Protein AF-A0A9W8J6N4-F1 (afdb_monomer_lite)

Radius of gyration: 37.34 Å; chains: 1; bounding box: 107×105×94 Å

Structure (mmCIF, N/CA/C/O backbone):
data_AF-A0A9W8J6N4-F1
#
_entry.id   AF-A0A9W8J6N4-F1
#
loop_
_atom_site.group_PDB
_atom_site.id
_atom_site.type_symbol
_atom_site.label_atom_id
_atom_site.label_alt_id
_atom_site.label_comp_id
_atom_site.label_asym_id
_atom_site.label_entity_id
_atom_site.label_seq_id
_atom_site.pdbx_PDB_ins_code
_atom_site.Cartn_x
_atom_site.Cartn_y
_atom_site.Cartn_z
_atom_site.occupancy
_atom_site.B_iso_or_equiv
_atom_site.auth_seq_id
_atom_site.auth_comp_id
_atom_site.auth_asym_id
_atom_site.auth_atom_id
_atom_site.pdbx_PDB_model_num
ATOM 1 N N . MET A 1 1 ? -13.771 -39.960 -34.051 1.00 52.22 1 MET A N 1
ATOM 2 C CA . MET A 1 1 ? -12.391 -39.420 -34.151 1.00 52.22 1 MET A CA 1
ATOM 3 C C . MET A 1 1 ? -11.792 -39.581 -35.543 1.00 52.22 1 MET A C 1
ATOM 5 O O . MET A 1 1 ? -11.454 -38.563 -36.128 1.00 52.22 1 MET A O 1
ATOM 9 N N . ARG A 1 2 ? -11.704 -40.795 -36.114 1.00 66.50 2 ARG A N 1
ATOM 10 C CA . ARG A 1 2 ? -11.168 -40.998 -37.479 1.00 66.50 2 ARG A CA 1
ATOM 11 C C . ARG A 1 2 ? -11.926 -40.214 -38.559 1.00 66.50 2 ARG A C 1
ATOM 13 O O . ARG A 1 2 ? -11.292 -39.569 -39.382 1.00 66.50 2 ARG A O 1
ATOM 20 N N . ASP A 1 3 ? -13.255 -40.172 -38.492 1.00 73.88 3 ASP A N 1
ATOM 21 C CA . ASP A 1 3 ? -14.063 -39.411 -39.461 1.00 73.88 3 ASP A CA 1
ATOM 22 C C . ASP A 1 3 ? -13.816 -37.901 -39.379 1.00 73.88 3 ASP A C 1
ATOM 24 O O . ASP A 1 3 ? -13.763 -37.219 -40.396 1.00 73.88 3 ASP A O 1
ATOM 28 N N . LEU A 1 4 ? -13.589 -37.381 -38.170 1.00 72.50 4 LEU A N 1
ATOM 29 C CA . LEU A 1 4 ? -13.278 -35.972 -37.935 1.00 72.50 4 LEU A CA 1
ATOM 30 C C . LEU A 1 4 ? -11.870 -35.617 -38.432 1.00 72.50 4 LEU A C 1
ATOM 32 O O . LEU A 1 4 ? -11.677 -34.572 -39.045 1.00 72.50 4 LEU A O 1
ATOM 36 N N . GLN A 1 5 ? -10.899 -36.511 -38.230 1.00 70.88 5 GLN A N 1
ATOM 37 C CA . GLN A 1 5 ? -9.555 -36.371 -38.787 1.00 70.88 5 GLN A CA 1
ATOM 38 C C . GLN A 1 5 ? -9.581 -36.392 -40.321 1.00 70.88 5 GLN A C 1
ATOM 40 O O . GLN A 1 5 ? -8.964 -35.537 -40.950 1.00 70.88 5 GLN A O 1
ATOM 45 N N . ASN A 1 6 ? -10.334 -37.316 -40.922 1.00 76.69 6 ASN A N 1
ATOM 46 C CA . ASN A 1 6 ? -10.526 -37.369 -42.371 1.00 76.69 6 ASN A CA 1
ATOM 47 C C . ASN A 1 6 ? -11.203 -36.093 -42.886 1.00 76.69 6 ASN A C 1
ATOM 49 O O . ASN A 1 6 ? -10.734 -35.504 -43.855 1.00 76.69 6 ASN A O 1
ATOM 53 N N . MET A 1 7 ? -12.251 -35.621 -42.205 1.00 83.31 7 MET A N 1
ATOM 54 C CA . MET A 1 7 ? -12.939 -34.374 -42.540 1.00 83.31 7 MET A CA 1
ATOM 55 C C . MET A 1 7 ? -11.977 -33.180 -42.529 1.00 83.31 7 MET A C 1
ATOM 57 O O . MET A 1 7 ? -11.954 -32.432 -43.504 1.00 83.31 7 MET A O 1
ATOM 61 N N . LEU A 1 8 ? -11.138 -33.033 -41.497 1.00 75.44 8 LEU A N 1
ATOM 62 C CA . LEU A 1 8 ? -10.142 -31.959 -41.431 1.00 75.44 8 LEU A CA 1
ATOM 63 C C . LEU A 1 8 ? -9.075 -32.100 -42.525 1.00 75.44 8 LEU A C 1
ATOM 65 O O . LEU A 1 8 ? -8.742 -31.118 -43.176 1.00 75.44 8 LEU A O 1
ATOM 69 N N . MET A 1 9 ? -8.569 -33.307 -42.786 1.00 72.69 9 MET A N 1
ATOM 70 C CA . MET A 1 9 ? -7.566 -33.538 -43.838 1.00 72.69 9 MET A CA 1
ATOM 71 C C . MET A 1 9 ? -8.090 -33.249 -45.252 1.00 72.69 9 MET A C 1
ATOM 73 O O . MET A 1 9 ? -7.295 -32.913 -46.132 1.00 72.69 9 MET A O 1
ATOM 77 N N . VAL A 1 10 ? -9.403 -33.380 -45.467 1.00 77.38 10 VAL A N 1
ATOM 78 C CA . VAL A 1 10 ? -10.071 -33.086 -46.742 1.00 77.38 10 VAL A CA 1
ATOM 79 C C . VAL A 1 10 ? -10.427 -31.604 -46.868 1.00 77.38 10 VAL A C 1
ATOM 81 O O . VAL A 1 10 ? -10.193 -31.017 -47.920 1.00 77.38 10 VAL A O 1
ATOM 84 N N . ASN A 1 11 ? -10.986 -30.999 -45.817 1.00 74.06 11 ASN A N 1
ATOM 85 C CA . ASN A 1 11 ? -11.644 -29.691 -45.907 1.00 74.06 11 ASN A CA 1
ATOM 86 C C . ASN A 1 11 ? -10.836 -28.533 -45.310 1.00 74.06 11 ASN A C 1
ATOM 88 O O . ASN A 1 11 ? -11.110 -27.382 -45.638 1.00 74.06 11 ASN A O 1
ATOM 92 N N . HIS A 1 12 ? -9.852 -28.801 -44.448 1.00 74.19 12 HIS A N 1
ATOM 93 C CA . HIS A 1 12 ? -9.047 -27.762 -43.816 1.00 74.19 12 HIS A CA 1
ATOM 94 C C . HIS A 1 12 ? -7.713 -27.605 -44.572 1.00 74.19 12 HIS A C 1
ATOM 96 O O . HIS A 1 12 ? -6.822 -28.447 -44.411 1.00 74.19 12 HIS A O 1
ATOM 102 N N . PRO A 1 13 ? -7.501 -26.533 -45.364 1.00 68.12 13 PRO A N 1
ATOM 103 C CA . PRO A 1 13 ? -6.289 -26.330 -46.170 1.00 68.12 13 PRO A CA 1
ATOM 104 C C . PRO A 1 13 ? -4.976 -26.433 -45.377 1.00 68.12 13 PRO A C 1
ATOM 106 O O . PRO A 1 13 ? -3.967 -26.892 -45.910 1.00 68.12 13 PRO A O 1
ATOM 109 N N . PHE A 1 14 ? -4.987 -26.085 -44.085 1.00 63.56 14 PHE A N 1
ATOM 110 C CA . PHE A 1 14 ? -3.805 -26.183 -43.220 1.00 63.56 14 PHE A CA 1
ATOM 111 C C . PHE A 1 14 ? -3.638 -27.537 -42.498 1.00 63.56 14 PHE A C 1
ATOM 113 O O . PHE A 1 14 ? -2.644 -27.731 -41.804 1.00 63.56 14 PHE A O 1
ATOM 120 N N . ALA A 1 15 ? -4.555 -28.507 -42.646 1.00 64.31 15 ALA A N 1
ATOM 121 C CA . ALA A 1 15 ? -4.511 -29.773 -41.893 1.00 64.31 15 ALA A CA 1
ATOM 122 C C . ALA A 1 15 ? -3.217 -30.581 -42.111 1.00 64.31 15 ALA A C 1
ATOM 124 O O . ALA A 1 15 ? -2.704 -31.221 -41.191 1.00 64.31 15 ALA A O 1
ATOM 125 N N . ARG A 1 16 ? -2.638 -30.493 -43.316 1.00 62.25 16 ARG A N 1
ATOM 126 C CA . ARG A 1 16 ? -1.374 -31.159 -43.677 1.00 62.25 16 ARG A CA 1
ATOM 127 C C . ARG A 1 16 ? -0.184 -30.693 -42.824 1.00 62.25 16 ARG A C 1
ATOM 129 O O . ARG A 1 16 ? 0.753 -31.466 -42.632 1.00 62.25 16 ARG A O 1
ATOM 136 N N . ILE A 1 17 ? -0.235 -29.470 -42.290 1.00 60.16 17 ILE A N 1
ATOM 137 C CA . ILE A 1 17 ? 0.811 -28.888 -41.437 1.00 60.16 17 ILE A CA 1
ATOM 138 C C . ILE A 1 17 ? 0.852 -29.605 -40.076 1.00 60.16 17 ILE A C 1
ATOM 140 O O . ILE A 1 17 ? 1.926 -30.001 -39.623 1.00 60.16 17 ILE A O 1
ATOM 144 N N . TYR A 1 18 ? -0.303 -29.886 -39.464 1.00 58.03 18 TYR A N 1
ATOM 145 C CA . TYR A 1 18 ? -0.369 -30.597 -38.176 1.00 58.03 18 TYR A CA 1
ATOM 146 C C . TYR A 1 18 ? 0.081 -32.054 -38.271 1.00 58.03 18 TYR A C 1
ATOM 148 O O . TYR A 1 18 ? 0.737 -32.557 -37.360 1.00 58.03 18 TYR A O 1
ATOM 156 N N . HIS A 1 19 ? -0.220 -32.731 -39.384 1.00 57.09 19 HIS A N 1
ATOM 157 C CA . HIS A 1 19 ? 0.238 -34.102 -39.622 1.00 57.09 19 HIS A CA 1
ATOM 158 C C . HIS A 1 19 ? 1.773 -34.189 -39.639 1.00 57.09 19 HIS A C 1
ATOM 160 O O . HIS A 1 19 ? 2.354 -35.149 -39.138 1.00 57.09 19 HIS A O 1
ATOM 166 N N . HIS A 1 20 ? 2.447 -33.166 -40.173 1.00 55.94 20 HIS A N 1
ATOM 167 C CA . HIS A 1 20 ? 3.903 -33.087 -40.142 1.00 55.94 20 HIS A CA 1
ATOM 168 C C . HIS A 1 20 ? 4.448 -32.854 -38.723 1.00 55.94 20 HIS A C 1
ATOM 170 O O . HIS A 1 20 ? 5.405 -33.524 -38.338 1.00 55.94 20 HIS A O 1
ATOM 176 N N . GLY A 1 21 ? 3.817 -31.974 -37.935 1.00 53.66 21 GLY A N 1
ATOM 177 C CA . GLY A 1 21 ? 4.167 -31.759 -36.524 1.00 53.66 21 GLY A CA 1
ATOM 178 C C . GLY A 1 21 ? 4.023 -33.027 -35.674 1.00 53.66 21 GLY A C 1
ATOM 179 O O . GLY A 1 21 ? 4.921 -33.355 -34.905 1.00 53.66 21 GLY A O 1
ATOM 180 N N . HIS A 1 22 ? 2.954 -33.803 -35.884 1.00 53.84 22 HIS A N 1
ATOM 181 C CA . HIS A 1 22 ? 2.745 -35.093 -35.217 1.00 53.84 22 HIS A CA 1
ATOM 182 C C . HIS A 1 22 ? 3.830 -36.128 -35.566 1.00 53.84 22 HIS A C 1
ATOM 184 O O . HIS A 1 22 ? 4.334 -36.809 -34.680 1.00 53.84 22 HIS A O 1
ATOM 190 N N . GLN A 1 23 ? 4.248 -36.210 -36.835 1.00 57.12 23 GLN A N 1
ATOM 191 C CA . GLN A 1 23 ? 5.343 -37.094 -37.267 1.00 57.12 23 GLN A CA 1
ATOM 192 C C . GLN A 1 23 ? 6.701 -36.717 -36.649 1.00 57.12 23 GLN A C 1
ATOM 194 O O . GLN A 1 23 ? 7.524 -37.592 -36.408 1.00 57.12 23 GLN A O 1
ATOM 199 N N . ILE A 1 24 ? 6.944 -35.427 -36.387 1.00 53.59 24 ILE A N 1
ATOM 200 C CA . ILE A 1 24 ? 8.154 -34.959 -35.690 1.00 53.59 24 ILE A CA 1
ATOM 201 C C . ILE A 1 24 ? 8.084 -35.309 -34.197 1.00 53.59 24 ILE A C 1
ATOM 203 O O . ILE A 1 24 ? 9.075 -35.776 -33.643 1.00 53.59 24 ILE A O 1
ATOM 207 N N . LEU A 1 25 ? 6.918 -35.131 -33.563 1.00 49.75 25 LEU A N 1
ATOM 208 C CA . LEU A 1 25 ? 6.692 -35.488 -32.157 1.00 49.75 25 LEU A CA 1
ATOM 209 C C . LEU A 1 25 ? 6.784 -37.000 -31.903 1.00 49.75 25 LEU A C 1
ATOM 211 O O . LEU A 1 25 ? 7.196 -37.390 -30.825 1.00 49.75 25 LEU A O 1
ATOM 215 N N . GLN A 1 26 ? 6.469 -37.857 -32.880 1.00 54.69 26 GLN A N 1
ATOM 216 C CA . GLN A 1 26 ? 6.692 -39.309 -32.772 1.00 54.69 26 GLN A CA 1
ATOM 217 C C . GLN A 1 26 ? 8.178 -39.711 -32.837 1.00 54.69 26 GLN A C 1
ATOM 219 O O . GLN A 1 26 ? 8.537 -40.785 -32.365 1.00 54.69 26 GLN A O 1
ATOM 224 N N . ASN A 1 27 ? 9.044 -38.861 -33.402 1.00 51.19 27 ASN A N 1
ATOM 225 C CA . ASN A 1 27 ? 10.484 -39.119 -33.532 1.00 51.19 27 ASN A CA 1
ATOM 226 C C . ASN A 1 27 ? 11.311 -38.579 -32.351 1.00 51.19 27 ASN A C 1
ATOM 228 O O . ASN A 1 27 ? 12.514 -38.827 -32.280 1.00 51.19 27 ASN A O 1
ATOM 232 N N . HIS A 1 28 ? 10.686 -37.849 -31.426 1.00 49.59 28 HIS A N 1
ATOM 233 C CA . HIS A 1 28 ? 11.293 -37.388 -30.182 1.00 49.59 28 HIS A CA 1
ATOM 234 C C . HIS A 1 28 ? 10.494 -37.970 -29.013 1.00 49.59 28 HIS A C 1
ATOM 236 O O . HIS A 1 28 ? 9.289 -37.760 -28.950 1.00 49.59 28 HIS A O 1
ATOM 242 N N . ASN A 1 29 ? 11.139 -38.689 -28.084 1.00 46.69 29 ASN A N 1
ATOM 243 C CA . ASN A 1 29 ? 10.500 -39.146 -26.841 1.00 46.69 29 ASN A CA 1
ATOM 244 C C . ASN A 1 29 ? 10.057 -37.928 -26.015 1.00 46.69 29 ASN A C 1
ATOM 246 O O . ASN A 1 29 ? 10.814 -37.414 -25.195 1.00 46.69 29 ASN A O 1
ATOM 250 N N . ALA A 1 30 ? 8.847 -37.440 -26.262 1.00 43.81 30 ALA A N 1
ATOM 251 C CA . ALA A 1 30 ? 8.225 -36.387 -25.484 1.00 43.81 30 ALA A CA 1
ATOM 252 C C . ALA A 1 30 ? 7.414 -37.027 -24.350 1.00 43.81 30 ALA A C 1
ATOM 254 O O . ALA A 1 30 ? 6.199 -37.179 -24.442 1.00 43.81 30 ALA A O 1
ATOM 255 N N . GLU A 1 31 ? 8.100 -37.412 -23.274 1.00 43.88 31 GLU A N 1
ATOM 256 C CA . GLU A 1 31 ? 7.473 -37.447 -21.954 1.00 43.88 31 GLU A CA 1
ATOM 257 C C . GLU A 1 31 ? 7.348 -36.002 -21.463 1.00 43.88 31 GLU A C 1
ATOM 259 O O . GLU A 1 31 ? 8.334 -35.408 -21.039 1.00 43.88 31 GLU A O 1
ATOM 264 N N . ALA A 1 32 ? 6.154 -35.424 -21.585 1.00 34.53 32 ALA A N 1
ATOM 265 C CA . ALA A 1 32 ? 5.597 -34.459 -20.637 1.00 34.53 32 ALA A CA 1
ATOM 266 C C . ALA A 1 32 ? 4.240 -33.970 -21.160 1.00 34.53 32 ALA A C 1
ATOM 268 O O . ALA A 1 32 ? 4.166 -33.066 -21.995 1.00 34.53 32 ALA A O 1
ATOM 269 N N . ASP A 1 33 ? 3.158 -34.513 -20.606 1.00 30.67 33 ASP A N 1
ATOM 270 C CA . ASP A 1 33 ? 1.967 -33.696 -20.407 1.00 30.67 33 ASP A CA 1
ATOM 271 C C . ASP A 1 33 ? 2.369 -32.589 -19.424 1.00 30.67 33 ASP A C 1
ATOM 273 O O . ASP A 1 33 ? 2.624 -32.839 -18.246 1.00 30.67 33 ASP A O 1
ATOM 277 N N . TYR A 1 34 ? 2.514 -31.358 -19.914 1.00 28.17 34 TYR A N 1
ATOM 278 C CA . TYR A 1 34 ? 2.767 -30.216 -19.043 1.00 28.17 34 TYR A CA 1
ATOM 279 C C . TYR A 1 34 ? 1.502 -29.920 -18.232 1.00 28.17 34 TYR A C 1
ATOM 281 O O . TYR A 1 34 ? 0.596 -29.223 -18.690 1.00 28.17 34 TYR A O 1
ATOM 289 N N . GLU A 1 35 ? 1.445 -30.431 -17.006 1.00 23.88 35 GLU A N 1
ATOM 290 C CA . GLU A 1 35 ? 0.459 -30.011 -16.018 1.00 23.88 35 GLU A CA 1
ATOM 291 C C . GLU A 1 35 ? 0.888 -28.648 -15.443 1.00 23.88 35 GLU A C 1
ATOM 293 O O . GLU A 1 35 ? 1.802 -28.541 -14.622 1.00 23.88 35 GLU A O 1
ATOM 298 N N . ILE A 1 36 ? 0.255 -27.562 -15.902 1.00 26.89 36 ILE A N 1
ATOM 299 C CA . ILE A 1 36 ? 0.436 -26.231 -15.304 1.00 26.89 36 ILE A CA 1
ATOM 300 C C . ILE A 1 36 ? -0.346 -26.202 -13.985 1.00 26.89 36 ILE A C 1
ATOM 302 O O . ILE A 1 36 ? -1.516 -25.825 -13.938 1.00 26.89 36 ILE A O 1
ATOM 306 N N . ALA A 1 37 ? 0.304 -26.606 -12.895 1.00 24.09 37 ALA A N 1
ATOM 307 C CA . ALA A 1 37 ? -0.244 -26.474 -11.552 1.00 24.09 37 ALA A CA 1
ATOM 308 C C . ALA A 1 37 ? -0.038 -25.041 -11.024 1.00 24.09 37 ALA A C 1
ATOM 310 O O . ALA A 1 37 ? 1.088 -24.589 -10.802 1.00 24.09 37 ALA A O 1
ATOM 311 N N . LEU A 1 38 ? -1.136 -24.322 -10.774 1.00 27.95 38 LEU A N 1
ATOM 312 C CA . LEU A 1 38 ? -1.119 -23.033 -10.078 1.00 27.95 38 LEU A CA 1
ATOM 313 C C . LEU A 1 38 ? -0.651 -23.221 -8.624 1.00 27.95 38 LEU A C 1
ATOM 315 O O . LEU A 1 38 ? -1.391 -23.741 -7.790 1.00 27.95 38 LEU A O 1
ATOM 319 N N . ARG A 1 39 ? 0.563 -22.759 -8.294 1.00 24.20 39 ARG A N 1
ATOM 320 C CA . ARG A 1 39 ? 1.059 -22.679 -6.908 1.00 24.20 39 ARG A CA 1
ATOM 321 C C . ARG A 1 39 ? 0.873 -21.273 -6.336 1.00 24.20 39 ARG A C 1
ATOM 323 O O . ARG A 1 39 ? 1.383 -20.298 -6.876 1.00 24.20 39 ARG A O 1
ATOM 330 N N . LEU A 1 40 ? 0.176 -21.180 -5.203 1.00 27.16 40 LEU A N 1
ATOM 331 C CA . LEU A 1 40 ? 0.100 -19.972 -4.374 1.00 27.16 40 LEU A CA 1
ATOM 332 C C . LEU A 1 40 ? 1.395 -19.795 -3.565 1.00 27.16 40 LEU A C 1
ATOM 334 O O . LEU A 1 40 ? 1.821 -20.719 -2.874 1.00 27.16 40 LEU A O 1
ATOM 338 N N . ILE A 1 41 ? 1.971 -18.590 -3.582 1.00 29.22 41 ILE A N 1
ATOM 339 C CA . ILE A 1 41 ? 3.033 -18.182 -2.650 1.00 29.22 41 ILE A CA 1
ATOM 340 C C . ILE A 1 41 ? 2.359 -17.689 -1.355 1.00 29.22 41 ILE A C 1
ATOM 342 O O . ILE A 1 41 ? 1.621 -16.702 -1.397 1.00 29.22 41 ILE A O 1
ATOM 346 N N . PRO A 1 42 ? 2.581 -18.317 -0.185 1.00 25.83 42 PRO A N 1
ATOM 347 C CA . PRO A 1 42 ? 1.989 -17.847 1.065 1.00 25.83 42 PRO A CA 1
ATOM 348 C C . PRO A 1 42 ? 2.568 -16.477 1.457 1.00 25.83 42 PRO A C 1
ATOM 350 O O . PRO A 1 42 ? 3.788 -16.343 1.585 1.00 25.83 42 PRO A O 1
ATOM 353 N N . GLY A 1 43 ? 1.708 -15.474 1.669 1.00 36.75 43 GLY A N 1
ATOM 354 C CA . GLY A 1 43 ? 2.090 -14.143 2.176 1.00 36.75 43 GLY A CA 1
ATOM 355 C C . GLY A 1 43 ? 1.564 -12.942 1.381 1.00 36.75 43 GLY A C 1
ATOM 356 O O . GLY A 1 43 ? 1.685 -11.818 1.853 1.00 36.75 43 GLY A O 1
ATOM 357 N N . THR A 1 44 ? 0.948 -13.142 0.213 1.00 30.81 44 THR A N 1
ATOM 358 C CA . THR A 1 44 ? 0.360 -12.044 -0.568 1.00 30.81 44 THR A CA 1
ATOM 359 C C . THR A 1 44 ? -1.096 -11.753 -0.178 1.00 30.81 44 THR A C 1
ATOM 361 O O . THR A 1 44 ? -1.832 -12.601 0.329 1.00 30.81 44 THR A O 1
ATOM 364 N N . ASN A 1 45 ? -1.496 -10.495 -0.371 1.00 31.47 45 ASN A N 1
ATOM 365 C CA . ASN A 1 45 ? -2.753 -9.889 0.074 1.00 31.47 45 ASN A CA 1
ATOM 366 C C . ASN A 1 45 ? -3.994 -10.759 -0.261 1.00 31.47 45 ASN A C 1
ATOM 368 O O . ASN A 1 45 ? -4.293 -10.986 -1.438 1.00 31.47 45 ASN A O 1
ATOM 372 N N . ARG A 1 46 ? -4.756 -11.201 0.760 1.00 32.25 46 ARG A N 1
ATOM 373 C CA . ARG A 1 46 ? -5.910 -12.144 0.674 1.00 32.25 46 ARG A CA 1
ATOM 374 C C . ARG A 1 46 ? -7.132 -11.646 -0.133 1.00 32.25 46 ARG A C 1
ATOM 376 O O . ARG A 1 46 ? -8.212 -12.222 -0.060 1.00 32.25 46 ARG A O 1
ATOM 383 N N . GLY A 1 47 ? -6.989 -10.570 -0.903 1.00 38.06 47 GLY A N 1
ATOM 384 C CA . GLY A 1 47 ? -7.998 -10.081 -1.844 1.00 38.06 47 GLY A CA 1
ATOM 385 C C . GLY A 1 47 ? -7.717 -10.446 -3.302 1.00 38.06 47 GLY A C 1
ATOM 386 O O . GLY A 1 47 ? -8.675 -10.640 -4.038 1.00 38.06 47 GLY A O 1
ATOM 387 N N . VAL A 1 48 ? -6.444 -10.560 -3.707 1.00 33.69 48 VAL A N 1
ATOM 388 C CA . VAL A 1 48 ? -5.985 -10.587 -5.118 1.00 33.69 48 VAL A CA 1
ATOM 389 C C . VAL A 1 48 ? -5.539 -11.990 -5.567 1.00 33.69 48 VAL A C 1
ATOM 391 O O . VAL A 1 48 ? -5.727 -12.371 -6.719 1.00 33.69 48 VAL A O 1
ATOM 394 N N . TYR A 1 49 ? -5.057 -12.830 -4.645 1.00 35.41 49 TYR A N 1
ATOM 395 C CA . TYR A 1 49 ? -4.470 -14.146 -4.940 1.00 35.41 49 TYR A CA 1
ATOM 396 C C . TYR A 1 49 ? -5.273 -15.271 -4.257 1.00 35.41 49 TYR A C 1
ATOM 398 O O . TYR A 1 49 ? -5.066 -15.588 -3.097 1.00 35.41 49 TYR A O 1
ATOM 406 N N . ASN A 1 50 ? -6.211 -15.865 -4.993 1.00 37.88 50 ASN A N 1
ATOM 407 C CA . ASN A 1 50 ? -7.073 -16.996 -4.613 1.00 37.88 50 ASN A CA 1
ATOM 408 C C . ASN A 1 50 ? -7.145 -17.914 -5.841 1.00 37.88 50 ASN A C 1
ATOM 410 O O . ASN A 1 50 ? -7.154 -17.392 -6.961 1.00 37.88 50 ASN A O 1
ATOM 414 N N . LEU A 1 51 ? -7.235 -19.226 -5.625 1.00 32.38 51 LEU A N 1
ATOM 415 C CA . LEU A 1 51 ? -7.462 -20.216 -6.682 1.00 32.38 51 LEU A CA 1
ATOM 416 C C . LEU A 1 51 ? -8.903 -20.110 -7.232 1.00 32.38 51 LEU A C 1
ATOM 418 O O . LEU A 1 51 ? -9.803 -19.731 -6.472 1.00 32.38 51 LEU A O 1
ATOM 422 N N . PRO A 1 52 ? -9.144 -20.432 -8.518 1.00 34.66 52 PRO A N 1
ATOM 423 C CA . PRO A 1 52 ? -10.497 -20.615 -9.044 1.00 34.66 52 PRO A CA 1
ATOM 424 C C . PRO A 1 52 ? -11.220 -21.705 -8.244 1.00 34.66 52 PRO A C 1
ATOM 426 O O . PRO A 1 52 ? -10.617 -22.722 -7.909 1.00 34.66 52 PRO A O 1
ATOM 429 N N . SER A 1 53 ? -12.501 -21.512 -7.918 1.00 34.81 53 SER A N 1
ATOM 430 C CA . SER A 1 53 ? -13.273 -22.515 -7.162 1.00 34.81 53 SER A CA 1
ATOM 431 C C . SER A 1 53 ? -14.052 -23.497 -8.047 1.00 34.81 53 SER A C 1
ATOM 433 O O . SER A 1 53 ? -14.593 -24.461 -7.520 1.00 34.81 53 SER A O 1
ATOM 435 N N . ASN A 1 54 ? -14.120 -23.247 -9.363 1.00 39.47 54 ASN A N 1
ATOM 436 C CA . ASN A 1 54 ? -14.870 -24.024 -10.360 1.00 39.47 54 ASN A CA 1
ATOM 437 C C . ASN A 1 54 ? -13.990 -24.313 -11.601 1.00 39.47 54 ASN A C 1
ATOM 439 O O . ASN A 1 54 ? -12.990 -23.628 -11.812 1.00 39.47 54 ASN A O 1
ATOM 443 N N . ASN A 1 55 ? -14.396 -25.278 -12.441 1.00 35.88 55 ASN A N 1
ATOM 444 C CA . ASN A 1 55 ? -13.742 -25.690 -13.701 1.00 35.88 55 ASN A CA 1
ATOM 445 C C . ASN A 1 55 ? -13.877 -24.628 -14.832 1.00 35.88 55 ASN A C 1
ATOM 447 O O . ASN A 1 55 ? -14.445 -24.888 -15.892 1.00 35.88 55 ASN A O 1
ATOM 451 N N . GLU A 1 56 ? -13.409 -23.401 -14.593 1.00 41.59 56 GLU A N 1
ATOM 452 C CA . GLU A 1 56 ? -13.448 -22.280 -15.545 1.00 41.59 56 GLU A CA 1
ATOM 453 C C . GLU A 1 56 ? -12.113 -22.117 -16.296 1.00 41.59 56 GLU A C 1
ATOM 455 O O . GLU A 1 56 ? -11.038 -22.222 -15.705 1.00 41.59 56 GLU A O 1
ATOM 460 N N . TYR A 1 57 ? -12.179 -21.810 -17.597 1.00 41.94 57 TYR A N 1
ATOM 461 C CA . TYR A 1 57 ? -11.006 -21.486 -18.417 1.00 41.94 57 TYR A CA 1
ATOM 462 C C . TYR A 1 57 ? -10.652 -20.007 -18.283 1.00 41.94 57 TYR A C 1
ATOM 464 O O . TYR A 1 57 ? -11.469 -19.136 -18.579 1.00 41.94 57 TYR A O 1
ATOM 472 N N . ALA A 1 58 ? -9.410 -19.727 -17.898 1.00 35.19 58 ALA A N 1
ATOM 473 C CA . ALA A 1 58 ? -8.865 -18.380 -17.825 1.00 35.19 58 ALA A CA 1
ATOM 474 C C . ALA A 1 58 ? -7.438 -18.347 -18.374 1.00 35.19 58 ALA A C 1
ATOM 476 O O . ALA A 1 58 ? -6.699 -19.326 -18.259 1.00 35.19 58 ALA A O 1
ATOM 477 N N . PHE A 1 59 ? -7.047 -17.215 -18.956 1.00 43.53 59 PHE A N 1
ATOM 478 C CA . PHE A 1 59 ? -5.670 -16.991 -19.395 1.00 43.53 59 PHE A CA 1
ATOM 479 C C . PHE A 1 59 ? -4.898 -16.162 -18.372 1.00 43.53 59 PHE A C 1
ATOM 481 O O . PHE A 1 59 ? -5.428 -15.204 -17.806 1.00 43.53 59 PHE A O 1
ATOM 488 N N . ILE A 1 60 ? -3.624 -16.513 -18.198 1.00 42.97 60 ILE A N 1
ATOM 489 C CA . ILE A 1 60 ? -2.619 -15.708 -17.503 1.00 42.97 60 ILE A CA 1
ATOM 490 C C . ILE A 1 60 ? -1.639 -15.226 -18.568 1.00 42.97 60 ILE A C 1
ATOM 492 O O . ILE A 1 60 ? -1.064 -16.038 -19.292 1.00 42.97 60 ILE A O 1
ATOM 496 N N . LEU A 1 61 ? -1.465 -13.912 -18.691 1.00 44.88 61 LEU A N 1
ATOM 497 C CA . LEU A 1 61 ? -0.450 -13.347 -19.581 1.00 44.88 61 LEU A CA 1
ATOM 498 C C . LEU A 1 61 ? 0.945 -13.587 -18.958 1.00 44.88 61 LEU A C 1
ATOM 500 O O . LEU A 1 61 ? 1.164 -13.150 -17.824 1.00 44.88 61 LEU A O 1
ATOM 504 N N . PRO A 1 62 ? 1.868 -14.310 -19.628 1.00 34.75 62 PRO A N 1
ATOM 505 C CA . PRO A 1 62 ? 3.165 -14.669 -19.052 1.00 34.75 62 PRO A CA 1
ATOM 506 C C . PRO A 1 62 ? 4.045 -13.430 -18.831 1.00 34.75 62 PRO A C 1
ATOM 508 O O . PRO A 1 62 ? 4.214 -12.612 -19.730 1.00 34.75 62 PRO A O 1
ATOM 511 N N . GLY A 1 63 ? 4.633 -13.322 -17.635 1.00 31.83 63 GLY A N 1
ATOM 512 C CA . GLY A 1 63 ? 5.443 -12.181 -17.181 1.00 31.83 63 GLY A CA 1
ATOM 513 C C . GLY A 1 63 ? 6.884 -12.141 -17.702 1.00 31.83 63 GLY A C 1
ATOM 514 O O . GLY A 1 63 ? 7.746 -11.545 -17.072 1.00 31.83 63 GLY A O 1
ATOM 515 N N . THR A 1 64 ? 7.188 -12.774 -18.839 1.00 32.16 64 THR A N 1
ATOM 516 C CA . THR A 1 64 ? 8.548 -12.765 -19.419 1.00 32.16 64 THR A CA 1
ATOM 517 C C . THR A 1 64 ? 8.898 -11.447 -20.108 1.00 32.16 64 THR A C 1
ATOM 519 O O . THR A 1 64 ? 9.964 -11.312 -20.701 1.00 32.16 64 THR A O 1
ATOM 522 N N . GLY A 1 65 ? 8.013 -10.448 -20.059 1.00 35.03 65 GLY A N 1
ATOM 523 C CA . GLY A 1 65 ? 8.308 -9.116 -20.566 1.00 35.03 65 GLY A CA 1
ATOM 524 C C . GLY A 1 65 ? 8.437 -9.000 -22.084 1.00 35.03 65 GLY A C 1
ATOM 525 O O . GLY A 1 65 ? 8.688 -7.897 -22.579 1.00 35.03 65 GLY A O 1
ATOM 526 N N . ASN A 1 66 ? 8.228 -10.084 -22.833 1.00 34.84 66 ASN A N 1
ATOM 527 C CA . ASN A 1 66 ? 8.174 -10.029 -24.282 1.00 34.84 66 ASN A CA 1
ATOM 528 C C . ASN A 1 66 ? 6.836 -9.423 -24.708 1.00 34.84 66 ASN A C 1
ATOM 530 O O . ASN A 1 66 ? 5.810 -10.091 -24.774 1.00 34.84 66 ASN A O 1
ATOM 534 N N . THR A 1 67 ? 6.863 -8.144 -25.086 1.00 41.06 67 THR A N 1
ATOM 535 C CA . THR A 1 67 ? 5.793 -7.525 -25.882 1.00 41.06 67 THR A CA 1
ATOM 536 C C . THR A 1 67 ? 5.775 -8.053 -27.320 1.00 41.06 67 THR A C 1
ATOM 538 O O . THR A 1 67 ? 5.329 -7.345 -28.214 1.00 41.06 67 THR A O 1
ATOM 541 N N . GLU A 1 68 ? 6.326 -9.232 -27.599 1.00 44.16 68 GLU A N 1
ATOM 542 C CA . GLU A 1 68 ? 6.267 -9.791 -28.942 1.00 44.16 68 GLU A CA 1
ATOM 543 C C . GLU A 1 68 ? 4.811 -10.151 -29.287 1.00 44.16 68 GLU A C 1
ATOM 545 O O . GLU A 1 68 ? 4.039 -10.541 -28.402 1.00 44.16 68 GLU A O 1
ATOM 550 N N . PRO A 1 69 ? 4.377 -9.926 -30.539 1.00 49.19 69 PRO A N 1
ATOM 551 C CA . PRO A 1 69 ? 3.030 -10.286 -30.966 1.00 49.19 69 PRO A CA 1
ATOM 552 C C . PRO A 1 69 ? 2.811 -11.783 -30.748 1.00 49.19 69 PRO A C 1
ATOM 554 O O . PRO A 1 69 ? 3.701 -12.576 -31.045 1.00 49.19 69 PRO A O 1
ATOM 557 N N . ARG A 1 70 ? 1.632 -12.157 -30.231 1.00 58.84 70 ARG A N 1
ATOM 558 C CA . ARG A 1 70 ? 1.225 -13.565 -30.138 1.00 58.84 70 ARG A CA 1
ATOM 559 C C . ARG A 1 70 ? 1.379 -14.199 -31.510 1.00 58.84 70 ARG A C 1
ATOM 561 O O . ARG A 1 70 ? 0.901 -13.637 -32.495 1.00 58.84 70 ARG A O 1
ATOM 568 N N . ASP A 1 71 ? 2.032 -15.348 -31.573 1.00 52.16 71 ASP A N 1
ATOM 569 C CA . ASP A 1 71 ? 2.387 -15.951 -32.844 1.00 52.16 71 ASP A CA 1
ATOM 570 C C . ASP A 1 71 ? 2.332 -17.480 -32.838 1.00 52.16 71 ASP A C 1
ATOM 572 O O . ASP A 1 71 ? 2.360 -18.130 -31.795 1.00 52.16 71 ASP A O 1
ATOM 576 N N . ILE A 1 72 ? 2.229 -18.043 -34.037 1.00 54.66 72 ILE A N 1
ATOM 577 C CA . ILE A 1 72 ? 2.330 -19.470 -34.319 1.00 54.66 72 ILE A CA 1
ATOM 578 C C . ILE A 1 72 ? 3.598 -19.663 -35.149 1.00 54.66 72 ILE A C 1
ATOM 580 O O . ILE A 1 72 ? 3.695 -19.144 -36.262 1.00 54.66 72 ILE A O 1
ATOM 584 N N . VAL A 1 73 ? 4.571 -20.408 -34.622 1.00 50.97 73 VAL A N 1
ATOM 585 C CA . VAL A 1 73 ? 5.798 -20.750 -35.354 1.00 50.97 73 VAL A CA 1
ATOM 586 C C . VAL A 1 73 ? 5.574 -22.043 -36.135 1.00 50.97 73 VAL A C 1
ATOM 588 O O . VAL A 1 73 ? 5.355 -23.108 -35.560 1.00 50.97 73 VAL A O 1
ATOM 591 N N . LEU A 1 74 ? 5.636 -21.953 -37.459 1.00 53.25 74 LEU A N 1
ATOM 592 C CA . LEU A 1 74 ? 5.545 -23.073 -38.382 1.00 53.25 74 LEU A CA 1
ATOM 593 C C . LEU A 1 74 ? 6.937 -23.522 -38.825 1.00 53.25 74 LEU A C 1
ATOM 595 O O . LEU A 1 74 ? 7.805 -22.713 -39.145 1.00 53.25 74 LEU A O 1
ATOM 599 N N . ARG A 1 75 ? 7.138 -24.837 -38.915 1.00 48.25 75 ARG A N 1
ATOM 600 C CA . ARG A 1 75 ? 8.320 -25.430 -39.546 1.00 48.25 75 ARG A CA 1
ATOM 601 C C . ARG A 1 75 ? 7.913 -26.085 -40.860 1.00 48.25 75 ARG A C 1
ATOM 603 O O . ARG A 1 75 ? 7.204 -27.092 -40.859 1.00 48.25 75 ARG A O 1
ATOM 610 N N . LEU A 1 76 ? 8.363 -25.519 -41.977 1.00 52.41 76 LEU A N 1
ATOM 611 C CA . LEU A 1 76 ? 8.124 -26.078 -43.308 1.00 52.41 76 LEU A CA 1
ATOM 612 C C . LEU A 1 76 ? 9.094 -27.239 -43.587 1.00 52.41 76 LEU A C 1
ATOM 614 O O . LEU A 1 76 ? 10.248 -27.218 -43.153 1.00 52.41 76 LEU A O 1
ATOM 618 N N . ARG A 1 77 ? 8.647 -28.267 -44.326 1.00 40.78 77 ARG A N 1
ATOM 619 C CA . ARG A 1 77 ? 9.505 -29.404 -44.716 1.00 40.78 77 ARG A CA 1
ATOM 620 C C . ARG A 1 77 ? 10.685 -28.902 -45.555 1.00 40.78 77 ARG A C 1
ATOM 622 O O . ARG A 1 77 ? 10.484 -28.453 -46.676 1.00 40.78 77 ARG A O 1
ATOM 629 N N . GLY A 1 78 ? 11.898 -29.000 -45.006 1.00 48.53 78 GLY A N 1
ATOM 630 C CA . GLY A 1 78 ? 13.136 -28.566 -45.667 1.00 48.53 78 GLY A CA 1
ATOM 631 C C . GLY A 1 78 ? 13.376 -27.049 -45.683 1.00 48.53 78 GLY A C 1
ATOM 632 O O . GLY A 1 78 ? 14.309 -26.612 -46.347 1.00 48.53 78 GLY A O 1
ATOM 633 N N . GLY A 1 79 ? 12.561 -26.256 -44.974 1.00 52.34 79 GLY A N 1
ATOM 634 C CA . GLY A 1 79 ? 12.652 -24.791 -44.933 1.00 52.34 79 GLY A CA 1
ATOM 635 C C . GLY A 1 79 ? 13.006 -24.216 -43.555 1.00 52.34 79 GLY A C 1
ATOM 636 O O . GLY A 1 79 ? 13.102 -24.940 -42.561 1.00 52.34 79 GLY A O 1
ATOM 637 N N . LEU A 1 80 ? 13.192 -22.893 -43.513 1.00 44.31 80 LEU A N 1
ATOM 638 C CA . LEU A 1 80 ? 13.370 -22.103 -42.287 1.00 44.31 80 LEU A CA 1
ATOM 639 C C . LEU A 1 80 ? 12.060 -22.034 -41.471 1.00 44.31 80 LEU A C 1
ATOM 641 O O . LEU A 1 80 ? 10.982 -22.353 -41.974 1.00 44.31 80 LEU A O 1
ATOM 645 N N . LEU A 1 81 ? 12.161 -21.637 -40.199 1.00 48.38 81 LEU A N 1
ATOM 646 C CA . LEU A 1 81 ? 11.001 -21.381 -39.337 1.00 48.38 81 LEU A CA 1
ATOM 647 C C . LEU A 1 81 ? 10.238 -20.139 -39.832 1.00 48.38 81 LEU A C 1
ATOM 649 O O . LEU A 1 81 ? 10.849 -19.100 -40.075 1.00 48.38 81 LEU A O 1
ATOM 653 N N . GLU A 1 82 ? 8.915 -20.239 -39.948 1.00 51.66 82 GLU A N 1
ATOM 654 C CA . GLU A 1 82 ? 8.015 -19.150 -40.342 1.00 51.66 82 GLU A CA 1
ATOM 655 C C . GLU A 1 82 ? 7.129 -18.743 -39.158 1.00 51.66 82 GLU A C 1
ATOM 657 O O . GLU A 1 82 ? 6.627 -19.595 -38.432 1.00 51.66 82 GLU A O 1
ATOM 662 N N . ARG A 1 83 ? 6.933 -17.440 -38.940 1.00 54.53 83 ARG A N 1
ATOM 663 C CA . ARG A 1 83 ? 6.226 -16.894 -37.771 1.00 54.53 83 ARG A CA 1
ATOM 664 C C . ARG A 1 83 ? 4.909 -16.238 -38.196 1.00 54.53 83 ARG A C 1
ATOM 666 O O . ARG A 1 83 ? 4.924 -15.262 -38.939 1.00 54.53 83 ARG A O 1
ATOM 673 N N . ILE A 1 84 ? 3.774 -16.736 -37.707 1.00 59.50 84 ILE A N 1
ATOM 674 C CA . ILE A 1 84 ? 2.431 -16.211 -38.002 1.00 59.50 84 ILE A CA 1
ATOM 675 C C . ILE A 1 84 ? 1.919 -15.410 -36.806 1.00 59.50 84 ILE A C 1
ATOM 677 O O . ILE A 1 84 ? 1.531 -15.998 -35.807 1.00 59.50 84 ILE A O 1
ATOM 681 N N . SER A 1 85 ? 1.877 -14.080 -36.909 1.00 65.75 85 SER A N 1
ATOM 682 C CA . SER A 1 85 ? 1.306 -13.197 -35.871 1.00 65.75 85 SER A CA 1
ATOM 683 C C . SER A 1 85 ? -0.222 -13.304 -35.780 1.00 65.75 85 SER A C 1
ATOM 685 O O . SER A 1 85 ? -0.891 -13.618 -36.758 1.00 65.75 85 SER A O 1
ATOM 687 N N . ASP A 1 86 ? -0.779 -12.936 -34.628 1.00 65.88 86 ASP A N 1
ATOM 688 C CA . ASP A 1 86 ? -2.208 -12.716 -34.363 1.00 65.88 86 ASP A CA 1
ATOM 689 C C . ASP A 1 86 ? -2.914 -11.678 -35.257 1.00 65.88 86 ASP A C 1
ATOM 691 O O . ASP A 1 86 ? -4.141 -11.591 -35.257 1.00 65.88 86 ASP A O 1
ATOM 695 N N . LEU A 1 87 ? -2.162 -10.911 -36.052 1.00 70.81 87 LEU A N 1
ATOM 696 C CA . LEU A 1 87 ? -2.686 -10.043 -37.112 1.00 70.81 87 LEU A CA 1
ATOM 697 C C . LEU A 1 87 ? -2.894 -10.775 -38.447 1.00 70.81 87 LEU A C 1
ATOM 699 O O . LEU A 1 87 ? -3.454 -10.200 -39.382 1.00 70.81 87 LEU A O 1
ATOM 703 N N . ASN A 1 88 ? -2.404 -12.010 -38.569 1.00 72.62 88 ASN A N 1
ATOM 704 C CA . ASN A 1 88 ? -2.538 -12.813 -39.774 1.00 72.62 88 ASN A CA 1
ATOM 705 C C . ASN A 1 88 ? -3.931 -13.469 -39.819 1.00 72.62 88 ASN A C 1
ATOM 707 O O . ASN A 1 88 ? -4.339 -14.095 -38.837 1.00 72.62 88 ASN A O 1
ATOM 711 N N . PRO A 1 89 ? -4.640 -13.419 -40.960 1.00 74.88 89 PRO A N 1
ATOM 712 C CA . PRO A 1 89 ? -5.965 -14.024 -41.086 1.00 74.88 89 PRO A CA 1
ATOM 713 C C . PRO A 1 89 ? -5.985 -15.550 -40.885 1.00 74.88 89 PRO A C 1
ATOM 715 O O . PRO A 1 89 ? -7.041 -16.116 -40.623 1.00 74.88 89 PRO A O 1
ATOM 718 N N . ALA A 1 90 ? -4.849 -16.245 -40.978 1.00 68.56 90 ALA A N 1
ATOM 719 C CA . ALA A 1 90 ? -4.754 -17.676 -40.693 1.00 68.56 90 ALA A CA 1
ATOM 720 C C . ALA A 1 90 ? -4.605 -17.998 -39.192 1.00 68.56 90 ALA A C 1
ATOM 722 O O . ALA A 1 90 ? -4.729 -19.161 -38.814 1.00 68.56 90 ALA A O 1
ATOM 723 N N . TYR A 1 91 ? -4.355 -17.007 -38.326 1.00 75.06 91 TYR A N 1
ATOM 724 C CA . TYR A 1 91 ? -4.008 -17.226 -36.916 1.00 75.06 91 TYR A CA 1
ATOM 725 C C . TYR A 1 91 ? -5.082 -17.996 -36.136 1.00 75.06 91 TYR A C 1
ATOM 727 O O . TYR A 1 91 ? -4.808 -19.065 -35.590 1.00 75.06 91 TYR A O 1
ATOM 735 N N . ALA A 1 92 ? -6.320 -17.490 -36.102 1.00 77.06 92 ALA A N 1
ATOM 736 C CA . ALA A 1 92 ? -7.395 -18.118 -35.332 1.00 77.06 92 ALA A CA 1
ATOM 737 C C . ALA A 1 92 ? -7.718 -19.523 -35.859 1.00 77.06 92 ALA A C 1
ATOM 739 O O . ALA A 1 92 ? -7.939 -20.446 -35.081 1.00 77.06 92 ALA A O 1
ATOM 740 N N . THR A 1 93 ? -7.666 -19.700 -37.175 1.00 77.31 93 THR A N 1
ATOM 741 C CA . THR A 1 93 ? -7.885 -20.974 -37.861 1.00 77.31 93 THR A CA 1
ATOM 742 C C . THR A 1 93 ? -6.808 -22.008 -37.540 1.00 77.31 93 THR A C 1
ATOM 744 O O . THR A 1 93 ? -7.116 -23.179 -37.331 1.00 77.31 93 THR A O 1
ATOM 747 N N . LEU A 1 94 ? -5.551 -21.574 -37.425 1.00 70.31 94 LEU A N 1
ATOM 748 C CA . LEU A 1 94 ? -4.442 -22.437 -37.028 1.00 70.31 94 LEU A CA 1
ATOM 749 C C . LEU A 1 94 ? -4.435 -22.757 -35.520 1.00 70.31 94 LEU A C 1
ATOM 751 O O . LEU A 1 94 ? -3.925 -23.794 -35.093 1.00 70.31 94 LEU A O 1
ATOM 755 N N . GLN A 1 95 ? -5.011 -21.893 -34.692 1.00 75.44 95 GLN A N 1
ATOM 756 C CA . GLN A 1 95 ? -5.113 -22.134 -33.253 1.00 75.44 95 GLN A CA 1
ATOM 757 C C . GLN A 1 95 ? -6.354 -22.966 -32.886 1.00 75.44 95 GLN A C 1
ATOM 759 O O . GLN A 1 95 ? -6.323 -23.753 -31.939 1.00 75.44 95 GLN A O 1
ATOM 764 N N . TYR A 1 96 ? -7.444 -22.820 -33.646 1.00 83.00 96 TYR A N 1
ATOM 765 C CA . TYR A 1 96 ? -8.756 -23.404 -33.363 1.00 83.00 96 TYR A CA 1
ATOM 766 C C . TYR A 1 96 ? -9.330 -24.215 -34.543 1.00 83.00 96 TYR A C 1
ATOM 768 O O . TYR A 1 96 ? -10.475 -23.981 -34.942 1.00 83.00 96 TYR A O 1
ATOM 776 N N . PRO A 1 97 ? -8.610 -25.225 -35.072 1.00 76.38 97 PRO A N 1
ATOM 777 C CA . PRO A 1 97 ? -9.040 -25.978 -36.257 1.00 76.38 97 PRO A CA 1
ATOM 778 C C . PRO A 1 97 ? -10.362 -26.738 -36.054 1.00 76.38 97 PRO A C 1
ATOM 780 O O . PRO A 1 97 ? -11.079 -27.003 -37.012 1.00 76.38 97 PRO A O 1
ATOM 783 N N . LEU A 1 98 ? -10.729 -27.063 -34.806 1.00 80.56 98 LEU A N 1
ATOM 784 C CA . LEU A 1 98 ? -12.017 -27.692 -34.478 1.00 80.56 98 LEU A CA 1
ATOM 785 C C . LEU A 1 98 ? -13.196 -26.713 -34.492 1.00 80.56 98 LEU A C 1
ATOM 787 O O . LEU A 1 98 ? -14.318 -27.116 -34.784 1.00 80.56 98 LEU A O 1
ATOM 791 N N . LEU A 1 99 ? -12.952 -25.441 -34.169 1.00 84.12 99 LEU A N 1
ATOM 792 C CA . LEU A 1 99 ? -13.971 -24.394 -34.254 1.00 84.12 99 LEU A CA 1
ATOM 793 C C . LEU A 1 99 ? -14.051 -23.800 -35.664 1.00 84.12 99 LEU A C 1
ATOM 795 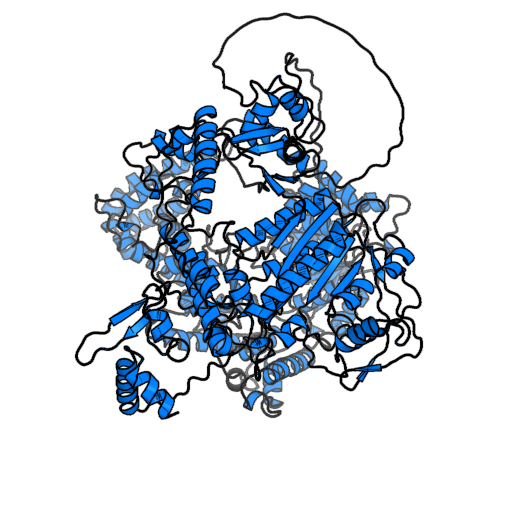O O . LEU A 1 99 ? -15.077 -23.233 -36.022 1.00 84.12 99 LEU A O 1
ATOM 799 N N . LEU A 1 100 ? -12.987 -23.933 -36.459 1.00 84.56 100 LEU A N 1
ATOM 800 C CA . LEU A 1 100 ? -12.854 -23.379 -37.808 1.00 84.56 100 LEU A CA 1
ATOM 801 C C . LEU A 1 100 ? -12.485 -24.482 -38.821 1.00 84.56 100 LEU A C 1
ATOM 803 O O . LEU A 1 100 ? -11.445 -24.409 -39.474 1.00 84.56 100 LEU A O 1
ATOM 807 N N . PRO A 1 101 ? -13.334 -25.516 -38.985 1.00 78.44 101 PRO A N 1
ATOM 808 C CA . PRO A 1 101 ? -12.980 -26.761 -39.677 1.00 78.44 101 PRO A CA 1
ATOM 809 C C . PRO A 1 101 ? -12.710 -26.614 -41.179 1.00 78.44 101 PRO A C 1
ATOM 811 O O . PRO A 1 101 ? -12.096 -27.494 -41.774 1.00 78.44 101 PRO A O 1
ATOM 814 N N . PHE A 1 102 ? -13.135 -25.513 -41.798 1.00 78.81 102 PHE A N 1
ATOM 815 C CA . PHE A 1 102 ? -12.943 -25.251 -43.229 1.00 78.81 102 PHE A CA 1
ATOM 816 C C . PHE A 1 102 ? -11.680 -24.448 -43.542 1.00 78.81 102 PHE A C 1
ATOM 818 O O . PHE A 1 102 ? -11.419 -24.119 -44.695 1.00 78.81 102 PHE A O 1
ATOM 825 N N . GLY A 1 103 ? -10.897 -24.091 -42.525 1.00 67.31 103 GLY A N 1
ATOM 826 C CA . GLY A 1 103 ? -9.663 -23.350 -42.729 1.00 67.31 103 GLY A CA 1
ATOM 827 C C . GLY A 1 103 ? -9.851 -21.929 -43.278 1.00 67.31 103 GLY A C 1
ATOM 828 O O . GLY A 1 103 ? -8.938 -21.408 -43.916 1.00 67.31 103 GLY A O 1
ATOM 829 N N . THR A 1 104 ? -11.030 -21.322 -43.098 1.00 75.38 104 THR A N 1
ATOM 830 C CA . THR A 1 104 ? -11.349 -19.999 -43.648 1.00 75.38 104 THR A CA 1
ATOM 831 C C . THR A 1 104 ? -10.418 -18.934 -43.087 1.00 75.38 104 THR A C 1
ATOM 833 O O . THR A 1 104 ? -10.071 -18.960 -41.908 1.00 75.38 104 THR A O 1
ATOM 836 N N . LEU A 1 105 ? -10.016 -17.990 -43.937 1.00 75.00 105 LEU A N 1
ATOM 837 C CA . LEU A 1 105 ? -9.259 -16.823 -43.504 1.00 75.00 105 LEU A CA 1
ATOM 838 C C . LEU A 1 105 ? -10.158 -15.906 -42.670 1.00 75.00 105 LEU A C 1
ATOM 840 O O . LEU A 1 105 ? -11.286 -15.598 -43.051 1.00 75.00 105 LEU A O 1
ATOM 844 N N . GLU A 1 106 ? -9.645 -15.513 -41.514 1.00 84.38 106 GLU A N 1
ATOM 845 C CA . GLU A 1 106 ? -10.339 -14.741 -40.494 1.00 84.38 106 GLU A CA 1
ATOM 846 C C . GLU A 1 106 ? -9.989 -13.247 -40.609 1.00 84.38 106 GLU A C 1
ATOM 848 O O . GLU A 1 106 ? -9.622 -12.745 -41.674 1.00 84.38 106 GLU A O 1
ATOM 853 N N . TRP A 1 107 ? -10.151 -12.498 -39.518 1.00 85.75 107 TRP A N 1
ATOM 854 C CA . TRP A 1 107 ? -9.892 -11.064 -39.499 1.00 85.75 107 TRP A CA 1
ATOM 855 C C . TRP A 1 107 ? -8.448 -10.710 -39.886 1.00 85.75 107 TRP A C 1
ATOM 857 O O . TRP A 1 107 ? -7.500 -11.342 -39.424 1.00 85.75 107 TRP A O 1
ATOM 867 N N . HIS A 1 108 ? -8.285 -9.638 -40.668 1.00 79.31 108 HIS A N 1
ATOM 868 C CA . HIS A 1 108 ? -6.998 -8.984 -40.900 1.00 79.31 108 HIS A CA 1
ATOM 869 C C . HIS A 1 108 ? -7.148 -7.448 -40.893 1.00 79.31 108 HIS A C 1
ATOM 871 O O . HIS A 1 108 ? -8.247 -6.941 -41.145 1.00 79.31 108 HIS A O 1
ATOM 877 N N . PRO A 1 109 ? -6.062 -6.681 -40.660 1.00 76.69 109 PRO A N 1
ATOM 878 C CA . PRO A 1 109 ? -6.119 -5.224 -40.478 1.00 76.69 109 PRO A CA 1
ATOM 879 C C . PRO A 1 109 ? -6.676 -4.411 -41.655 1.00 76.69 109 PRO A C 1
ATOM 881 O O . PRO A 1 109 ? -7.084 -3.270 -41.461 1.00 76.69 109 PRO A O 1
ATOM 884 N N . GLU A 1 110 ? -6.690 -4.976 -42.863 1.00 77.94 110 GLU A N 1
ATOM 885 C CA . GLU A 1 110 ? -7.151 -4.295 -44.084 1.00 77.94 110 GLU A CA 1
ATOM 886 C C . GLU A 1 110 ? -8.633 -4.560 -44.409 1.00 77.94 110 GLU A C 1
ATOM 888 O O . GLU A 1 110 ? -9.141 -4.039 -45.401 1.00 77.94 110 GLU A O 1
ATOM 893 N N . LEU A 1 111 ? -9.354 -5.330 -43.580 1.00 80.19 111 LEU A N 1
ATOM 894 C CA . LEU A 1 111 ? -10.799 -5.507 -43.742 1.00 80.19 111 LEU A CA 1
ATOM 895 C C . LEU A 1 111 ? -11.529 -4.172 -43.577 1.00 80.19 111 LEU A C 1
ATOM 897 O O . LEU A 1 111 ? -11.308 -3.447 -42.609 1.00 80.19 111 LEU A O 1
ATOM 901 N N . GLN A 1 112 ? -12.445 -3.868 -44.494 1.00 79.81 112 GLN A N 1
ATOM 902 C CA . GLN A 1 112 ? -13.197 -2.612 -44.515 1.00 79.81 112 GLN A CA 1
ATOM 903 C C . GLN A 1 112 ? -14.608 -2.790 -43.949 1.00 79.81 112 GLN A C 1
ATOM 905 O O . GLN A 1 112 ? -15.268 -3.803 -44.183 1.00 79.81 112 GLN A O 1
ATOM 910 N N . LEU A 1 113 ? -15.095 -1.785 -43.219 1.00 76.00 113 LEU A N 1
ATOM 911 C CA . LEU A 1 113 ? -16.483 -1.722 -42.773 1.00 76.00 113 LEU A CA 1
ATOM 912 C C . LEU A 1 113 ? -17.355 -1.120 -43.885 1.00 76.00 113 LEU A C 1
ATOM 914 O O . LEU A 1 113 ? -17.275 0.075 -44.171 1.00 76.00 113 LEU A O 1
ATOM 918 N N . VAL A 1 114 ? -18.230 -1.932 -44.480 1.00 71.75 114 VAL A N 1
ATOM 919 C CA . VAL A 1 114 ? -19.203 -1.463 -45.477 1.00 71.75 114 VAL A CA 1
ATOM 920 C C . VAL A 1 114 ? -20.437 -0.903 -44.764 1.00 71.75 114 VAL A C 1
ATOM 922 O O . VAL A 1 114 ? -21.165 -1.631 -44.094 1.00 71.75 114 VAL A O 1
ATOM 925 N N . GLU A 1 115 ? -20.668 0.405 -44.891 1.00 67.25 115 GLU A N 1
ATOM 926 C CA . GLU A 1 115 ? -21.842 1.076 -44.318 1.00 67.25 115 GLU A CA 1
ATOM 927 C C . GLU A 1 115 ? -23.047 1.068 -45.259 1.00 67.25 115 GLU A C 1
ATOM 929 O O . GLU A 1 115 ? -22.905 1.210 -46.474 1.00 67.25 115 GLU A O 1
ATOM 934 N N . THR A 1 116 ? -24.242 0.993 -44.670 1.00 72.75 116 THR A N 1
ATOM 935 C CA . THR A 1 116 ? -25.517 1.191 -45.382 1.00 72.75 116 THR A CA 1
ATOM 936 C C . THR A 1 116 ? -25.697 2.655 -45.811 1.00 72.75 116 THR A C 1
ATOM 938 O O . THR A 1 116 ? -25.177 3.563 -45.157 1.00 72.75 116 THR A O 1
ATOM 941 N N . GLU A 1 117 ? -26.478 2.921 -46.865 1.00 68.12 117 GLU A N 1
ATOM 942 C CA . GLU A 1 117 ? -26.744 4.289 -47.362 1.00 68.12 117 GLU A CA 1
ATOM 943 C C . GLU A 1 117 ? -27.249 5.231 -46.258 1.00 68.12 117 GLU A C 1
ATOM 945 O O . GLU A 1 117 ? -26.738 6.335 -46.077 1.00 68.12 117 GLU A O 1
ATOM 950 N N . ARG A 1 118 ? -28.157 4.740 -45.409 1.00 67.69 118 ARG A N 1
ATOM 951 C CA . ARG A 1 118 ? -28.709 5.488 -44.270 1.00 67.69 118 ARG A CA 1
ATOM 952 C C . ARG A 1 118 ? -27.649 5.900 -43.237 1.00 67.69 118 ARG A C 1
ATOM 954 O O . ARG A 1 118 ? -27.786 6.930 -42.574 1.00 67.69 118 ARG A O 1
ATOM 961 N N . GLN A 1 119 ? -26.606 5.090 -43.050 1.00 66.75 119 GLN A N 1
ATOM 962 C CA . GLN A 1 119 ? -25.484 5.417 -42.162 1.00 66.75 119 GLN A CA 1
ATOM 963 C C . GLN A 1 119 ? -24.558 6.461 -42.799 1.00 66.75 119 GLN A C 1
ATOM 965 O O . GLN A 1 119 ? -24.113 7.374 -42.095 1.00 66.75 119 GLN A O 1
ATOM 970 N N . ARG A 1 120 ? -24.342 6.384 -44.120 1.00 67.31 120 ARG A N 1
ATOM 971 C CA . ARG A 1 120 ? -23.566 7.374 -44.883 1.00 67.31 120 ARG A CA 1
ATOM 972 C C . ARG A 1 120 ? -24.217 8.759 -44.845 1.00 67.31 120 ARG A C 1
ATOM 974 O O . ARG A 1 120 ? -23.541 9.731 -44.515 1.00 67.31 120 ARG A O 1
ATOM 981 N N . GLU A 1 121 ? -25.529 8.853 -45.063 1.00 67.19 121 GLU A N 1
ATOM 982 C CA . GLU A 1 121 ? -26.273 10.124 -45.012 1.00 67.19 121 GLU A CA 1
ATOM 983 C C . GLU A 1 121 ? -26.214 10.799 -43.635 1.00 67.19 121 GLU A C 1
ATOM 985 O O . GLU A 1 121 ? -25.925 11.993 -43.518 1.00 67.19 121 GLU A O 1
ATOM 990 N N . ARG A 1 122 ? -26.446 10.036 -42.557 1.00 67.69 122 ARG A N 1
ATOM 991 C CA . ARG A 1 122 ? -26.349 10.561 -41.183 1.00 67.69 122 ARG A CA 1
ATOM 992 C C . ARG A 1 122 ? -24.958 11.110 -40.888 1.00 67.69 122 ARG A C 1
ATOM 994 O O . ARG A 1 122 ? -24.830 12.149 -40.241 1.00 67.69 122 ARG A O 1
ATOM 1001 N N . ARG A 1 123 ? -23.918 10.423 -41.366 1.00 68.69 123 ARG A N 1
ATOM 1002 C CA . ARG A 1 123 ? -22.533 10.862 -41.204 1.00 68.69 123 ARG A CA 1
ATOM 1003 C C . ARG A 1 123 ? -22.269 12.154 -41.974 1.00 68.69 123 ARG A C 1
ATOM 1005 O O . ARG A 1 123 ? -21.709 13.079 -41.395 1.00 68.69 123 ARG A O 1
ATOM 1012 N N . PHE A 1 124 ? -22.706 12.233 -43.229 1.00 67.38 124 PHE A N 1
ATOM 1013 C CA . PHE A 1 124 ? -22.556 13.425 -44.063 1.00 67.38 124 PHE A CA 1
ATOM 1014 C C . PHE A 1 124 ? -23.199 14.661 -43.413 1.00 67.38 124 PHE A C 1
ATOM 1016 O O . PHE A 1 124 ? -22.575 15.719 -43.318 1.00 67.38 124 PHE A O 1
ATOM 1023 N N . ASN A 1 125 ? -24.403 14.501 -42.858 1.00 69.56 125 ASN A N 1
ATOM 1024 C CA . ASN A 1 125 ? -25.112 15.573 -42.157 1.00 69.56 125 ASN A CA 1
ATOM 1025 C C . ASN A 1 125 ? -24.407 16.021 -40.865 1.00 69.56 125 ASN A C 1
ATOM 1027 O O . ASN A 1 125 ? -24.322 17.221 -40.596 1.00 69.56 125 ASN A O 1
ATOM 1031 N N . ASN A 1 126 ? -23.865 15.086 -40.079 1.00 65.50 126 ASN A N 1
ATOM 1032 C CA . ASN A 1 126 ? -23.086 15.422 -38.883 1.00 65.50 126 ASN A CA 1
ATOM 1033 C C . ASN A 1 126 ? -21.767 16.129 -39.233 1.00 65.50 126 ASN A C 1
ATOM 1035 O O . ASN A 1 126 ? -21.395 17.084 -38.557 1.00 65.50 126 ASN A O 1
ATOM 1039 N N . ARG A 1 127 ? -21.097 15.708 -40.314 1.00 67.19 127 ARG A N 1
ATOM 1040 C CA . ARG A 1 127 ? -19.855 16.321 -40.807 1.00 67.19 127 ARG A CA 1
ATOM 1041 C C . ARG A 1 127 ? -20.075 17.779 -41.209 1.00 67.19 127 ARG A C 1
ATOM 1043 O O . ARG A 1 127 ? -19.377 18.659 -40.719 1.00 67.19 127 ARG A O 1
ATOM 1050 N N . ARG A 1 128 ? -21.112 18.052 -42.014 1.00 67.31 128 ARG A N 1
ATOM 1051 C CA . ARG A 1 128 ? -21.497 19.424 -42.398 1.00 67.31 128 ARG A CA 1
ATOM 1052 C C . ARG A 1 128 ? -21.755 20.324 -41.190 1.00 67.31 128 ARG A C 1
ATOM 1054 O O . ARG A 1 128 ? -21.310 21.465 -41.188 1.00 67.31 128 ARG A O 1
ATOM 1061 N N . ARG A 1 129 ? -22.442 19.815 -40.159 1.00 63.78 129 ARG A N 1
ATOM 1062 C CA . ARG A 1 129 ? -22.672 20.573 -38.916 1.00 63.78 129 ARG A CA 1
ATOM 1063 C C . ARG A 1 129 ? -21.378 20.870 -38.162 1.00 63.78 129 ARG A C 1
ATOM 1065 O O . ARG A 1 129 ? -21.212 21.991 -37.696 1.00 63.78 129 ARG A O 1
ATOM 1072 N N . ASN A 1 130 ? -20.477 19.896 -38.052 1.00 62.03 130 ASN A N 1
ATOM 1073 C CA . ASN A 1 130 ? -19.204 20.076 -37.356 1.00 62.03 130 ASN A CA 1
ATOM 1074 C C . ASN A 1 130 ? -18.283 21.069 -38.078 1.00 62.03 130 ASN A C 1
ATOM 1076 O O . ASN A 1 130 ? -17.656 21.884 -37.412 1.00 62.03 130 ASN A O 1
ATOM 1080 N N . ILE A 1 131 ? -18.219 21.026 -39.414 1.00 66.69 131 ILE A N 1
ATOM 1081 C CA . ILE A 1 131 ? -17.419 21.968 -40.216 1.00 66.69 131 ILE A CA 1
ATOM 1082 C C . ILE A 1 131 ? -17.939 23.397 -40.023 1.00 66.69 131 ILE A C 1
ATOM 1084 O O . ILE A 1 131 ? -17.175 24.259 -39.602 1.00 66.69 131 ILE A O 1
ATOM 1088 N N . ALA A 1 132 ? -19.249 23.615 -40.189 1.00 63.12 132 ALA A N 1
ATOM 1089 C CA . ALA A 1 132 ? -19.858 24.932 -39.995 1.00 63.12 132 ALA A CA 1
ATOM 1090 C C . ALA A 1 132 ? -19.605 25.503 -38.583 1.00 63.12 132 ALA A C 1
ATOM 1092 O O . ALA A 1 132 ? -19.288 26.678 -38.433 1.00 63.12 132 ALA A O 1
ATOM 1093 N N . GLN A 1 133 ? -19.674 24.666 -37.539 1.00 58.53 133 GLN A N 1
ATOM 1094 C CA . GLN A 1 133 ? -19.403 25.089 -36.157 1.00 58.53 133 GLN A CA 1
ATOM 1095 C C . GLN A 1 133 ? -17.925 25.404 -35.875 1.00 58.53 133 GLN A C 1
ATOM 1097 O O . GLN A 1 133 ? -17.634 26.180 -34.965 1.00 58.53 133 GLN A O 1
ATOM 1102 N N . ARG A 1 134 ? -16.984 24.790 -36.606 1.00 59.06 134 ARG A N 1
ATOM 1103 C CA . ARG A 1 134 ? -15.540 25.050 -36.463 1.00 59.06 134 ARG A CA 1
ATOM 1104 C C . ARG A 1 134 ? -15.114 26.306 -37.218 1.00 59.06 134 ARG A C 1
ATOM 1106 O O . ARG A 1 134 ? -14.327 27.077 -36.673 1.00 59.06 134 ARG A O 1
ATOM 1113 N N . GLU A 1 135 ? -15.689 26.538 -38.397 1.00 63.16 135 GLU A N 1
ATOM 1114 C CA . GLU A 1 135 ? -15.515 27.777 -39.169 1.00 63.16 135 GLU A CA 1
ATOM 1115 C C . GLU A 1 135 ? -16.022 28.992 -38.377 1.00 63.16 135 GLU A C 1
ATOM 1117 O O . GLU A 1 135 ? -15.297 29.968 -38.209 1.00 63.16 135 GLU A O 1
ATOM 1122 N N . GLU A 1 136 ? -17.210 28.895 -37.771 1.00 55.09 136 GLU A N 1
ATOM 1123 C CA . GLU A 1 136 ? -17.773 29.947 -36.909 1.00 55.09 136 GLU A CA 1
ATOM 1124 C C . GLU A 1 136 ? -16.931 30.201 -35.635 1.00 55.09 136 GLU A C 1
ATOM 1126 O O . GLU A 1 136 ? -16.964 31.286 -35.054 1.00 55.09 136 GLU A O 1
ATOM 1131 N N . ALA A 1 137 ? -16.133 29.217 -35.202 1.00 49.16 137 ALA A N 1
ATOM 1132 C CA . ALA A 1 137 ? -15.227 29.318 -34.057 1.00 49.16 137 ALA A CA 1
ATOM 1133 C C . ALA A 1 137 ? -13.793 29.762 -34.420 1.00 49.16 137 ALA A C 1
ATOM 1135 O O . ALA A 1 137 ? -12.966 29.876 -33.511 1.00 49.16 137 ALA A O 1
ATOM 1136 N N . GLY A 1 138 ? -13.495 30.019 -35.701 1.00 47.56 138 GLY A N 1
ATOM 1137 C CA . GLY A 1 138 ? -12.173 30.453 -36.173 1.00 47.56 138 GLY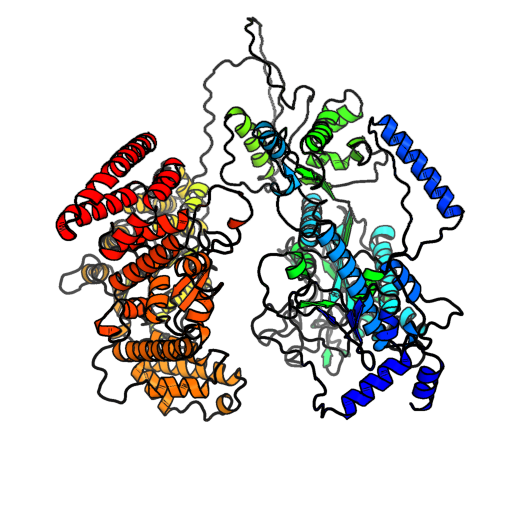 A CA 1
ATOM 1138 C C . GLY A 1 138 ? -11.089 29.369 -36.111 1.00 47.56 138 GLY A C 1
ATOM 1139 O O . GLY A 1 138 ? -9.916 29.691 -35.941 1.00 47.56 138 GLY A O 1
ATOM 1140 N N . LEU A 1 139 ? -11.467 28.087 -36.182 1.00 50.53 139 LEU A N 1
ATOM 1141 C CA . LEU A 1 139 ? -10.544 26.947 -36.147 1.00 50.53 139 LEU A CA 1
ATOM 1142 C C . LEU A 1 139 ? -10.351 26.380 -37.563 1.00 50.53 139 LEU A C 1
ATOM 1144 O O . LEU A 1 139 ? -11.213 25.649 -38.051 1.00 50.53 139 LEU A O 1
ATOM 1148 N N . GLU A 1 140 ? -9.221 26.678 -38.209 1.00 43.12 140 GLU A N 1
ATOM 1149 C CA . GLU A 1 140 ? -8.891 26.152 -39.543 1.00 43.12 140 GLU A CA 1
ATOM 1150 C C . GLU A 1 140 ? -8.315 24.723 -39.476 1.00 43.12 140 GLU A C 1
ATOM 1152 O O . GLU A 1 140 ? -7.418 24.424 -38.685 1.00 43.12 140 GLU A O 1
ATOM 1157 N N . GLY A 1 141 ? -8.840 23.816 -40.308 1.00 47.53 141 GLY A N 1
ATOM 1158 C CA . GLY A 1 141 ? -8.272 22.481 -40.512 1.00 47.53 141 GLY A CA 1
ATOM 1159 C C . GLY A 1 141 ? -9.162 21.550 -41.341 1.00 47.53 141 GLY A C 1
ATOM 1160 O O . GLY A 1 141 ? -10.353 21.408 -41.060 1.00 47.53 141 GLY A O 1
ATOM 1161 N N . GLU A 1 142 ? -8.575 20.866 -42.327 1.00 43.59 142 GLU A N 1
ATOM 1162 C CA . GLU A 1 142 ? -9.263 19.859 -43.143 1.00 43.59 142 GLU A CA 1
ATOM 1163 C C . GLU A 1 142 ? -9.621 18.611 -42.318 1.00 43.59 142 GLU A C 1
ATOM 1165 O O . GLU A 1 142 ? -8.769 17.943 -41.724 1.00 43.59 142 GLU A O 1
ATOM 1170 N N . GLU A 1 143 ? -10.904 18.246 -42.293 1.00 45.94 143 GLU A N 1
ATOM 1171 C CA . GLU A 1 143 ? -11.331 16.966 -41.731 1.00 45.94 143 GLU A CA 1
ATOM 1172 C C . GLU A 1 143 ? -11.078 15.866 -42.774 1.00 45.94 143 GLU A C 1
ATOM 1174 O O . GLU A 1 143 ? -11.874 15.690 -43.690 1.00 45.94 143 GLU A O 1
ATOM 1179 N N . VAL A 1 144 ? -9.963 15.139 -42.672 1.00 46.88 144 VAL A N 1
ATOM 1180 C CA . VAL A 1 144 ? -9.617 14.058 -43.616 1.00 46.88 144 VAL A CA 1
ATOM 1181 C C . VAL A 1 144 ? -10.596 12.887 -43.479 1.00 46.88 144 VAL A C 1
ATOM 1183 O O . VAL A 1 144 ? -10.781 12.333 -42.390 1.00 46.88 144 VAL A O 1
ATOM 1186 N N . GLU A 1 145 ? -11.206 12.478 -44.592 1.00 48.03 145 GLU A N 1
ATOM 1187 C CA . GLU A 1 145 ? -12.045 11.282 -44.661 1.00 48.03 145 GLU A CA 1
ATOM 1188 C C . GLU A 1 145 ? -11.169 10.037 -44.493 1.00 48.03 145 GLU A C 1
ATOM 1190 O O . GLU A 1 145 ? -10.312 9.742 -45.319 1.00 48.03 145 GLU A O 1
ATOM 1195 N N . ARG A 1 146 ? -11.328 9.333 -43.370 1.00 52.81 146 ARG A N 1
ATOM 1196 C CA . ARG A 1 146 ? -10.562 8.114 -43.087 1.00 52.81 146 ARG A CA 1
ATOM 1197 C C . ARG A 1 146 ? -11.369 6.888 -43.491 1.00 52.81 146 ARG A C 1
ATOM 1199 O O . ARG A 1 146 ? -12.490 6.714 -43.002 1.00 52.81 146 ARG A O 1
ATOM 1206 N N . ASP A 1 147 ? -10.760 6.012 -44.287 1.00 53.31 147 ASP A N 1
ATOM 1207 C CA . ASP A 1 147 ? -11.266 4.661 -44.538 1.00 53.31 147 ASP A CA 1
ATOM 1208 C C . ASP A 1 147 ? -11.510 3.931 -43.210 1.00 53.31 147 ASP A C 1
ATOM 1210 O O . ASP A 1 147 ? -10.621 3.816 -42.355 1.00 53.31 147 ASP A O 1
ATOM 1214 N N . ARG A 1 148 ? -12.749 3.467 -42.994 1.00 64.31 148 ARG A N 1
ATOM 1215 C CA . ARG A 1 148 ? -13.135 2.779 -41.756 1.00 64.31 148 ARG A CA 1
ATOM 1216 C C . ARG A 1 148 ? -12.797 1.297 -41.850 1.00 64.31 148 ARG A C 1
ATOM 1218 O O . ARG A 1 148 ? -13.647 0.470 -42.173 1.00 64.31 148 ARG A O 1
ATOM 1225 N N . LYS A 1 149 ? -11.569 0.969 -41.465 1.00 79.38 149 LYS A N 1
ATOM 1226 C CA . LYS A 1 149 ? -11.135 -0.409 -41.218 1.00 79.38 149 LYS A CA 1
ATOM 1227 C C . LYS A 1 149 ? -11.991 -1.061 -40.120 1.00 79.38 149 LYS A C 1
ATOM 1229 O O . LYS A 1 149 ? -12.274 -0.447 -39.086 1.00 79.38 149 LYS A O 1
ATOM 1234 N N . LEU A 1 150 ? -12.415 -2.303 -40.342 1.00 82.19 150 LEU A N 1
ATOM 1235 C CA . LEU A 1 150 ? -13.145 -3.124 -39.381 1.00 82.19 150 LEU A CA 1
ATOM 1236 C C . LEU A 1 150 ? -12.185 -3.554 -38.267 1.00 82.19 150 LEU A C 1
ATOM 1238 O O . LEU A 1 150 ? -11.176 -4.200 -38.530 1.00 82.19 150 LEU A O 1
ATOM 1242 N N . THR A 1 151 ? -12.487 -3.225 -37.012 1.00 84.31 151 THR A N 1
ATOM 1243 C CA . THR A 1 151 ? -11.620 -3.610 -35.885 1.00 84.31 151 THR A CA 1
ATOM 1244 C C . THR A 1 151 ? -11.846 -5.066 -35.476 1.00 84.31 151 THR A C 1
ATOM 1246 O O . THR A 1 151 ? -12.968 -5.571 -35.570 1.00 84.31 151 THR A O 1
ATOM 1249 N N . LEU A 1 152 ? -10.809 -5.723 -34.937 1.00 84.94 152 LEU A N 1
ATOM 1250 C CA . LEU A 1 152 ? -10.911 -7.098 -34.428 1.00 84.94 152 LEU A CA 1
ATOM 1251 C C . LEU A 1 152 ? -12.017 -7.243 -33.371 1.00 84.94 152 LEU A C 1
ATOM 1253 O O . LEU A 1 152 ? -12.698 -8.263 -33.321 1.00 84.94 152 LEU A O 1
ATOM 1257 N N . SER A 1 153 ? -12.251 -6.207 -32.560 1.00 85.44 153 SER A N 1
ATOM 1258 C CA . SER A 1 153 ? -13.315 -6.210 -31.548 1.00 85.44 153 SER A CA 1
ATOM 1259 C C . SER A 1 153 ? -14.718 -6.246 -32.156 1.00 85.44 153 SER A C 1
ATOM 1261 O O . SER A 1 153 ? -15.556 -7.049 -31.743 1.00 85.44 153 SER A O 1
ATOM 1263 N N . VAL A 1 154 ? -14.970 -5.438 -33.193 1.00 86.12 154 VAL A N 1
ATOM 1264 C CA . VAL A 1 154 ? -16.256 -5.445 -33.910 1.00 86.12 154 VAL A CA 1
ATOM 1265 C C . VAL A 1 154 ? -16.438 -6.758 -34.673 1.00 86.12 154 VAL A C 1
ATOM 1267 O O . VAL A 1 154 ? -17.522 -7.338 -34.633 1.00 86.12 154 VAL A O 1
ATOM 1270 N N . TYR A 1 155 ? -15.378 -7.266 -35.307 1.00 88.81 155 TYR A N 1
ATOM 1271 C CA . TYR A 1 155 ? -15.400 -8.568 -35.975 1.00 88.81 155 TYR A CA 1
ATOM 1272 C C . TYR A 1 155 ? -15.721 -9.709 -35.000 1.00 88.81 155 TYR A C 1
ATOM 1274 O O . TYR A 1 155 ? -16.631 -10.500 -35.238 1.00 88.81 155 TYR A O 1
ATOM 1282 N N . THR A 1 156 ? -15.032 -9.759 -33.860 1.00 89.62 156 THR A N 1
ATOM 1283 C CA . THR A 1 156 ? -15.249 -10.787 -32.832 1.00 89.62 156 THR A CA 1
ATOM 1284 C C . THR A 1 156 ? -16.660 -10.694 -32.265 1.00 89.62 156 THR A C 1
ATOM 1286 O O . THR A 1 156 ? -17.343 -11.710 -32.175 1.00 89.62 156 THR A O 1
ATOM 1289 N N . THR A 1 157 ? -17.140 -9.478 -31.976 1.00 90.00 157 THR A N 1
ATOM 1290 C CA . THR A 1 157 ? -18.526 -9.228 -31.550 1.00 90.00 157 THR A CA 1
ATOM 1291 C C . THR A 1 157 ? -19.521 -9.796 -32.555 1.00 90.00 157 THR A C 1
ATOM 1293 O O . THR A 1 157 ? -20.455 -10.491 -32.167 1.00 90.00 157 THR A O 1
ATOM 1296 N N . TYR A 1 158 ? -19.307 -9.544 -33.849 1.00 88.56 158 TYR A N 1
ATOM 1297 C CA . TYR A 1 158 ? -20.133 -10.098 -34.917 1.00 88.56 158 TYR A CA 1
ATOM 1298 C C . TYR A 1 158 ? -20.091 -11.634 -34.926 1.00 88.56 158 TYR A C 1
ATOM 1300 O O . TYR A 1 158 ? -21.132 -12.270 -35.074 1.00 88.56 158 TYR A O 1
ATOM 1308 N N . ARG A 1 159 ? -18.922 -12.254 -34.744 1.00 88.19 159 ARG A N 1
ATOM 1309 C CA . ARG A 1 159 ? -18.756 -13.717 -34.781 1.00 88.19 159 ARG A CA 1
ATOM 1310 C C . ARG A 1 159 ? -19.432 -14.441 -33.621 1.00 88.19 159 ARG A C 1
ATOM 1312 O O . ARG A 1 159 ? -19.967 -15.528 -33.821 1.00 88.19 159 ARG A O 1
ATOM 1319 N N . ILE A 1 160 ? -19.426 -13.843 -32.434 1.00 90.81 160 ILE A N 1
ATOM 1320 C CA . ILE A 1 160 ? -20.023 -14.437 -31.228 1.00 90.81 160 ILE A CA 1
ATOM 1321 C C . ILE A 1 160 ? -21.480 -14.011 -31.013 1.00 90.81 160 ILE A C 1
ATOM 1323 O O . ILE A 1 160 ? -22.098 -14.397 -30.026 1.00 90.81 160 ILE A O 1
ATOM 1327 N N . HIS A 1 161 ? -22.046 -13.207 -31.917 1.00 87.31 161 HIS A N 1
ATOM 1328 C CA . HIS A 1 161 ? -23.451 -12.838 -31.839 1.00 87.31 161 HIS A CA 1
ATOM 1329 C C . HIS A 1 161 ? -24.335 -13.979 -32.346 1.00 87.31 161 HIS A C 1
ATOM 1331 O O . HIS A 1 161 ? -24.138 -14.494 -33.449 1.00 87.31 161 HIS A O 1
ATOM 1337 N N . PHE A 1 162 ? -25.341 -14.347 -31.557 1.00 83.38 162 PHE A N 1
ATOM 1338 C CA . PHE A 1 162 ? -26.350 -15.310 -31.984 1.00 83.38 162 PHE A CA 1
ATOM 1339 C C . PHE A 1 162 ? -27.217 -14.723 -33.106 1.00 83.38 162 PHE A C 1
ATOM 1341 O O . PHE A 1 162 ? -27.677 -13.584 -33.008 1.00 83.38 162 PHE A O 1
ATOM 1348 N N . ARG A 1 163 ? -27.473 -15.514 -34.151 1.00 84.50 163 ARG A N 1
ATOM 1349 C CA . ARG A 1 163 ? -28.411 -15.183 -35.227 1.00 84.50 163 ARG A CA 1
ATOM 1350 C C . ARG A 1 163 ? -29.356 -16.348 -35.444 1.00 84.50 163 ARG A C 1
ATOM 1352 O O . ARG A 1 163 ? -28.934 -17.500 -35.518 1.00 84.50 163 ARG A O 1
ATOM 1359 N N . GLN A 1 164 ? -30.637 -16.029 -35.561 1.00 74.31 164 GLN A N 1
ATOM 1360 C CA . GLN A 1 164 ? -31.656 -17.019 -35.866 1.00 74.31 164 GLN A CA 1
ATOM 1361 C C . GLN A 1 164 ? -31.388 -17.596 -37.266 1.00 74.31 164 GLN A C 1
ATOM 1363 O O . GLN A 1 164 ? -31.161 -16.838 -38.207 1.00 74.31 164 GLN A O 1
ATOM 1368 N N . ASN A 1 165 ? -31.409 -18.926 -37.386 1.00 78.44 165 ASN A N 1
ATOM 1369 C CA . ASN A 1 165 ? -31.140 -19.692 -38.615 1.00 78.44 165 ASN A CA 1
ATOM 1370 C C . ASN A 1 165 ? -29.674 -19.720 -39.101 1.00 78.44 165 ASN A C 1
ATOM 1372 O O . ASN A 1 165 ? -29.422 -20.174 -40.214 1.00 78.44 165 ASN A O 1
ATOM 1376 N N . ASP A 1 166 ? -28.711 -19.297 -38.277 1.00 80.62 166 ASP A N 1
ATOM 1377 C CA . ASP A 1 166 ? -27.273 -19.404 -38.565 1.00 80.62 166 ASP A CA 1
ATOM 1378 C C . ASP A 1 166 ? -26.636 -20.514 -37.709 1.00 80.62 166 ASP A C 1
ATOM 1380 O O . ASP A 1 166 ? -26.791 -20.542 -36.481 1.00 80.62 166 ASP A O 1
ATOM 1384 N N . PHE A 1 167 ? -25.916 -21.451 -38.334 1.00 82.31 167 PHE A N 1
ATOM 1385 C CA . PHE A 1 167 ? -25.189 -22.484 -37.594 1.00 82.31 167 PHE A CA 1
ATOM 1386 C C . PHE A 1 167 ? -23.887 -21.900 -37.040 1.00 82.31 167 PHE A C 1
ATOM 1388 O O . PHE A 1 167 ? -22.828 -21.956 -37.664 1.00 82.31 167 PHE A O 1
ATOM 1395 N N . ASN A 1 168 ? -23.955 -21.354 -35.826 1.00 85.00 168 ASN A N 1
ATOM 1396 C CA . ASN A 1 168 ? -22.779 -20.804 -35.165 1.00 85.00 168 ASN A CA 1
ATOM 1397 C C . ASN A 1 168 ? -22.010 -21.891 -34.392 1.00 85.00 168 ASN A C 1
ATOM 1399 O O . ASN A 1 168 ? -22.369 -22.252 -33.268 1.00 85.00 168 ASN A O 1
ATOM 1403 N N . ILE A 1 169 ? -20.937 -22.403 -35.001 1.00 86.62 169 ILE A N 1
ATOM 1404 C CA . ILE A 1 169 ? -20.051 -23.411 -34.400 1.00 86.62 169 ILE A CA 1
ATOM 1405 C C . ILE A 1 169 ? -19.325 -22.898 -33.147 1.00 86.62 169 ILE A C 1
ATOM 1407 O O . ILE A 1 169 ? -19.109 -23.672 -32.216 1.00 86.62 169 ILE A O 1
ATOM 1411 N N . LEU A 1 170 ? -19.014 -21.595 -33.076 1.00 88.31 170 LEU A N 1
ATOM 1412 C CA . LEU A 1 170 ? -18.322 -21.005 -31.926 1.00 88.31 170 LEU A CA 1
ATOM 1413 C C . LEU A 1 170 ? -19.178 -21.143 -30.670 1.00 88.31 170 LEU A C 1
ATOM 1415 O O . LEU A 1 170 ? -18.708 -21.671 -29.675 1.00 88.31 170 LEU A O 1
ATOM 1419 N N . LEU A 1 171 ? -20.464 -20.791 -30.738 1.00 89.50 171 LEU A N 1
ATOM 1420 C CA . LEU A 1 171 ? -21.383 -20.876 -29.593 1.00 89.50 171 LEU A CA 1
ATOM 1421 C C . LEU A 1 171 ? -21.679 -22.316 -29.135 1.00 89.50 171 LEU A C 1
ATOM 1423 O O . LEU A 1 171 ? -22.327 -22.514 -28.110 1.00 89.50 171 LEU A O 1
ATOM 1427 N N . ARG A 1 172 ? -21.221 -23.327 -29.882 1.00 88.12 172 ARG A N 1
ATOM 1428 C CA . ARG A 1 172 ? -21.343 -24.759 -29.557 1.00 88.12 172 ARG A CA 1
ATOM 1429 C C . ARG A 1 172 ? -20.035 -25.368 -29.049 1.00 88.12 172 ARG A C 1
ATOM 1431 O O . ARG A 1 172 ? -20.028 -26.528 -28.657 1.00 88.12 172 ARG A O 1
ATOM 1438 N N . GLY A 1 173 ? -18.950 -24.593 -29.035 1.00 84.81 173 GLY A N 1
ATOM 1439 C CA . GLY A 1 173 ? -17.616 -25.054 -28.656 1.00 84.81 173 GLY A CA 1
ATOM 1440 C C . GLY A 1 173 ? -17.408 -25.290 -27.157 1.00 84.81 173 GLY A C 1
ATOM 1441 O O . GLY A 1 173 ? -16.370 -25.830 -26.782 1.00 84.81 173 GLY A O 1
ATOM 1442 N N . GLY A 1 174 ? -18.345 -24.879 -26.295 1.00 86.19 174 GLY A N 1
ATOM 1443 C CA . GLY A 1 174 ? -18.245 -25.025 -24.838 1.00 86.19 174 GLY A CA 1
ATOM 1444 C C . GLY A 1 174 ? -16.935 -24.462 -24.287 1.00 86.19 174 GLY A C 1
ATOM 1445 O O . GLY A 1 174 ? -16.589 -23.307 -24.515 1.00 86.19 174 GLY A O 1
ATOM 1446 N N . GLN A 1 175 ? -16.135 -25.300 -23.641 1.00 80.62 175 GLN A N 1
ATOM 1447 C CA . GLN A 1 175 ? -14.819 -24.912 -23.126 1.00 80.62 175 GLN A CA 1
ATOM 1448 C C . GLN A 1 175 ? -13.863 -24.348 -24.200 1.00 80.62 175 GLN A C 1
ATOM 1450 O O . GLN A 1 175 ? -13.122 -23.398 -23.933 1.00 80.62 175 GLN A O 1
ATOM 1455 N N . LEU A 1 176 ? -13.913 -24.861 -25.439 1.00 81.44 176 LEU A N 1
ATOM 1456 C CA . LEU A 1 176 ? -13.135 -24.311 -26.559 1.00 81.44 176 LEU A CA 1
ATOM 1457 C C . LEU A 1 176 ? -13.605 -22.901 -26.938 1.00 81.44 176 LEU A C 1
ATOM 1459 O O . LEU A 1 176 ? -12.781 -22.067 -27.309 1.00 81.44 176 LEU A O 1
ATOM 1463 N N . PHE A 1 177 ? -14.904 -22.613 -26.811 1.00 88.88 177 PHE A N 1
ATOM 1464 C CA . PHE A 1 177 ? -15.449 -21.271 -27.022 1.00 88.88 177 PHE A CA 1
ATOM 1465 C C . PHE A 1 177 ? -14.960 -20.292 -25.957 1.00 88.88 177 PHE A C 1
ATOM 1467 O O . PHE A 1 177 ? -14.513 -19.197 -26.299 1.00 88.88 177 PHE A O 1
ATOM 1474 N N . CYS A 1 178 ? -14.967 -20.704 -24.685 1.00 86.00 178 CYS A N 1
ATOM 1475 C CA . CYS A 1 178 ? -14.421 -19.908 -23.585 1.00 86.00 178 CYS A CA 1
ATOM 1476 C C . CYS A 1 178 ? -12.945 -19.563 -23.828 1.00 86.00 178 CYS A C 1
ATOM 1478 O O . CYS A 1 178 ? -12.549 -18.409 -23.674 1.00 86.00 178 CYS A O 1
ATOM 1480 N N . ARG A 1 179 ? -12.145 -20.528 -24.299 1.00 82.56 179 ARG A N 1
ATOM 1481 C CA . ARG A 1 179 ? -10.747 -20.284 -24.682 1.00 82.56 179 ARG A CA 1
ATOM 1482 C C . ARG A 1 179 ? -10.636 -19.294 -25.851 1.00 82.56 179 ARG A C 1
ATOM 1484 O O . ARG A 1 179 ? -9.869 -18.338 -25.759 1.00 82.56 179 ARG A O 1
ATOM 1491 N N . TYR A 1 180 ? -11.443 -19.482 -26.897 1.00 87.38 180 TYR A N 1
ATOM 1492 C CA . TYR A 1 180 ? -11.472 -18.613 -28.076 1.00 87.38 180 TYR A CA 1
ATOM 1493 C C . TYR A 1 180 ? -11.762 -17.149 -27.719 1.00 87.38 180 TYR A C 1
ATOM 1495 O O . TYR A 1 180 ? -11.021 -16.264 -28.138 1.00 87.38 180 TYR A O 1
ATOM 1503 N N . VAL A 1 181 ? -12.802 -16.863 -26.925 1.00 89.06 181 VAL A N 1
ATOM 1504 C CA . VAL A 1 181 ? -13.167 -15.470 -26.597 1.00 89.06 181 VAL A CA 1
ATOM 1505 C C . VAL A 1 181 ? -12.122 -14.772 -25.733 1.00 89.06 181 VAL A C 1
ATOM 1507 O O . VAL A 1 181 ? -11.889 -13.577 -25.921 1.00 89.06 181 VAL A O 1
ATOM 1510 N N . VAL A 1 182 ? -11.461 -15.501 -24.828 1.00 84.38 182 VAL A N 1
ATOM 1511 C CA . VAL A 1 182 ? -10.378 -14.935 -24.017 1.00 84.38 182 VAL A CA 1
ATOM 1512 C C . VAL A 1 182 ? -9.161 -14.622 -24.884 1.00 84.38 182 VAL A C 1
ATOM 1514 O O . VAL A 1 182 ? -8.608 -13.531 -24.757 1.00 84.38 182 VAL A O 1
ATOM 1517 N N . ASP A 1 183 ? -8.786 -15.511 -25.808 1.00 81.88 183 ASP A N 1
ATOM 1518 C CA . ASP A 1 183 ? -7.689 -15.248 -26.746 1.00 81.88 183 ASP A CA 1
ATOM 1519 C C . ASP A 1 183 ? -7.996 -14.072 -27.677 1.00 81.88 183 ASP A C 1
ATOM 1521 O O . ASP A 1 183 ? -7.154 -13.189 -27.843 1.00 81.88 183 ASP A O 1
ATOM 1525 N N . MET A 1 184 ? -9.213 -13.996 -28.226 1.00 86.81 184 MET A N 1
ATOM 1526 C CA . MET A 1 184 ? -9.616 -12.866 -29.067 1.00 86.81 184 MET A CA 1
ATOM 1527 C C . MET A 1 184 ? -9.594 -11.546 -28.291 1.00 86.81 184 MET A C 1
ATOM 1529 O O . MET A 1 184 ? -9.070 -10.554 -28.799 1.00 86.81 184 MET A O 1
ATOM 1533 N N . TYR A 1 185 ? -10.110 -11.511 -27.054 1.00 87.44 185 TYR A N 1
ATOM 1534 C CA . TYR A 1 185 ? -10.016 -10.308 -26.225 1.00 87.44 185 TYR A CA 1
ATOM 1535 C C . TYR A 1 185 ? -8.564 -9.961 -25.890 1.00 87.44 185 TYR A C 1
ATOM 1537 O O . TYR A 1 185 ? -8.197 -8.793 -25.982 1.00 87.44 185 TYR A O 1
ATOM 1545 N N . ALA A 1 186 ? -7.720 -10.940 -25.569 1.00 81.56 186 ALA A N 1
ATOM 1546 C CA . ALA A 1 186 ? -6.312 -10.684 -25.299 1.00 81.56 186 ALA A CA 1
ATOM 1547 C C . ALA A 1 186 ? -5.590 -10.084 -26.518 1.00 81.56 186 ALA A C 1
ATOM 1549 O O . ALA A 1 186 ? -4.825 -9.137 -26.347 1.00 81.56 186 ALA A O 1
ATOM 1550 N N . SER A 1 187 ? -5.886 -10.546 -27.738 1.00 82.12 187 SER A N 1
ATOM 1551 C CA . SER A 1 187 ? -5.395 -9.919 -28.974 1.00 82.12 187 SER A CA 1
ATOM 1552 C C . SER A 1 187 ? -5.950 -8.504 -29.172 1.00 82.12 187 SER A C 1
ATOM 1554 O O . SER A 1 187 ? -5.199 -7.595 -29.519 1.00 82.12 187 SER A O 1
ATOM 1556 N N . ILE A 1 188 ? -7.236 -8.261 -28.894 1.00 85.75 188 ILE A N 1
ATOM 1557 C CA . ILE A 1 188 ? -7.834 -6.911 -28.943 1.00 85.75 188 ILE A CA 1
ATOM 1558 C C . ILE A 1 188 ? -7.136 -5.961 -27.955 1.00 85.75 188 ILE A C 1
ATOM 1560 O O . ILE A 1 188 ? -6.815 -4.821 -28.301 1.00 85.75 188 ILE A O 1
ATOM 1564 N N . ASP A 1 189 ? -6.902 -6.419 -26.726 1.00 83.25 189 ASP A N 1
ATOM 1565 C CA . ASP A 1 189 ? -6.252 -5.654 -25.661 1.00 83.25 189 ASP A CA 1
ATOM 1566 C C . ASP A 1 189 ? -4.780 -5.384 -26.010 1.00 83.25 189 ASP A C 1
ATOM 1568 O O . ASP A 1 189 ? -4.329 -4.239 -25.959 1.00 83.25 189 ASP A O 1
ATOM 1572 N N . GLN A 1 190 ? -4.056 -6.400 -26.492 1.00 78.38 190 GLN A N 1
ATOM 1573 C CA . GLN A 1 190 ? -2.674 -6.276 -26.956 1.00 78.38 190 GLN A CA 1
ATOM 1574 C C . GLN A 1 190 ? -2.552 -5.307 -28.134 1.00 78.38 190 GLN A C 1
ATOM 1576 O O . GLN A 1 190 ? -1.634 -4.491 -28.144 1.00 78.38 190 GLN A O 1
ATOM 1581 N N . GLN A 1 191 ? -3.486 -5.316 -29.089 1.00 79.44 191 GLN A N 1
ATOM 1582 C CA . GLN A 1 191 ? -3.516 -4.344 -30.185 1.00 79.44 191 GLN A CA 1
ATOM 1583 C C . GLN A 1 191 ? -3.722 -2.912 -29.681 1.00 79.44 191 GLN A C 1
ATOM 1585 O O . GLN A 1 191 ? -3.044 -1.996 -30.149 1.00 79.44 191 GLN A O 1
ATOM 1590 N N . ARG A 1 192 ? -4.614 -2.701 -28.704 1.00 81.19 192 ARG A N 1
ATOM 1591 C CA . ARG A 1 192 ? -4.818 -1.384 -28.077 1.00 81.19 192 ARG A CA 1
ATOM 1592 C C . ARG A 1 192 ? -3.564 -0.908 -27.350 1.00 81.19 192 ARG A C 1
ATOM 1594 O O . ARG A 1 192 ? -3.151 0.233 -27.544 1.00 81.19 192 ARG A O 1
ATOM 1601 N N . LEU A 1 193 ? -2.932 -1.779 -26.565 1.00 78.25 193 LEU A N 1
ATOM 1602 C CA . LEU A 1 193 ? -1.692 -1.478 -25.847 1.00 78.25 193 LEU A CA 1
ATOM 1603 C C . LEU A 1 193 ? -0.521 -1.233 -26.803 1.00 78.25 193 LEU A C 1
ATOM 1605 O O . LEU A 1 193 ? 0.245 -0.295 -26.604 1.00 78.25 193 LEU A O 1
ATOM 1609 N N . MET A 1 194 ? -0.412 -2.012 -27.880 1.00 75.19 194 MET A N 1
ATOM 1610 C CA . MET A 1 194 ? 0.567 -1.806 -28.948 1.00 75.19 194 MET A CA 1
ATOM 1611 C C . MET A 1 194 ? 0.343 -0.495 -29.677 1.00 75.19 194 MET A C 1
ATOM 1613 O O . MET A 1 194 ? 1.305 0.207 -29.969 1.00 75.19 194 MET A O 1
ATOM 1617 N N . TRP A 1 195 ? -0.910 -0.141 -29.958 1.00 77.12 195 TRP A N 1
ATOM 1618 C CA . TRP A 1 195 ? -1.231 1.150 -30.539 1.00 77.12 195 TRP A CA 1
ATOM 1619 C C . TRP A 1 195 ? -0.805 2.272 -29.594 1.00 77.12 195 TRP A C 1
ATOM 1621 O O . TRP A 1 195 ? -0.082 3.161 -30.026 1.00 77.12 195 TRP A O 1
ATOM 1631 N N . ILE A 1 196 ? -1.142 2.188 -28.303 1.00 75.19 196 ILE A N 1
ATOM 1632 C CA . ILE A 1 196 ? -0.703 3.153 -27.286 1.00 75.19 196 ILE A CA 1
ATOM 1633 C C . ILE A 1 196 ? 0.825 3.238 -27.251 1.00 75.19 196 ILE A C 1
ATOM 1635 O O . ILE A 1 196 ? 1.348 4.342 -27.308 1.00 75.19 196 ILE A O 1
ATOM 1639 N N . LYS A 1 197 ? 1.540 2.105 -27.230 1.00 69.25 197 LYS A N 1
ATOM 1640 C CA . LYS A 1 197 ? 3.012 2.027 -27.220 1.00 69.25 197 LYS A CA 1
ATOM 1641 C C . LYS A 1 197 ? 3.641 2.630 -28.483 1.00 69.25 197 LYS A C 1
ATOM 1643 O O . LYS A 1 197 ? 4.591 3.396 -28.380 1.00 69.25 197 LYS A O 1
ATOM 1648 N N . ARG A 1 198 ? 3.105 2.323 -29.668 1.00 69.75 198 ARG A N 1
ATOM 1649 C CA . ARG A 1 198 ? 3.596 2.815 -30.972 1.00 69.75 198 ARG A CA 1
ATOM 1650 C C . ARG A 1 198 ? 3.214 4.269 -31.251 1.00 69.75 198 ARG A C 1
ATOM 1652 O O . ARG A 1 198 ? 3.849 4.910 -32.074 1.00 69.75 198 ARG A O 1
ATOM 1659 N N . ASN A 1 199 ? 2.186 4.786 -30.580 1.00 68.44 199 ASN A N 1
ATOM 1660 C CA . ASN A 1 199 ? 1.700 6.157 -30.736 1.00 68.44 199 ASN A CA 1
ATOM 1661 C C . ASN A 1 199 ? 2.065 7.040 -29.531 1.00 68.44 199 ASN A C 1
ATOM 1663 O O . ASN A 1 199 ? 1.477 8.105 -29.383 1.00 68.44 199 ASN A O 1
ATOM 1667 N N . GLN A 1 200 ? 3.023 6.642 -28.681 1.00 63.53 200 GLN A N 1
ATOM 1668 C CA . GLN A 1 200 ? 3.489 7.474 -27.556 1.00 63.53 200 GLN A CA 1
ATOM 1669 C C . GLN A 1 200 ? 4.017 8.837 -28.005 1.00 63.53 200 GLN A C 1
ATOM 1671 O O . GLN A 1 200 ? 3.787 9.822 -27.311 1.00 63.53 200 GLN A O 1
ATOM 1676 N N . ALA A 1 201 ? 4.569 8.906 -29.220 1.00 58.34 201 ALA A N 1
ATOM 1677 C CA . ALA A 1 201 ? 4.932 10.146 -29.902 1.00 58.34 201 ALA A CA 1
ATOM 1678 C C . ALA A 1 201 ? 3.747 11.098 -30.162 1.00 58.34 201 ALA A C 1
ATOM 1680 O O . ALA A 1 201 ? 3.930 12.147 -30.752 1.00 58.34 201 ALA A O 1
ATOM 1681 N N . ARG A 1 202 ? 2.507 10.731 -29.802 1.00 58.38 202 ARG A N 1
ATOM 1682 C CA . ARG A 1 202 ? 1.299 11.576 -29.876 1.00 58.38 202 ARG A CA 1
ATOM 1683 C C . ARG A 1 202 ? 0.730 11.932 -28.500 1.00 58.38 202 ARG A C 1
ATOM 1685 O O . ARG A 1 202 ? -0.302 12.597 -28.431 1.00 58.38 202 ARG A O 1
ATOM 1692 N N . PHE A 1 203 ? 1.344 11.433 -27.427 1.00 56.25 203 PHE A N 1
ATOM 1693 C CA . PHE A 1 203 ? 0.851 11.531 -26.053 1.00 56.25 203 PHE A CA 1
ATOM 1694 C C . PHE A 1 203 ? 1.831 12.246 -25.118 1.00 56.25 203 PHE A C 1
ATOM 1696 O O . PHE A 1 203 ? 1.633 12.206 -23.904 1.00 56.25 203 PHE A O 1
ATOM 1703 N N . ARG A 1 204 ? 2.856 12.928 -25.647 1.00 61.12 204 ARG A N 1
ATOM 1704 C CA . ARG A 1 204 ? 3.737 13.763 -24.825 1.00 61.12 204 ARG A CA 1
ATOM 1705 C C . ARG A 1 204 ? 2.960 14.929 -24.251 1.00 61.12 204 ARG A C 1
ATOM 1707 O O . ARG A 1 204 ? 2.215 15.581 -24.971 1.00 61.12 204 ARG A O 1
ATOM 1714 N N . ALA A 1 205 ? 3.148 15.183 -22.963 1.00 56.22 205 ALA A N 1
ATOM 1715 C CA . ALA A 1 205 ? 2.585 16.335 -22.280 1.00 56.22 205 ALA A CA 1
ATOM 1716 C C . ALA A 1 205 ? 3.714 17.121 -21.605 1.00 56.22 205 ALA A C 1
ATOM 1718 O O . ALA A 1 205 ? 4.491 16.546 -20.840 1.00 56.22 205 ALA A O 1
ATOM 1719 N N . ALA A 1 206 ? 3.787 18.424 -21.872 1.00 53.94 206 ALA A N 1
ATOM 1720 C CA . ALA A 1 206 ? 4.673 19.366 -21.188 1.00 53.94 206 ALA A CA 1
ATOM 1721 C C . ALA A 1 206 ? 3.910 20.656 -20.843 1.00 53.94 206 ALA A C 1
ATOM 1723 O O . ALA A 1 206 ? 2.794 20.869 -21.324 1.00 53.94 206 ALA A O 1
ATOM 1724 N N . ARG A 1 207 ? 4.493 21.509 -19.995 1.00 56.53 207 ARG A N 1
ATOM 1725 C CA . ARG A 1 207 ? 3.958 22.851 -19.716 1.00 56.53 207 ARG A CA 1
ATOM 1726 C C . ARG A 1 207 ? 4.349 23.804 -20.846 1.00 56.53 207 ARG A C 1
ATOM 1728 O O . ARG A 1 207 ? 5.472 23.705 -21.336 1.00 56.53 207 ARG A O 1
ATOM 1735 N N . LEU A 1 208 ? 3.445 24.700 -21.252 1.00 58.62 208 LEU A N 1
ATOM 1736 C CA . LEU A 1 208 ? 3.692 25.620 -22.371 1.00 58.62 208 LEU A CA 1
ATOM 1737 C C . LEU A 1 208 ? 4.921 26.521 -22.125 1.00 58.62 208 LEU A C 1
ATOM 1739 O O . LEU A 1 208 ? 5.766 26.610 -23.003 1.00 58.62 208 LEU A O 1
ATOM 1743 N N . ASN A 1 209 ? 5.097 27.075 -20.925 1.00 57.94 209 ASN A N 1
ATOM 1744 C CA . ASN A 1 209 ? 6.257 27.902 -20.576 1.00 57.94 209 ASN A CA 1
ATOM 1745 C C . ASN A 1 209 ? 7.591 27.149 -20.682 1.00 57.94 209 ASN A C 1
ATOM 1747 O O . ASN A 1 209 ? 8.559 27.690 -21.189 1.00 57.94 209 ASN A O 1
ATOM 1751 N N . HIS A 1 210 ? 7.639 25.871 -20.298 1.00 60.78 210 HIS A N 1
ATOM 1752 C CA . HIS A 1 210 ? 8.839 25.048 -20.480 1.00 60.78 210 HIS A CA 1
ATOM 1753 C C . HIS A 1 210 ? 9.165 24.810 -21.965 1.00 60.78 210 HIS A C 1
ATOM 1755 O O . HIS A 1 210 ? 10.324 24.584 -22.299 1.00 60.78 210 HIS A O 1
ATOM 1761 N N . LEU A 1 211 ? 8.161 24.838 -22.850 1.00 58.41 211 LEU A N 1
ATOM 1762 C CA . LEU A 1 211 ? 8.365 24.781 -24.300 1.00 58.41 211 LEU A CA 1
ATOM 1763 C C . LEU A 1 211 ? 8.815 26.144 -24.856 1.00 58.41 211 LEU A C 1
ATOM 1765 O O . LEU A 1 211 ? 9.662 26.168 -25.743 1.00 58.41 211 LEU A O 1
ATOM 1769 N N . GLU A 1 212 ? 8.296 27.260 -24.327 1.00 60.09 212 GLU A N 1
ATOM 1770 C CA . GLU A 1 212 ? 8.708 28.631 -24.686 1.00 60.09 212 GLU A CA 1
ATOM 1771 C C . GLU A 1 212 ? 10.154 28.917 -24.256 1.00 60.09 212 GLU A C 1
ATOM 1773 O O . GLU A 1 212 ? 10.957 29.363 -25.075 1.00 60.09 212 GLU A O 1
ATOM 1778 N N . ASP A 1 213 ? 10.511 28.573 -23.015 1.00 57.78 213 ASP A N 1
ATOM 1779 C CA . ASP A 1 213 ? 11.860 28.716 -22.459 1.00 57.78 213 ASP A CA 1
ATOM 1780 C C . ASP A 1 213 ? 12.872 27.841 -23.205 1.00 57.78 213 ASP A C 1
ATOM 1782 O O . ASP A 1 213 ? 13.997 28.266 -23.467 1.00 57.78 213 ASP A O 1
ATOM 1786 N N . ALA A 1 214 ? 12.486 26.615 -23.572 1.00 57.03 214 ALA A N 1
ATOM 1787 C CA . ALA A 1 214 ? 13.331 25.750 -24.385 1.00 57.03 214 ALA A CA 1
ATOM 1788 C C . ALA A 1 214 ? 13.585 26.385 -25.761 1.00 57.03 214 ALA A C 1
ATOM 1790 O O . ALA A 1 214 ? 14.735 26.529 -26.162 1.00 57.03 214 ALA A O 1
ATOM 1791 N N . ASN A 1 215 ? 12.526 26.854 -26.427 1.00 61.09 215 ASN A N 1
ATOM 1792 C CA . ASN A 1 215 ? 12.577 27.455 -27.760 1.00 61.09 215 ASN A CA 1
ATOM 1793 C C . ASN A 1 215 ? 13.334 28.797 -27.823 1.00 61.09 215 ASN A C 1
ATOM 1795 O O . ASN A 1 215 ? 13.945 29.102 -28.843 1.00 61.09 215 ASN A O 1
ATOM 1799 N N . MET A 1 216 ? 13.324 29.593 -26.748 1.00 55.97 216 MET A N 1
ATOM 1800 C CA . MET A 1 216 ? 14.079 30.852 -26.663 1.00 55.97 216 MET A CA 1
ATOM 1801 C C . MET A 1 216 ? 15.588 30.655 -26.478 1.00 55.97 216 MET A C 1
ATOM 1803 O O . MET A 1 216 ? 16.358 31.531 -26.867 1.00 55.97 216 MET A O 1
ATOM 1807 N N . ASN A 1 217 ? 16.011 29.543 -25.872 1.00 52.41 217 ASN A N 1
ATOM 1808 C CA . ASN A 1 217 ? 17.410 29.333 -25.509 1.00 52.41 217 ASN A CA 1
ATOM 1809 C C . ASN A 1 217 ? 18.244 28.658 -26.611 1.00 52.41 217 ASN A C 1
ATOM 1811 O O . ASN A 1 217 ? 19.443 28.920 -26.658 1.00 52.41 217 ASN A O 1
ATOM 1815 N N . ASP A 1 218 ? 17.659 27.821 -27.486 1.00 54.47 218 ASP A N 1
ATOM 1816 C CA . ASP A 1 218 ? 18.425 27.159 -28.564 1.00 54.47 218 ASP A CA 1
ATOM 1817 C C . ASP A 1 218 ? 17.548 26.647 -29.744 1.00 54.47 218 ASP A C 1
ATOM 1819 O O . ASP A 1 218 ? 17.240 25.454 -29.836 1.00 54.47 218 ASP A O 1
ATOM 1823 N N . PRO A 1 219 ? 17.090 27.526 -30.659 1.00 49.25 219 PRO A N 1
ATOM 1824 C CA . PRO A 1 219 ? 16.084 27.191 -31.679 1.00 49.25 219 PRO A CA 1
ATOM 1825 C C . PRO A 1 219 ? 16.533 26.168 -32.742 1.00 49.25 219 PRO A C 1
ATOM 1827 O O . PRO A 1 219 ? 15.673 25.569 -33.387 1.00 49.25 219 PRO A O 1
ATOM 1830 N N . ASP A 1 220 ? 17.841 25.926 -32.903 1.00 46.19 220 ASP A N 1
ATOM 1831 C CA . ASP A 1 220 ? 18.405 25.059 -33.954 1.00 46.19 220 ASP A CA 1
ATOM 1832 C C . ASP A 1 220 ? 18.788 23.637 -33.470 1.00 46.19 220 ASP A C 1
ATOM 1834 O O . ASP A 1 220 ? 19.179 22.797 -34.283 1.00 46.19 220 ASP A O 1
ATOM 1838 N N . ILE A 1 221 ? 18.674 23.335 -32.163 1.00 48.66 221 ILE A N 1
ATOM 1839 C CA . ILE A 1 221 ? 19.150 22.067 -31.548 1.00 48.66 221 ILE A CA 1
ATOM 1840 C C . ILE A 1 221 ? 18.022 21.257 -30.867 1.00 48.66 221 ILE A C 1
ATOM 1842 O O . ILE A 1 221 ? 18.216 20.108 -30.466 1.00 48.66 221 ILE A O 1
ATOM 1846 N N . LEU A 1 222 ? 16.812 21.804 -30.758 1.00 48.16 222 LEU A N 1
ATOM 1847 C CA . LEU A 1 222 ? 15.720 21.180 -30.005 1.00 48.16 222 LEU A CA 1
ATOM 1848 C C . LEU A 1 222 ? 15.057 20.019 -30.754 1.00 48.16 222 LEU A C 1
ATOM 1850 O O . LEU A 1 222 ? 14.133 20.212 -31.546 1.00 48.16 222 LEU A O 1
ATOM 1854 N N . ASP A 1 223 ? 15.455 18.792 -30.422 1.00 51.91 223 ASP A N 1
ATOM 1855 C CA . ASP A 1 223 ? 14.627 17.623 -30.697 1.00 51.91 223 ASP A CA 1
ATOM 1856 C C . ASP A 1 223 ? 13.479 17.573 -29.668 1.00 51.91 223 ASP A C 1
ATOM 1858 O O . ASP A 1 223 ? 13.690 17.461 -28.455 1.00 51.91 223 ASP A O 1
ATOM 1862 N N . ALA A 1 224 ? 12.232 17.626 -30.148 1.00 48.12 224 ALA A N 1
ATOM 1863 C CA . ALA A 1 224 ? 11.025 17.466 -29.332 1.00 48.12 224 ALA A CA 1
ATOM 1864 C C . ALA A 1 224 ? 11.032 16.155 -28.509 1.00 48.12 224 ALA A C 1
ATOM 1866 O O . ALA A 1 224 ? 10.284 16.020 -27.532 1.00 48.12 224 ALA A O 1
ATOM 1867 N N . ASN A 1 225 ? 11.905 15.201 -28.866 1.00 50.84 225 ASN A N 1
ATOM 1868 C CA . ASN A 1 225 ? 12.149 13.961 -28.140 1.00 50.84 225 ASN A CA 1
ATOM 1869 C C . ASN A 1 225 ? 12.729 14.116 -26.725 1.00 50.84 225 ASN A C 1
ATOM 1871 O O . ASN A 1 225 ? 12.538 13.196 -25.909 1.00 50.84 225 ASN A O 1
ATOM 1875 N N . ASP A 1 226 ? 13.379 15.239 -26.416 1.00 51.97 226 ASP A N 1
ATOM 1876 C CA . ASP A 1 226 ? 14.119 15.442 -25.162 1.00 51.97 226 ASP A CA 1
ATOM 1877 C C . ASP A 1 226 ? 13.316 16.177 -24.074 1.00 51.97 226 ASP A C 1
ATOM 1879 O O . ASP A 1 226 ? 13.753 16.268 -22.927 1.00 51.97 226 ASP A O 1
ATOM 1883 N N . ILE A 1 227 ? 12.088 16.612 -24.387 1.00 48.34 227 ILE A N 1
ATOM 1884 C CA . ILE A 1 227 ? 11.195 17.326 -23.460 1.00 48.34 227 ILE A CA 1
ATOM 1885 C C . ILE A 1 227 ? 9.927 16.478 -23.197 1.00 48.34 227 ILE A C 1
ATOM 1887 O O . ILE A 1 227 ? 9.243 16.042 -24.126 1.00 48.34 227 ILE A O 1
ATOM 1891 N N . GLY A 1 228 ? 9.618 16.202 -21.918 1.00 45.53 228 GLY A N 1
ATOM 1892 C CA . GLY A 1 228 ? 8.424 15.455 -21.461 1.00 45.53 228 GLY A CA 1
ATOM 1893 C C . GLY A 1 228 ? 8.667 14.005 -20.980 1.00 45.53 228 GLY A C 1
ATOM 1894 O O . GLY A 1 228 ? 9.669 13.376 -21.308 1.00 45.53 228 GLY A O 1
ATOM 1895 N N . GLN A 1 229 ? 7.746 13.456 -20.169 1.00 44.19 229 GLN A N 1
ATOM 1896 C CA . GLN A 1 229 ? 7.833 12.081 -19.627 1.00 44.19 229 GLN A CA 1
ATOM 1897 C C . GLN A 1 229 ? 7.586 11.000 -20.698 1.00 44.19 229 GLN A C 1
ATOM 1899 O O . GLN A 1 229 ? 6.665 11.114 -21.508 1.00 44.19 229 GLN A O 1
ATOM 1904 N N . ARG A 1 230 ? 8.372 9.911 -20.658 1.00 52.66 230 ARG A N 1
ATOM 1905 C CA . ARG A 1 230 ? 8.311 8.788 -21.612 1.00 52.66 230 ARG A CA 1
ATOM 1906 C C . ARG A 1 230 ? 7.314 7.695 -21.178 1.00 52.66 230 ARG A C 1
ATOM 1908 O O . ARG A 1 230 ? 7.404 7.179 -20.075 1.00 52.66 230 ARG A O 1
ATOM 1915 N N . VAL A 1 231 ? 6.423 7.328 -22.107 1.00 53.41 231 VAL A N 1
ATOM 1916 C CA . VAL A 1 231 ? 5.534 6.141 -22.155 1.00 53.41 231 VAL A CA 1
ATOM 1917 C C . VAL A 1 231 ? 4.604 5.907 -20.954 1.00 53.41 231 VAL A C 1
ATOM 1919 O O . VAL A 1 231 ? 4.973 5.227 -20.002 1.00 53.41 231 VAL A O 1
ATOM 1922 N N . PHE A 1 232 ? 3.345 6.359 -21.045 1.00 63.59 232 PHE A N 1
ATOM 1923 C CA . PHE A 1 232 ? 2.333 6.131 -20.000 1.00 63.59 232 PHE A CA 1
ATOM 1924 C C . PHE A 1 232 ? 0.992 5.581 -20.514 1.00 63.59 232 PHE A C 1
ATOM 1926 O O . PHE A 1 232 ? 0.625 5.743 -21.682 1.00 63.59 232 PHE A O 1
ATOM 1933 N N . LEU A 1 233 ? 0.238 4.929 -19.620 1.00 67.19 233 LEU A N 1
ATOM 1934 C CA . LEU A 1 233 ? -1.107 4.406 -19.888 1.00 67.19 233 LEU A CA 1
ATOM 1935 C C . LEU A 1 233 ? -2.176 5.498 -19.638 1.00 67.19 233 LEU A C 1
ATOM 1937 O O . LEU A 1 233 ? -2.372 5.919 -18.491 1.00 67.19 233 LEU A O 1
ATOM 1941 N N . PRO A 1 234 ? -2.886 6.006 -20.660 1.00 70.06 234 PRO A N 1
ATOM 1942 C CA . PRO A 1 234 ? -3.802 7.130 -20.481 1.00 70.06 234 PRO A CA 1
ATOM 1943 C C . PRO A 1 234 ? -5.007 6.753 -19.609 1.00 70.06 234 PRO A C 1
ATOM 1945 O O . PRO A 1 234 ? -5.428 5.598 -19.558 1.00 70.06 234 PRO A O 1
ATOM 1948 N N . SER A 1 235 ? -5.622 7.742 -18.953 1.00 70.38 235 SER A N 1
ATOM 1949 C CA . SER A 1 235 ? -6.811 7.504 -18.122 1.00 70.38 235 SER A CA 1
ATOM 1950 C C . SER A 1 235 ? -8.059 7.100 -18.916 1.00 70.38 235 SER A C 1
ATOM 1952 O O . SER A 1 235 ? -9.021 6.605 -18.333 1.00 70.38 235 SER A O 1
ATOM 1954 N N . SER A 1 236 ? -8.033 7.258 -20.242 1.00 73.38 236 SER A N 1
ATOM 1955 C CA . SER A 1 236 ? -9.042 6.731 -21.165 1.00 73.38 236 SER A CA 1
ATOM 1956 C C . SER A 1 236 ? -8.975 5.209 -21.332 1.00 73.38 236 SER A C 1
ATOM 1958 O O . SER A 1 236 ? -9.915 4.614 -21.856 1.00 73.38 236 SER A O 1
ATOM 1960 N N . TYR A 1 237 ? -7.894 4.556 -20.891 1.00 79.19 237 TYR A N 1
ATOM 1961 C CA . TYR A 1 237 ? -7.768 3.105 -20.951 1.00 79.19 237 TYR A CA 1
ATOM 1962 C C . TYR A 1 237 ? -8.554 2.436 -19.815 1.00 79.19 237 TYR A C 1
ATOM 1964 O O . TYR A 1 237 ? -8.137 2.454 -18.655 1.00 79.19 237 TYR A O 1
ATOM 1972 N N . THR A 1 238 ? -9.697 1.832 -20.144 1.00 78.19 238 THR A N 1
ATOM 1973 C CA . THR A 1 238 ? -10.606 1.214 -19.168 1.00 78.19 238 THR A CA 1
ATOM 1974 C C . THR A 1 238 ? -9.920 0.123 -18.340 1.00 78.19 238 THR A C 1
ATOM 1976 O O . THR A 1 238 ? -9.453 -0.885 -18.871 1.00 78.19 238 THR A O 1
ATOM 1979 N N . GLY A 1 239 ? -9.904 0.300 -17.016 1.00 69.88 239 GLY A N 1
ATOM 1980 C CA . GLY A 1 239 ? -9.262 -0.625 -16.076 1.00 69.88 239 GLY A CA 1
ATOM 1981 C C . GLY A 1 239 ? -7.751 -0.423 -15.896 1.00 69.88 239 GLY A C 1
ATOM 1982 O O . GLY A 1 239 ? -7.126 -1.223 -15.207 1.00 69.88 239 GLY A O 1
ATOM 1983 N N . GLY A 1 240 ? -7.155 0.615 -16.496 1.00 69.88 240 GLY A N 1
ATOM 1984 C CA . GLY A 1 240 ? -5.778 1.040 -16.216 1.00 69.88 240 GLY A CA 1
ATOM 1985 C C . GLY A 1 240 ? -5.644 1.809 -14.888 1.00 69.88 240 GLY A C 1
ATOM 1986 O O . GLY A 1 240 ? -6.639 2.352 -14.403 1.00 69.88 240 GLY A O 1
ATOM 1987 N N . PRO A 1 241 ? -4.435 1.937 -14.300 1.00 62.75 241 PRO A N 1
ATOM 1988 C CA . PRO A 1 241 ? -4.235 2.584 -12.995 1.00 62.75 241 PRO A CA 1
ATOM 1989 C C . PRO A 1 241 ? -4.793 4.011 -12.919 1.00 62.75 241 PRO A C 1
ATOM 1991 O O . PRO A 1 241 ? -5.523 4.350 -11.987 1.00 62.75 241 PRO A O 1
ATOM 1994 N N . ARG A 1 242 ? -4.527 4.835 -13.944 1.00 69.88 242 ARG A N 1
ATOM 1995 C CA . ARG A 1 242 ? -5.049 6.211 -14.020 1.00 69.88 242 ARG A CA 1
ATOM 1996 C C . ARG A 1 242 ? -6.564 6.260 -14.208 1.00 69.88 242 ARG A C 1
ATOM 1998 O O . ARG A 1 242 ? -7.200 7.149 -13.653 1.00 69.88 242 ARG A O 1
ATOM 2005 N N . ASN A 1 243 ? -7.141 5.322 -14.960 1.00 79.38 243 ASN A N 1
ATOM 2006 C CA . ASN A 1 243 ? -8.591 5.227 -15.134 1.00 79.38 243 ASN A CA 1
ATOM 2007 C C . ASN A 1 243 ? -9.284 4.904 -13.802 1.00 79.38 243 ASN A C 1
ATOM 2009 O O . ASN A 1 243 ? -10.229 5.584 -13.416 1.00 79.38 243 ASN A O 1
ATOM 2013 N N . MET A 1 244 ? -8.759 3.928 -13.056 1.00 71.75 244 MET A N 1
ATOM 2014 C CA . MET A 1 244 ? -9.289 3.548 -11.742 1.00 71.75 244 MET A CA 1
ATOM 2015 C C . MET A 1 244 ? -9.165 4.690 -10.724 1.00 71.75 244 MET A C 1
ATOM 2017 O O . MET A 1 244 ? -10.137 5.010 -10.038 1.00 71.75 244 MET A O 1
ATOM 2021 N N . ALA A 1 245 ? -8.005 5.355 -10.682 1.00 69.75 245 ALA A N 1
ATOM 2022 C CA . ALA A 1 245 ? -7.782 6.508 -9.814 1.00 69.75 245 ALA A CA 1
ATOM 2023 C C . ALA A 1 245 ? -8.726 7.679 -10.143 1.00 69.75 245 ALA A C 1
ATOM 2025 O O . ALA A 1 245 ? -9.232 8.328 -9.227 1.00 69.75 245 ALA A O 1
ATOM 2026 N N . GLN A 1 246 ? -8.995 7.939 -11.430 1.00 77.19 246 GLN A N 1
ATOM 2027 C CA . GLN A 1 246 ? -9.950 8.969 -11.846 1.00 77.19 246 GLN A CA 1
ATOM 2028 C C . GLN A 1 246 ? -11.383 8.625 -11.438 1.00 77.19 246 GLN A C 1
ATOM 2030 O O . GLN A 1 246 ? -12.021 9.452 -10.793 1.00 77.19 246 GLN A O 1
ATOM 2035 N N . ASN A 1 247 ? -11.857 7.408 -11.719 1.00 81.44 247 ASN A N 1
ATOM 2036 C CA . ASN A 1 247 ? -13.208 6.976 -11.340 1.00 81.44 247 ASN A CA 1
ATOM 2037 C C . ASN A 1 247 ? -13.436 7.100 -9.822 1.00 81.44 247 ASN A C 1
ATOM 2039 O O . ASN A 1 247 ? -14.482 7.563 -9.373 1.00 81.44 247 ASN A O 1
ATOM 2043 N N . TYR A 1 248 ? -12.425 6.756 -9.016 1.00 78.12 248 TYR A N 1
ATOM 2044 C CA . TYR A 1 248 ? -12.478 6.937 -7.565 1.00 78.12 248 TYR A CA 1
ATOM 2045 C C . TYR A 1 248 ? -12.578 8.402 -7.147 1.00 78.12 248 TYR A C 1
ATOM 2047 O O . TYR A 1 248 ? -13.415 8.753 -6.317 1.00 78.12 248 TYR A O 1
ATOM 2055 N N . GLN A 1 249 ? -11.734 9.267 -7.712 1.00 78.69 249 GLN A N 1
ATOM 2056 C CA . GLN A 1 249 ? -11.764 10.696 -7.404 1.00 78.69 249 GLN A CA 1
ATOM 2057 C C . GLN A 1 249 ? -13.089 11.345 -7.812 1.00 78.69 249 GLN A C 1
ATOM 2059 O O . GLN A 1 249 ? -13.593 12.197 -7.080 1.00 78.69 249 GLN A O 1
ATOM 2064 N N . ASP A 1 250 ? -13.657 10.938 -8.945 1.00 85.06 250 ASP A N 1
ATOM 2065 C CA . ASP A 1 250 ? -14.939 11.443 -9.425 1.00 85.06 250 ASP A CA 1
ATOM 2066 C C . ASP A 1 250 ? -16.086 11.009 -8.502 1.00 85.06 250 ASP A C 1
ATOM 2068 O O . ASP A 1 250 ? -16.872 11.841 -8.050 1.00 85.06 250 ASP A O 1
ATOM 2072 N N . SER A 1 251 ? -16.119 9.741 -8.092 1.00 82.56 251 SER A N 1
ATOM 2073 C CA . SER A 1 251 ? -17.125 9.255 -7.141 1.00 82.56 251 SER A CA 1
ATOM 2074 C C . SER A 1 251 ? -16.988 9.871 -5.747 1.00 82.56 251 SER A C 1
ATOM 2076 O O . SER A 1 251 ? -17.986 10.127 -5.075 1.00 82.56 251 SER A O 1
ATOM 2078 N N . MET A 1 252 ? -15.764 10.190 -5.319 1.00 80.81 252 MET A N 1
ATOM 2079 C CA . MET A 1 252 ? -15.534 10.977 -4.105 1.00 80.81 252 MET A CA 1
ATOM 2080 C C . MET A 1 252 ? -16.025 12.424 -4.247 1.00 80.81 252 MET A C 1
ATOM 2082 O O . MET A 1 252 ? -16.455 13.003 -3.252 1.00 80.81 252 MET A O 1
ATOM 2086 N N . ALA A 1 253 ? -15.978 13.021 -5.443 1.00 81.44 253 ALA A N 1
ATOM 2087 C CA . ALA A 1 253 ? -16.553 14.345 -5.685 1.00 81.44 253 ALA A CA 1
ATOM 2088 C C . ALA A 1 253 ? -18.087 14.318 -5.590 1.00 81.44 253 ALA A C 1
ATOM 2090 O O . ALA A 1 253 ? -18.663 15.201 -4.961 1.00 81.44 253 ALA A O 1
ATOM 2091 N N . ILE A 1 254 ? -18.732 13.265 -6.107 1.00 85.25 254 ILE A N 1
ATOM 2092 C CA . ILE A 1 254 ? -20.177 13.034 -5.937 1.00 85.25 254 ILE A CA 1
ATOM 2093 C C . ILE A 1 254 ? -20.527 12.889 -4.449 1.00 85.25 254 ILE A C 1
ATOM 2095 O O . ILE A 1 254 ? -21.411 13.588 -3.959 1.00 85.25 254 ILE A O 1
ATOM 2099 N N . ALA A 1 255 ? -19.791 12.061 -3.700 1.00 82.31 255 ALA A N 1
ATOM 2100 C CA . ALA A 1 255 ? -20.002 11.905 -2.258 1.00 82.31 255 ALA A CA 1
ATOM 2101 C C . ALA A 1 255 ? -19.736 13.203 -1.471 1.00 82.31 255 ALA A C 1
ATOM 2103 O O . ALA A 1 255 ? -20.415 13.497 -0.495 1.00 82.31 255 ALA A O 1
ATOM 2104 N N . ARG A 1 256 ? -18.772 14.030 -1.893 1.00 80.06 256 ARG A N 1
ATOM 2105 C CA . ARG A 1 256 ? -18.553 15.356 -1.291 1.00 80.06 256 ARG A CA 1
ATOM 2106 C C . ARG A 1 256 ? -19.724 16.305 -1.529 1.00 80.06 256 ARG A C 1
ATOM 2108 O O . ARG A 1 256 ? -20.035 17.083 -0.637 1.00 80.06 256 ARG A O 1
ATOM 2115 N N . PHE A 1 257 ? -20.347 16.236 -2.703 1.00 83.88 257 PHE A N 1
ATOM 2116 C CA . PHE A 1 257 ? -21.467 17.098 -3.061 1.00 83.88 257 PHE A CA 1
ATOM 2117 C C . PHE A 1 257 ? -22.770 16.681 -2.360 1.00 83.88 257 PHE A C 1
ATOM 2119 O O . PHE A 1 257 ? -23.434 17.516 -1.756 1.00 83.88 257 PHE A O 1
ATOM 2126 N N . TYR A 1 258 ? -23.124 15.391 -2.399 1.00 83.81 258 TYR A N 1
ATOM 2127 C CA . TYR A 1 258 ? -24.396 14.884 -1.855 1.00 83.81 258 TYR A CA 1
ATOM 2128 C C . TYR A 1 258 ? -24.317 14.404 -0.394 1.00 83.81 258 TYR A C 1
ATOM 2130 O O . TYR A 1 258 ? -25.349 14.222 0.256 1.00 83.81 258 TYR A O 1
ATOM 2138 N N . GLY A 1 259 ? -23.111 14.224 0.153 1.00 79.06 259 GLY A N 1
ATOM 2139 C CA . GLY A 1 259 ? -22.877 13.759 1.519 1.00 79.06 259 GLY A CA 1
ATOM 2140 C C . GLY A 1 259 ? -22.698 12.239 1.633 1.00 79.06 259 GLY A C 1
ATOM 2141 O O . GLY A 1 259 ? -22.049 11.595 0.809 1.00 79.06 259 GLY A O 1
ATOM 2142 N N . LYS A 1 260 ? -23.214 11.648 2.719 1.00 74.56 260 LYS A N 1
ATOM 2143 C CA . LYS A 1 260 ? -23.091 10.201 2.970 1.00 74.56 260 LYS A CA 1
ATOM 2144 C C . LYS A 1 260 ? -23.888 9.383 1.947 1.00 74.56 260 LYS A C 1
ATOM 2146 O O . LYS A 1 260 ? -24.898 9.853 1.437 1.00 74.56 260 LYS A O 1
ATOM 2151 N N . VAL A 1 261 ? -23.448 8.151 1.698 1.00 82.94 261 VAL A N 1
ATOM 2152 C CA . VAL A 1 261 ? -24.203 7.191 0.881 1.00 82.94 261 VAL A CA 1
ATOM 2153 C C . VAL A 1 261 ? -25.408 6.703 1.683 1.00 82.94 261 VAL A C 1
ATOM 2155 O O . VAL A 1 261 ? -25.263 6.314 2.847 1.00 82.94 261 VAL A O 1
ATOM 2158 N N . ASP A 1 262 ? -26.584 6.696 1.061 1.00 85.25 262 ASP A N 1
ATOM 2159 C CA . ASP A 1 262 ? -27.820 6.280 1.725 1.00 85.25 262 ASP A CA 1
ATOM 2160 C C . ASP A 1 262 ? -28.028 4.765 1.625 1.00 85.25 262 ASP A C 1
ATOM 2162 O O . ASP A 1 262 ? -28.323 4.127 2.637 1.00 85.25 262 ASP A O 1
ATOM 2166 N N . LEU A 1 263 ? -27.805 4.179 0.442 1.00 88.12 263 LEU A N 1
ATOM 2167 C CA . LEU A 1 263 ? -27.942 2.739 0.204 1.00 88.12 263 LEU A CA 1
ATOM 2168 C C . LEU A 1 263 ? -26.743 2.160 -0.554 1.00 88.12 263 LEU A C 1
ATOM 2170 O O . LEU A 1 263 ? -26.230 2.772 -1.495 1.00 88.12 263 LEU A O 1
ATOM 2174 N N . PHE A 1 264 ? -26.349 0.941 -0.187 1.00 88.56 264 PHE A N 1
ATOM 2175 C CA . PHE A 1 264 ? -25.389 0.128 -0.938 1.00 88.56 264 PHE A CA 1
ATOM 2176 C C . PHE A 1 264 ? -26.034 -1.190 -1.325 1.00 88.56 264 PHE A C 1
ATOM 2178 O O . PHE A 1 264 ? -26.426 -1.982 -0.469 1.00 88.56 264 PHE A O 1
ATOM 2185 N N . LEU A 1 265 ? -26.131 -1.412 -2.629 1.00 90.88 265 LEU A N 1
ATOM 2186 C CA . LEU A 1 265 ? -26.708 -2.602 -3.221 1.00 90.88 265 LEU A CA 1
ATOM 2187 C C . LEU A 1 265 ? -25.611 -3.407 -3.908 1.00 90.88 265 LEU A C 1
ATOM 2189 O O . LEU A 1 265 ? -24.782 -2.865 -4.638 1.00 90.88 265 LEU A O 1
ATOM 2193 N N . THR A 1 266 ? -25.647 -4.721 -3.726 1.00 90.44 266 THR A N 1
ATOM 2194 C CA . THR A 1 266 ? -24.845 -5.650 -4.524 1.00 90.44 266 THR A CA 1
ATOM 2195 C C . THR A 1 266 ? -25.748 -6.651 -5.223 1.00 90.44 266 THR A C 1
ATOM 2197 O O . THR A 1 266 ? -26.703 -7.127 -4.619 1.00 90.44 266 THR A O 1
ATOM 2200 N N . MET A 1 267 ? -25.460 -6.973 -6.483 1.00 92.25 267 MET A N 1
ATOM 2201 C CA . MET A 1 267 ? -26.237 -7.917 -7.296 1.00 92.25 267 MET A CA 1
ATOM 2202 C C . MET A 1 267 ? -25.297 -8.937 -7.932 1.00 92.25 267 MET A C 1
ATOM 2204 O O . MET A 1 267 ? -24.332 -8.559 -8.592 1.00 92.25 267 MET A O 1
ATOM 2208 N N . THR A 1 268 ? -25.587 -10.228 -7.778 1.00 89.62 268 THR A N 1
ATOM 2209 C CA . THR A 1 268 ? -24.810 -11.316 -8.397 1.00 89.62 268 THR A CA 1
ATOM 2210 C C . THR A 1 268 ? -25.644 -12.044 -9.437 1.00 89.62 268 THR A C 1
ATOM 2212 O O . THR A 1 268 ? -26.804 -12.352 -9.184 1.00 89.62 268 THR A O 1
ATOM 2215 N N . THR A 1 269 ? -25.045 -12.363 -10.586 1.00 90.88 269 THR A N 1
ATOM 2216 C CA . THR A 1 269 ? -25.708 -13.144 -11.643 1.00 90.88 269 THR A CA 1
ATOM 2217 C C . THR A 1 269 ? -26.234 -14.486 -11.123 1.00 90.88 269 THR A C 1
ATOM 2219 O O . THR A 1 269 ? -25.506 -15.211 -10.441 1.00 90.88 269 THR A O 1
ATOM 2222 N N . ASN A 1 270 ? -27.463 -14.852 -11.501 1.00 91.50 270 ASN A N 1
ATOM 2223 C CA . ASN A 1 270 ? -27.994 -16.203 -11.318 1.00 91.50 270 ASN A CA 1
ATOM 2224 C C . ASN A 1 270 ? -27.821 -17.002 -12.628 1.00 91.50 270 ASN A C 1
ATOM 2226 O O . ASN A 1 270 ? -28.454 -16.663 -13.627 1.00 91.50 270 ASN A O 1
ATOM 2230 N N . PRO A 1 271 ? -26.990 -18.062 -12.659 1.00 88.69 271 PRO A N 1
ATOM 2231 C CA . PRO A 1 271 ? -26.803 -18.875 -13.862 1.00 88.69 271 PRO A CA 1
ATOM 2232 C C . PRO A 1 271 ? -28.044 -19.700 -14.238 1.00 88.69 271 PRO A C 1
ATOM 2234 O O . PRO A 1 271 ? -28.116 -20.179 -15.364 1.00 88.69 271 PRO A O 1
ATOM 2237 N N . LYS A 1 272 ? -29.006 -19.852 -13.316 1.00 90.31 272 LYS A N 1
ATOM 2238 C CA . LYS A 1 272 ? -30.278 -20.561 -13.516 1.00 90.31 272 LYS A CA 1
ATOM 2239 C C . LYS A 1 272 ? -31.429 -19.634 -13.918 1.00 90.31 272 LYS A C 1
ATOM 2241 O O . LYS A 1 272 ? -32.591 -19.977 -13.739 1.00 90.31 272 LYS A O 1
ATOM 2246 N N . TRP A 1 273 ? -31.141 -18.419 -14.384 1.00 93.75 273 TRP A N 1
ATOM 2247 C CA . TRP A 1 273 ? -32.213 -17.569 -14.892 1.00 93.75 273 TRP A CA 1
ATOM 2248 C C . TRP A 1 273 ? -32.926 -18.257 -16.065 1.00 93.75 273 TRP A C 1
ATOM 2250 O O . TRP A 1 273 ? -32.236 -18.780 -16.946 1.00 93.75 273 TRP A O 1
ATOM 2260 N N . PRO A 1 274 ? -34.271 -18.220 -16.136 1.00 92.56 274 PRO A N 1
ATOM 2261 C CA . PRO A 1 274 ? -35.019 -18.871 -17.211 1.00 92.56 274 PRO A CA 1
ATOM 2262 C C . PRO A 1 274 ? -34.590 -18.413 -18.608 1.00 92.56 274 PRO A C 1
ATOM 2264 O O . PRO A 1 274 ? -34.612 -19.193 -19.554 1.00 92.56 274 PRO A O 1
ATOM 2267 N N . GLU A 1 275 ? -34.167 -17.153 -18.756 1.00 94.38 275 GLU A N 1
ATOM 2268 C CA . GLU A 1 275 ? -33.640 -16.616 -20.012 1.00 94.38 275 GLU A CA 1
ATOM 2269 C C . GLU A 1 275 ? -32.288 -17.217 -20.406 1.00 94.38 275 GLU A C 1
ATOM 2271 O O . GLU A 1 275 ? -31.957 -17.224 -21.586 1.00 94.38 275 GLU A O 1
ATOM 2276 N N . ILE A 1 276 ? -31.502 -17.701 -19.442 1.00 93.88 276 ILE A N 1
ATOM 2277 C CA . ILE A 1 276 ? -30.273 -18.447 -19.715 1.00 93.88 276 ILE A CA 1
ATOM 2278 C C . ILE A 1 276 ? -30.649 -19.887 -20.054 1.00 93.88 276 ILE A C 1
ATOM 2280 O O . ILE A 1 276 ? -30.335 -20.344 -21.146 1.00 93.88 276 ILE A O 1
ATOM 2284 N N . GLU A 1 277 ? -31.366 -20.578 -19.164 1.00 93.62 277 GLU A N 1
ATOM 2285 C CA . GLU A 1 277 ? -31.683 -22.005 -19.313 1.00 93.62 277 GLU A CA 1
ATOM 2286 C C . GLU A 1 277 ? -32.451 -22.315 -20.603 1.00 93.62 277 GLU A C 1
ATOM 2288 O O . GLU A 1 277 ? -32.135 -23.289 -21.284 1.00 93.62 277 GLU A O 1
ATOM 2293 N N . ARG A 1 278 ? -33.396 -21.452 -20.995 1.00 93.69 278 ARG A N 1
ATOM 2294 C CA . ARG A 1 278 ? -34.160 -21.598 -22.243 1.00 93.69 278 ARG A CA 1
ATOM 2295 C C . ARG A 1 278 ? -33.289 -21.516 -23.497 1.00 93.69 278 ARG A C 1
ATOM 2297 O O . ARG A 1 278 ? -33.614 -22.139 -24.502 1.00 93.69 278 ARG A O 1
ATOM 2304 N N . GLU A 1 279 ? -32.216 -20.730 -23.456 1.00 90.50 279 GLU A N 1
ATOM 2305 C CA . GLU A 1 279 ? -31.345 -20.467 -24.610 1.00 90.50 279 GLU A CA 1
ATOM 2306 C C . GLU A 1 279 ? -30.090 -21.366 -24.619 1.00 90.50 279 GLU A C 1
ATOM 2308 O O . GLU A 1 279 ? -29.258 -21.275 -25.533 1.00 90.50 279 GLU A O 1
ATOM 2313 N N . LEU A 1 280 ? -29.935 -22.239 -23.613 1.00 91.25 280 LEU A N 1
ATOM 2314 C CA . LEU A 1 280 ? -28.914 -23.284 -23.590 1.00 91.25 280 LEU A CA 1
ATOM 2315 C C . LEU A 1 280 ? -29.326 -24.444 -24.502 1.00 91.25 280 LEU A C 1
ATOM 2317 O O . LEU A 1 280 ? -30.443 -24.953 -24.453 1.00 91.25 280 LEU A O 1
ATOM 2321 N N . LEU A 1 281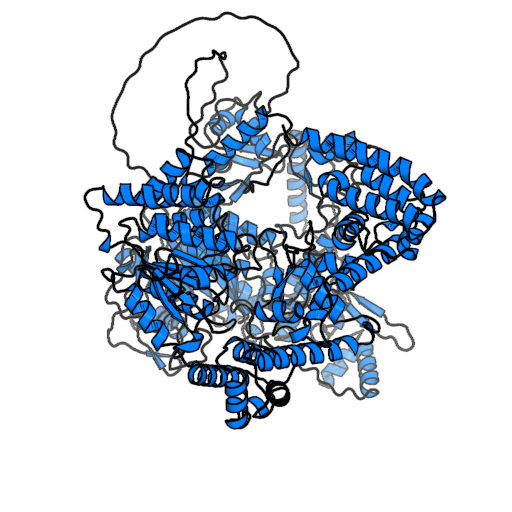 ? -28.392 -24.894 -25.336 1.00 86.94 281 LEU A N 1
ATOM 2322 C CA . LEU A 1 281 ? -28.590 -26.089 -26.154 1.00 86.94 281 LEU A CA 1
ATOM 2323 C C . LEU A 1 281 ? -28.411 -27.361 -25.303 1.00 86.94 281 LEU A C 1
ATOM 2325 O O . LEU A 1 281 ? -27.729 -27.309 -24.277 1.00 86.94 281 LEU A O 1
ATOM 2329 N N . PRO A 1 282 ? -28.945 -28.524 -25.732 1.00 85.06 282 PRO A N 1
ATOM 2330 C CA . PRO A 1 282 ? -28.745 -29.784 -25.018 1.00 85.06 282 PRO A CA 1
ATOM 2331 C C . PRO A 1 282 ? -27.263 -30.053 -24.718 1.00 85.06 282 PRO A C 1
ATOM 2333 O O . PRO A 1 282 ? -26.428 -30.038 -25.623 1.00 85.06 282 PRO A O 1
ATOM 2336 N N . GLY A 1 283 ? -26.948 -30.285 -23.441 1.00 83.94 283 GLY A N 1
ATOM 2337 C CA . GLY A 1 283 ? -25.584 -30.524 -22.958 1.00 83.94 283 GLY A CA 1
ATOM 2338 C C . GLY A 1 283 ? -24.756 -29.269 -22.654 1.00 83.94 283 GLY A C 1
ATOM 2339 O O . GLY A 1 283 ? -23.628 -29.415 -22.193 1.00 83.94 283 GLY A O 1
ATOM 2340 N N . GLN A 1 284 ? -25.280 -28.057 -22.876 1.00 88.94 284 GLN A N 1
ATOM 2341 C CA . GLN A 1 284 ? -24.617 -26.812 -22.476 1.00 88.94 284 GLN A CA 1
ATOM 2342 C C . GLN A 1 284 ? -24.976 -26.407 -21.047 1.00 88.94 284 GLN A C 1
ATOM 2344 O O . GLN A 1 284 ? -26.102 -26.596 -20.591 1.00 88.94 284 GLN A O 1
ATOM 2349 N N . THR A 1 285 ? -24.028 -25.765 -20.372 1.00 89.81 285 THR A N 1
ATOM 2350 C CA . THR A 1 285 ? -24.237 -25.073 -19.099 1.00 89.81 285 THR A CA 1
ATOM 2351 C C . THR A 1 285 ? -24.099 -23.560 -19.276 1.00 89.81 285 THR A C 1
ATOM 2353 O O . THR A 1 285 ? -23.562 -23.079 -20.274 1.00 89.81 285 THR A O 1
ATOM 2356 N N . ALA A 1 286 ? -24.522 -22.775 -18.280 1.00 88.12 286 ALA A N 1
ATOM 2357 C CA . ALA A 1 286 ? -24.318 -21.323 -18.284 1.00 88.12 286 ALA A CA 1
ATOM 2358 C C . ALA A 1 286 ? -22.834 -20.928 -18.455 1.00 88.12 286 ALA A C 1
ATOM 2360 O O . ALA A 1 286 ? -22.524 -19.917 -19.081 1.00 88.12 286 ALA A O 1
ATOM 2361 N N . TYR A 1 287 ? -21.910 -21.752 -17.954 1.00 86.12 287 TYR A N 1
ATOM 2362 C CA . TYR A 1 287 ? -20.467 -21.519 -18.055 1.00 86.12 287 TYR A CA 1
ATOM 2363 C C . TYR A 1 287 ? -19.905 -21.766 -19.462 1.00 86.12 287 TYR A C 1
ATOM 2365 O O . TYR A 1 287 ? -18.863 -21.212 -19.802 1.00 86.12 287 TYR A O 1
ATOM 2373 N N . ASP A 1 288 ? -20.609 -22.535 -20.295 1.00 88.00 288 ASP A N 1
ATOM 2374 C CA . ASP A 1 288 ? -20.266 -22.755 -21.705 1.00 88.00 288 ASP A CA 1
ATOM 2375 C C . ASP A 1 288 ? -20.707 -21.592 -22.605 1.00 88.00 288 ASP A C 1
ATOM 2377 O O . ASP A 1 288 ? -20.286 -21.500 -23.759 1.00 88.00 288 ASP A O 1
ATOM 2381 N N . ARG A 1 289 ? -21.574 -20.706 -22.094 1.00 91.06 289 ARG A N 1
ATOM 2382 C CA . ARG A 1 289 ? -22.189 -19.591 -22.829 1.00 91.06 289 ARG A CA 1
ATOM 2383 C C . ARG A 1 289 ? -21.971 -18.244 -22.125 1.00 91.06 289 ARG A C 1
ATOM 2385 O O . ARG A 1 289 ? -22.939 -17.564 -21.772 1.00 91.06 289 ARG A O 1
ATOM 2392 N N . PRO A 1 290 ? -20.708 -17.802 -21.949 1.00 91.25 290 PRO A N 1
ATOM 2393 C CA . PRO A 1 290 ? -20.399 -16.513 -21.327 1.00 91.25 290 PRO A CA 1
ATOM 2394 C C . PRO A 1 290 ? -21.017 -15.318 -22.077 1.00 91.25 290 PRO A C 1
ATOM 2396 O O . PRO A 1 290 ? -21.367 -14.323 -21.444 1.00 91.25 290 PRO A O 1
ATOM 2399 N N . ASP A 1 291 ? -21.220 -15.426 -23.400 1.00 92.12 291 ASP A N 1
ATOM 2400 C CA . ASP A 1 291 ? -21.942 -14.447 -24.231 1.00 92.12 291 ASP A CA 1
ATOM 2401 C C . ASP A 1 291 ? -23.381 -14.220 -23.755 1.00 92.12 291 ASP A C 1
ATOM 2403 O O . ASP A 1 291 ? -23.843 -13.080 -23.666 1.00 92.12 291 ASP A O 1
ATOM 2407 N N . LEU A 1 292 ? -24.074 -15.306 -23.418 1.00 92.69 292 LEU A N 1
ATOM 2408 C CA . LEU A 1 292 ? -25.457 -15.296 -22.971 1.00 92.69 292 LEU A CA 1
ATOM 2409 C C . LEU A 1 292 ? -25.555 -14.754 -21.544 1.00 92.69 292 LEU A C 1
ATOM 2411 O O . LEU A 1 292 ? -26.324 -13.826 -21.299 1.00 92.69 292 LEU A O 1
ATOM 2415 N N . VAL A 1 293 ? -24.722 -15.267 -20.633 1.00 92.50 293 VAL A N 1
ATOM 2416 C CA . VAL A 1 293 ? -24.678 -14.848 -19.221 1.00 92.50 293 VAL A CA 1
ATOM 2417 C C . VAL A 1 293 ? -24.470 -13.337 -19.098 1.00 92.50 293 VAL A C 1
ATOM 2419 O O . VAL A 1 293 ? -25.229 -12.657 -18.409 1.00 92.50 293 VAL A O 1
ATOM 2422 N N . VAL A 1 294 ? -23.478 -12.791 -19.809 1.00 92.81 294 VAL A N 1
ATOM 2423 C CA . VAL A 1 294 ? -23.150 -11.357 -19.784 1.00 92.81 294 VAL A CA 1
ATOM 2424 C C . VAL A 1 294 ? -24.289 -10.500 -20.340 1.00 92.81 294 VAL A C 1
ATOM 2426 O O . VAL A 1 294 ? -24.610 -9.459 -19.765 1.00 92.81 294 VAL A O 1
ATOM 2429 N N . ARG A 1 295 ? -24.937 -10.930 -21.430 1.00 93.44 295 ARG A N 1
ATOM 2430 C CA . ARG A 1 295 ? -26.076 -10.208 -22.020 1.00 93.44 295 ARG A CA 1
ATOM 2431 C C . ARG A 1 295 ? -27.285 -10.198 -21.094 1.00 93.44 295 ARG A C 1
ATOM 2433 O O . ARG A 1 295 ? -27.871 -9.136 -20.892 1.00 93.44 295 ARG A O 1
ATOM 2440 N N . VAL A 1 296 ? -27.644 -11.349 -20.524 1.00 95.12 296 VAL A N 1
ATOM 2441 C CA . VAL A 1 296 ? -28.777 -11.446 -19.594 1.00 95.12 296 VAL A CA 1
ATOM 2442 C C . VAL A 1 296 ? -28.499 -10.616 -18.346 1.00 95.12 296 VAL A C 1
ATOM 2444 O O . VAL A 1 296 ? -29.354 -9.829 -17.948 1.00 95.12 296 VAL A O 1
ATOM 2447 N N . PHE A 1 297 ? -27.291 -10.689 -17.779 1.00 95.19 297 PHE A N 1
ATOM 2448 C CA . PHE A 1 297 ? -26.932 -9.847 -16.641 1.00 95.19 297 PHE A CA 1
ATOM 2449 C C . PHE A 1 297 ? -27.009 -8.356 -16.974 1.00 95.19 297 PHE A C 1
ATOM 2451 O O . PHE A 1 297 ? -27.588 -7.604 -16.201 1.00 95.19 297 PHE A O 1
ATOM 2458 N N . GLN A 1 298 ? -26.499 -7.914 -18.127 1.00 95.12 298 GLN A N 1
ATOM 2459 C CA . GLN A 1 298 ? -26.593 -6.510 -18.540 1.00 95.12 298 GLN A CA 1
ATOM 2460 C C . GLN A 1 298 ? -28.053 -6.043 -18.683 1.00 95.12 298 GLN A C 1
ATOM 2462 O O . GLN A 1 298 ? -28.370 -4.922 -18.283 1.00 95.12 298 GLN A O 1
ATOM 2467 N N . LEU A 1 299 ? -28.950 -6.893 -19.199 1.00 95.56 299 LEU A N 1
ATOM 2468 C CA . LEU A 1 299 ? -30.387 -6.601 -19.272 1.00 95.56 299 LEU A CA 1
ATOM 2469 C C . LEU A 1 299 ? -31.027 -6.527 -17.880 1.00 95.56 299 LEU A C 1
ATOM 2471 O O . LEU A 1 299 ? -31.727 -5.562 -17.585 1.00 95.56 299 LEU A O 1
ATOM 2475 N N . LYS A 1 300 ? -30.751 -7.501 -17.004 1.00 95.81 300 LYS A N 1
ATOM 2476 C CA . LYS A 1 300 ? -31.269 -7.537 -15.625 1.00 95.81 300 LYS A CA 1
ATOM 2477 C C . LYS A 1 300 ? -30.750 -6.359 -14.800 1.00 95.81 300 LYS A C 1
ATOM 2479 O O . LYS A 1 300 ? -31.521 -5.732 -14.087 1.00 95.81 300 LYS A O 1
ATOM 2484 N N . LYS A 1 301 ? -29.475 -5.997 -14.963 1.00 94.81 301 LYS A N 1
ATOM 2485 C CA . LYS A 1 301 ? -28.856 -4.806 -14.371 1.00 94.81 301 LYS A CA 1
ATOM 2486 C C . LYS A 1 301 ? -29.585 -3.535 -14.801 1.00 94.81 301 LYS A C 1
ATOM 2488 O O . LYS A 1 301 ? -29.905 -2.702 -13.961 1.00 94.81 301 LYS A O 1
ATOM 2493 N N . GLN A 1 302 ? -29.850 -3.382 -16.101 1.00 95.19 302 GLN A N 1
ATOM 2494 C CA . GLN A 1 302 ? -30.555 -2.208 -16.612 1.00 95.19 302 GLN A CA 1
ATOM 2495 C C . GLN A 1 302 ? -31.997 -2.148 -16.105 1.00 95.19 302 GLN A C 1
ATOM 2497 O O . GLN A 1 302 ? -32.447 -1.082 -15.700 1.00 95.19 302 GLN A O 1
ATOM 2502 N N . ALA A 1 303 ? -32.694 -3.285 -16.074 1.00 96.12 303 ALA A N 1
ATOM 2503 C CA . ALA A 1 303 ? -34.028 -3.373 -15.494 1.00 96.12 303 ALA A CA 1
ATOM 2504 C C . ALA A 1 303 ? -34.013 -3.002 -14.002 1.00 96.12 303 ALA A C 1
ATOM 2506 O O . ALA A 1 303 ? -34.830 -2.196 -13.579 1.00 96.12 303 ALA A O 1
ATOM 2507 N N . LEU A 1 304 ? -33.046 -3.488 -13.217 1.00 96.00 304 LEU A N 1
ATOM 2508 C CA . LEU A 1 304 ? -32.902 -3.125 -11.804 1.00 96.00 304 LEU A CA 1
ATOM 2509 C C . LEU A 1 304 ? -32.668 -1.618 -11.618 1.00 96.00 304 LEU A C 1
ATOM 2511 O O . LEU A 1 304 ? -33.300 -1.003 -10.760 1.00 96.00 304 LEU A O 1
ATOM 2515 N N . LEU A 1 305 ? -31.800 -1.007 -12.432 1.00 94.75 305 LEU A N 1
ATOM 2516 C CA . LEU A 1 305 ? -31.592 0.444 -12.414 1.00 94.75 305 LEU A CA 1
ATOM 2517 C C . LEU A 1 305 ? -32.874 1.202 -12.777 1.00 94.75 305 LEU A C 1
ATOM 2519 O O . LEU A 1 305 ? -33.181 2.204 -12.139 1.00 94.75 305 LEU A O 1
ATOM 2523 N N . ASP A 1 306 ? -33.646 0.712 -13.746 1.00 95.19 306 ASP A N 1
ATOM 2524 C CA . ASP A 1 306 ? -34.928 1.305 -14.123 1.00 95.19 306 ASP A CA 1
ATOM 2525 C C . ASP A 1 306 ? -35.944 1.226 -12.967 1.00 95.19 306 ASP A C 1
ATOM 2527 O O . ASP A 1 306 ? -36.555 2.243 -12.640 1.00 95.19 306 ASP A O 1
ATOM 2531 N N . ARG A 1 307 ? -36.046 0.090 -12.261 1.00 95.00 307 ARG A N 1
ATOM 2532 C CA . ARG A 1 307 ? -36.900 -0.037 -11.063 1.00 95.00 307 ARG A CA 1
ATOM 2533 C C . ARG A 1 307 ? -36.498 0.964 -9.972 1.00 95.00 307 ARG A C 1
ATOM 2535 O O . ARG A 1 307 ? -37.343 1.624 -9.374 1.00 95.00 307 ARG A O 1
ATOM 2542 N N . ILE A 1 308 ? -35.199 1.113 -9.715 1.00 93.88 308 ILE A N 1
ATOM 2543 C CA . ILE A 1 308 ? -34.690 1.999 -8.657 1.00 93.88 308 ILE A CA 1
ATOM 2544 C C . ILE A 1 308 ? -34.838 3.478 -9.026 1.00 93.88 308 ILE A C 1
ATOM 2546 O O . ILE A 1 308 ? -35.277 4.271 -8.199 1.00 93.88 308 ILE A O 1
ATOM 2550 N N . ILE A 1 309 ? -34.472 3.855 -10.251 1.00 92.56 309 ILE A N 1
ATOM 2551 C CA . ILE A 1 309 ? -34.320 5.259 -10.655 1.00 92.56 309 ILE A CA 1
ATOM 2552 C C . ILE A 1 309 ? -35.596 5.798 -11.311 1.00 92.56 309 ILE A C 1
ATOM 2554 O O . ILE A 1 309 ? -36.008 6.919 -11.013 1.00 92.56 309 ILE A O 1
ATOM 2558 N N . LYS A 1 310 ? -36.223 5.028 -12.212 1.00 92.38 310 LYS A N 1
ATOM 2559 C CA . LYS A 1 310 ? -37.420 5.465 -12.953 1.00 92.38 310 LYS A CA 1
ATOM 2560 C C . LYS A 1 310 ? -38.692 5.182 -12.168 1.00 92.38 310 LYS A C 1
ATOM 2562 O O . LYS A 1 310 ? -39.499 6.092 -11.999 1.00 92.38 310 LYS A O 1
ATOM 2567 N N . ASP A 1 311 ? -38.827 3.964 -11.647 1.00 93.12 311 ASP A N 1
ATOM 2568 C CA . ASP A 1 311 ? -40.014 3.567 -10.878 1.00 93.12 311 ASP A CA 1
ATOM 2569 C C . ASP A 1 311 ? -39.926 3.992 -9.406 1.00 93.12 311 ASP A C 1
ATOM 2571 O O . ASP A 1 311 ? -40.906 3.883 -8.673 1.00 93.12 311 ASP A O 1
ATOM 2575 N N . LYS A 1 312 ? -38.765 4.521 -8.987 1.00 92.81 312 LYS A N 1
ATOM 2576 C CA . LYS A 1 312 ? -38.534 5.161 -7.683 1.00 92.81 312 LYS A CA 1
ATOM 2577 C C . LYS A 1 312 ? -38.966 4.284 -6.504 1.00 92.81 312 LYS A C 1
ATOM 2579 O O . LYS A 1 312 ? -39.524 4.786 -5.531 1.00 92.81 312 LYS A O 1
ATOM 2584 N N . ILE A 1 313 ? -38.687 2.978 -6.558 1.00 91.38 313 ILE A N 1
ATOM 2585 C CA . ILE A 1 313 ? -39.117 2.024 -5.513 1.00 91.38 313 ILE A CA 1
ATOM 2586 C C . ILE A 1 313 ? -38.555 2.337 -4.115 1.00 91.38 313 ILE A C 1
ATOM 2588 O O . ILE A 1 313 ? -39.134 1.913 -3.121 1.00 91.38 313 ILE A O 1
ATOM 2592 N N . TYR A 1 314 ? -37.448 3.084 -4.035 1.00 89.31 314 TYR A N 1
ATOM 2593 C CA . TYR A 1 314 ? -36.853 3.579 -2.785 1.00 89.31 314 TYR A CA 1
ATOM 2594 C C . TYR A 1 314 ? -36.994 5.101 -2.624 1.00 89.31 314 TYR A C 1
ATOM 2596 O O . TYR A 1 314 ? -36.326 5.705 -1.790 1.00 89.31 314 TYR A O 1
ATOM 2604 N N . GLY A 1 315 ? -37.834 5.734 -3.444 1.00 90.44 315 GLY A N 1
ATOM 2605 C CA . GLY A 1 315 ? -37.929 7.182 -3.570 1.00 90.44 315 GLY A CA 1
ATOM 2606 C C . GLY A 1 315 ? -37.049 7.764 -4.675 1.00 90.44 315 GLY A C 1
ATOM 2607 O O . GLY A 1 315 ? -36.503 7.058 -5.522 1.00 90.44 315 GLY A O 1
ATOM 2608 N N . GLU A 1 316 ? -36.957 9.092 -4.702 1.00 92.12 316 GLU A N 1
ATOM 2609 C CA . GLU A 1 316 ? -36.207 9.819 -5.728 1.00 92.12 316 GLU A CA 1
ATOM 2610 C C . GLU A 1 316 ? -34.690 9.764 -5.472 1.00 92.12 316 GLU A C 1
ATOM 2612 O O . GLU A 1 316 ? -34.227 10.056 -4.369 1.00 92.12 316 GLU A O 1
ATOM 2617 N N . VAL A 1 317 ? -33.922 9.400 -6.504 1.00 92.06 317 VAL A N 1
ATOM 2618 C CA . VAL A 1 317 ? -32.457 9.266 -6.466 1.00 92.06 317 VAL A CA 1
ATOM 2619 C C . VAL A 1 317 ? -31.813 10.520 -7.061 1.00 92.06 317 VAL A C 1
ATOM 2621 O O . VAL A 1 317 ? -32.028 10.818 -8.234 1.00 92.06 317 VAL A O 1
ATOM 2624 N N . ASP A 1 318 ? -30.994 11.226 -6.279 1.00 89.50 318 ASP A N 1
ATOM 2625 C CA . ASP A 1 318 ? -30.250 12.410 -6.737 1.00 89.50 318 ASP A CA 1
ATOM 2626 C C . ASP A 1 318 ? -28.938 12.021 -7.445 1.00 89.50 318 ASP A C 1
ATOM 2628 O O . ASP A 1 318 ? -28.529 12.655 -8.422 1.00 89.50 318 ASP A O 1
ATOM 2632 N N . ALA A 1 319 ? -28.280 10.954 -6.979 1.00 91.44 319 ALA A N 1
ATOM 2633 C CA . ALA A 1 319 ? -27.044 10.446 -7.567 1.00 91.44 319 ALA A CA 1
ATOM 2634 C C . ALA A 1 319 ? -26.904 8.929 -7.408 1.00 91.44 319 ALA A C 1
ATOM 2636 O O . ALA A 1 319 ? -27.412 8.328 -6.459 1.00 91.44 319 ALA A O 1
ATOM 2637 N N . TYR A 1 320 ? -26.171 8.307 -8.329 1.00 92.06 320 TYR A N 1
ATOM 2638 C CA . TYR A 1 320 ? -25.788 6.904 -8.231 1.00 92.06 320 TYR A CA 1
ATOM 2639 C C . TYR A 1 320 ? -24.399 6.667 -8.814 1.00 92.06 320 TYR A C 1
ATOM 2641 O O . TYR A 1 320 ? -23.949 7.365 -9.722 1.00 92.06 320 TYR A O 1
ATOM 2649 N N . VAL A 1 321 ? -23.724 5.644 -8.301 1.00 90.31 321 VAL A N 1
ATOM 2650 C CA . VAL A 1 321 ? -22.431 5.179 -8.806 1.00 90.31 321 VAL A CA 1
ATOM 2651 C C . VAL A 1 321 ? -22.458 3.662 -8.826 1.00 90.31 321 VAL A C 1
ATOM 2653 O O . VAL A 1 321 ? -22.739 3.059 -7.793 1.00 90.31 321 VAL A O 1
ATOM 2656 N N . TYR A 1 322 ? -22.141 3.033 -9.959 1.00 91.25 322 TYR A N 1
ATOM 2657 C CA . TYR A 1 322 ? -22.005 1.578 -10.007 1.00 91.25 322 TYR A CA 1
ATOM 2658 C C . TYR A 1 322 ? -20.704 1.106 -10.640 1.00 91.25 322 TYR A C 1
ATOM 2660 O O . TYR A 1 322 ? -20.101 1.778 -11.478 1.00 91.25 322 TYR A O 1
ATOM 2668 N N . THR A 1 323 ? -20.310 -0.104 -10.250 1.00 88.00 323 THR A N 1
ATOM 2669 C CA . THR A 1 323 ? -19.148 -0.816 -10.778 1.00 88.00 323 THR A CA 1
ATOM 2670 C C . THR A 1 323 ? -19.463 -2.292 -10.956 1.00 88.00 323 THR A C 1
ATOM 2672 O O . THR A 1 323 ? -20.054 -2.911 -10.072 1.00 88.00 323 THR A O 1
ATOM 2675 N N . ILE A 1 324 ? -19.017 -2.862 -12.074 1.00 87.38 324 ILE A N 1
ATOM 2676 C CA . ILE A 1 324 ? -19.079 -4.292 -12.366 1.00 87.38 324 ILE A CA 1
ATOM 2677 C C . ILE A 1 324 ? -17.744 -4.955 -12.018 1.00 87.38 324 ILE A C 1
ATOM 2679 O O . ILE A 1 324 ? -16.685 -4.553 -12.494 1.00 87.38 324 ILE A O 1
ATOM 2683 N N . GLU A 1 325 ? -17.810 -5.986 -11.186 1.00 82.50 325 GLU A N 1
ATOM 2684 C CA . GLU A 1 325 ? -16.711 -6.866 -10.808 1.00 82.50 325 GLU A CA 1
ATOM 2685 C C . GLU A 1 325 ? -16.960 -8.266 -11.385 1.00 82.50 325 GLU A C 1
ATOM 2687 O O . GLU A 1 325 ? -18.083 -8.773 -11.376 1.00 82.50 325 GLU A O 1
ATOM 2692 N N . PHE A 1 326 ? -15.898 -8.922 -11.846 1.00 77.44 326 PHE A N 1
ATOM 2693 C CA . PHE A 1 326 ? -15.930 -10.324 -12.256 1.00 77.44 326 PHE A CA 1
ATOM 2694 C C . PHE A 1 326 ? -15.256 -11.136 -11.154 1.00 77.44 326 PHE A C 1
ATOM 2696 O O . PHE A 1 326 ? -14.032 -11.178 -11.050 1.00 77.44 326 PHE A O 1
ATOM 2703 N N . GLN A 1 327 ? -16.060 -11.721 -10.263 1.00 56.06 327 GLN A N 1
ATOM 2704 C CA . GLN A 1 327 ? -15.537 -12.561 -9.184 1.00 56.06 327 GLN A CA 1
ATOM 2705 C C . GLN A 1 327 ? -14.879 -13.824 -9.775 1.00 56.06 327 GLN A C 1
ATOM 2707 O O . GLN A 1 327 ? -15.270 -14.276 -10.849 1.00 56.06 327 GLN A O 1
ATOM 2712 N N . LYS A 1 328 ? -13.955 -14.467 -9.042 1.00 51.34 328 LYS A N 1
ATOM 2713 C CA . LYS A 1 328 ? -13.212 -15.710 -9.408 1.00 51.34 328 LYS A CA 1
ATOM 2714 C C . LYS A 1 328 ? -14.059 -16.977 -9.655 1.00 51.34 328 LYS A C 1
ATOM 2716 O O . LYS A 1 328 ? -13.554 -18.095 -9.608 1.00 51.34 328 LYS A O 1
ATOM 2721 N N . ARG A 1 329 ? -15.364 -16.792 -9.836 1.00 52.34 329 ARG A N 1
ATOM 2722 C CA . ARG A 1 329 ? -16.368 -17.784 -10.233 1.00 52.34 329 ARG A CA 1
ATOM 2723 C C . ARG A 1 329 ? -16.894 -17.526 -11.654 1.00 52.34 329 ARG A C 1
ATOM 2725 O O . ARG A 1 329 ? -17.848 -18.189 -12.052 1.00 52.34 329 ARG A O 1
ATOM 2732 N N . GLY A 1 330 ? -16.381 -16.499 -12.337 1.00 57.34 330 GLY A N 1
ATOM 2733 C CA . GLY A 1 330 ? -16.728 -16.180 -13.718 1.00 57.34 330 GLY A CA 1
ATOM 2734 C C . GLY A 1 330 ? -18.068 -15.480 -13.906 1.00 57.34 330 GLY A C 1
ATOM 2735 O O . GLY A 1 330 ? -18.493 -15.304 -15.039 1.00 57.34 330 GLY A O 1
ATOM 2736 N N . LEU A 1 331 ? -18.768 -15.068 -12.847 1.00 80.00 331 LEU A N 1
ATOM 2737 C CA . LEU A 1 331 ? -20.082 -14.429 -12.968 1.00 80.00 331 LEU A CA 1
ATOM 2738 C C . LEU A 1 331 ? -19.994 -12.912 -12.739 1.00 80.00 331 LEU A C 1
ATOM 2740 O O . LEU A 1 331 ? -19.364 -12.491 -11.763 1.00 80.00 331 LEU A O 1
ATOM 2744 N N . PRO A 1 332 ? -20.641 -12.091 -13.589 1.00 88.38 332 PRO A N 1
ATOM 2745 C CA . PRO A 1 332 ? -20.762 -10.659 -13.350 1.00 88.38 332 PRO A CA 1
ATOM 2746 C C . PRO A 1 332 ? -21.426 -10.352 -12.000 1.00 88.38 332 PRO A C 1
ATOM 2748 O O . PRO A 1 332 ? -22.422 -10.980 -11.612 1.00 88.38 332 PRO A O 1
ATOM 2751 N N . HIS A 1 333 ? -20.873 -9.367 -11.301 1.00 88.81 333 HIS A N 1
ATOM 2752 C CA . HIS A 1 333 ? -21.349 -8.874 -10.017 1.00 88.81 333 HIS A CA 1
ATOM 2753 C C . HIS A 1 333 ? -21.340 -7.344 -10.025 1.00 88.81 333 HIS A C 1
ATOM 2755 O O . HIS A 1 333 ? -20.375 -6.736 -10.474 1.00 88.81 333 HIS A O 1
ATOM 2761 N N . MET A 1 334 ? -22.402 -6.706 -9.547 1.00 90.75 334 MET A N 1
ATOM 2762 C CA . MET A 1 334 ? -22.509 -5.247 -9.497 1.00 90.75 334 MET A CA 1
ATOM 2763 C C . MET A 1 334 ? -22.443 -4.754 -8.057 1.00 90.75 334 MET A C 1
ATOM 2765 O O . MET A 1 334 ? -23.134 -5.291 -7.197 1.00 90.75 334 MET A O 1
ATOM 2769 N N . HIS A 1 335 ? -21.691 -3.678 -7.844 1.00 89.50 335 HIS A N 1
ATOM 2770 C CA . HIS A 1 335 ? -21.719 -2.823 -6.657 1.00 89.50 335 HIS A CA 1
ATOM 2771 C C . HIS A 1 335 ? -22.380 -1.497 -7.040 1.00 89.50 335 HIS A C 1
ATOM 2773 O O . HIS A 1 335 ? -21.909 -0.850 -7.972 1.00 89.50 335 HIS A O 1
ATOM 2779 N N . LEU A 1 336 ? -23.449 -1.095 -6.355 1.00 90.94 336 LEU A N 1
ATOM 2780 C CA . LEU A 1 336 ? -24.239 0.107 -6.642 1.00 90.94 336 LEU A CA 1
ATOM 2781 C C . LEU A 1 336 ? -24.396 0.950 -5.369 1.00 90.94 336 LEU A C 1
ATOM 2783 O O . LEU A 1 336 ? -24.904 0.474 -4.357 1.00 90.94 336 LEU A O 1
ATOM 2787 N N . LEU A 1 337 ? -23.981 2.211 -5.435 1.00 90.06 337 LEU A N 1
ATOM 2788 C CA . LEU A 1 337 ? -24.163 3.227 -4.400 1.00 90.06 337 LEU A CA 1
ATOM 2789 C C . LEU A 1 337 ? -25.280 4.180 -4.824 1.00 90.06 337 LEU A C 1
ATOM 2791 O O . LEU A 1 337 ? -25.276 4.651 -5.963 1.00 90.06 337 LEU A O 1
ATOM 2795 N N . LEU A 1 338 ? -26.197 4.485 -3.908 1.00 90.69 338 LEU A N 1
ATOM 2796 C CA . LEU A 1 338 ? -27.324 5.388 -4.148 1.00 90.69 338 LEU A CA 1
ATOM 2797 C C . LEU A 1 338 ? -27.327 6.538 -3.137 1.00 90.69 338 LEU A C 1
ATOM 2799 O O . LEU A 1 338 ? -27.108 6.334 -1.939 1.00 90.69 338 LEU A O 1
ATOM 2803 N N . PHE A 1 339 ? -27.628 7.731 -3.643 1.00 90.69 339 PHE A N 1
ATOM 2804 C CA . PHE A 1 339 ? -27.857 8.950 -2.877 1.00 90.69 339 PHE A CA 1
ATOM 2805 C C . PHE A 1 339 ? -29.313 9.364 -3.095 1.00 90.69 339 PHE A C 1
ATOM 2807 O O . PHE A 1 339 ? -29.707 9.730 -4.207 1.00 90.69 339 PHE A O 1
ATOM 2814 N N . LEU A 1 340 ? -30.122 9.243 -2.049 1.00 90.62 340 LEU A N 1
ATOM 2815 C CA . LEU A 1 340 ? -31.550 9.530 -2.081 1.00 90.62 340 LEU A CA 1
ATOM 2816 C C . LEU A 1 340 ? -31.794 11.008 -1.785 1.00 90.62 340 LEU A C 1
ATOM 2818 O O . LEU A 1 340 ? -31.110 11.629 -0.965 1.00 90.62 340 LEU A O 1
ATOM 2822 N N . LYS A 1 341 ? -32.821 11.567 -2.416 1.00 89.81 341 LYS A N 1
ATOM 2823 C CA . LYS A 1 341 ? -33.236 12.945 -2.184 1.00 89.81 341 LYS A CA 1
ATOM 2824 C C . LYS A 1 341 ? -33.743 13.134 -0.757 1.00 89.81 341 LYS A C 1
ATOM 2826 O O . LYS A 1 341 ? -34.354 12.243 -0.159 1.00 89.81 341 LYS A O 1
ATOM 2831 N N . ASN A 1 342 ? -33.505 14.322 -0.200 1.00 81.56 342 ASN A N 1
ATOM 2832 C CA . ASN A 1 342 ? -33.990 14.685 1.133 1.00 81.56 342 ASN A CA 1
ATOM 2833 C C . ASN A 1 342 ? -35.522 14.514 1.202 1.00 81.56 342 ASN A C 1
ATOM 2835 O O . ASN A 1 342 ? -36.247 15.097 0.401 1.00 81.56 342 ASN A O 1
ATOM 2839 N N . GLY A 1 343 ? -35.990 13.689 2.143 1.00 83.69 343 GLY A N 1
ATOM 2840 C CA . GLY A 1 343 ? -37.390 13.257 2.265 1.00 83.69 343 GLY A CA 1
ATOM 2841 C C . GLY A 1 343 ? -37.608 11.760 2.005 1.00 83.69 343 GLY A C 1
ATOM 2842 O O . GLY A 1 343 ? -38.511 11.184 2.595 1.00 83.69 343 GLY A O 1
ATOM 2843 N N . TYR A 1 344 ? -36.745 11.117 1.211 1.00 86.50 344 TYR A N 1
ATOM 2844 C CA . TYR A 1 344 ? -36.794 9.669 0.938 1.00 86.50 344 TYR A CA 1
ATOM 2845 C C . TYR A 1 344 ? -35.700 8.872 1.665 1.00 86.50 344 TYR A C 1
ATOM 2847 O O . TYR A 1 344 ? -35.597 7.658 1.520 1.00 86.50 344 TYR A O 1
ATOM 2855 N N . LYS A 1 345 ? -34.856 9.549 2.447 1.00 86.50 345 LYS A N 1
ATOM 2856 C CA . LYS A 1 345 ? -33.776 8.914 3.209 1.00 86.50 345 LYS A CA 1
ATOM 2857 C C . LYS A 1 345 ? -34.348 8.018 4.310 1.00 86.50 345 LYS A C 1
ATOM 2859 O O . LYS A 1 345 ? -35.191 8.456 5.087 1.00 86.50 345 LYS A O 1
ATOM 2864 N N . LEU A 1 346 ? -33.837 6.791 4.414 1.00 83.38 346 LEU A N 1
ATOM 2865 C CA . LEU A 1 346 ? -34.267 5.808 5.414 1.00 83.38 346 LEU A CA 1
ATOM 2866 C C . LEU A 1 346 ? -33.648 6.128 6.787 1.00 83.38 346 LEU A C 1
ATOM 2868 O O . LEU A 1 346 ? -32.586 5.619 7.144 1.00 83.38 346 LEU A O 1
ATOM 2872 N N . THR A 1 347 ? -34.267 7.042 7.538 1.00 80.06 347 THR A N 1
ATOM 2873 C CA . THR A 1 347 ? -33.743 7.520 8.833 1.00 80.06 347 THR A CA 1
ATOM 2874 C C . THR A 1 347 ? -34.396 6.887 10.059 1.00 80.06 347 THR A C 1
ATOM 2876 O O . THR A 1 347 ? -33.931 7.147 11.166 1.00 80.06 347 THR A O 1
ATOM 2879 N N . THR A 1 348 ? -35.446 6.080 9.889 1.00 84.25 348 THR A N 1
ATOM 2880 C CA . THR A 1 348 ? -36.129 5.378 10.988 1.00 84.25 348 THR A CA 1
ATOM 2881 C C . THR A 1 348 ? -36.113 3.862 10.766 1.00 84.25 348 THR A C 1
ATOM 2883 O O . THR A 1 348 ? -36.045 3.429 9.610 1.00 84.25 348 THR A O 1
ATOM 2886 N N . PRO A 1 349 ? -36.183 3.047 11.835 1.00 86.38 349 PRO A N 1
ATOM 2887 C CA . PRO A 1 349 ? -36.297 1.593 11.724 1.00 86.38 349 PRO A CA 1
ATOM 2888 C C . PRO A 1 349 ? -37.417 1.121 10.796 1.00 86.38 349 PRO A C 1
ATOM 2890 O O . PRO A 1 349 ? -37.200 0.250 9.962 1.00 86.38 349 PRO A O 1
ATOM 2893 N N . GLU A 1 350 ? -38.587 1.752 10.866 1.00 87.69 350 GLU A N 1
ATOM 2894 C CA . GLU A 1 350 ? -39.764 1.378 10.078 1.00 87.69 350 GLU A CA 1
ATOM 2895 C C . GLU A 1 350 ? -39.533 1.638 8.587 1.00 87.69 350 GLU A C 1
ATOM 2897 O O . GLU A 1 350 ? -39.915 0.835 7.736 1.00 87.69 350 GLU A O 1
ATOM 2902 N N . ALA A 1 351 ? -38.857 2.744 8.257 1.00 85.25 351 ALA A N 1
ATOM 2903 C CA . ALA A 1 351 ? -38.465 3.043 6.887 1.00 85.25 351 ALA A CA 1
ATOM 2904 C C . ALA A 1 351 ? -37.469 1.998 6.359 1.00 85.25 351 ALA A C 1
ATOM 2906 O O . ALA A 1 351 ? -37.591 1.556 5.217 1.00 85.25 351 ALA A O 1
ATOM 2907 N N . VAL A 1 352 ? -36.523 1.553 7.191 1.00 87.38 352 VAL A N 1
ATOM 2908 C CA . VAL A 1 352 ? -35.585 0.475 6.844 1.00 87.38 352 VAL A CA 1
ATOM 2909 C C . VAL A 1 352 ? -36.326 -0.848 6.620 1.00 87.38 352 VAL A C 1
ATOM 2911 O O . VAL A 1 352 ? -36.160 -1.457 5.563 1.00 87.38 352 VAL A O 1
ATOM 2914 N N . ASP A 1 353 ? -37.195 -1.252 7.546 1.00 89.06 353 ASP A N 1
ATOM 2915 C CA . ASP A 1 353 ? -37.939 -2.520 7.498 1.00 89.06 353 ASP A CA 1
ATOM 2916 C C . ASP A 1 353 ? -38.988 -2.581 6.379 1.00 89.06 353 ASP A C 1
ATOM 2918 O O . ASP A 1 353 ? -39.371 -3.670 5.934 1.00 89.06 353 ASP A O 1
ATOM 2922 N N . SER A 1 354 ? -39.431 -1.422 5.880 1.00 87.00 354 SER A N 1
ATOM 2923 C CA . SER A 1 354 ? -40.300 -1.335 4.702 1.00 87.00 354 SER A CA 1
ATOM 2924 C C . SER A 1 354 ? -39.610 -1.818 3.419 1.00 87.00 354 SER A C 1
ATOM 2926 O O . SER A 1 354 ? -40.272 -2.297 2.497 1.00 87.00 354 SER A O 1
ATOM 2928 N N . CYS A 1 355 ? -38.277 -1.723 3.363 1.00 84.12 355 CYS A N 1
ATOM 2929 C CA . CYS A 1 355 ? -37.488 -1.962 2.156 1.00 84.12 355 CYS A CA 1
ATOM 2930 C C . CYS A 1 355 ? -36.520 -3.146 2.289 1.00 84.12 355 CYS A C 1
ATOM 2932 O O . CYS A 1 355 ? -36.296 -3.863 1.311 1.00 84.12 355 CYS A O 1
ATOM 2934 N N . ILE A 1 356 ? -35.936 -3.347 3.473 1.00 90.88 356 ILE A N 1
ATOM 2935 C CA . ILE A 1 356 ? -34.859 -4.304 3.744 1.00 90.88 356 ILE A CA 1
ATOM 2936 C C . ILE A 1 356 ? -35.337 -5.309 4.789 1.00 90.88 356 ILE A C 1
ATOM 2938 O O . ILE A 1 356 ? -35.958 -4.954 5.783 1.00 90.88 356 ILE A O 1
ATOM 2942 N N . SER A 1 357 ? -35.019 -6.584 4.588 1.00 92.38 357 SER A N 1
ATOM 2943 C CA . SER A 1 357 ? -35.296 -7.633 5.562 1.00 92.38 357 SER A CA 1
ATOM 2944 C C . SER A 1 357 ? -34.101 -8.552 5.733 1.00 92.38 357 SER A C 1
ATOM 2946 O O . SER A 1 357 ? -33.302 -8.735 4.820 1.00 92.38 357 SER A O 1
ATOM 2948 N N . ALA A 1 358 ? -33.975 -9.136 6.918 1.00 93.81 358 ALA A N 1
ATOM 2949 C CA . ALA A 1 358 ? -32.976 -10.150 7.220 1.00 93.81 358 ALA A CA 1
ATOM 2950 C C . ALA A 1 358 ? -33.613 -11.371 7.902 1.00 93.81 358 ALA A C 1
ATOM 2952 O O . ALA A 1 358 ? -32.990 -12.010 8.746 1.00 93.81 358 ALA A O 1
ATOM 2953 N N . GLN A 1 359 ? -34.868 -11.657 7.551 1.00 92.75 359 GLN A N 1
ATOM 2954 C CA . GLN A 1 359 ? -35.685 -12.718 8.134 1.00 92.75 359 GLN A CA 1
ATOM 2955 C C . GLN A 1 359 ? -36.161 -13.683 7.051 1.00 92.75 359 GLN A C 1
ATOM 2957 O O . GLN A 1 359 ? -36.154 -13.344 5.863 1.00 92.75 359 GLN A O 1
ATOM 2962 N N . TRP A 1 360 ? -36.602 -14.865 7.471 1.00 92.06 360 TRP A N 1
ATOM 2963 C CA . TRP A 1 360 ? -37.344 -15.775 6.610 1.00 92.06 360 TRP A CA 1
ATOM 2964 C C . TRP A 1 360 ? -38.660 -15.138 6.135 1.00 92.06 360 TRP A C 1
ATOM 2966 O O . TRP A 1 360 ? -39.451 -14.688 6.966 1.00 92.06 360 TRP A O 1
ATOM 2976 N N . PRO A 1 361 ? -38.920 -15.099 4.817 1.00 91.62 361 PRO A N 1
ATOM 2977 C CA . PRO A 1 361 ? -40.226 -14.729 4.289 1.00 91.62 361 PRO A CA 1
ATOM 2978 C C . PRO A 1 361 ? -41.288 -15.753 4.691 1.00 91.62 361 PRO A C 1
ATOM 2980 O O . PRO A 1 361 ? -40.990 -16.928 4.898 1.00 91.62 361 PRO A O 1
ATOM 2983 N N . ASP A 1 362 ? -42.545 -15.327 4.739 1.00 88.62 362 ASP A N 1
ATOM 2984 C CA . ASP A 1 362 ? -43.662 -16.257 4.876 1.00 88.62 362 ASP A CA 1
ATOM 2985 C C . ASP A 1 362 ? -43.807 -17.087 3.588 1.00 88.62 362 ASP A C 1
ATOM 2987 O O . ASP A 1 362 ? -43.950 -16.534 2.490 1.00 88.62 362 ASP A O 1
ATOM 2991 N N . ARG A 1 363 ? -43.743 -18.416 3.728 1.00 88.38 363 ARG A N 1
ATOM 2992 C CA . ARG A 1 363 ? -43.762 -19.363 2.607 1.00 88.38 363 ARG A CA 1
ATOM 2993 C C . ARG A 1 363 ? -45.108 -19.403 1.881 1.00 88.38 363 ARG A C 1
ATOM 2995 O O . ARG A 1 363 ? -45.128 -19.671 0.683 1.00 88.38 363 ARG A O 1
ATOM 3002 N N . GLU A 1 364 ? -46.212 -19.156 2.580 1.00 89.19 364 GLU A N 1
ATOM 3003 C CA . GLU A 1 364 ? -47.553 -19.176 1.993 1.00 89.19 364 GLU A CA 1
ATOM 3004 C C . GLU A 1 364 ? -47.880 -17.839 1.324 1.00 89.19 364 GLU A C 1
ATOM 3006 O O . GLU A 1 364 ? -48.424 -17.813 0.221 1.00 89.19 364 GLU A O 1
ATOM 3011 N N . GLN A 1 365 ? -47.503 -16.723 1.952 1.00 88.50 365 GLN A N 1
ATOM 3012 C CA . GLN A 1 365 ? -47.809 -15.385 1.441 1.00 88.50 365 GLN A CA 1
ATOM 3013 C C . GLN A 1 365 ? -46.853 -14.935 0.331 1.00 88.50 365 GLN A C 1
ATOM 3015 O O . GLN A 1 365 ? -47.267 -14.223 -0.582 1.00 88.50 365 GLN A O 1
ATOM 3020 N N . ASN A 1 366 ? -45.572 -15.314 0.401 1.00 88.94 366 ASN A N 1
ATOM 3021 C CA . ASN A 1 366 ? -44.542 -14.875 -0.544 1.00 88.94 366 ASN A CA 1
ATOM 3022 C C . ASN A 1 366 ? -43.647 -16.047 -0.996 1.00 88.94 366 ASN A C 1
ATOM 3024 O O . ASN A 1 366 ? -42.437 -16.021 -0.748 1.00 88.94 366 ASN A O 1
ATOM 3028 N N . PRO A 1 367 ? -44.200 -17.056 -1.700 1.00 91.25 367 PRO A N 1
ATOM 3029 C CA . PRO A 1 367 ? -43.472 -18.276 -2.058 1.00 91.25 367 PRO A CA 1
ATOM 3030 C C . PRO A 1 367 ? -42.229 -18.003 -2.918 1.00 91.25 367 PRO A C 1
ATOM 3032 O O . PRO A 1 367 ? -41.166 -18.548 -2.647 1.00 91.25 367 PRO A O 1
ATOM 3035 N N . LEU A 1 368 ? -42.317 -17.084 -3.888 1.00 89.19 368 LEU A N 1
ATOM 3036 C CA . LEU A 1 368 ? -41.176 -16.722 -4.742 1.00 89.19 368 LEU A CA 1
ATOM 3037 C C . LEU A 1 368 ? -40.026 -16.098 -3.942 1.00 89.19 368 LEU A C 1
ATOM 3039 O O . LEU A 1 368 ? -38.866 -16.450 -4.134 1.00 89.19 368 LEU A O 1
ATOM 3043 N N . LEU A 1 369 ? -40.345 -15.183 -3.021 1.00 92.25 369 LEU A N 1
ATOM 3044 C CA . LEU A 1 369 ? -39.335 -14.565 -2.168 1.00 92.25 369 LEU A CA 1
ATOM 3045 C C . LEU A 1 369 ? -38.720 -15.598 -1.221 1.00 92.25 369 LEU A C 1
ATOM 3047 O O . LEU A 1 369 ? -37.510 -15.581 -1.012 1.00 92.25 369 LEU A O 1
ATOM 3051 N N . PHE A 1 370 ? -39.544 -16.488 -0.664 1.00 93.56 370 PHE A N 1
ATOM 3052 C CA . PHE A 1 370 ? -39.088 -17.576 0.192 1.00 93.56 370 PHE A CA 1
ATOM 3053 C C . PHE A 1 370 ? -38.072 -18.466 -0.529 1.00 93.56 370 PHE A C 1
ATOM 3055 O O . PHE A 1 370 ? -36.974 -18.666 -0.010 1.00 93.56 370 PHE A O 1
ATOM 3062 N N . ASP A 1 371 ? -38.389 -18.919 -1.743 1.00 91.44 371 ASP A N 1
ATOM 3063 C CA . ASP A 1 371 ? -37.511 -19.777 -2.542 1.00 91.44 371 ASP A CA 1
ATOM 3064 C C . ASP A 1 371 ? -36.192 -19.067 -2.890 1.00 91.44 371 ASP A C 1
ATOM 3066 O O . ASP A 1 371 ? -35.106 -19.626 -2.702 1.00 91.44 371 ASP A O 1
ATOM 3070 N N . THR A 1 372 ? -36.251 -17.795 -3.308 1.00 92.38 372 THR A N 1
ATOM 3071 C CA . THR A 1 372 ? -35.039 -17.000 -3.552 1.00 92.38 372 THR A CA 1
ATOM 3072 C C . THR A 1 372 ? -34.203 -16.845 -2.279 1.00 92.38 372 THR A C 1
ATOM 3074 O O . THR A 1 372 ? -32.976 -16.982 -2.331 1.00 92.38 372 THR A O 1
ATOM 3077 N N . VAL A 1 373 ? -34.822 -16.576 -1.123 1.00 92.69 373 VAL A N 1
ATOM 3078 C CA . VAL A 1 373 ? -34.090 -16.420 0.142 1.00 92.69 373 VAL A CA 1
ATOM 3079 C C . VAL A 1 373 ? -33.431 -17.732 0.557 1.00 92.69 373 VAL A C 1
ATOM 3081 O O . VAL A 1 373 ? -32.240 -17.724 0.872 1.00 92.69 373 VAL A O 1
ATOM 3084 N N . LEU A 1 374 ? -34.164 -18.845 0.479 1.00 90.69 374 LEU A N 1
ATOM 3085 C CA . LEU A 1 374 ? -33.699 -20.190 0.815 1.00 90.69 374 LEU A CA 1
ATOM 3086 C C . LEU A 1 374 ? -32.479 -20.602 -0.015 1.00 90.69 374 LEU A C 1
ATOM 3088 O O . LEU A 1 374 ? -31.490 -21.100 0.524 1.00 90.69 374 LEU A O 1
ATOM 3092 N N . GLU A 1 375 ? -32.522 -20.368 -1.326 1.00 87.44 375 GLU A N 1
ATOM 3093 C CA . GLU A 1 375 ? -31.460 -20.806 -2.231 1.00 87.44 375 GLU A CA 1
ATOM 3094 C C . GLU A 1 375 ? -30.265 -19.841 -2.283 1.00 87.44 375 GLU A C 1
ATOM 3096 O O . GLU A 1 375 ? -29.118 -20.278 -2.467 1.00 87.44 375 GLU A O 1
ATOM 3101 N N . ARG A 1 376 ? -30.517 -18.528 -2.165 1.00 88.06 376 ARG A N 1
ATOM 3102 C CA . ARG A 1 376 ? -29.556 -17.487 -2.574 1.00 88.06 376 ARG A CA 1
ATOM 3103 C C . ARG A 1 376 ? -29.213 -16.475 -1.487 1.00 88.06 376 ARG A C 1
ATOM 3105 O O . ARG A 1 376 ? -28.139 -15.892 -1.587 1.00 88.06 376 ARG A O 1
ATOM 3112 N N . MET A 1 377 ? -30.037 -16.286 -0.455 1.00 92.38 377 MET A N 1
ATOM 3113 C CA . MET A 1 377 ? -29.801 -15.270 0.587 1.00 92.38 377 MET A CA 1
ATOM 3114 C C . MET A 1 377 ? -29.360 -15.846 1.940 1.00 92.38 377 MET A C 1
ATOM 3116 O O . MET A 1 377 ? -29.264 -15.102 2.913 1.00 92.38 377 MET A O 1
ATOM 3120 N N . VAL A 1 378 ? -29.038 -17.138 2.028 1.00 91.12 378 VAL A N 1
ATOM 3121 C CA . VAL A 1 378 ? -28.462 -17.745 3.242 1.00 91.12 378 VAL A CA 1
ATOM 3122 C C . VAL A 1 378 ? -26.934 -17.715 3.194 1.00 91.12 378 VAL A C 1
ATOM 3124 O O . VAL A 1 378 ? -26.308 -18.184 2.238 1.00 91.12 378 VAL A O 1
ATOM 3127 N N . HIS A 1 379 ? -26.306 -17.187 4.245 1.00 88.69 379 HIS A N 1
ATOM 3128 C CA . HIS A 1 379 ? -24.856 -17.245 4.403 1.00 88.69 379 HIS A CA 1
ATOM 3129 C C . HIS A 1 379 ? -24.403 -18.650 4.834 1.00 88.69 379 HIS A C 1
ATOM 3131 O O . HIS A 1 379 ? -24.988 -19.248 5.727 1.00 88.69 379 HIS A O 1
ATOM 3137 N N . GLY A 1 380 ? -23.302 -19.160 4.276 1.00 71.81 380 GLY A N 1
ATOM 3138 C CA . GLY A 1 380 ? -22.715 -20.434 4.715 1.00 71.81 380 GLY A CA 1
ATOM 3139 C C . GLY A 1 380 ? -23.258 -21.689 4.004 1.00 71.81 380 GLY A C 1
ATOM 3140 O O . GLY A 1 380 ? -23.845 -21.580 2.921 1.00 71.81 380 GLY A O 1
ATOM 3141 N N . PRO A 1 381 ? -22.973 -22.901 4.526 1.00 75.50 381 PRO A N 1
ATOM 3142 C CA . PRO A 1 381 ? -22.410 -23.198 5.852 1.00 75.50 381 PRO A CA 1
ATOM 3143 C C . PRO A 1 381 ? -20.982 -22.664 6.050 1.00 75.50 381 PRO A C 1
ATOM 3145 O O . PRO A 1 381 ? -20.147 -22.744 5.147 1.00 75.50 381 PRO A O 1
ATOM 3148 N N . CYS A 1 382 ? -20.703 -22.116 7.236 1.00 82.38 382 CYS A N 1
ATOM 3149 C CA . CYS A 1 382 ? -19.376 -21.695 7.708 1.00 82.38 382 CYS A CA 1
ATOM 3150 C C . CYS A 1 382 ? -19.283 -21.854 9.237 1.00 82.38 382 CYS A C 1
ATOM 3152 O O . CYS A 1 382 ? -20.238 -22.290 9.876 1.00 82.38 382 CYS A O 1
ATOM 3154 N N . GLY A 1 383 ? -18.154 -21.503 9.853 1.00 80.50 383 GLY A N 1
ATOM 3155 C CA . GLY A 1 383 ? -17.964 -21.688 11.296 1.00 80.50 383 GLY A CA 1
ATOM 3156 C C . GLY A 1 383 ? -17.618 -23.138 11.624 1.00 80.50 383 GLY A C 1
ATOM 3157 O O . GLY A 1 383 ? -16.878 -23.774 10.878 1.00 80.50 383 GLY A O 1
ATOM 3158 N N . ALA A 1 384 ? -18.170 -23.675 12.714 1.00 75.81 384 ALA A N 1
ATOM 3159 C CA . ALA A 1 384 ? -17.961 -25.074 13.099 1.00 75.81 384 ALA A CA 1
ATOM 3160 C C . ALA A 1 384 ? -18.490 -26.066 12.046 1.00 75.81 384 ALA A C 1
ATOM 3162 O O . ALA A 1 384 ? -17.882 -27.109 11.830 1.00 75.81 384 ALA A O 1
ATOM 3163 N N . ALA A 1 385 ? -19.579 -25.713 11.353 1.00 74.56 385 ALA A N 1
ATOM 3164 C CA . ALA A 1 385 ? -20.184 -26.549 10.317 1.00 74.56 385 ALA A CA 1
ATOM 3165 C C . ALA A 1 385 ? -19.329 -26.651 9.041 1.00 74.56 385 ALA A C 1
ATOM 3167 O O . ALA A 1 385 ? -19.399 -27.646 8.327 1.00 74.56 385 ALA A O 1
ATOM 3168 N N . ASN A 1 386 ? -18.522 -25.627 8.738 1.00 78.38 386 ASN A N 1
ATOM 3169 C CA . ASN A 1 386 ? -17.567 -25.662 7.630 1.00 78.38 386 ASN A CA 1
ATOM 3170 C C . ASN A 1 386 ? -16.374 -24.728 7.915 1.00 78.38 386 ASN A C 1
ATOM 3172 O O . ASN A 1 386 ? -16.377 -23.564 7.489 1.00 78.38 386 ASN A O 1
ATOM 3176 N N . PRO A 1 387 ? -15.341 -25.227 8.621 1.00 80.56 387 PRO A N 1
ATOM 3177 C CA . PRO A 1 387 ? -14.164 -24.436 8.986 1.00 80.56 387 PRO A CA 1
ATOM 3178 C C . PRO A 1 387 ? -13.329 -23.985 7.782 1.00 80.56 387 PRO A C 1
ATOM 3180 O O . PRO A 1 387 ? -12.602 -22.999 7.872 1.00 80.56 387 PRO A O 1
ATOM 3183 N N . ASN A 1 388 ? -13.469 -24.681 6.650 1.00 76.25 388 ASN A N 1
ATOM 3184 C CA . ASN A 1 388 ? -12.748 -24.414 5.406 1.00 76.25 388 ASN A CA 1
ATOM 3185 C C . ASN A 1 388 ? -13.503 -23.453 4.472 1.00 76.25 388 ASN A C 1
ATOM 3187 O O . ASN A 1 388 ? -13.057 -23.210 3.349 1.00 76.25 388 ASN A O 1
ATOM 3191 N N . ALA A 1 389 ? -14.652 -22.913 4.897 1.00 73.62 389 ALA A N 1
ATOM 3192 C CA . ALA A 1 389 ? -15.407 -21.976 4.077 1.00 73.62 389 ALA A CA 1
ATOM 3193 C C . ALA A 1 389 ? -14.550 -20.733 3.741 1.00 73.62 389 ALA A C 1
ATOM 3195 O O . ALA A 1 389 ? -13.860 -20.216 4.621 1.00 73.62 389 ALA A O 1
ATOM 3196 N N . PRO A 1 390 ? -14.633 -20.173 2.517 1.00 68.25 390 PRO A N 1
ATOM 3197 C CA . PRO A 1 390 ? -13.801 -19.034 2.101 1.00 68.25 390 PRO A CA 1
ATOM 3198 C C . PRO A 1 390 ? -13.934 -17.778 2.976 1.00 68.25 390 PRO A C 1
ATOM 3200 O O . PRO A 1 390 ? -13.062 -16.914 2.964 1.00 68.25 390 PRO A O 1
ATOM 3203 N N . CYS A 1 391 ? -15.038 -17.649 3.719 1.00 76.56 391 CYS A N 1
ATOM 3204 C CA . CYS A 1 391 ? -15.268 -16.543 4.643 1.00 76.56 391 CYS A CA 1
ATOM 3205 C C . CYS A 1 391 ? -14.549 -16.704 5.995 1.00 76.56 391 CYS A C 1
ATOM 3207 O O . CYS A 1 391 ? -14.522 -15.735 6.760 1.00 76.56 391 CYS A O 1
ATOM 3209 N N . MET A 1 392 ? -13.976 -17.874 6.300 1.00 80.94 392 MET A N 1
ATOM 3210 C CA . MET A 1 392 ? -13.324 -18.179 7.574 1.00 80.94 392 MET A CA 1
ATOM 3211 C C . MET A 1 392 ? -11.924 -17.569 7.642 1.00 80.94 392 MET A C 1
ATOM 3213 O O . MET A 1 392 ? -11.054 -17.836 6.817 1.00 80.94 392 MET A O 1
ATOM 3217 N N . VAL A 1 393 ? -11.694 -16.742 8.659 1.00 72.88 393 VAL A N 1
ATOM 3218 C CA . VAL A 1 393 ? -10.406 -16.106 8.941 1.00 72.88 393 VAL A CA 1
ATOM 3219 C C . VAL A 1 393 ? -10.115 -16.289 10.426 1.00 72.88 393 VAL A C 1
ATOM 3221 O O . VAL A 1 393 ? -10.922 -15.903 11.266 1.00 72.88 393 VAL A O 1
ATOM 3224 N N . ASN A 1 394 ? -8.970 -16.894 10.756 1.00 77.56 394 ASN A N 1
ATOM 3225 C CA . ASN A 1 394 ? -8.550 -17.165 12.140 1.00 77.56 394 ASN A CA 1
ATOM 3226 C C . ASN A 1 394 ? -9.620 -17.921 12.961 1.00 77.56 394 ASN A C 1
ATOM 3228 O O . ASN A 1 394 ? -9.887 -17.580 14.110 1.00 77.56 394 ASN A O 1
ATOM 3232 N N . GLY A 1 395 ? -10.287 -18.908 12.352 1.00 76.81 395 GLY A N 1
ATOM 3233 C CA . GLY A 1 395 ? -11.309 -19.724 13.020 1.00 76.81 395 GLY A CA 1
ATOM 3234 C C . GLY A 1 395 ? -12.673 -19.048 13.222 1.00 76.81 395 GLY A C 1
ATOM 3235 O O . GLY A 1 395 ? -13.568 -19.674 13.780 1.00 76.81 395 GLY A O 1
ATOM 3236 N N . LYS A 1 396 ? -12.879 -17.810 12.746 1.00 83.25 396 LYS A N 1
ATOM 3237 C CA . LYS A 1 396 ? -14.174 -17.104 12.800 1.00 83.25 396 LYS A CA 1
ATOM 3238 C C . LYS A 1 396 ? -14.621 -16.639 11.415 1.00 83.25 396 LYS A C 1
ATOM 3240 O O . LYS A 1 396 ? -13.799 -16.351 10.545 1.00 83.25 396 LYS A O 1
ATOM 3245 N N . CYS A 1 397 ? -15.932 -16.523 11.204 1.00 82.31 397 CYS A N 1
ATOM 3246 C CA . CYS A 1 397 ? -16.459 -15.945 9.971 1.00 82.31 397 CYS A CA 1
ATOM 3247 C C . CYS A 1 397 ? -16.127 -14.444 9.905 1.00 82.31 397 CYS A C 1
ATOM 3249 O O . CYS A 1 397 ? -16.547 -13.665 10.760 1.00 82.31 397 CYS A O 1
ATOM 3251 N N . SER A 1 398 ? -15.416 -14.016 8.859 1.00 79.38 398 SER A N 1
ATOM 3252 C CA . SER A 1 398 ? -15.080 -12.603 8.604 1.00 79.38 398 SER A CA 1
ATOM 3253 C C . SER A 1 398 ? -16.307 -11.695 8.450 1.00 79.38 398 SER A C 1
ATOM 3255 O O . SER A 1 398 ? -16.216 -10.488 8.667 1.00 79.38 398 SER A O 1
ATOM 3257 N N . LYS A 1 399 ? -17.461 -12.278 8.102 1.00 80.25 399 LYS A N 1
ATOM 3258 C CA . LYS A 1 399 ? -18.765 -11.611 7.978 1.00 80.25 399 LYS A CA 1
ATOM 3259 C C . LYS A 1 399 ? -19.633 -11.734 9.239 1.00 80.25 399 LYS A C 1
ATOM 3261 O O . LYS A 1 399 ? -20.766 -11.274 9.222 1.00 80.25 399 LYS A O 1
ATOM 3266 N N . ARG A 1 400 ? -19.084 -12.305 10.322 1.00 85.62 400 ARG A N 1
ATOM 3267 C CA . ARG A 1 400 ? -19.714 -12.463 11.646 1.00 85.62 400 ARG A CA 1
ATOM 3268 C C . ARG A 1 400 ? -21.018 -13.269 11.631 1.00 85.62 400 ARG A C 1
ATOM 3270 O O . ARG A 1 400 ? -21.931 -12.965 12.379 1.00 85.62 400 ARG A O 1
ATOM 3277 N N . PHE A 1 401 ? -21.095 -14.286 10.775 1.00 87.31 401 PHE A N 1
ATOM 3278 C CA . PHE A 1 401 ? -22.199 -15.244 10.795 1.00 87.31 401 PHE A CA 1
ATOM 3279 C C . PHE A 1 401 ? -21.880 -16.449 11.703 1.00 87.31 401 PHE A C 1
ATOM 3281 O O . PHE A 1 401 ? -20.728 -16.905 11.689 1.00 87.31 401 PHE A O 1
ATOM 3288 N N . PRO A 1 402 ? -22.870 -16.984 12.444 1.00 88.81 402 PRO A N 1
ATOM 3289 C CA . PRO A 1 402 ? -24.235 -16.453 12.582 1.00 88.81 402 PRO A CA 1
ATOM 3290 C C . PRO A 1 402 ? -24.256 -15.087 13.288 1.00 88.81 402 PRO A C 1
ATOM 3292 O O . PRO A 1 402 ? -23.448 -14.851 14.183 1.00 88.81 402 PRO A O 1
ATOM 3295 N N . GLN A 1 403 ? -25.151 -14.195 12.852 1.00 89.69 403 GLN A N 1
ATOM 3296 C CA . GLN A 1 403 ? -25.378 -12.903 13.513 1.00 89.69 403 GLN A CA 1
ATOM 3297 C C . GLN A 1 403 ? -26.077 -13.105 14.867 1.00 89.69 403 GLN A C 1
ATOM 3299 O O . GLN A 1 403 ? -26.562 -14.192 15.175 1.00 89.69 403 GLN A O 1
ATOM 3304 N N . GLU A 1 404 ? -26.157 -12.056 15.679 1.00 88.75 404 GLU A N 1
ATOM 3305 C CA . GLU A 1 404 ? -26.958 -12.074 16.908 1.00 88.75 404 GLU A CA 1
ATOM 3306 C C . GLU A 1 404 ? -28.456 -11.950 16.580 1.00 88.75 404 GLU A C 1
ATOM 3308 O O . GLU A 1 404 ? -28.834 -11.341 15.573 1.00 88.75 404 GLU A O 1
ATOM 3313 N N . PHE A 1 405 ? -29.305 -12.551 17.419 1.00 91.94 405 PHE A N 1
ATOM 3314 C CA . PHE A 1 405 ? -30.745 -12.301 17.369 1.00 91.94 405 PHE A CA 1
ATOM 3315 C C . PHE A 1 405 ? -31.039 -10.864 17.796 1.00 91.94 405 PHE A C 1
ATOM 3317 O O . PHE A 1 405 ? -30.328 -10.285 18.618 1.00 91.94 405 PHE A O 1
ATOM 3324 N N . ASN A 1 406 ? -32.082 -10.293 17.210 1.00 90.25 406 ASN A N 1
ATOM 3325 C CA . ASN A 1 406 ? -32.492 -8.922 17.452 1.00 90.25 406 ASN A CA 1
ATOM 3326 C C . ASN A 1 406 ? -33.991 -8.788 17.160 1.00 90.25 406 ASN A C 1
ATOM 3328 O O . ASN A 1 406 ? -34.394 -8.974 16.017 1.00 90.25 406 ASN A O 1
ATOM 3332 N N . GLU A 1 407 ? -34.818 -8.489 18.156 1.00 91.38 407 GLU A N 1
ATOM 3333 C CA . GLU A 1 407 ? -36.281 -8.493 17.984 1.00 91.38 407 GLU A CA 1
ATOM 3334 C C . GLU A 1 407 ? -36.770 -7.418 16.999 1.00 91.38 407 GLU A C 1
ATOM 3336 O O . GLU A 1 407 ? -37.621 -7.685 16.154 1.00 91.38 407 GLU A O 1
ATOM 3341 N N . GLU A 1 408 ? -36.173 -6.227 17.040 1.00 91.19 408 GLU A N 1
ATOM 3342 C CA . GLU A 1 408 ? -36.573 -5.074 16.229 1.00 91.19 408 GLU A CA 1
ATOM 3343 C C . GLU A 1 408 ? -35.372 -4.399 15.559 1.00 91.19 408 GLU A C 1
ATOM 3345 O O . GLU A 1 408 ? -34.229 -4.506 16.013 1.00 91.19 408 GLU A O 1
ATOM 3350 N N . THR A 1 409 ? -35.605 -3.695 14.452 1.00 89.50 409 THR A N 1
ATOM 3351 C CA . THR A 1 409 ? -34.535 -2.952 13.786 1.00 89.50 409 THR A CA 1
ATOM 3352 C C . THR A 1 409 ? -34.154 -1.740 14.634 1.00 89.50 409 THR A C 1
ATOM 3354 O O . THR A 1 409 ? -35.004 -0.968 15.061 1.00 89.50 409 THR A O 1
ATOM 3357 N N . THR A 1 410 ? -32.859 -1.538 14.878 1.00 85.38 410 THR A N 1
ATOM 3358 C CA . THR A 1 410 ? -32.364 -0.389 15.653 1.00 85.38 410 THR A CA 1
ATOM 3359 C C . THR A 1 410 ? -31.372 0.436 14.844 1.00 85.38 410 THR A C 1
ATOM 3361 O O . THR A 1 410 ? -30.539 -0.092 14.102 1.00 85.38 410 THR A O 1
ATOM 3364 N N . MET A 1 411 ? -31.446 1.760 14.984 1.00 79.62 411 MET A N 1
ATOM 3365 C CA . MET A 1 411 ? -30.495 2.681 14.358 1.00 79.62 411 MET A CA 1
ATOM 3366 C C . MET A 1 411 ? -29.265 2.822 15.264 1.00 79.62 411 MET A C 1
ATOM 3368 O O . MET A 1 411 ? -29.382 3.277 16.398 1.00 79.62 411 MET A O 1
ATOM 3372 N N . GLY A 1 412 ? -28.077 2.426 14.796 1.00 65.06 412 GLY A N 1
ATOM 3373 C CA . GLY A 1 412 ? -26.838 2.575 15.568 1.00 65.06 412 GLY A CA 1
ATOM 3374 C C . GLY A 1 412 ? -26.247 3.991 15.509 1.00 65.06 412 GLY A C 1
ATOM 3375 O O . GLY A 1 412 ? -26.374 4.680 14.498 1.00 65.06 412 GLY A O 1
ATOM 3376 N N . GLU A 1 413 ? -25.497 4.395 16.544 1.00 51.69 413 GLU A N 1
ATOM 3377 C CA . GLU A 1 413 ? -24.802 5.702 16.626 1.00 51.69 413 GLU A CA 1
ATOM 3378 C C . GLU A 1 413 ? -23.804 5.947 15.472 1.00 51.69 413 GLU A C 1
ATOM 3380 O O . GLU A 1 413 ? -23.560 7.083 15.073 1.00 51.69 413 GLU A O 1
ATOM 3385 N N . ASN A 1 414 ? -23.276 4.871 14.873 1.00 49.38 414 ASN A N 1
ATOM 3386 C CA . ASN A 1 414 ? -22.350 4.909 13.732 1.00 49.38 414 ASN A CA 1
ATOM 3387 C C . ASN A 1 414 ? -23.050 4.960 12.359 1.00 49.38 414 ASN A C 1
ATOM 3389 O O . ASN A 1 414 ? -22.389 4.835 11.325 1.00 49.38 414 ASN A O 1
ATOM 3393 N N . GLY A 1 415 ? -24.378 5.088 12.332 1.00 54.00 415 GLY A N 1
ATOM 3394 C CA . GLY A 1 415 ? -25.185 5.200 11.119 1.00 54.00 415 GLY A CA 1
ATOM 3395 C C . GLY A 1 415 ? -25.698 3.879 10.539 1.00 54.00 415 GLY A C 1
ATOM 3396 O O . GLY A 1 415 ? -26.703 3.920 9.850 1.00 54.00 415 GLY A O 1
ATOM 3397 N N . TYR A 1 416 ? -25.099 2.723 10.845 1.00 66.81 416 TYR A N 1
ATOM 3398 C CA . TYR A 1 416 ? -25.585 1.425 10.351 1.00 66.81 416 TYR A CA 1
ATOM 3399 C C . TYR A 1 416 ? -26.805 0.930 11.141 1.00 66.81 416 TYR A C 1
ATOM 3401 O O . TYR A 1 416 ? -26.768 0.882 12.375 1.00 66.81 416 TYR A O 1
ATOM 3409 N N . ALA A 1 417 ? -27.851 0.499 10.430 1.00 74.19 417 ALA A N 1
ATOM 3410 C CA . ALA A 1 417 ? -29.009 -0.158 11.032 1.00 74.19 417 ALA A CA 1
ATOM 3411 C C . ALA A 1 417 ? -28.674 -1.608 11.425 1.00 74.19 417 ALA A C 1
ATOM 3413 O O . ALA A 1 417 ? -28.123 -2.374 10.630 1.00 74.19 417 ALA A O 1
ATOM 3414 N N . ARG A 1 418 ? -29.012 -2.001 12.656 1.00 84.56 418 ARG A N 1
ATOM 3415 C CA . ARG A 1 418 ? -29.011 -3.403 13.085 1.00 84.56 418 ARG A CA 1
ATOM 3416 C C . ARG A 1 418 ? -30.384 -3.978 12.767 1.00 84.56 418 ARG A C 1
ATOM 3418 O O . ARG A 1 418 ? -31.358 -3.604 13.404 1.00 84.56 418 ARG A O 1
ATOM 3425 N N . MET A 1 419 ? -30.447 -4.846 11.762 1.00 88.56 419 MET A N 1
ATOM 3426 C CA . MET A 1 419 ? -31.706 -5.408 11.261 1.00 88.56 419 MET A CA 1
ATOM 3427 C C . MET A 1 419 ? -32.389 -6.319 12.289 1.00 88.56 419 MET A C 1
ATOM 3429 O O . MET A 1 419 ? -31.707 -7.036 13.026 1.00 88.56 419 MET A O 1
ATOM 3433 N N . ALA A 1 420 ? -33.720 -6.349 12.267 1.00 90.44 420 ALA A N 1
ATOM 3434 C CA . ALA A 1 420 ? -34.530 -7.318 12.992 1.00 90.44 420 ALA A CA 1
ATOM 3435 C C . ALA A 1 420 ? -34.270 -8.754 12.497 1.00 90.44 420 ALA A C 1
ATOM 3437 O O . ALA A 1 420 ? -34.384 -9.061 11.305 1.00 90.44 420 ALA A O 1
ATOM 3438 N N . ARG A 1 421 ? -33.938 -9.628 13.444 1.00 93.56 421 ARG A N 1
ATOM 3439 C CA . ARG A 1 421 ? -33.710 -11.073 13.354 1.00 93.56 421 ARG A CA 1
ATOM 3440 C C . ARG A 1 421 ? -34.314 -11.721 14.615 1.00 93.56 421 ARG A C 1
ATOM 3442 O O . ARG A 1 421 ? -33.546 -12.080 15.505 1.00 93.56 421 ARG A O 1
ATOM 3449 N N . PRO A 1 422 ? -35.646 -11.813 14.743 1.00 92.56 422 PRO A N 1
ATOM 3450 C CA . PRO A 1 422 ? -36.284 -12.355 15.940 1.00 92.56 422 PRO A CA 1
ATOM 3451 C C . PRO A 1 422 ? -36.013 -13.856 16.078 1.00 92.56 422 PRO A C 1
ATOM 3453 O O . PRO A 1 422 ? -35.881 -14.564 15.068 1.00 92.56 422 PRO A O 1
ATOM 3456 N N . ASP A 1 423 ? -35.955 -14.341 17.318 1.00 92.06 423 ASP A N 1
ATOM 3457 C CA . ASP A 1 423 ? -35.885 -15.776 17.614 1.00 92.06 423 ASP A CA 1
ATOM 3458 C C . ASP A 1 423 ? -37.301 -16.368 17.663 1.00 92.06 423 ASP A C 1
ATOM 3460 O O . ASP A 1 423 ? -37.900 -16.580 18.714 1.00 92.06 423 ASP A O 1
ATOM 3464 N N . ASN A 1 424 ? -37.875 -16.586 16.481 1.00 88.94 424 ASN A N 1
ATOM 3465 C CA . ASN A 1 424 ? -39.235 -17.102 16.323 1.00 88.94 424 ASN A CA 1
ATOM 3466 C C . ASN A 1 424 ? -39.304 -18.642 16.269 1.00 88.94 424 ASN A C 1
ATOM 3468 O O . ASN A 1 424 ? -40.359 -19.194 15.958 1.00 88.94 424 ASN A O 1
ATOM 3472 N N . GLY A 1 425 ? -38.188 -19.340 16.514 1.00 84.69 425 GLY A N 1
ATOM 3473 C CA . GLY A 1 425 ? -38.099 -20.802 16.433 1.00 84.69 425 GLY A CA 1
ATOM 3474 C C . GLY A 1 425 ? -38.215 -21.390 15.019 1.00 84.69 425 GLY A C 1
ATOM 3475 O O . GLY A 1 425 ? -38.252 -22.612 14.872 1.00 84.69 425 GLY A O 1
ATOM 3476 N N . VAL A 1 426 ? -38.266 -20.558 13.971 1.00 86.44 426 VAL A N 1
ATOM 3477 C CA . VAL A 1 426 ? -38.367 -21.012 12.579 1.00 86.44 426 VAL A CA 1
ATOM 3478 C C . VAL A 1 426 ? -36.972 -21.256 12.006 1.00 86.44 426 VAL A C 1
ATOM 3480 O O . VAL A 1 426 ? -36.145 -20.347 11.912 1.00 86.44 426 VAL A O 1
ATOM 3483 N N . ALA A 1 427 ? -36.728 -22.488 11.566 1.00 88.94 427 ALA A N 1
ATOM 3484 C CA . ALA A 1 427 ? -35.504 -22.880 10.883 1.00 88.94 427 ALA A CA 1
ATOM 3485 C C . ALA A 1 427 ? -35.818 -23.795 9.698 1.00 88.94 427 ALA A C 1
ATOM 3487 O O . ALA A 1 427 ? -36.762 -24.583 9.739 1.00 88.94 427 ALA A O 1
ATOM 3488 N N . PHE A 1 428 ? -34.991 -23.714 8.659 1.00 89.69 428 PHE A N 1
ATOM 3489 C CA . PHE A 1 428 ? -35.075 -24.581 7.485 1.00 89.69 428 PHE A CA 1
ATOM 3490 C C . PHE A 1 428 ? -33.729 -25.246 7.225 1.00 89.69 428 PHE A C 1
ATOM 3492 O O . PHE A 1 428 ? -32.674 -24.698 7.552 1.00 89.69 428 PHE A O 1
ATOM 3499 N N . GLU A 1 429 ? -33.757 -26.434 6.631 1.00 88.12 429 GLU A N 1
ATOM 3500 C CA . GLU A 1 429 ? -32.540 -27.133 6.240 1.00 88.12 429 GLU A CA 1
ATOM 3501 C C . GLU A 1 429 ? -31.982 -26.551 4.934 1.00 88.12 429 GLU A C 1
ATOM 3503 O O . GLU A 1 429 ? -32.631 -26.569 3.889 1.00 88.12 429 GLU A O 1
ATOM 3508 N N . VAL A 1 430 ? -30.747 -26.052 4.982 1.00 83.69 430 VAL A N 1
ATOM 3509 C CA . VAL A 1 430 ? -30.019 -25.513 3.831 1.00 83.69 430 VAL A CA 1
ATOM 3510 C C . VAL A 1 430 ? -28.650 -26.167 3.774 1.00 83.69 430 VAL A C 1
ATOM 3512 O O . VAL A 1 430 ? -27.842 -26.027 4.686 1.00 83.69 430 VAL A O 1
ATOM 3515 N N . ARG A 1 431 ? -28.359 -26.878 2.676 1.00 81.69 431 ARG A N 1
ATOM 3516 C CA . ARG A 1 431 ? -27.060 -27.547 2.452 1.00 81.69 431 ARG A CA 1
ATOM 3517 C C . ARG A 1 431 ? -26.643 -28.463 3.624 1.00 81.69 431 ARG A C 1
ATOM 3519 O O . ARG A 1 431 ? -25.465 -28.507 3.974 1.00 81.69 431 ARG A O 1
ATOM 3526 N N . GLY A 1 432 ? -27.606 -29.174 4.221 1.00 80.00 432 GLY A N 1
ATOM 3527 C CA . GLY A 1 432 ? -27.385 -30.130 5.314 1.00 80.00 432 GLY A CA 1
ATOM 3528 C C . GLY A 1 432 ? -27.264 -29.518 6.714 1.00 80.00 432 GLY A C 1
ATOM 3529 O O . GLY A 1 432 ? -26.871 -30.218 7.645 1.00 80.00 432 GLY A O 1
ATOM 3530 N N . ILE A 1 433 ? -27.559 -28.221 6.882 1.00 84.44 433 ILE A N 1
ATOM 3531 C CA . ILE A 1 433 ? -27.606 -27.557 8.192 1.00 84.44 433 ILE A CA 1
ATOM 3532 C C . ILE A 1 433 ? -28.937 -26.838 8.406 1.00 84.44 433 ILE A C 1
ATOM 3534 O O . ILE A 1 433 ? -29.474 -26.223 7.489 1.00 84.44 433 ILE A O 1
ATOM 3538 N N . TRP A 1 434 ? -29.449 -26.880 9.634 1.00 87.31 434 TRP A N 1
ATOM 3539 C CA . TRP A 1 434 ? -30.625 -26.107 10.031 1.00 87.31 434 TRP A CA 1
ATOM 3540 C C . TRP A 1 434 ? -30.224 -24.659 10.297 1.00 87.31 434 TRP A C 1
ATOM 3542 O O . TRP A 1 434 ? -29.359 -24.399 11.136 1.00 87.31 434 TRP A O 1
ATOM 3552 N N . VAL A 1 435 ? -30.831 -23.724 9.565 1.00 89.69 435 VAL A N 1
ATOM 3553 C CA . VAL A 1 435 ? -30.518 -22.295 9.654 1.00 89.69 435 VAL A CA 1
ATOM 3554 C C . VAL A 1 435 ? -31.751 -21.466 9.998 1.00 89.69 435 VAL A C 1
ATOM 3556 O O . VAL A 1 435 ? -32.815 -21.593 9.393 1.00 89.69 435 VAL A O 1
ATOM 3559 N N . ASP A 1 436 ? -31.579 -20.600 10.989 1.00 92.06 436 ASP A N 1
ATOM 3560 C CA . ASP A 1 436 ? -32.565 -19.625 11.455 1.00 92.06 436 ASP A CA 1
ATOM 3561 C C . ASP A 1 436 ? -32.264 -18.214 10.904 1.00 92.06 436 ASP A C 1
ATOM 3563 O O . ASP A 1 436 ? -31.360 -18.011 10.081 1.00 92.06 436 ASP A O 1
ATOM 3567 N N . ASN A 1 437 ? -33.005 -17.213 11.389 1.00 93.62 437 ASN A N 1
ATOM 3568 C CA . ASN A 1 437 ? -32.867 -15.811 10.988 1.00 93.62 437 ASN A CA 1
ATOM 3569 C C . ASN A 1 437 ? -31.445 -15.239 11.151 1.00 93.62 437 ASN A C 1
ATOM 3571 O O . ASN A 1 437 ? -31.117 -14.252 10.494 1.00 93.62 437 ASN A O 1
ATOM 3575 N N . ARG A 1 438 ? -30.554 -15.827 11.961 1.00 91.88 438 ARG A N 1
ATOM 3576 C CA . ARG A 1 438 ? -29.170 -15.339 12.150 1.00 91.88 438 ARG A CA 1
ATOM 3577 C C . ARG A 1 438 ? -28.283 -15.533 10.926 1.00 91.88 438 ARG A C 1
ATOM 3579 O O . ARG A 1 438 ? -27.218 -14.918 10.841 1.00 91.88 438 ARG A O 1
ATOM 3586 N N . TRP A 1 439 ? -28.703 -16.377 9.987 1.00 91.44 439 TRP A N 1
ATOM 3587 C CA . TRP A 1 439 ? -27.944 -16.734 8.786 1.00 91.44 439 TRP A CA 1
ATOM 3588 C C . TRP A 1 439 ? -28.383 -15.986 7.527 1.00 91.44 439 TRP A C 1
ATOM 3590 O O . TRP A 1 439 ? -27.695 -16.043 6.507 1.00 91.44 439 TRP A O 1
ATOM 3600 N N . ILE A 1 440 ? -29.497 -15.257 7.596 1.00 92.50 440 ILE A N 1
ATOM 3601 C CA . ILE A 1 440 ? -30.093 -14.585 6.440 1.00 92.50 440 ILE A CA 1
ATOM 3602 C C . ILE A 1 440 ? -29.333 -13.301 6.107 1.00 92.50 440 ILE A C 1
ATOM 3604 O O . ILE A 1 440 ? -29.085 -12.446 6.958 1.00 92.50 440 ILE A O 1
ATOM 3608 N N . VAL A 1 441 ? -28.936 -13.136 4.857 1.00 92.06 441 VAL A N 1
ATOM 3609 C CA . VAL A 1 441 ? -28.297 -11.916 4.360 1.00 92.06 441 VAL A CA 1
ATOM 3610 C C . VAL A 1 441 ? -29.365 -10.827 4.198 1.00 92.06 441 VAL A C 1
ATOM 3612 O O . VAL A 1 441 ? -30.490 -11.113 3.786 1.00 92.06 441 VAL A O 1
ATOM 3615 N N . ALA A 1 442 ? -29.033 -9.583 4.560 1.00 91.62 442 ALA A N 1
ATOM 3616 C CA . ALA A 1 442 ? -29.962 -8.461 4.451 1.00 91.62 442 ALA A CA 1
ATOM 3617 C C . ALA A 1 442 ? -30.308 -8.206 2.978 1.00 91.62 442 ALA A C 1
ATOM 3619 O O . ALA A 1 442 ? -29.422 -8.030 2.144 1.00 91.62 442 ALA A O 1
ATOM 3620 N N . HIS A 1 443 ? -31.592 -8.218 2.641 1.00 93.44 443 HIS A N 1
ATOM 3621 C CA . HIS A 1 443 ? -32.030 -8.252 1.255 1.00 93.44 443 HIS A CA 1
ATOM 3622 C C . HIS A 1 443 ? -33.272 -7.390 1.007 1.00 93.44 443 HIS A C 1
ATOM 3624 O O . HIS A 1 443 ? -34.129 -7.252 1.886 1.00 93.44 443 HIS A O 1
ATOM 3630 N N . PRO A 1 444 ? -33.398 -6.810 -0.198 1.00 92.31 444 PRO A N 1
ATOM 3631 C CA . PRO A 1 444 ? -34.607 -6.123 -0.614 1.00 92.31 444 PRO A CA 1
ATOM 3632 C C . PRO A 1 444 ? -35.682 -7.126 -1.034 1.00 92.31 444 PRO A C 1
ATOM 3634 O O . PRO A 1 444 ? -35.492 -7.863 -2.003 1.00 92.31 444 PRO A O 1
ATOM 3637 N N . ARG A 1 445 ? -36.830 -7.126 -0.345 1.00 89.12 445 ARG A N 1
ATOM 3638 C CA . ARG A 1 445 ? -37.915 -8.102 -0.574 1.00 89.12 445 ARG A CA 1
ATOM 3639 C C . ARG A 1 445 ? -38.395 -8.109 -2.032 1.00 89.12 445 ARG A C 1
ATOM 3641 O O . ARG A 1 445 ? -38.357 -9.142 -2.691 1.00 89.12 445 ARG A O 1
ATOM 3648 N N . ALA A 1 446 ? -38.780 -6.944 -2.557 1.00 86.62 446 ALA A N 1
ATOM 3649 C CA . ALA A 1 446 ? -39.338 -6.827 -3.907 1.00 86.62 446 ALA A CA 1
ATOM 3650 C C . ALA A 1 446 ? -38.332 -7.217 -5.003 1.00 86.62 446 ALA A C 1
ATOM 3652 O O . ALA A 1 446 ? -38.653 -8.003 -5.889 1.00 86.62 446 ALA A O 1
ATOM 3653 N N . LEU A 1 447 ? -37.095 -6.715 -4.916 1.00 92.69 447 LEU A N 1
ATOM 3654 C CA . LEU A 1 447 ? -36.081 -6.982 -5.937 1.00 92.69 447 LEU A CA 1
ATOM 3655 C C . LEU A 1 447 ? -35.588 -8.434 -5.905 1.00 92.69 447 LEU A C 1
ATOM 3657 O O . LEU A 1 447 ? -35.326 -8.996 -6.962 1.00 92.69 447 LEU A O 1
ATOM 3661 N N . CYS A 1 448 ? -35.471 -9.067 -4.732 1.00 91.75 448 CYS A N 1
ATOM 3662 C CA . CYS A 1 448 ? -35.088 -10.481 -4.681 1.00 91.75 448 CYS A CA 1
ATOM 3663 C C . CYS A 1 448 ? -36.140 -11.363 -5.353 1.00 91.75 448 CYS A C 1
ATOM 3665 O O . CYS A 1 448 ? -35.778 -12.186 -6.187 1.00 91.75 448 CYS A O 1
ATOM 3667 N N . ALA A 1 449 ? -37.421 -11.138 -5.054 1.00 88.94 449 ALA A N 1
ATOM 3668 C CA . ALA A 1 449 ? -38.510 -11.886 -5.674 1.00 88.94 449 ALA A CA 1
ATOM 3669 C C . ALA A 1 449 ? -38.600 -11.647 -7.193 1.00 88.94 449 ALA A C 1
ATOM 3671 O O . ALA A 1 449 ? -38.815 -12.585 -7.952 1.00 88.94 449 ALA A O 1
ATOM 3672 N N . GLU A 1 450 ? -38.421 -10.401 -7.646 1.00 91.75 450 GLU A N 1
ATOM 3673 C CA . GLU A 1 450 ? -38.537 -10.034 -9.066 1.00 91.75 450 GLU A CA 1
ATOM 3674 C C . GLU A 1 450 ? -37.361 -10.559 -9.908 1.00 91.75 450 GLU A C 1
ATOM 3676 O O . GLU A 1 450 ? -37.548 -11.027 -11.033 1.00 91.75 450 GLU A O 1
ATOM 3681 N N . PHE A 1 451 ? -36.137 -10.483 -9.379 1.00 92.69 451 PHE A N 1
ATOM 3682 C CA . PHE A 1 451 ? -34.926 -10.813 -10.132 1.00 92.69 451 PHE A CA 1
ATOM 3683 C C . PHE A 1 451 ? -34.387 -12.219 -9.863 1.00 92.69 451 PHE A C 1
ATOM 3685 O O . PHE A 1 451 ? -33.465 -12.618 -10.571 1.00 92.69 451 PHE A O 1
ATOM 3692 N N . ASP A 1 452 ? -34.906 -12.945 -8.868 1.00 92.88 452 ASP A N 1
ATOM 3693 C CA . ASP A 1 452 ? -34.452 -14.274 -8.430 1.00 92.88 452 ASP A CA 1
ATOM 3694 C C . ASP A 1 452 ? -32.921 -14.419 -8.474 1.00 92.88 452 ASP A C 1
ATOM 3696 O O . ASP A 1 452 ? -32.333 -15.193 -9.234 1.00 92.88 452 ASP A O 1
ATOM 3700 N N . CYS A 1 453 ? -32.223 -13.568 -7.729 1.00 91.31 453 CYS A N 1
ATOM 3701 C CA . CYS A 1 453 ? -30.768 -13.594 -7.665 1.00 91.31 453 CYS A CA 1
ATOM 3702 C C . CYS A 1 453 ? -30.274 -13.087 -6.309 1.00 91.31 453 CYS A C 1
ATOM 3704 O O . CYS A 1 453 ? -31.043 -12.537 -5.523 1.00 91.31 453 CYS A O 1
ATOM 3706 N N . HIS A 1 454 ? -28.987 -13.285 -6.015 1.00 91.06 454 HIS A N 1
ATOM 3707 C CA . HIS A 1 454 ? -28.420 -12.783 -4.766 1.00 91.06 454 HIS A CA 1
ATOM 3708 C C . HIS A 1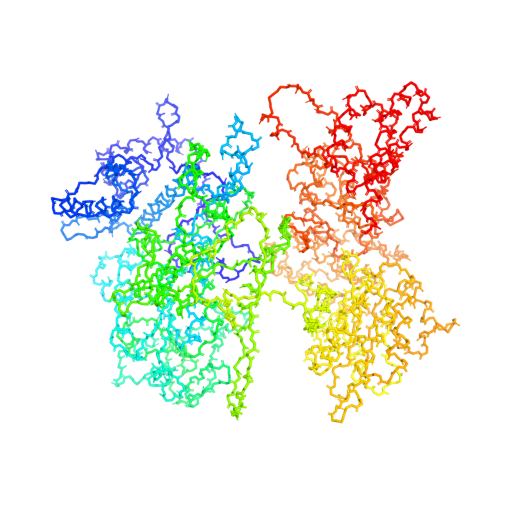 454 ? -28.307 -11.254 -4.833 1.00 91.06 454 HIS A C 1
ATOM 3710 O O . HIS A 1 454 ? -27.383 -10.731 -5.474 1.00 91.06 454 HIS A O 1
ATOM 3716 N N . ILE A 1 455 ? -29.196 -10.556 -4.121 1.00 94.12 455 ILE A N 1
ATOM 3717 C CA . ILE A 1 455 ? -29.185 -9.099 -3.963 1.00 94.12 455 ILE A CA 1
ATOM 3718 C C . ILE A 1 455 ? -29.073 -8.747 -2.480 1.00 94.12 455 ILE A C 1
ATOM 3720 O O . ILE A 1 455 ? -30.001 -8.982 -1.714 1.00 94.12 455 ILE A O 1
ATOM 3724 N N . ASN A 1 456 ? -27.953 -8.151 -2.074 1.00 91.62 456 ASN A N 1
ATOM 3725 C CA . ASN A 1 456 ? -27.782 -7.625 -0.714 1.00 91.62 456 ASN A CA 1
ATOM 3726 C C . ASN A 1 456 ? -27.957 -6.107 -0.730 1.00 91.62 456 ASN A C 1
ATOM 3728 O O . ASN A 1 456 ? -27.383 -5.446 -1.598 1.00 91.62 456 ASN A O 1
ATOM 3732 N N . LEU A 1 457 ? -28.732 -5.578 0.217 1.00 90.31 457 LEU A N 1
ATOM 3733 C CA . LEU A 1 457 ? -28.994 -4.147 0.373 1.00 90.31 457 LEU A CA 1
ATOM 3734 C C . LEU A 1 457 ? -28.694 -3.721 1.812 1.00 90.31 457 LEU A C 1
ATOM 3736 O O . LEU A 1 457 ? -29.236 -4.287 2.758 1.00 90.31 457 LEU A O 1
ATOM 3740 N N . GLU A 1 458 ? -27.847 -2.708 1.961 1.00 86.25 458 GLU A N 1
ATOM 3741 C CA . GLU A 1 458 ? -27.439 -2.141 3.249 1.00 86.25 458 GLU A CA 1
ATOM 3742 C C . GLU A 1 458 ? -27.848 -0.662 3.346 1.00 86.25 458 GLU A C 1
ATOM 3744 O O . GLU A 1 458 ? -27.828 0.060 2.344 1.00 86.25 458 GLU A O 1
ATOM 3749 N N . CYS A 1 459 ? -28.203 -0.211 4.556 1.00 78.94 459 CYS A N 1
ATOM 3750 C CA . CYS A 1 459 ? -28.699 1.140 4.837 1.00 78.94 459 CYS A CA 1
ATOM 3751 C C . CYS A 1 459 ? -27.713 1.983 5.663 1.00 78.94 459 CYS A C 1
ATOM 3753 O O . CYS A 1 459 ? -27.121 1.489 6.625 1.00 78.94 459 CYS A O 1
ATOM 3755 N N . ALA A 1 460 ? -27.625 3.272 5.304 1.00 59.75 460 ALA A N 1
ATOM 3756 C CA . ALA A 1 460 ? -26.949 4.370 5.998 1.00 59.75 460 ALA A CA 1
ATOM 3757 C C . ALA A 1 460 ? -25.458 4.128 6.259 1.00 59.75 460 ALA A C 1
ATOM 3759 O O . ALA A 1 460 ? -24.992 3.745 7.333 1.00 59.75 460 ALA A O 1
ATOM 3760 N N . ILE A 1 461 ? -24.679 4.414 5.224 1.00 59.06 461 ILE A N 1
ATOM 3761 C CA . ILE A 1 461 ? -23.364 3.834 5.096 1.00 59.06 461 ILE A CA 1
ATOM 3762 C C . ILE A 1 461 ? -22.292 4.921 5.149 1.00 59.06 461 ILE A C 1
ATOM 3764 O O . ILE A 1 461 ? -22.279 5.884 4.386 1.00 59.06 461 ILE A O 1
ATOM 3768 N N . SER A 1 462 ? -21.358 4.714 6.073 1.00 56.41 462 SER A N 1
ATOM 3769 C CA . SER A 1 462 ? -19.934 4.996 5.913 1.00 56.41 462 SER A CA 1
ATOM 3770 C C . SER A 1 462 ? -19.467 5.766 4.659 1.00 56.41 462 SER A C 1
ATOM 3772 O O . SER A 1 462 ? -19.506 5.175 3.581 1.00 56.41 462 SER A O 1
ATOM 3774 N N . LEU A 1 463 ? -18.812 6.939 4.755 1.00 56.56 463 LEU A N 1
ATOM 3775 C CA . LEU A 1 463 ? -17.851 7.370 3.706 1.00 56.56 463 LEU A CA 1
ATOM 3776 C C . LEU A 1 463 ? -16.821 6.255 3.401 1.00 56.56 463 LEU A C 1
ATOM 3778 O O . LEU A 1 463 ? -16.292 6.160 2.291 1.00 56.56 463 LEU A O 1
ATOM 3782 N N . ALA A 1 464 ? -16.565 5.365 4.370 1.00 52.81 464 ALA A N 1
ATOM 3783 C CA . ALA A 1 464 ? -15.745 4.172 4.199 1.00 52.81 464 ALA A CA 1
ATOM 3784 C C . ALA A 1 464 ? -16.292 3.179 3.158 1.00 52.81 464 ALA A C 1
ATOM 3786 O O . ALA A 1 464 ? -15.519 2.370 2.654 1.00 52.81 464 ALA A O 1
ATOM 3787 N N . SER A 1 465 ? -17.567 3.243 2.776 1.00 55.91 465 SER A N 1
ATOM 3788 C CA . SER A 1 465 ? -18.135 2.313 1.793 1.00 55.91 465 SER A CA 1
ATOM 3789 C C . SER A 1 465 ? -18.056 2.791 0.359 1.00 55.91 465 SER A C 1
ATOM 3791 O O . SER A 1 465 ? -18.048 1.966 -0.556 1.00 55.91 465 SER A O 1
ATOM 3793 N N . VAL A 1 466 ? -17.838 4.094 0.159 1.00 58.19 466 VAL A N 1
ATOM 3794 C CA . VAL A 1 466 ? -17.243 4.584 -1.087 1.00 58.19 466 VAL A CA 1
ATOM 3795 C C . VAL A 1 466 ? -15.855 3.951 -1.228 1.00 58.19 466 VAL A C 1
ATOM 3797 O O . VAL A 1 466 ? -15.576 3.292 -2.223 1.00 58.19 466 VAL A O 1
ATOM 3800 N N . ARG A 1 467 ? -15.013 3.987 -0.182 1.00 57.03 467 ARG A N 1
ATOM 3801 C CA . ARG A 1 467 ? -13.718 3.274 -0.206 1.00 57.03 467 ARG A CA 1
ATOM 3802 C C . ARG A 1 467 ? -13.876 1.759 -0.392 1.00 57.03 467 ARG A C 1
ATOM 3804 O O . ARG A 1 467 ? -13.063 1.165 -1.089 1.00 57.03 467 ARG A O 1
ATOM 3811 N N . TYR A 1 468 ? -14.904 1.135 0.185 1.00 55.94 468 TYR A N 1
ATOM 3812 C CA . TYR A 1 468 ? -15.166 -0.303 0.052 1.00 55.94 468 TYR A CA 1
ATOM 3813 C C . TYR A 1 468 ? -15.579 -0.705 -1.369 1.00 55.94 468 TYR A C 1
ATOM 3815 O O . TYR A 1 468 ? -14.985 -1.626 -1.918 1.00 55.94 468 TYR A O 1
ATOM 3823 N N . SER A 1 469 ? -16.517 0.008 -1.998 1.00 54.62 469 SER A N 1
ATOM 3824 C CA . SER A 1 469 ? -16.929 -0.248 -3.392 1.00 54.62 469 SER A CA 1
ATOM 3825 C C . SER A 1 469 ? -15.750 -0.093 -4.352 1.00 54.62 469 SER A C 1
ATOM 3827 O O . SER A 1 469 ? -15.561 -0.878 -5.279 1.00 54.62 469 SER A O 1
ATOM 3829 N N . PHE A 1 470 ? -14.882 0.882 -4.070 1.00 51.97 470 PHE A N 1
ATOM 3830 C CA . PHE A 1 470 ? -13.672 1.115 -4.845 1.00 51.97 470 PHE A CA 1
ATOM 3831 C C . PHE A 1 470 ? -12.493 0.218 -4.458 1.00 51.97 470 PHE A C 1
ATOM 3833 O O . PHE A 1 470 ? -11.575 0.086 -5.263 1.00 51.97 470 PHE A O 1
ATOM 3840 N N . LYS A 1 471 ? -12.508 -0.467 -3.307 1.00 47.97 471 LYS A N 1
ATOM 3841 C CA . LYS A 1 471 ? -11.517 -1.504 -2.965 1.00 47.97 471 LYS A CA 1
ATOM 3842 C C . LYS A 1 471 ? -11.490 -2.601 -4.031 1.00 47.97 471 LYS A C 1
ATOM 3844 O O . LYS A 1 471 ? -10.416 -3.095 -4.352 1.00 47.97 471 LYS A O 1
ATOM 3849 N N . TYR A 1 472 ? -12.649 -2.947 -4.592 1.00 47.62 472 TYR A N 1
ATOM 3850 C CA . TYR A 1 472 ? -12.788 -3.980 -5.624 1.00 47.62 472 TYR A CA 1
ATOM 3851 C C . TYR A 1 472 ? -12.541 -3.454 -7.045 1.00 47.62 472 TYR A C 1
ATOM 3853 O O . TYR A 1 472 ? -12.128 -4.220 -7.907 1.00 47.62 472 TYR A O 1
ATOM 3861 N N . LEU A 1 473 ? -12.663 -2.137 -7.260 1.00 43.41 473 LEU A N 1
ATOM 3862 C CA . LEU A 1 473 ? -12.229 -1.453 -8.486 1.00 43.41 473 LEU A CA 1
ATOM 3863 C C . LEU A 1 473 ? -10.694 -1.356 -8.556 1.00 43.41 473 LEU A C 1
ATOM 3865 O O . LEU A 1 473 ? -10.114 -1.656 -9.589 1.00 43.41 473 LEU A O 1
ATOM 3869 N N . HIS A 1 474 ? -10.029 -1.018 -7.441 1.00 37.00 474 HIS A N 1
ATOM 3870 C CA . HIS A 1 474 ? -8.560 -0.931 -7.317 1.00 37.00 474 HIS A CA 1
ATOM 3871 C C . HIS A 1 474 ? -7.868 -2.268 -7.056 1.00 37.00 474 HIS A C 1
ATOM 3873 O O . HIS A 1 474 ? -6.639 -2.324 -7.027 1.00 37.00 474 HIS A O 1
ATOM 3879 N N . LYS A 1 475 ? -8.632 -3.348 -6.867 1.00 38.09 475 LYS A N 1
ATOM 3880 C CA . LYS A 1 475 ? -8.075 -4.699 -6.762 1.00 38.09 475 LYS A CA 1
ATOM 3881 C C . LYS A 1 475 ? -7.291 -5.076 -8.030 1.00 38.09 475 LYS A C 1
ATOM 3883 O O . LYS A 1 475 ? -6.413 -5.933 -7.965 1.00 38.09 475 LYS A O 1
ATOM 3888 N N . GLY A 1 476 ? -7.563 -4.385 -9.145 1.00 39.50 476 GLY A N 1
ATOM 3889 C CA . GLY A 1 476 ? -7.032 -4.718 -10.455 1.00 39.50 476 GLY A CA 1
ATOM 3890 C C . GLY A 1 476 ? -7.586 -6.065 -10.929 1.00 39.50 476 GLY A C 1
ATOM 3891 O O . GLY A 1 476 ? -8.260 -6.767 -10.172 1.00 39.50 476 GLY A O 1
ATOM 3892 N N . PRO A 1 477 ? -7.339 -6.449 -12.187 1.00 39.16 477 PRO A N 1
ATOM 3893 C CA . PRO A 1 477 ? -7.552 -7.835 -12.582 1.00 39.16 477 PRO A CA 1
ATOM 3894 C C . PRO A 1 477 ? -6.672 -8.742 -11.707 1.00 39.16 477 PRO A C 1
ATOM 3896 O O . PRO A 1 477 ? -5.552 -8.354 -11.367 1.00 39.16 477 PRO A O 1
ATOM 3899 N N . ASP A 1 478 ? -7.179 -9.914 -11.312 1.00 41.94 478 ASP A N 1
ATOM 3900 C CA . ASP A 1 478 ? -6.432 -10.835 -10.447 1.00 41.94 478 ASP A CA 1
ATOM 3901 C C . ASP A 1 478 ? -5.050 -11.125 -11.066 1.00 41.94 478 ASP A C 1
ATOM 3903 O O . ASP A 1 478 ? -4.940 -11.296 -12.278 1.00 41.94 478 ASP A O 1
ATOM 3907 N N . ARG A 1 479 ? -3.975 -11.108 -10.268 1.00 40.88 479 ARG A N 1
ATOM 3908 C CA . ARG A 1 479 ? -2.600 -11.251 -10.777 1.00 40.88 479 ARG A CA 1
ATOM 3909 C C . ARG A 1 479 ? -2.014 -12.622 -10.431 1.00 40.88 479 ARG A C 1
ATOM 3911 O O . ARG A 1 479 ? -2.174 -13.090 -9.309 1.00 40.88 479 ARG A O 1
ATOM 3918 N N . GLY A 1 480 ? -1.326 -13.266 -11.368 1.00 33.75 480 GLY A N 1
ATOM 3919 C CA . GLY A 1 480 ? -0.323 -14.303 -11.115 1.00 33.75 480 GLY A CA 1
ATOM 3920 C C . GLY A 1 480 ? 1.029 -13.643 -10.831 1.00 33.75 480 GLY A C 1
ATOM 3921 O O . GLY A 1 480 ? 1.356 -12.630 -11.439 1.00 33.75 480 GLY A O 1
ATOM 3922 N N . SER A 1 481 ? 1.796 -14.155 -9.872 1.00 28.19 481 SER A N 1
ATOM 3923 C CA . SER A 1 481 ? 3.088 -13.575 -9.478 1.00 28.19 481 SER A CA 1
ATOM 3924 C C . SER A 1 481 ? 4.174 -13.805 -10.540 1.00 28.19 481 SER A C 1
ATOM 3926 O O . SER A 1 481 ? 4.455 -14.959 -10.859 1.00 28.19 481 SER A O 1
ATOM 3928 N N . ALA A 1 482 ? 4.808 -12.731 -11.021 1.00 28.44 482 ALA A N 1
ATOM 3929 C CA . ALA A 1 482 ? 6.063 -12.735 -11.783 1.00 28.44 482 ALA A CA 1
ATOM 3930 C C . ALA A 1 482 ? 6.882 -11.465 -11.447 1.00 28.44 482 ALA A C 1
ATOM 3932 O O . ALA A 1 482 ? 6.289 -10.430 -11.139 1.00 28.44 482 ALA A O 1
ATOM 3933 N N . GLU A 1 483 ? 8.216 -11.564 -11.465 1.00 28.70 483 GLU A N 1
ATOM 3934 C CA . GLU A 1 483 ? 9.176 -10.459 -11.262 1.00 28.70 483 GLU A CA 1
ATOM 3935 C C . GLU A 1 483 ? 9.137 -9.463 -12.435 1.00 28.70 483 GLU A C 1
ATOM 3937 O O . GLU A 1 483 ? 9.053 -9.876 -13.592 1.00 28.70 483 GLU A O 1
ATOM 3942 N N . VAL A 1 484 ? 9.193 -8.151 -12.159 1.00 30.70 484 VAL A N 1
ATOM 3943 C CA . VAL A 1 484 ? 9.057 -7.099 -13.186 1.00 30.70 484 VAL A CA 1
ATOM 3944 C C . VAL A 1 484 ? 10.126 -6.013 -13.029 1.00 30.70 484 VAL A C 1
ATOM 3946 O O . VAL A 1 484 ? 10.139 -5.290 -12.040 1.00 30.70 484 VAL A O 1
ATOM 3949 N N . SER A 1 485 ? 10.952 -5.841 -14.066 1.00 32.81 485 SER A N 1
ATOM 3950 C CA . SER A 1 485 ? 11.908 -4.734 -14.257 1.00 32.81 485 SER A CA 1
ATOM 3951 C C . SER A 1 485 ? 11.194 -3.377 -14.460 1.00 32.81 485 SER A C 1
ATOM 3953 O O . SER A 1 485 ? 10.352 -3.263 -15.363 1.00 32.81 485 SER A O 1
ATOM 3955 N N . GLN A 1 486 ? 11.539 -2.343 -13.686 1.00 42.69 486 GLN A N 1
ATOM 3956 C CA . GLN A 1 486 ? 10.860 -1.034 -13.667 1.00 42.69 486 GLN A CA 1
ATOM 3957 C C . GLN A 1 486 ? 11.287 -0.063 -14.787 1.00 42.69 486 GLN A C 1
ATOM 3959 O O . GLN A 1 486 ? 12.047 0.855 -14.530 1.00 42.69 486 GLN A O 1
ATOM 3964 N N . ASP A 1 487 ? 10.730 -0.182 -15.997 1.00 42.66 487 ASP A N 1
ATOM 3965 C CA . ASP A 1 487 ? 10.861 0.897 -17.008 1.00 42.66 487 ASP A CA 1
ATOM 3966 C C . ASP A 1 487 ? 9.636 1.078 -17.932 1.00 42.66 487 ASP A C 1
ATOM 3968 O O . ASP A 1 487 ? 9.663 1.871 -18.875 1.00 42.66 487 ASP A O 1
ATOM 3972 N N . ASN A 1 488 ? 8.530 0.342 -17.728 1.00 53.75 488 ASN A N 1
ATOM 3973 C CA . ASN A 1 488 ? 7.402 0.391 -18.668 1.00 53.75 488 ASN A CA 1
ATOM 3974 C C . ASN A 1 488 ? 6.034 0.098 -18.024 1.00 53.75 488 ASN A C 1
ATOM 3976 O O . ASN A 1 488 ? 5.703 -1.053 -17.752 1.00 53.75 488 ASN A O 1
ATOM 3980 N N . GLU A 1 489 ? 5.185 1.125 -17.885 1.00 56.75 489 GLU A N 1
ATOM 3981 C CA . GLU A 1 489 ? 3.833 0.999 -17.312 1.00 56.75 489 GLU A CA 1
ATOM 3982 C C . GLU A 1 489 ? 2.929 0.029 -18.098 1.00 56.75 489 GLU A C 1
ATOM 3984 O O . GLU A 1 489 ? 2.107 -0.670 -17.506 1.00 56.75 489 GLU A O 1
ATOM 3989 N N . VAL A 1 490 ? 3.098 -0.071 -19.426 1.00 59.25 490 VAL A N 1
ATOM 3990 C CA . VAL A 1 490 ? 2.377 -1.053 -20.258 1.00 59.25 490 VAL A CA 1
ATOM 3991 C C . VAL A 1 490 ? 2.804 -2.481 -19.898 1.00 59.25 490 VAL A C 1
ATOM 3993 O O . VAL A 1 490 ? 1.960 -3.370 -19.860 1.00 59.25 490 VAL A O 1
ATOM 3996 N N . LYS A 1 491 ? 4.090 -2.701 -19.590 1.00 58.81 491 LYS A N 1
ATOM 3997 C CA . LYS A 1 491 ? 4.638 -4.004 -19.169 1.00 58.81 491 LYS A CA 1
ATOM 3998 C C . LYS A 1 491 ? 4.084 -4.394 -17.792 1.00 58.81 491 LYS A C 1
ATOM 4000 O O . LYS A 1 491 ? 3.415 -5.414 -17.675 1.00 58.81 491 LYS A O 1
ATOM 4005 N N . THR A 1 492 ? 4.174 -3.487 -16.816 1.00 55.59 492 THR A N 1
ATOM 4006 C CA . THR A 1 492 ? 3.601 -3.654 -15.465 1.00 55.59 492 THR A CA 1
ATOM 4007 C C . THR A 1 492 ? 2.078 -3.854 -15.462 1.00 55.59 492 THR A C 1
ATOM 4009 O O . THR A 1 492 ? 1.521 -4.448 -14.536 1.00 55.59 492 THR A O 1
ATOM 4012 N N . TYR A 1 493 ? 1.369 -3.328 -16.468 1.00 60.66 493 TYR A N 1
ATOM 4013 C CA . TYR A 1 493 ? -0.070 -3.544 -16.631 1.00 60.66 493 TYR A CA 1
ATOM 4014 C C . TYR A 1 493 ? -0.413 -4.953 -17.146 1.00 60.66 493 TYR A C 1
ATOM 4016 O O . TYR A 1 493 ? -1.433 -5.514 -16.738 1.00 60.66 493 TYR A O 1
ATOM 4024 N N . ILE A 1 494 ? 0.417 -5.510 -18.033 1.00 57.22 494 ILE A N 1
ATOM 4025 C CA . ILE A 1 494 ? 0.225 -6.829 -18.655 1.00 57.22 494 ILE A CA 1
ATOM 4026 C C . ILE A 1 494 ? 0.588 -7.963 -17.685 1.00 57.22 494 ILE A C 1
ATOM 4028 O O . ILE A 1 494 ? -0.105 -8.983 -17.660 1.00 57.22 494 ILE A O 1
ATOM 4032 N N . ASP A 1 495 ? 1.639 -7.780 -16.884 1.00 52.50 495 ASP A N 1
ATOM 4033 C CA . ASP A 1 495 ? 2.234 -8.853 -16.087 1.00 52.50 495 ASP A CA 1
ATOM 4034 C C . ASP A 1 495 ? 1.249 -9.478 -15.084 1.00 52.50 495 ASP A C 1
ATOM 4036 O O . ASP A 1 495 ? 0.672 -8.820 -14.210 1.00 52.50 495 ASP A O 1
ATOM 4040 N N . GLY A 1 496 ? 1.045 -10.791 -15.238 1.00 48.28 496 GLY A N 1
ATOM 4041 C CA . GLY A 1 496 ? 0.241 -11.609 -14.338 1.00 48.28 496 GLY A CA 1
ATOM 4042 C C . GLY A 1 496 ? -1.272 -11.480 -14.510 1.00 48.28 496 GLY A C 1
ATOM 4043 O O . GLY A 1 496 ? -1.996 -12.137 -13.773 1.00 48.28 496 GLY A O 1
ATOM 4044 N N . ARG A 1 497 ? -1.791 -10.678 -15.446 1.00 62.38 497 ARG A N 1
ATOM 4045 C CA . ARG A 1 497 ? -3.234 -10.401 -15.550 1.00 62.38 497 ARG A CA 1
ATOM 4046 C C . ARG A 1 497 ? -4.074 -11.661 -15.839 1.00 62.38 497 ARG A C 1
ATOM 4048 O O . ARG A 1 497 ? -3.897 -12.299 -16.874 1.00 62.38 497 ARG A O 1
ATOM 4055 N N . TYR A 1 498 ? -5.029 -11.952 -14.954 1.00 64.50 498 TYR A N 1
ATOM 4056 C CA . TYR A 1 498 ? -6.100 -12.940 -15.113 1.00 64.50 498 TYR A CA 1
ATOM 4057 C C . TYR A 1 498 ? -7.262 -12.339 -15.905 1.00 64.50 498 TYR A C 1
ATOM 4059 O O . TYR A 1 498 ? -7.729 -11.235 -15.606 1.00 64.50 498 TYR A O 1
ATOM 4067 N N . ILE A 1 499 ? -7.741 -13.076 -16.905 1.00 72.00 499 ILE A N 1
ATOM 4068 C CA . ILE A 1 499 ? -8.899 -12.713 -17.725 1.00 72.00 499 ILE A CA 1
ATOM 4069 C C . ILE A 1 499 ? -9.841 -13.921 -17.776 1.00 72.00 499 ILE A C 1
ATOM 4071 O O . ILE A 1 499 ? -9.462 -14.975 -18.293 1.00 72.00 499 ILE A O 1
ATOM 4075 N N . SER A 1 500 ? -11.060 -13.760 -17.252 1.00 79.69 500 SER A N 1
ATOM 4076 C CA . SER A 1 500 ? -12.129 -14.761 -17.360 1.00 79.69 500 SER A CA 1
ATOM 4077 C C . SER A 1 500 ? -12.884 -14.637 -18.685 1.00 79.69 500 SER A C 1
ATOM 4079 O O . SER A 1 500 ? -12.859 -13.589 -19.340 1.00 79.69 500 SER A O 1
ATOM 4081 N N . ALA A 1 501 ? -13.608 -15.689 -19.074 1.00 84.50 501 ALA A N 1
ATOM 4082 C CA . ALA A 1 501 ? -14.396 -15.678 -20.306 1.00 84.50 501 ALA A CA 1
ATOM 4083 C C . ALA A 1 501 ? -15.512 -14.618 -20.285 1.00 84.50 501 ALA A C 1
ATOM 4085 O O . ALA A 1 501 ? -15.775 -13.976 -21.301 1.00 84.50 501 ALA A O 1
ATOM 4086 N N . THR A 1 502 ? -16.138 -14.374 -19.131 1.00 87.31 502 THR A N 1
ATOM 4087 C CA . THR A 1 502 ? -17.168 -13.334 -18.986 1.00 87.31 502 THR A CA 1
ATOM 4088 C C . THR A 1 502 ? -16.600 -11.918 -18.941 1.00 87.31 502 THR A C 1
ATOM 4090 O O . THR A 1 502 ? -17.219 -11.038 -19.537 1.00 87.31 502 THR A O 1
ATOM 4093 N N . ASP A 1 503 ? -15.425 -11.683 -18.333 1.00 86.44 503 ASP A N 1
ATOM 4094 C CA . ASP A 1 503 ? -14.724 -10.388 -18.439 1.00 86.44 503 ASP A CA 1
ATOM 4095 C C . ASP A 1 503 ? -14.382 -10.115 -19.910 1.00 86.44 503 ASP A C 1
ATOM 4097 O O . ASP A 1 503 ? -14.748 -9.076 -20.456 1.00 86.44 503 ASP A O 1
ATOM 4101 N N . ALA A 1 504 ? -13.786 -11.094 -20.602 1.00 88.31 504 ALA A N 1
ATOM 4102 C CA . ALA A 1 504 ? -13.449 -10.983 -22.021 1.00 88.31 504 ALA A CA 1
ATOM 4103 C C . ALA A 1 504 ? -14.668 -10.619 -22.883 1.00 88.31 504 ALA A C 1
ATOM 4105 O O . ALA A 1 504 ? -14.629 -9.646 -23.638 1.00 88.31 504 ALA A O 1
ATOM 4106 N N . VAL A 1 505 ? -15.776 -11.349 -22.736 1.00 91.69 505 VAL A N 1
ATOM 4107 C CA . VAL A 1 505 ? -17.026 -11.080 -23.460 1.00 91.69 505 VAL A CA 1
ATOM 4108 C C . VAL A 1 505 ? -17.595 -9.700 -23.121 1.00 91.69 505 VAL A C 1
ATOM 4110 O O . VAL A 1 505 ? -18.002 -8.976 -24.030 1.00 91.69 505 VAL A O 1
ATOM 4113 N N . TRP A 1 506 ? -17.600 -9.300 -21.845 1.00 91.06 506 TRP A N 1
ATOM 4114 C CA . TRP A 1 506 ? -18.065 -7.974 -21.423 1.00 91.06 506 TRP A CA 1
ATOM 4115 C C . TRP A 1 506 ? -17.286 -6.855 -22.119 1.00 91.06 506 TRP A C 1
ATOM 4117 O O . TRP A 1 506 ? -17.869 -5.878 -22.601 1.00 91.06 506 TRP A O 1
ATOM 4127 N N . ARG A 1 507 ? -15.964 -7.027 -22.231 1.00 88.06 507 ARG A N 1
ATOM 4128 C CA . ARG A 1 507 ? -15.057 -6.080 -22.894 1.00 88.06 507 ARG A CA 1
ATOM 4129 C C . ARG A 1 507 ? -15.243 -6.075 -24.408 1.00 88.06 507 ARG A C 1
ATOM 4131 O O . ARG A 1 507 ? -15.235 -4.998 -25.002 1.00 88.06 507 ARG A O 1
ATOM 4138 N N . ILE A 1 508 ? -15.432 -7.247 -25.022 1.00 90.75 508 ILE A N 1
ATOM 4139 C CA . ILE A 1 508 ? -15.715 -7.397 -26.459 1.00 90.75 508 ILE A CA 1
ATOM 4140 C C . ILE A 1 508 ? -17.020 -6.672 -26.815 1.00 90.75 508 ILE A C 1
ATOM 4142 O O . ILE A 1 508 ? -17.056 -5.903 -27.774 1.00 90.75 508 ILE A O 1
ATOM 4146 N N . PHE A 1 509 ? -18.070 -6.822 -26.002 1.00 91.38 509 PHE A N 1
ATOM 4147 C CA . PHE A 1 509 ? -19.340 -6.113 -26.193 1.00 91.38 509 PHE A CA 1
ATOM 4148 C C . PHE A 1 509 ? -19.304 -4.626 -25.820 1.00 91.38 509 PHE A C 1
ATOM 4150 O O . PHE A 1 509 ? -20.285 -3.924 -26.056 1.00 91.38 509 PHE A O 1
ATOM 4157 N N . HIS A 1 510 ? -18.179 -4.121 -25.303 1.00 88.31 510 HIS A N 1
ATOM 4158 C CA . HIS A 1 510 ? -18.013 -2.732 -24.869 1.00 88.31 510 HIS A CA 1
ATOM 4159 C C . HIS A 1 510 ? -19.051 -2.288 -23.826 1.00 88.31 510 HIS A C 1
ATOM 4161 O O . HIS A 1 510 ? -19.454 -1.124 -23.795 1.00 88.31 510 HIS A O 1
ATOM 4167 N N . PHE A 1 511 ? -19.494 -3.203 -22.962 1.00 91.31 511 PHE A N 1
ATOM 4168 C CA . PHE A 1 511 ? -20.403 -2.845 -21.881 1.00 91.31 511 PHE A CA 1
ATOM 4169 C C . PHE A 1 511 ? -19.675 -1.993 -20.820 1.00 91.31 511 PHE A C 1
ATOM 4171 O O . PHE A 1 511 ? -18.533 -2.306 -20.461 1.00 91.31 511 PHE A O 1
ATOM 4178 N N . PRO A 1 512 ? -20.293 -0.914 -20.296 1.00 88.75 512 PRO A N 1
ATOM 4179 C CA . PRO A 1 512 ? -19.666 -0.079 -19.273 1.00 88.75 512 PRO A CA 1
ATOM 4180 C C . PRO A 1 512 ? -19.372 -0.872 -17.994 1.00 88.75 512 PRO A C 1
ATOM 4182 O O . PRO A 1 512 ? -20.263 -1.503 -17.429 1.00 88.75 512 PRO A O 1
ATOM 4185 N N . ILE A 1 513 ? -18.118 -0.837 -17.534 1.00 86.44 513 ILE A N 1
ATOM 4186 C CA . ILE A 1 513 ? -17.701 -1.437 -16.252 1.00 86.44 513 ILE A CA 1
ATOM 4187 C C . ILE A 1 513 ? -18.024 -0.500 -15.083 1.00 86.44 513 ILE A C 1
ATOM 4189 O O . ILE A 1 513 ? -18.285 -0.962 -13.980 1.00 86.44 513 ILE A O 1
ATOM 4193 N N . HIS A 1 514 ? -18.007 0.809 -15.319 1.00 88.50 514 HIS A N 1
ATOM 4194 C CA . HIS A 1 514 ? -18.254 1.833 -14.316 1.00 88.50 514 HIS A CA 1
ATOM 4195 C C . HIS A 1 514 ? -19.104 2.947 -14.920 1.00 88.50 514 HIS A C 1
ATOM 4197 O O . HIS A 1 514 ? -18.882 3.338 -16.068 1.00 88.50 514 HIS A O 1
ATOM 4203 N N . GLU A 1 515 ? -20.047 3.462 -14.142 1.00 90.00 515 GLU A N 1
ATOM 4204 C CA . GLU A 1 515 ? -20.869 4.613 -14.501 1.00 90.00 515 GLU A CA 1
ATOM 4205 C C . GLU A 1 515 ? -21.215 5.403 -13.240 1.00 90.00 515 GLU A C 1
ATOM 4207 O O . GLU A 1 515 ? -21.321 4.847 -12.142 1.00 90.00 515 GLU A O 1
ATOM 4212 N N . GLN A 1 516 ? -21.408 6.705 -13.416 1.00 88.00 516 GLN A N 1
ATOM 4213 C CA . GLN A 1 516 ? -21.757 7.620 -12.345 1.00 88.00 516 GLN A CA 1
ATOM 4214 C C . GLN A 1 516 ? -22.718 8.692 -12.853 1.00 88.00 516 GLN A C 1
ATOM 4216 O O . GLN A 1 516 ? -22.592 9.186 -13.977 1.00 88.00 516 GLN A O 1
ATOM 4221 N N . HIS A 1 517 ? -23.652 9.068 -11.993 1.00 89.75 517 HIS A N 1
ATOM 4222 C CA . HIS A 1 517 ? -24.585 10.157 -12.200 1.00 89.75 517 HIS A CA 1
ATOM 4223 C C . HIS A 1 517 ? -24.643 11.003 -10.925 1.00 89.75 517 HIS A C 1
ATOM 4225 O O . HIS A 1 517 ? -24.806 10.430 -9.846 1.00 89.75 517 HIS A O 1
ATOM 4231 N N . PRO A 1 518 ? -24.557 12.339 -11.019 1.00 90.31 518 PRO A N 1
ATOM 4232 C CA . PRO A 1 518 ? -24.362 13.142 -12.232 1.00 90.31 518 PRO A CA 1
ATOM 4233 C C . PRO A 1 518 ? -22.929 13.039 -12.799 1.00 90.31 518 PRO A C 1
ATOM 4235 O O . PRO A 1 518 ? -22.011 12.616 -12.094 1.00 90.31 518 PRO A O 1
ATOM 4238 N N . PRO A 1 519 ? -22.698 13.429 -14.068 1.00 89.19 519 PRO A N 1
ATOM 4239 C CA . PRO A 1 519 ? -21.356 13.459 -14.643 1.00 89.19 519 PRO A CA 1
ATOM 4240 C C . PRO A 1 519 ? -20.443 14.450 -13.907 1.00 89.19 519 PRO A C 1
ATOM 4242 O O . PRO A 1 519 ? -20.866 15.542 -13.522 1.00 89.19 519 PRO A O 1
ATOM 4245 N N . VAL A 1 520 ? -19.166 14.091 -13.768 1.00 87.56 520 VAL A N 1
ATOM 4246 C CA . VAL A 1 520 ? -18.133 14.941 -13.161 1.00 87.56 520 VAL A CA 1
ATOM 4247 C C . VAL A 1 520 ? -17.270 15.560 -14.261 1.00 87.56 520 VAL A C 1
ATOM 4249 O O . VAL A 1 520 ? -16.717 14.853 -15.101 1.00 87.56 520 VAL A O 1
ATOM 4252 N N . VAL A 1 521 ? -17.154 16.887 -14.269 1.00 86.81 521 VAL A N 1
ATOM 4253 C CA . VAL A 1 521 ? -16.341 17.656 -15.219 1.00 86.81 521 VAL A CA 1
ATOM 4254 C C . VAL A 1 521 ? -15.002 17.987 -14.578 1.00 86.81 521 VAL A C 1
ATOM 4256 O O . VAL A 1 521 ? -14.945 18.621 -13.526 1.00 86.81 521 VAL A O 1
ATOM 4259 N N . HIS A 1 522 ? -13.909 17.571 -15.215 1.00 84.44 522 HIS A N 1
ATOM 4260 C CA . HIS A 1 522 ? -12.559 17.841 -14.724 1.00 84.44 522 HIS A CA 1
ATOM 4261 C C . HIS A 1 522 ? -12.145 19.271 -15.079 1.00 84.44 522 HIS A C 1
ATOM 4263 O O . HIS A 1 522 ? -12.103 19.645 -16.251 1.00 84.44 522 HIS A O 1
ATOM 4269 N N . LEU A 1 523 ? -11.832 20.062 -14.058 1.00 81.44 523 LEU A N 1
ATOM 4270 C CA . LEU A 1 523 ? -11.477 21.471 -14.170 1.00 81.44 523 LEU A CA 1
ATOM 4271 C C . LEU A 1 523 ? -9.968 21.642 -13.998 1.00 81.44 523 LEU A C 1
ATOM 4273 O O . LEU A 1 523 ? -9.402 21.331 -12.947 1.00 81.44 523 LEU A O 1
ATOM 4277 N N . GLN A 1 524 ? -9.311 22.129 -15.050 1.00 75.06 524 GLN A N 1
ATOM 4278 C CA . GLN A 1 524 ? -7.875 22.402 -15.043 1.00 75.06 524 GLN A CA 1
ATOM 4279 C C . GLN A 1 524 ? -7.556 23.627 -14.178 1.00 75.06 524 GLN A C 1
ATOM 4281 O O . GLN A 1 524 ? -8.332 24.583 -14.157 1.00 75.06 524 GLN A O 1
ATOM 4286 N N . ILE A 1 525 ? -6.401 23.604 -13.509 1.00 73.50 525 ILE A N 1
ATOM 4287 C CA . ILE A 1 525 ? -5.798 24.761 -12.838 1.00 73.50 525 ILE A CA 1
ATOM 4288 C C . ILE A 1 525 ? -4.336 24.846 -13.262 1.00 73.50 525 ILE A C 1
ATOM 4290 O O . ILE A 1 525 ? -3.625 23.842 -13.219 1.00 73.50 525 ILE A O 1
ATOM 4294 N N . HIS A 1 526 ? -3.913 26.033 -13.683 1.00 67.94 526 HIS A N 1
ATOM 4295 C CA . HIS A 1 526 ? -2.545 26.350 -14.081 1.00 67.94 526 HIS A CA 1
ATOM 4296 C C . HIS A 1 526 ? -2.320 27.869 -13.993 1.00 67.94 526 HIS A C 1
ATOM 4298 O O . HIS A 1 526 ? -3.280 28.643 -13.997 1.00 67.94 526 HIS A O 1
ATOM 4304 N N . LEU A 1 527 ? -1.058 28.291 -13.918 1.00 64.38 527 LEU A N 1
ATOM 4305 C CA . LEU A 1 527 ? -0.646 29.691 -14.063 1.00 64.38 527 LEU A CA 1
ATOM 4306 C C . LEU A 1 527 ? -0.736 30.159 -15.534 1.00 64.38 527 LEU A C 1
ATOM 4308 O O . LEU A 1 527 ? -0.867 29.310 -16.428 1.00 64.38 527 LEU A O 1
ATOM 4312 N N . PRO A 1 528 ? -0.691 31.481 -15.822 1.00 60.59 528 PRO A N 1
ATOM 4313 C CA . PRO A 1 528 ? -0.595 31.950 -17.204 1.00 60.59 528 PRO A CA 1
ATOM 4314 C C . PRO A 1 528 ? 0.647 31.345 -17.867 1.00 60.59 528 PRO A C 1
ATOM 4316 O O . PRO A 1 528 ? 1.726 31.384 -17.284 1.00 60.59 528 PRO A O 1
ATOM 4319 N N . GLY A 1 529 ? 0.484 30.746 -19.048 1.00 61.84 529 GLY A N 1
ATOM 4320 C CA . GLY A 1 529 ? 1.574 30.064 -19.755 1.00 61.84 529 GLY A CA 1
ATOM 4321 C C . GLY A 1 529 ? 1.941 28.679 -19.200 1.00 61.84 529 GLY A C 1
ATOM 4322 O O . GLY A 1 529 ? 2.751 27.989 -19.797 1.00 61.84 529 GLY A O 1
ATOM 4323 N N . GLU A 1 530 ? 1.346 28.201 -18.101 1.00 65.56 530 GLU A N 1
ATOM 4324 C CA . GLU A 1 530 ? 1.639 26.864 -17.542 1.00 65.56 530 GLU A CA 1
ATOM 4325 C C . GLU A 1 530 ? 0.622 25.782 -17.936 1.00 65.56 530 GLU A C 1
ATOM 4327 O O . GLU A 1 530 ? 0.550 24.721 -17.309 1.00 65.56 530 GLU A O 1
ATOM 4332 N N . GLN A 1 531 ? -0.201 26.021 -18.959 1.00 67.00 531 GLN A N 1
ATOM 4333 C CA . GLN A 1 531 ? -1.145 25.012 -19.427 1.00 67.00 531 GLN A CA 1
ATOM 4334 C C . GLN A 1 531 ? -0.413 23.754 -19.912 1.00 67.00 531 GLN A C 1
ATOM 4336 O O . GLN A 1 531 ? 0.617 23.823 -20.584 1.00 67.00 531 GLN A O 1
ATOM 4341 N N . ASN A 1 532 ? -0.979 22.588 -19.592 1.00 66.50 532 ASN A N 1
ATOM 4342 C CA . ASN A 1 532 ? -0.494 21.323 -20.128 1.00 66.50 532 ASN A CA 1
ATOM 4343 C C . ASN A 1 532 ? -0.840 21.235 -21.616 1.00 66.50 532 ASN A C 1
ATOM 4345 O O . ASN A 1 532 ? -2.016 21.220 -21.990 1.00 66.50 532 ASN A O 1
ATOM 4349 N N . VAL A 1 533 ? 0.187 21.121 -22.449 1.00 65.50 533 VAL A N 1
ATOM 4350 C CA . VAL A 1 533 ? 0.072 20.978 -23.898 1.00 65.50 533 VAL A CA 1
ATOM 4351 C C . VAL A 1 533 ? 0.456 19.563 -24.285 1.00 65.50 533 VAL A C 1
ATOM 4353 O O . VAL A 1 533 ? 1.505 19.064 -23.880 1.00 65.50 533 VAL A O 1
ATOM 4356 N N . VAL A 1 534 ? -0.408 18.926 -25.077 1.00 65.50 534 VAL A N 1
ATOM 4357 C CA . VAL A 1 534 ? -0.115 17.639 -25.711 1.00 65.50 534 VAL A CA 1
ATOM 4358 C C . VAL A 1 534 ? 0.308 17.894 -27.149 1.00 65.50 534 VAL A C 1
ATOM 4360 O O . VAL A 1 534 ? -0.444 18.523 -27.895 1.00 65.50 534 VAL A O 1
ATOM 4363 N N . TYR A 1 535 ? 1.485 17.411 -27.528 1.00 62.84 535 TYR A N 1
ATOM 4364 C CA . TYR A 1 535 ? 2.063 17.600 -28.858 1.00 62.84 535 TYR A CA 1
ATOM 4365 C C . TYR A 1 535 ? 2.700 16.311 -29.370 1.00 62.84 535 TYR A C 1
ATOM 4367 O O . TYR A 1 535 ? 2.809 15.323 -28.634 1.00 62.84 535 TYR A O 1
ATOM 4375 N N . ARG A 1 536 ? 3.040 16.306 -30.661 1.00 62.56 536 ARG A N 1
ATOM 4376 C CA . ARG A 1 536 ? 3.693 15.171 -31.306 1.00 62.56 536 ARG A CA 1
ATOM 4377 C C . ARG A 1 536 ? 5.187 15.400 -31.488 1.00 62.56 536 ARG A C 1
ATOM 4379 O O . ARG A 1 536 ? 5.607 16.533 -31.684 1.00 62.56 536 ARG A O 1
ATOM 4386 N N . ASP A 1 537 ? 5.953 14.317 -31.497 1.00 60.16 537 ASP A N 1
ATOM 4387 C CA . ASP A 1 537 ? 7.420 14.356 -31.619 1.00 60.16 537 ASP A CA 1
ATOM 4388 C C . ASP A 1 537 ? 7.879 14.891 -32.994 1.00 60.16 537 ASP A C 1
ATOM 4390 O O . ASP A 1 537 ? 8.996 15.372 -33.128 1.00 60.16 537 ASP A O 1
ATOM 4394 N N . ASP A 1 538 ? 7.012 14.832 -34.012 1.00 60.75 538 ASP A N 1
ATOM 4395 C CA . ASP A 1 538 ? 7.248 15.348 -35.366 1.00 60.75 538 ASP A CA 1
ATOM 4396 C C . ASP A 1 538 ? 6.799 16.807 -35.566 1.00 60.75 538 ASP A C 1
ATOM 4398 O O . ASP A 1 538 ? 7.002 17.364 -36.644 1.00 60.75 538 ASP A O 1
ATOM 4402 N N . GLN A 1 539 ? 6.171 17.430 -34.563 1.00 61.94 539 GLN A N 1
ATOM 4403 C CA . GLN A 1 539 ? 5.733 18.822 -34.651 1.00 61.94 539 GLN A CA 1
ATOM 4404 C C . GLN A 1 539 ? 6.855 19.768 -34.237 1.00 61.94 539 GLN A C 1
ATOM 4406 O O . GLN A 1 539 ? 7.453 19.606 -33.173 1.00 61.94 539 GLN A O 1
ATOM 4411 N N . GLN A 1 540 ? 7.093 20.804 -35.043 1.00 68.75 540 GLN A N 1
ATOM 4412 C CA . GLN A 1 540 ? 8.012 21.861 -34.646 1.00 68.75 540 GLN A CA 1
ATOM 4413 C C . GLN A 1 540 ? 7.477 22.575 -33.405 1.00 68.75 540 GLN A C 1
ATOM 4415 O O . GLN A 1 540 ? 6.312 22.976 -33.360 1.00 68.75 540 GLN A O 1
ATOM 4420 N N . ILE A 1 541 ? 8.339 22.767 -32.404 1.00 66.38 541 ILE A N 1
ATOM 4421 C CA . ILE A 1 541 ? 7.965 23.400 -31.133 1.00 66.38 541 ILE A CA 1
ATOM 4422 C C . ILE A 1 541 ? 7.363 24.791 -31.386 1.00 66.38 541 ILE A C 1
ATOM 4424 O O . ILE A 1 541 ? 6.342 25.118 -30.795 1.00 66.38 541 ILE A O 1
ATOM 4428 N N . ASN A 1 542 ? 7.886 25.549 -32.354 1.00 63.84 542 ASN A N 1
ATOM 4429 C CA . ASN A 1 542 ? 7.322 26.830 -32.795 1.00 63.84 542 ASN A CA 1
ATOM 4430 C C . ASN A 1 542 ? 5.851 26.744 -33.241 1.00 63.84 542 ASN A C 1
ATOM 4432 O O . ASN A 1 542 ? 5.038 27.588 -32.866 1.00 63.84 542 ASN A O 1
ATOM 4436 N N . GLU A 1 543 ? 5.480 25.710 -33.998 1.00 67.12 543 GLU A N 1
ATOM 4437 C CA . GLU A 1 543 ? 4.096 25.485 -34.436 1.00 67.12 543 GLU A CA 1
ATOM 4438 C C . GLU A 1 543 ? 3.204 25.044 -33.271 1.00 67.12 543 GLU A C 1
ATOM 4440 O O . GLU A 1 543 ? 2.051 25.466 -33.169 1.00 67.12 543 GLU A O 1
ATOM 4445 N N . VAL A 1 544 ? 3.738 24.227 -32.355 1.00 67.31 544 VAL A N 1
ATOM 4446 C CA . VAL A 1 544 ? 3.046 23.816 -31.124 1.00 67.31 544 VAL A CA 1
ATOM 4447 C C . VAL A 1 544 ? 2.779 25.026 -30.231 1.00 67.31 544 VAL A C 1
ATOM 4449 O O . VAL A 1 544 ? 1.667 25.166 -29.718 1.00 67.31 544 VAL A O 1
ATOM 4452 N N . LEU A 1 545 ? 3.758 25.914 -30.067 1.00 66.62 545 LEU A N 1
ATOM 4453 C CA . LEU A 1 545 ? 3.630 27.155 -29.310 1.00 66.62 545 LEU A CA 1
ATOM 4454 C C . LEU A 1 545 ? 2.599 28.080 -29.963 1.00 66.62 545 LEU A C 1
ATOM 4456 O O . LEU A 1 545 ? 1.638 28.473 -29.304 1.00 66.62 545 LEU A O 1
ATOM 4460 N N . ALA A 1 546 ? 2.703 28.328 -31.272 1.00 64.06 546 ALA A N 1
ATOM 4461 C CA . ALA A 1 546 ? 1.750 29.158 -32.010 1.00 64.06 546 ALA A CA 1
ATOM 4462 C C . ALA A 1 546 ? 0.308 28.612 -31.945 1.00 64.06 546 ALA A C 1
ATOM 4464 O O . ALA A 1 546 ? -0.638 29.370 -31.725 1.00 64.06 546 ALA A O 1
ATOM 4465 N N . ALA A 1 547 ? 0.129 27.290 -32.061 1.00 63.62 547 ALA A N 1
ATOM 4466 C CA . ALA A 1 547 ? -1.182 26.641 -32.003 1.00 63.62 547 ALA A CA 1
ATOM 4467 C C . ALA A 1 547 ? -1.801 26.608 -30.592 1.00 63.62 547 ALA A C 1
ATOM 4469 O O . ALA A 1 547 ? -3.020 26.467 -30.459 1.00 63.62 547 ALA A O 1
ATOM 4470 N N . ASN A 1 548 ? -0.991 26.709 -29.531 1.00 65.69 548 ASN A N 1
ATOM 4471 C CA . ASN A 1 548 ? -1.458 26.623 -28.143 1.00 65.69 548 ASN A CA 1
ATOM 4472 C C . ASN A 1 548 ? -1.406 27.955 -27.374 1.00 65.69 548 ASN A C 1
ATOM 4474 O O . ASN A 1 548 ? -2.049 28.044 -26.326 1.00 65.69 548 ASN A O 1
ATOM 4478 N N . ALA A 1 549 ? -0.754 28.992 -27.910 1.00 58.72 549 ALA A N 1
ATOM 4479 C CA . ALA A 1 549 ? -0.694 30.337 -27.328 1.00 58.72 549 ALA A CA 1
ATOM 4480 C C . ALA A 1 549 ? -2.088 30.951 -27.098 1.00 58.72 549 ALA A C 1
ATOM 4482 O O . ALA A 1 549 ? -2.321 31.617 -26.094 1.00 58.72 549 ALA A O 1
ATOM 4483 N N . ASN A 1 550 ? -3.045 30.655 -27.988 1.00 58.41 550 ASN A N 1
ATOM 4484 C CA . ASN A 1 550 ? -4.424 31.163 -27.926 1.00 58.41 550 ASN A CA 1
ATOM 4485 C C . ASN A 1 550 ? -5.465 30.091 -27.551 1.00 58.41 550 ASN A C 1
ATOM 4487 O O . ASN A 1 550 ? -6.674 30.323 -27.652 1.00 58.41 550 ASN A O 1
ATOM 4491 N N . LYS A 1 551 ? -5.034 28.885 -27.159 1.00 67.50 551 LYS A N 1
ATOM 4492 C CA . LYS A 1 551 ? -5.953 27.768 -26.917 1.00 67.50 551 LYS A CA 1
ATOM 4493 C C . LYS A 1 551 ? -6.604 27.894 -25.543 1.00 67.50 551 LYS A C 1
ATOM 4495 O O . LYS A 1 551 ? -5.939 27.910 -24.510 1.00 67.50 551 LYS A O 1
ATOM 4500 N N . ARG A 1 552 ? -7.934 27.948 -25.534 1.00 72.06 552 ARG A N 1
ATOM 4501 C CA . ARG A 1 552 ? -8.726 28.077 -24.307 1.00 72.06 552 ARG A CA 1
ATOM 4502 C C . ARG A 1 552 ? -8.689 26.793 -23.484 1.00 72.06 552 ARG A C 1
ATOM 4504 O O . ARG A 1 552 ? -8.969 25.707 -23.996 1.00 72.06 552 ARG A O 1
ATOM 4511 N N . THR A 1 553 ? -8.397 26.932 -22.197 1.00 79.44 553 THR A N 1
ATOM 4512 C CA . THR A 1 553 ? -8.572 25.891 -21.183 1.00 79.44 553 THR A CA 1
ATOM 4513 C C . THR A 1 553 ? -9.897 26.110 -20.461 1.00 79.44 553 THR A C 1
ATOM 4515 O O . THR A 1 553 ? -10.535 27.155 -20.608 1.00 79.44 553 THR A O 1
ATOM 4518 N N . THR A 1 554 ? -10.323 25.147 -19.643 1.00 82.75 554 THR A N 1
ATOM 4519 C CA . THR A 1 554 ? -11.523 25.321 -18.811 1.00 82.75 554 THR A CA 1
ATOM 4520 C C . THR A 1 554 ? -11.409 26.542 -17.889 1.00 82.75 554 THR A C 1
ATOM 4522 O O . THR A 1 554 ? -12.426 27.176 -17.614 1.00 82.75 554 THR A O 1
ATOM 4525 N N . LEU A 1 555 ? -10.186 26.899 -17.467 1.00 82.62 555 LEU A N 1
ATOM 4526 C CA . LEU A 1 555 ? -9.901 28.033 -16.585 1.00 82.62 555 LEU A CA 1
ATOM 4527 C C . LEU A 1 555 ? -9.885 29.364 -17.343 1.00 82.62 555 LEU A C 1
ATOM 4529 O O . LEU A 1 555 ? -10.559 30.306 -16.935 1.00 82.62 555 LEU A O 1
ATOM 4533 N N . THR A 1 556 ? -9.170 29.457 -18.469 1.00 81.62 556 THR A N 1
ATOM 4534 C CA . THR A 1 556 ? -9.121 30.719 -19.230 1.00 81.62 556 THR A CA 1
ATOM 4535 C C . THR A 1 556 ? -10.481 31.059 -19.834 1.00 81.62 556 THR A C 1
ATOM 4537 O O . THR A 1 556 ? -10.915 32.208 -19.774 1.00 81.62 556 THR A O 1
ATOM 4540 N N . ALA A 1 557 ? -11.228 30.051 -20.288 1.00 83.88 557 ALA A N 1
ATOM 4541 C CA . ALA A 1 557 ? -12.606 30.234 -20.726 1.00 83.88 557 ALA A CA 1
ATOM 4542 C C . ALA A 1 557 ? -13.566 30.612 -19.583 1.00 83.88 557 ALA A C 1
ATOM 4544 O O . ALA A 1 557 ? -14.592 31.236 -19.844 1.00 83.88 557 ALA A O 1
ATOM 4545 N N . PHE A 1 558 ? -13.283 30.242 -18.326 1.00 82.88 558 PHE A N 1
ATOM 4546 C CA . PHE A 1 558 ? -14.073 30.713 -17.181 1.00 82.88 558 PHE A CA 1
ATOM 4547 C C . PHE A 1 558 ? -13.891 32.220 -16.983 1.00 82.88 558 PHE A C 1
ATOM 4549 O O . PHE A 1 558 ? -14.876 32.928 -16.788 1.00 82.88 558 PHE A O 1
ATOM 4556 N N . PHE A 1 559 ? -12.668 32.741 -17.099 1.00 83.06 559 PHE A N 1
ATOM 4557 C CA . PHE A 1 559 ? -12.440 34.187 -17.029 1.00 83.06 559 PHE A CA 1
ATOM 4558 C C . PHE A 1 559 ? -13.100 34.938 -18.187 1.00 83.06 559 PHE A C 1
ATOM 4560 O O . PHE A 1 559 ? -13.700 35.986 -17.963 1.00 83.06 559 PHE A O 1
ATOM 4567 N N . GLU A 1 560 ? -13.075 34.380 -19.399 1.00 81.81 560 GLU A N 1
ATOM 4568 C CA . GLU A 1 560 ? -13.820 34.945 -20.529 1.00 81.81 560 GLU A CA 1
ATOM 4569 C C . GLU A 1 560 ? -15.335 34.938 -20.294 1.00 81.81 560 GLU A C 1
ATOM 4571 O O . GLU A 1 560 ? -15.995 35.936 -20.570 1.00 81.81 560 GLU A O 1
ATOM 4576 N N . ALA A 1 561 ? -15.888 33.850 -19.746 1.00 82.19 561 ALA A N 1
ATOM 4577 C CA . ALA A 1 561 ? -17.304 33.785 -19.396 1.00 82.19 561 ALA A CA 1
ATOM 4578 C C . ALA A 1 561 ? -17.672 34.850 -18.350 1.00 82.19 561 ALA A C 1
ATOM 4580 O O . ALA A 1 561 ? -18.715 35.478 -18.467 1.00 82.19 561 ALA A O 1
ATOM 4581 N N . ASN A 1 562 ? -16.800 35.122 -17.374 1.00 78.94 562 ASN A N 1
ATOM 4582 C CA . ASN A 1 562 ? -17.000 36.202 -16.399 1.00 78.94 562 ASN A CA 1
ATOM 4583 C C . ASN A 1 562 ? -16.857 37.610 -16.996 1.00 78.94 562 ASN A C 1
ATOM 4585 O O . ASN A 1 562 ? -17.416 38.561 -16.449 1.00 78.94 562 ASN A O 1
ATOM 4589 N N . ALA A 1 563 ? -16.099 37.752 -18.083 1.00 77.44 563 ALA A N 1
ATOM 4590 C CA . ALA A 1 563 ? -15.908 39.008 -18.802 1.00 77.44 563 ALA A CA 1
ATOM 4591 C C . ALA A 1 563 ? -17.048 39.319 -19.790 1.00 77.44 563 ALA A C 1
ATOM 4593 O O . ALA A 1 563 ? -17.134 40.444 -20.284 1.00 77.44 563 ALA A O 1
ATOM 4594 N N . ASP A 1 564 ? -17.916 38.347 -20.089 1.00 78.25 564 ASP A N 1
ATOM 4595 C CA . ASP A 1 564 ? -19.079 38.546 -20.951 1.00 78.25 564 ASP A CA 1
ATOM 4596 C C . ASP A 1 564 ? -20.091 39.504 -20.292 1.00 78.25 564 ASP A C 1
ATOM 4598 O O . ASP A 1 564 ? -20.443 39.371 -19.119 1.00 78.25 564 ASP A O 1
ATOM 4602 N N . ASN A 1 565 ? -20.573 40.490 -21.046 1.00 75.62 565 ASN A N 1
ATOM 4603 C CA . ASN A 1 565 ? -21.580 41.445 -20.571 1.00 75.62 565 ASN A CA 1
ATOM 4604 C C . ASN A 1 565 ? -23.017 40.963 -20.844 1.00 75.62 565 ASN A C 1
ATOM 4606 O O . ASN A 1 565 ? -23.965 41.676 -20.530 1.00 75.62 565 ASN A O 1
ATOM 4610 N N . GLY A 1 566 ? -23.187 39.782 -21.447 1.00 79.56 566 GLY A N 1
ATOM 4611 C CA . GLY A 1 566 ? -24.488 39.151 -21.650 1.00 79.56 566 GLY A CA 1
ATOM 4612 C C . GLY A 1 566 ? -25.022 38.385 -20.425 1.00 79.56 566 GLY A C 1
ATOM 4613 O O . GLY A 1 566 ? -24.321 38.218 -19.424 1.00 79.56 566 GLY A O 1
ATOM 4614 N N . PRO A 1 567 ? -26.245 37.817 -20.525 1.00 75.75 567 PRO A N 1
ATOM 4615 C CA . PRO A 1 567 ? -26.888 37.058 -19.442 1.00 75.75 567 PRO A CA 1
ATOM 4616 C C . PRO A 1 567 ? -26.080 35.842 -18.962 1.00 75.75 567 PRO A C 1
ATOM 4618 O O . PRO A 1 567 ? -26.188 35.416 -17.811 1.00 75.75 567 PRO A O 1
ATOM 4621 N N . ALA A 1 568 ? -25.263 35.265 -19.849 1.00 77.12 568 ALA A N 1
ATOM 4622 C CA . ALA A 1 568 ? -24.348 34.185 -19.505 1.00 77.12 568 ALA A CA 1
ATOM 4623 C C . ALA A 1 568 ? -23.242 34.678 -18.560 1.00 77.12 568 ALA A C 1
ATOM 4625 O O . ALA A 1 568 ? -22.965 34.019 -17.560 1.00 77.12 568 ALA A O 1
ATOM 4626 N N . GLY A 1 569 ? -22.665 35.853 -18.815 1.00 80.12 569 GLY A N 1
ATOM 4627 C CA . GLY A 1 569 ? -21.670 36.439 -17.925 1.00 80.12 569 GLY A CA 1
ATOM 4628 C C . GLY A 1 569 ? -22.236 36.884 -16.583 1.00 80.12 569 GLY A C 1
ATOM 4629 O O . GLY A 1 569 ? -21.604 36.641 -15.557 1.00 80.12 569 GLY A O 1
ATOM 4630 N N . ASP A 1 570 ? -23.463 37.417 -16.548 1.00 78.88 570 ASP A N 1
ATOM 4631 C CA . ASP A 1 570 ? -24.159 37.710 -15.284 1.00 78.88 570 ASP A CA 1
ATOM 4632 C C . ASP A 1 570 ? -24.291 36.460 -14.416 1.00 78.88 570 ASP A C 1
ATOM 4634 O O . ASP A 1 570 ? -24.023 36.496 -13.215 1.00 78.88 570 ASP A O 1
ATOM 4638 N N . ARG A 1 571 ? -24.646 35.323 -15.028 1.00 82.06 571 ARG A N 1
ATOM 4639 C CA . ARG A 1 571 ? -24.740 34.057 -14.304 1.00 82.06 571 ARG A CA 1
ATOM 4640 C C . ARG A 1 571 ? -23.369 33.530 -13.886 1.00 82.06 571 ARG A C 1
ATOM 4642 O O . ARG A 1 571 ? -23.240 33.083 -12.750 1.00 82.06 571 ARG A O 1
ATOM 4649 N N . ALA A 1 572 ? -22.364 33.578 -14.761 1.00 82.19 572 ALA A N 1
ATOM 4650 C CA . ALA A 1 572 ? -21.015 33.087 -14.467 1.00 82.19 572 ALA A CA 1
ATOM 4651 C C . ALA A 1 572 ? -20.394 33.795 -13.250 1.00 82.19 572 ALA A C 1
ATOM 4653 O O . ALA A 1 572 ? -19.848 33.123 -12.380 1.00 82.19 572 ALA A O 1
ATOM 4654 N N . ARG A 1 573 ? -20.594 35.114 -13.133 1.00 82.62 573 ARG A N 1
ATOM 4655 C CA . ARG A 1 573 ? -20.126 35.950 -12.012 1.00 82.62 573 ARG A CA 1
ATOM 4656 C C . ARG A 1 573 ? -20.668 35.532 -10.643 1.00 82.62 573 ARG A C 1
ATOM 4658 O O . ARG A 1 573 ? -20.012 35.724 -9.624 1.00 82.62 573 ARG A O 1
ATOM 4665 N N . THR A 1 574 ? -21.847 34.909 -10.612 1.00 79.62 574 THR A N 1
ATOM 4666 C CA . THR A 1 574 ? -22.460 34.408 -9.368 1.00 79.62 574 THR A CA 1
ATOM 4667 C C . THR A 1 574 ? -21.940 33.044 -8.913 1.00 79.62 574 THR A C 1
ATOM 4669 O O . THR A 1 574 ? -22.323 32.590 -7.838 1.00 79.62 574 THR A O 1
ATOM 4672 N N . LEU A 1 575 ? -21.111 32.372 -9.717 1.00 79.31 575 LEU A N 1
ATOM 4673 C CA . LEU A 1 575 ? -20.688 30.991 -9.491 1.00 79.31 575 LEU A CA 1
ATOM 4674 C C . LEU A 1 575 ? -19.186 30.916 -9.240 1.00 79.31 575 LEU A C 1
ATOM 4676 O O . LEU A 1 575 ? -18.394 31.592 -9.899 1.00 79.31 575 LEU A O 1
ATOM 4680 N N . THR A 1 576 ? -18.776 30.025 -8.341 1.00 82.81 576 THR A N 1
ATOM 4681 C CA . THR A 1 576 ? -17.363 29.650 -8.247 1.00 82.81 576 THR A CA 1
ATOM 4682 C C . THR A 1 576 ? -16.940 28.805 -9.449 1.00 82.81 576 THR A C 1
ATOM 4684 O O . THR A 1 576 ? -17.762 28.193 -10.135 1.00 82.81 576 THR A O 1
ATOM 4687 N N . TYR A 1 577 ? -15.631 28.707 -9.693 1.00 82.69 577 TYR A N 1
ATOM 4688 C CA . TYR A 1 577 ? -15.105 27.886 -10.789 1.00 82.69 577 TYR A CA 1
ATOM 4689 C C . TYR A 1 577 ? -15.551 26.414 -10.692 1.00 82.69 577 TYR A C 1
ATOM 4691 O O . TYR A 1 577 ? -15.903 25.808 -11.703 1.00 82.69 577 TYR A O 1
ATOM 4699 N N . ALA A 1 578 ? -15.613 25.858 -9.475 1.00 80.94 578 ALA A N 1
ATOM 4700 C CA . ALA A 1 578 ? -16.099 24.499 -9.227 1.00 80.94 578 ALA A CA 1
ATOM 4701 C C . ALA A 1 578 ? -17.611 24.338 -9.470 1.00 80.94 578 ALA A C 1
ATOM 4703 O O . ALA A 1 578 ? -18.057 23.254 -9.844 1.00 80.94 578 ALA A O 1
ATOM 4704 N N . GLU A 1 579 ? -18.395 25.403 -9.295 1.00 84.44 579 GLU A N 1
ATOM 4705 C CA . GLU A 1 579 ? -19.848 25.402 -9.503 1.00 84.44 579 GLU A CA 1
ATOM 4706 C C . GLU A 1 579 ? -20.256 25.723 -10.940 1.00 84.44 579 GLU A C 1
ATOM 4708 O O . GLU A 1 579 ? -21.402 25.493 -11.330 1.00 84.44 579 GLU A O 1
ATOM 4713 N N . LEU A 1 580 ? -19.336 26.238 -11.753 1.00 86.44 580 LEU A N 1
ATOM 4714 C CA . LEU A 1 580 ? -19.616 26.604 -13.134 1.00 86.44 580 LEU A CA 1
ATOM 4715 C C . LEU A 1 580 ? -20.239 25.443 -13.944 1.00 86.44 580 LEU A C 1
ATOM 4717 O O . LEU A 1 580 ? -21.249 25.677 -14.617 1.00 86.44 580 LEU A O 1
ATOM 4721 N N . PRO A 1 581 ? -19.760 24.182 -13.850 1.00 89.19 581 PRO A N 1
ATOM 4722 C CA . PRO A 1 581 ? -20.362 23.062 -14.577 1.00 89.19 581 PRO A CA 1
ATOM 4723 C C . PRO A 1 581 ? -21.814 22.741 -14.192 1.00 89.19 581 PRO A C 1
ATOM 4725 O O . PRO A 1 581 ? -22.507 22.110 -14.998 1.00 89.19 581 PRO A O 1
ATOM 4728 N N . HIS A 1 582 ? -22.306 23.216 -13.036 1.00 86.81 582 HIS A N 1
ATOM 4729 C CA . HIS A 1 582 ? -23.711 23.071 -12.633 1.00 86.81 582 HIS A CA 1
ATOM 4730 C C . HIS A 1 582 ? -24.654 23.805 -13.594 1.00 86.81 582 HIS A C 1
ATOM 4732 O O . HIS A 1 582 ? -25.770 23.353 -13.838 1.00 86.81 582 HIS A O 1
ATOM 4738 N N . HIS A 1 583 ? -24.199 24.923 -14.168 1.00 85.06 583 HIS A N 1
ATOM 4739 C CA . HIS A 1 583 ? -25.011 25.802 -15.015 1.00 85.06 583 HIS A CA 1
ATOM 4740 C C . HIS A 1 583 ? -24.475 25.948 -16.439 1.00 85.06 583 HIS A C 1
ATOM 4742 O O . HIS A 1 583 ? -25.209 26.394 -17.318 1.00 85.06 583 HIS A O 1
ATOM 4748 N N . PHE A 1 584 ? -23.231 25.543 -16.693 1.00 87.31 584 PHE A N 1
ATOM 4749 C CA . PHE A 1 584 ? -22.587 25.645 -17.998 1.00 87.31 584 PHE A CA 1
ATOM 4750 C C . PHE A 1 584 ? -22.130 24.276 -18.512 1.00 87.31 584 PHE A C 1
ATOM 4752 O O . PHE A 1 584 ? -21.774 23.377 -17.746 1.00 87.31 584 PHE A O 1
ATOM 4759 N N . VAL A 1 585 ? -22.145 24.107 -19.834 1.00 86.50 585 VAL A N 1
ATOM 4760 C CA . VAL A 1 585 ? -21.551 22.963 -20.537 1.00 86.50 585 VAL A CA 1
ATOM 4761 C C . VAL A 1 585 ? -20.237 23.407 -21.154 1.00 86.50 585 VAL A C 1
ATOM 4763 O O . VAL A 1 585 ? -20.177 24.449 -21.810 1.00 86.50 585 VAL A O 1
ATOM 4766 N N . TRP A 1 586 ? -19.198 22.598 -20.967 1.00 85.12 586 TRP A N 1
ATOM 4767 C CA . TRP A 1 586 ? -17.957 22.747 -21.712 1.00 85.12 586 TRP A CA 1
ATOM 4768 C C . TRP A 1 586 ? -18.161 22.247 -23.142 1.00 85.12 586 TRP A C 1
ATOM 4770 O O . TRP A 1 586 ? -18.345 21.047 -23.360 1.00 85.12 586 TRP A O 1
ATOM 4780 N N . ASP A 1 587 ? -18.141 23.156 -24.113 1.00 81.38 587 ASP A N 1
ATOM 4781 C CA . ASP A 1 587 ? -18.172 22.796 -25.527 1.00 81.38 587 ASP A CA 1
ATOM 4782 C C . ASP A 1 587 ? -16.746 22.501 -26.005 1.00 81.38 587 ASP A C 1
ATOM 4784 O O . ASP A 1 587 ? -15.929 23.410 -26.155 1.00 81.38 587 ASP A O 1
ATOM 4788 N N . GLN A 1 588 ? -16.445 21.222 -26.244 1.00 70.12 588 GLN A N 1
ATOM 4789 C CA . GLN A 1 588 ? -15.126 20.788 -26.712 1.00 70.12 588 GLN A CA 1
ATOM 4790 C C . GLN A 1 588 ? -14.805 21.242 -28.144 1.00 70.12 588 GLN A C 1
ATOM 4792 O O . GLN A 1 588 ? -13.628 21.311 -28.491 1.00 70.12 588 GLN A O 1
ATOM 4797 N N . ASN A 1 589 ? -15.812 21.563 -28.964 1.00 70.19 589 ASN A N 1
ATOM 4798 C CA . ASN A 1 589 ? -15.607 22.005 -30.343 1.00 70.19 589 ASN A CA 1
ATOM 4799 C C . ASN A 1 589 ? -15.261 23.492 -30.396 1.00 70.19 589 ASN A C 1
ATOM 4801 O O . ASN A 1 589 ? -14.365 23.883 -31.138 1.00 70.19 589 ASN A O 1
ATOM 4805 N N . THR A 1 590 ? -15.946 24.316 -29.597 1.00 71.94 590 THR A N 1
ATOM 4806 C CA . THR A 1 590 ? -15.708 25.770 -29.565 1.00 71.94 590 THR A CA 1
ATOM 4807 C C . THR A 1 590 ? -14.760 26.214 -28.447 1.00 71.94 590 THR A C 1
ATOM 4809 O O . THR A 1 590 ? -14.413 27.391 -28.387 1.00 71.94 590 THR A O 1
ATOM 4812 N N . LEU A 1 591 ? -14.382 25.302 -27.541 1.00 78.00 591 LEU A N 1
ATOM 4813 C CA . LEU A 1 591 ? -13.589 25.546 -26.325 1.00 78.00 591 LEU A CA 1
ATOM 4814 C C . LEU A 1 591 ? -14.146 26.699 -25.471 1.00 78.00 591 LEU A C 1
ATOM 4816 O O . LEU A 1 591 ? -13.409 27.574 -25.018 1.00 78.00 591 LEU A O 1
ATOM 4820 N N . LYS A 1 592 ? -15.473 26.725 -25.295 1.00 81.81 592 LYS A N 1
ATOM 4821 C CA . LYS A 1 592 ? -16.198 27.773 -24.559 1.00 81.81 592 LYS A CA 1
ATOM 4822 C C . LYS A 1 592 ? -17.184 27.162 -23.573 1.00 81.81 592 LYS A C 1
ATOM 4824 O O . LYS A 1 592 ? -17.755 26.100 -23.824 1.00 81.81 592 LYS A O 1
ATOM 4829 N N . TRP A 1 593 ? -17.438 27.887 -22.488 1.00 85.00 593 TRP A N 1
ATOM 4830 C CA . TRP A 1 593 ? -18.555 27.606 -21.595 1.00 85.00 593 TRP A CA 1
ATOM 4831 C C . TRP A 1 593 ? -19.843 28.164 -22.191 1.00 85.00 593 TRP A C 1
ATOM 4833 O O . TRP A 1 593 ? -19.960 29.365 -22.421 1.00 85.00 593 TRP A O 1
ATOM 4843 N N . LYS A 1 594 ? -20.816 27.289 -22.443 1.00 85.56 594 LYS A N 1
ATOM 4844 C CA . LYS A 1 594 ? -22.156 27.676 -22.897 1.00 85.56 594 LYS A CA 1
ATOM 4845 C C . LYS A 1 594 ? -23.148 27.464 -21.768 1.00 85.56 594 LYS A C 1
ATOM 4847 O O . LYS A 1 594 ? -23.105 26.427 -21.106 1.00 85.56 594 LYS A O 1
ATOM 4852 N N . LEU A 1 595 ? -24.035 28.432 -21.548 1.00 83.75 595 LEU A N 1
ATOM 4853 C CA . LEU A 1 595 ? -25.100 28.289 -20.561 1.00 83.75 595 LEU A CA 1
ATOM 4854 C C . LEU A 1 595 ? -25.958 27.068 -20.924 1.00 83.75 595 LEU A C 1
ATOM 4856 O O . LEU A 1 595 ? -26.325 26.875 -22.086 1.00 83.75 595 LEU A O 1
ATOM 4860 N N . ARG A 1 596 ? -26.249 26.221 -19.938 1.00 82.69 596 ARG A N 1
ATOM 4861 C CA . ARG A 1 596 ? -27.096 25.042 -20.126 1.00 82.69 596 ARG A CA 1
ATOM 4862 C C . ARG A 1 596 ? -28.503 25.487 -20.498 1.00 82.69 596 ARG A C 1
ATOM 4864 O O . ARG A 1 596 ? -29.153 26.202 -19.744 1.00 82.69 596 ARG A O 1
ATOM 4871 N N . THR A 1 597 ? -28.976 25.026 -21.650 1.00 74.69 597 THR A N 1
ATOM 4872 C CA . THR A 1 597 ? -30.355 25.247 -22.107 1.00 74.69 597 THR A CA 1
ATOM 4873 C C . THR A 1 597 ? -31.342 24.288 -21.446 1.00 74.69 597 THR A C 1
ATOM 4875 O O . THR A 1 597 ? -32.520 24.601 -21.329 1.00 74.69 597 THR A O 1
ATOM 4878 N N . ASP A 1 598 ? -30.861 23.124 -21.008 1.00 70.19 598 ASP A N 1
ATOM 4879 C CA . ASP A 1 598 ? -31.639 22.116 -20.292 1.00 70.19 598 ASP A CA 1
ATOM 4880 C C . ASP A 1 598 ? -31.317 22.191 -18.795 1.00 70.19 598 ASP A C 1
ATOM 4882 O O . ASP A 1 598 ? -30.253 21.745 -18.355 1.00 70.19 598 ASP A O 1
ATOM 4886 N N . GLN A 1 599 ? -32.233 22.775 -18.019 1.00 60.50 599 GLN A N 1
ATOM 4887 C CA . GLN A 1 599 ? -32.082 22.923 -16.569 1.00 60.50 599 GLN A CA 1
ATOM 4888 C C . GLN A 1 599 ? -32.144 21.580 -15.818 1.00 60.50 599 GLN A C 1
ATOM 4890 O O . GLN A 1 599 ? -31.739 21.526 -14.660 1.00 60.50 599 GLN A O 1
ATOM 4895 N N . ASN A 1 600 ? -32.572 20.490 -16.470 1.00 58.44 600 ASN A N 1
ATOM 4896 C CA . ASN A 1 600 ? -32.595 19.151 -15.873 1.00 58.44 600 ASN A CA 1
ATOM 4897 C C . ASN A 1 600 ? -31.241 18.427 -15.963 1.00 58.44 600 ASN A C 1
ATOM 4899 O O . ASN A 1 600 ? -31.078 17.354 -15.386 1.00 58.44 600 ASN A O 1
ATOM 4903 N N . ARG A 1 601 ? -30.256 18.976 -16.692 1.00 69.62 601 ARG A N 1
ATOM 4904 C CA . ARG A 1 601 ? -28.920 18.374 -16.827 1.00 69.62 601 ARG A CA 1
ATOM 4905 C C . ARG A 1 601 ? -27.911 19.049 -15.915 1.00 69.62 601 ARG A C 1
ATOM 4907 O O . ARG A 1 601 ? -27.451 20.149 -16.200 1.00 69.62 601 ARG A O 1
ATOM 4914 N N . PHE A 1 602 ? -27.474 18.320 -14.900 1.00 82.50 602 PHE A N 1
ATOM 4915 C CA . PHE A 1 602 ? -26.512 18.764 -13.897 1.00 82.50 602 PHE A CA 1
ATOM 4916 C C . PHE A 1 602 ? -25.143 18.084 -14.085 1.00 82.50 602 PHE A C 1
ATOM 4918 O O . PHE A 1 602 ? -25.070 16.967 -14.599 1.00 82.50 602 PHE A O 1
ATOM 4925 N N . ALA A 1 603 ? -24.050 18.752 -13.708 1.00 87.31 603 ALA A N 1
ATOM 4926 C CA . ALA A 1 603 ? -22.710 18.162 -13.711 1.00 87.31 603 ALA A CA 1
ATOM 4927 C C . ALA A 1 603 ? -21.831 18.789 -12.627 1.00 87.31 603 ALA A C 1
ATOM 4929 O O . ALA A 1 603 ? -21.820 20.007 -12.495 1.00 87.31 603 ALA A O 1
ATOM 4930 N N . ILE A 1 604 ? -21.061 17.981 -11.899 1.00 87.94 604 ILE A N 1
ATOM 4931 C CA . ILE A 1 604 ? -20.223 18.444 -10.781 1.00 87.94 604 ILE A CA 1
ATOM 4932 C C . ILE A 1 604 ? -18.840 18.846 -11.295 1.00 87.94 604 ILE A C 1
ATOM 4934 O O . ILE A 1 604 ? -18.194 18.065 -11.991 1.00 87.94 604 ILE A O 1
ATOM 4938 N N . GLY A 1 605 ? -18.349 20.032 -10.934 1.00 85.00 605 GLY A N 1
ATOM 4939 C CA . GLY A 1 605 ? -16.972 20.432 -11.222 1.00 85.00 605 GLY A CA 1
ATOM 4940 C C . GLY A 1 605 ? -15.976 19.829 -10.234 1.00 85.00 605 GLY A C 1
ATOM 4941 O O . GLY A 1 605 ? -16.109 19.998 -9.024 1.00 85.00 605 GLY A O 1
ATOM 4942 N N . ARG A 1 606 ? -14.940 19.152 -10.739 1.00 85.25 606 ARG A N 1
ATOM 4943 C CA . ARG A 1 606 ? -13.832 18.633 -9.927 1.00 85.25 606 ARG A CA 1
ATOM 4944 C C . ARG A 1 606 ? -12.515 19.273 -10.332 1.00 85.25 606 ARG A C 1
ATOM 4946 O O . ARG A 1 606 ? -12.009 19.045 -11.427 1.00 85.25 606 ARG A O 1
ATOM 4953 N N . ILE A 1 607 ? -11.935 20.011 -9.398 1.00 77.69 607 ILE A N 1
ATOM 4954 C CA . ILE A 1 607 ? -10.596 20.587 -9.507 1.00 77.69 607 ILE A CA 1
ATOM 4955 C C . ILE A 1 607 ? -9.543 19.508 -9.191 1.00 77.69 607 ILE A C 1
ATOM 4957 O O . ILE A 1 607 ? -9.715 18.713 -8.261 1.00 77.69 607 ILE A O 1
ATOM 4961 N N . PHE A 1 608 ? -8.451 19.452 -9.961 1.00 62.22 608 PHE A N 1
ATOM 4962 C CA . PHE A 1 608 ? -7.332 18.543 -9.681 1.00 62.22 608 PHE A CA 1
ATOM 4963 C C . PHE A 1 608 ? -6.623 18.908 -8.366 1.00 62.22 608 PHE A C 1
ATOM 4965 O O . PHE A 1 608 ? -6.346 20.073 -8.100 1.00 62.22 608 PHE A O 1
ATOM 4972 N N . PHE A 1 609 ? -6.293 17.902 -7.547 1.00 45.81 609 PHE A N 1
ATOM 4973 C CA . PHE A 1 609 ? -5.557 18.109 -6.298 1.00 45.81 609 PHE A CA 1
ATOM 4974 C C . PHE A 1 609 ? -4.104 18.500 -6.600 1.00 45.81 609 PHE A C 1
ATOM 4976 O O . PHE A 1 609 ? -3.320 17.671 -7.068 1.00 45.81 609 PHE A O 1
ATOM 4983 N N . LEU A 1 610 ? -3.743 19.753 -6.326 1.00 39.91 610 LEU A N 1
ATOM 4984 C CA . LEU A 1 610 ? -2.362 20.222 -6.384 1.00 39.91 610 LEU A CA 1
ATOM 4985 C C . LEU A 1 610 ? -1.638 19.735 -5.123 1.00 39.91 610 LEU A C 1
ATOM 4987 O O . LEU A 1 610 ? -1.989 20.112 -4.007 1.00 39.91 610 LEU A O 1
ATOM 4991 N N . ARG A 1 611 ? -0.629 18.870 -5.281 1.00 29.00 611 ARG A N 1
ATOM 4992 C CA . ARG A 1 611 ? 0.295 18.583 -4.176 1.00 29.00 611 ARG A CA 1
ATOM 4993 C C . ARG A 1 611 ? 1.061 19.879 -3.881 1.00 29.00 611 ARG A C 1
ATOM 4995 O O . ARG A 1 611 ? 1.549 20.476 -4.840 1.00 29.00 611 ARG A O 1
ATOM 5002 N N . PRO A 1 612 ? 1.230 20.302 -2.617 1.00 25.80 612 PRO A N 1
ATOM 5003 C CA . PRO A 1 612 ? 2.173 21.361 -2.283 1.00 25.80 612 PRO A CA 1
ATOM 5004 C C . PRO A 1 612 ? 3.588 20.823 -2.538 1.00 25.80 612 PRO A C 1
ATOM 5006 O O . PRO A 1 612 ? 4.226 20.235 -1.668 1.00 25.80 612 PRO A O 1
ATOM 5009 N N . THR A 1 613 ? 4.059 20.905 -3.778 1.00 25.88 613 THR A N 1
ATOM 5010 C CA . THR A 1 613 ? 5.434 20.564 -4.132 1.00 25.88 613 THR A CA 1
ATOM 5011 C C . THR A 1 613 ? 6.372 21.596 -3.521 1.00 25.88 613 THR A C 1
ATOM 5013 O O . THR A 1 613 ? 6.123 22.799 -3.602 1.00 25.88 613 THR A O 1
ATOM 5016 N N . LYS A 1 614 ? 7.463 21.119 -2.911 1.00 29.20 614 LYS A N 1
ATOM 5017 C CA . LYS A 1 614 ? 8.599 21.945 -2.492 1.00 29.20 614 LYS A CA 1
ATOM 5018 C C . LYS A 1 614 ? 9.043 22.839 -3.662 1.00 29.20 614 LYS A C 1
ATOM 5020 O O . LYS A 1 614 ? 9.416 22.322 -4.706 1.00 29.20 614 LYS A O 1
ATOM 5025 N N . GLY A 1 615 ? 8.989 24.156 -3.448 1.00 32.47 615 GLY A N 1
ATOM 5026 C CA . GLY A 1 615 ? 9.729 25.196 -4.169 1.00 32.47 615 GLY A CA 1
ATOM 5027 C C . GLY A 1 615 ? 9.625 25.217 -5.696 1.00 32.47 615 GLY A C 1
ATOM 5028 O O . GLY A 1 615 ? 10.564 24.815 -6.372 1.00 32.47 615 GLY A O 1
ATOM 5029 N N . ALA A 1 616 ? 8.574 25.828 -6.245 1.00 25.25 616 ALA A N 1
ATOM 5030 C CA . ALA A 1 616 ? 8.746 26.546 -7.507 1.00 25.25 616 ALA A CA 1
ATOM 5031 C C . ALA A 1 616 ? 9.508 27.843 -7.186 1.00 25.25 616 ALA A C 1
ATOM 5033 O O . ALA A 1 616 ? 9.016 28.673 -6.419 1.00 25.25 616 ALA A O 1
ATOM 5034 N N . ARG A 1 617 ? 10.731 27.999 -7.710 1.00 31.00 617 ARG A N 1
ATOM 5035 C CA . ARG A 1 617 ? 11.434 29.290 -7.719 1.00 31.00 617 ARG A CA 1
ATOM 5036 C C . ARG A 1 617 ? 10.643 30.234 -8.627 1.00 31.00 617 ARG A C 1
ATOM 5038 O O . ARG A 1 617 ? 10.853 30.242 -9.830 1.00 31.00 617 ARG A O 1
ATOM 5045 N N . VAL A 1 618 ? 9.723 31.000 -8.050 1.00 26.52 618 VAL A N 1
ATOM 5046 C CA . VAL A 1 618 ? 9.101 32.148 -8.715 1.00 26.52 618 VAL A CA 1
ATOM 5047 C C . VAL A 1 618 ? 9.906 33.370 -8.285 1.00 26.52 618 VAL A C 1
ATOM 5049 O O . VAL A 1 618 ? 9.945 33.695 -7.101 1.00 26.52 618 VAL A O 1
ATOM 5052 N N . GLN A 1 619 ? 10.593 34.010 -9.232 1.00 26.84 619 GLN A N 1
ATOM 5053 C CA . GLN A 1 619 ? 11.390 35.228 -9.019 1.00 26.84 619 GLN A CA 1
ATOM 5054 C C . GLN A 1 619 ? 10.536 36.495 -8.793 1.00 26.84 619 GLN A C 1
ATOM 5056 O O . GLN A 1 619 ? 11.073 37.596 -8.783 1.00 26.84 619 GLN A O 1
ATOM 5061 N N . ASP A 1 620 ? 9.229 36.362 -8.557 1.00 30.62 620 ASP A N 1
ATOM 5062 C CA . ASP A 1 620 ? 8.326 37.485 -8.303 1.00 30.62 620 ASP A CA 1
ATOM 5063 C C . ASP A 1 620 ? 7.457 37.219 -7.049 1.00 30.62 620 ASP A C 1
ATOM 5065 O O . ASP A 1 620 ? 6.568 36.357 -7.071 1.00 30.62 620 ASP A O 1
ATOM 5069 N N . PRO A 1 621 ? 7.709 37.926 -5.930 1.00 31.38 621 PRO A N 1
ATOM 5070 C CA . PRO A 1 621 ? 6.973 37.766 -4.676 1.00 31.38 621 PRO A CA 1
ATOM 5071 C C . PRO A 1 621 ? 5.465 38.049 -4.787 1.00 31.38 621 PRO A C 1
ATOM 5073 O O . PRO A 1 621 ? 4.692 37.477 -4.017 1.00 31.38 621 PRO A O 1
ATOM 5076 N N . SER A 1 622 ? 5.036 38.868 -5.756 1.00 30.92 622 SER A N 1
ATOM 5077 C CA . SER A 1 622 ? 3.638 39.309 -5.907 1.00 30.92 622 SER A CA 1
ATOM 5078 C C . SER A 1 622 ? 2.698 38.221 -6.454 1.00 30.92 622 SER A C 1
ATOM 5080 O O . SER A 1 622 ? 1.492 38.236 -6.206 1.00 30.92 622 SER A O 1
ATOM 5082 N N . LEU A 1 623 ? 3.245 37.221 -7.153 1.00 30.64 623 LEU A N 1
ATOM 5083 C CA . LEU A 1 623 ? 2.487 36.118 -7.758 1.00 30.64 623 LEU A CA 1
ATOM 5084 C C . LEU A 1 623 ? 2.269 34.933 -6.798 1.00 30.64 623 LEU A C 1
ATOM 5086 O O . LEU A 1 623 ? 1.330 34.155 -6.985 1.00 30.64 623 LEU A O 1
ATOM 5090 N N . SER A 1 624 ? 3.088 34.798 -5.745 1.00 33.19 624 SER A N 1
ATOM 5091 C CA . SER A 1 624 ? 2.996 33.676 -4.789 1.00 33.19 624 SER A CA 1
ATOM 5092 C C . SER A 1 624 ? 1.859 33.829 -3.768 1.00 33.19 624 SER A C 1
ATOM 5094 O O . SER A 1 624 ? 1.346 32.825 -3.267 1.00 33.19 624 SER A O 1
ATOM 5096 N N . GLU A 1 625 ? 1.444 35.064 -3.468 1.00 33.19 625 GLU A N 1
ATOM 5097 C CA . GLU A 1 625 ? 0.339 35.337 -2.538 1.00 33.19 625 GLU A CA 1
ATOM 5098 C C . GLU A 1 625 ? -1.022 34.977 -3.142 1.00 33.19 625 GLU A C 1
ATOM 5100 O O . GLU A 1 625 ? -1.789 34.256 -2.503 1.00 33.19 625 GLU A O 1
ATOM 5105 N N . ASN A 1 626 ? -1.255 35.315 -4.415 1.00 32.97 626 ASN A N 1
ATOM 5106 C CA . ASN A 1 626 ? -2.507 35.007 -5.121 1.00 32.97 626 ASN A CA 1
ATOM 5107 C C . ASN A 1 626 ? -2.789 33.492 -5.230 1.00 32.97 626 ASN A C 1
ATOM 5109 O O . ASN A 1 626 ? -3.940 33.064 -5.198 1.00 32.97 626 ASN A O 1
ATOM 5113 N N . LEU A 1 627 ? -1.747 32.655 -5.329 1.00 33.28 627 LEU A N 1
ATOM 5114 C CA . LEU A 1 627 ? -1.868 31.188 -5.347 1.00 33.28 627 LEU A CA 1
ATOM 5115 C C . LEU A 1 627 ? -2.040 30.582 -3.946 1.00 33.28 627 LEU A C 1
ATOM 5117 O O . LEU A 1 627 ? -2.710 29.556 -3.793 1.00 33.28 627 LEU A O 1
ATOM 5121 N N . LYS A 1 628 ? -1.441 31.197 -2.918 1.00 33.72 628 LYS A N 1
ATOM 5122 C CA . LYS A 1 628 ? -1.604 30.757 -1.527 1.00 33.72 628 LYS A CA 1
ATOM 5123 C C . LYS A 1 628 ? -3.026 31.008 -1.035 1.00 33.72 628 LYS A C 1
ATOM 5125 O O . LYS A 1 628 ? -3.588 30.100 -0.430 1.00 33.72 628 LYS A O 1
ATOM 5130 N N . GLU A 1 629 ? -3.628 32.153 -1.354 1.00 33.50 629 GLU A N 1
ATOM 5131 C CA . GLU A 1 629 ? -5.022 32.453 -0.985 1.00 33.50 629 GLU A CA 1
ATOM 5132 C C . GLU A 1 629 ? -6.025 31.479 -1.626 1.00 33.50 629 GLU A C 1
ATOM 5134 O O . GLU A 1 629 ? -6.889 30.941 -0.937 1.00 33.50 629 GLU A O 1
ATOM 5139 N N . LEU A 1 630 ? -5.834 31.145 -2.906 1.00 32.44 630 LEU A N 1
ATOM 5140 C CA . LEU A 1 630 ? -6.680 30.214 -3.671 1.00 32.44 630 LEU A CA 1
ATOM 5141 C C . LEU A 1 630 ? -6.598 28.751 -3.186 1.00 32.44 630 LEU A C 1
ATOM 5143 O O . LEU A 1 630 ? -7.535 27.973 -3.364 1.00 32.44 630 LEU A O 1
ATOM 5147 N N . THR A 1 631 ? -5.468 28.358 -2.587 1.00 30.64 631 THR A N 1
ATOM 5148 C CA . THR A 1 631 ? -5.228 26.984 -2.106 1.00 30.64 631 THR A CA 1
ATOM 5149 C C . THR A 1 631 ? -5.588 26.821 -0.625 1.00 30.64 631 THR A C 1
ATOM 5151 O O . THR A 1 631 ? -6.003 25.737 -0.210 1.00 30.64 631 THR A O 1
ATOM 5154 N N . LEU A 1 632 ? -5.461 27.887 0.176 1.00 31.09 632 LEU A N 1
ATOM 5155 C CA . LEU A 1 632 ? -5.805 27.889 1.602 1.00 31.09 632 LEU A CA 1
ATOM 5156 C C . LEU A 1 632 ? -7.325 27.891 1.841 1.00 31.09 632 LEU A C 1
ATOM 5158 O O . LEU A 1 632 ? -7.776 27.248 2.786 1.00 31.09 632 LEU A O 1
ATOM 5162 N N . SER A 1 633 ? -8.131 28.504 0.967 1.00 31.75 633 SER A N 1
ATOM 5163 C CA . SER A 1 633 ? -9.593 28.572 1.146 1.00 31.75 633 SER A CA 1
ATOM 5164 C C . SER A 1 633 ? -10.346 27.266 0.836 1.00 31.75 633 SER A C 1
ATOM 5166 O O . SER A 1 633 ? -11.449 27.049 1.339 1.00 31.75 633 SER A O 1
ATOM 5168 N N . LEU A 1 634 ? -9.751 26.348 0.064 1.00 32.50 634 LEU A N 1
ATOM 5169 C CA . LEU A 1 634 ? -10.353 25.052 -0.298 1.00 32.50 634 LEU A CA 1
ATOM 5170 C C . LEU A 1 634 ? -10.100 23.937 0.741 1.00 32.50 634 LEU A C 1
ATOM 5172 O O . LEU A 1 634 ? -10.633 22.833 0.604 1.00 32.50 634 LEU A O 1
ATOM 5176 N N . GLY A 1 635 ? -9.280 24.202 1.766 1.00 28.91 635 GLY A N 1
ATOM 5177 C CA . GLY A 1 635 ? -8.875 23.226 2.785 1.00 28.91 635 GLY A CA 1
ATOM 5178 C C . GLY A 1 635 ? -9.736 23.188 4.054 1.00 28.91 635 GLY A C 1
ATOM 5179 O O . GLY A 1 635 ? -9.680 22.199 4.784 1.00 28.91 635 GLY A O 1
ATOM 5180 N N . GLU A 1 636 ? -10.556 24.208 4.316 1.00 29.52 636 GLU A N 1
ATOM 5181 C CA . GLU A 1 636 ? -11.297 24.356 5.577 1.00 29.52 636 GLU A CA 1
ATOM 5182 C C . GLU A 1 636 ? -12.815 24.444 5.369 1.00 29.52 636 GLU A C 1
ATOM 5184 O O . GLU A 1 636 ? -13.428 25.489 5.548 1.00 29.52 636 GLU A O 1
ATOM 5189 N N . GLN A 1 637 ? -13.471 23.328 5.037 1.00 28.06 637 GLN A N 1
ATOM 5190 C CA . GLN A 1 637 ? -14.932 23.216 5.170 1.00 28.06 637 GLN A CA 1
ATOM 5191 C C . GLN A 1 637 ? -15.323 21.865 5.776 1.00 28.06 637 GLN A C 1
ATOM 5193 O O . GLN A 1 637 ? -15.720 20.914 5.108 1.00 28.06 637 GLN A O 1
ATOM 5198 N N . SER A 1 638 ? -15.168 21.766 7.095 1.00 25.22 638 SER A N 1
ATOM 5199 C CA . SER A 1 638 ? -15.772 20.717 7.928 1.00 25.22 638 SER A CA 1
ATOM 5200 C C . SER A 1 638 ? -16.045 21.251 9.331 1.00 25.22 638 SER A C 1
ATOM 5202 O O . SER A 1 638 ? -15.595 20.678 10.317 1.00 25.22 638 SER A O 1
ATOM 5204 N N . ARG A 1 639 ? -16.766 22.373 9.440 1.00 25.36 639 ARG A N 1
ATOM 5205 C CA . ARG A 1 639 ? -17.447 22.776 10.679 1.00 25.36 639 ARG A CA 1
ATOM 5206 C C . ARG A 1 639 ? -18.743 23.492 10.325 1.00 25.36 639 ARG A C 1
ATOM 5208 O O . ARG A 1 639 ? -18.717 24.529 9.679 1.00 25.36 639 ARG A O 1
ATOM 5215 N N . VAL A 1 640 ? -19.860 22.914 10.750 1.00 23.48 640 VAL A N 1
ATOM 5216 C CA . VAL A 1 640 ? -21.175 23.561 10.785 1.00 23.48 640 VAL A CA 1
ATOM 5217 C C . VAL A 1 640 ? -21.207 24.467 12.019 1.00 23.48 640 VAL A C 1
ATOM 5219 O O . VAL A 1 640 ? -21.004 23.946 13.118 1.00 23.48 640 VAL A O 1
ATOM 5222 N N . PRO A 1 641 ? -21.483 25.776 11.898 1.00 24.22 641 PRO A N 1
ATOM 5223 C CA . PRO A 1 641 ? -21.909 26.583 13.029 1.00 24.22 641 PRO A CA 1
ATOM 5224 C C . PRO A 1 641 ? -23.423 26.810 12.972 1.00 24.22 641 PRO A C 1
ATOM 5226 O O . PRO A 1 641 ? -23.987 27.229 11.962 1.00 24.22 641 PRO A O 1
ATOM 5229 N N . VAL A 1 642 ? -24.061 26.534 14.102 1.00 23.70 642 VAL A N 1
ATOM 5230 C CA . VAL A 1 642 ? -25.444 26.881 14.432 1.00 23.70 642 VAL A CA 1
ATOM 5231 C C . VAL A 1 642 ? -25.602 28.408 14.423 1.00 23.70 642 VAL A C 1
ATOM 5233 O O . VAL A 1 642 ? -24.808 29.117 15.039 1.00 23.70 642 VAL A O 1
ATOM 5236 N N . GLN A 1 643 ? -26.624 28.918 13.731 1.00 23.31 643 GLN A N 1
ATOM 5237 C CA . GLN A 1 643 ? -27.016 30.330 13.770 1.00 23.31 643 GLN A CA 1
ATOM 5238 C C . GLN A 1 643 ? -27.583 30.706 15.147 1.00 23.31 643 GLN A C 1
ATOM 5240 O O . GLN A 1 643 ? -28.580 30.137 15.583 1.00 23.31 643 GLN A O 1
ATOM 5245 N N . VAL A 1 644 ? -27.019 31.744 15.767 1.00 23.45 644 VAL A N 1
ATOM 5246 C CA . VAL A 1 644 ? -27.712 32.606 16.735 1.00 23.45 644 VAL A CA 1
ATOM 5247 C C . VAL A 1 644 ? -27.422 34.049 16.323 1.00 23.45 644 VAL A C 1
ATOM 5249 O O . VAL A 1 644 ? -26.269 34.417 16.112 1.00 23.45 644 VAL A O 1
ATOM 5252 N N . GLY A 1 645 ? -28.475 34.833 16.094 1.00 22.80 645 GLY A N 1
ATOM 5253 C CA . GLY A 1 645 ? -28.379 36.164 15.498 1.00 22.80 645 GLY A CA 1
ATOM 5254 C C . GLY A 1 645 ? -28.159 37.303 16.493 1.00 22.80 645 GLY A C 1
ATOM 5255 O O . GLY A 1 645 ? -28.534 37.190 17.652 1.00 22.80 645 GLY A O 1
ATOM 5256 N N . SER A 1 646 ? -27.664 38.440 15.991 1.00 22.95 646 SER A N 1
ATOM 5257 C CA . SER A 1 646 ? -28.042 39.782 16.466 1.00 22.95 646 SER A CA 1
ATOM 5258 C C . SER A 1 646 ? -27.511 40.908 15.556 1.00 22.95 646 SER A C 1
ATOM 5260 O O . SER A 1 646 ? -26.316 41.043 15.334 1.00 22.95 646 SER A O 1
ATOM 5262 N N . GLN A 1 647 ? -28.471 41.684 15.049 1.00 22.84 647 GLN A N 1
ATOM 5263 C CA . GLN A 1 647 ? -28.532 43.089 14.603 1.00 22.84 647 GLN A CA 1
ATOM 5264 C C . GLN A 1 647 ? -27.305 44.045 14.582 1.00 22.84 647 GLN A C 1
ATOM 5266 O O . GLN A 1 647 ? -26.682 44.266 15.609 1.00 22.84 647 GLN A O 1
ATOM 5271 N N . ARG A 1 648 ? -27.259 44.823 13.468 1.00 23.30 648 ARG A N 1
ATOM 5272 C CA . ARG A 1 648 ? -27.021 46.299 13.304 1.00 23.30 648 ARG A CA 1
ATOM 5273 C C . ARG A 1 648 ? -25.617 46.843 13.684 1.00 23.30 648 ARG A C 1
ATOM 5275 O O . ARG A 1 648 ? -25.033 46.400 14.649 1.00 23.30 648 ARG A O 1
ATOM 5282 N N . ARG A 1 649 ? -25.012 47.852 13.026 1.00 22.94 649 ARG A N 1
ATOM 5283 C CA . ARG A 1 649 ? -25.523 49.116 12.443 1.00 22.94 649 ARG A CA 1
ATOM 5284 C C . ARG A 1 649 ? -24.437 49.784 11.556 1.00 22.94 649 ARG A C 1
ATOM 5286 O O . ARG A 1 649 ? -23.252 49.620 11.812 1.00 22.94 649 ARG A O 1
ATOM 5293 N N . TYR A 1 650 ? -24.886 50.557 10.566 1.00 22.97 650 TYR A N 1
ATOM 5294 C CA . TYR A 1 650 ? -24.133 51.439 9.651 1.00 22.97 650 TYR A CA 1
ATOM 5295 C C . TYR A 1 650 ? -23.546 52.703 10.314 1.00 22.97 650 TYR A C 1
ATOM 5297 O O . TYR A 1 650 ? -24.151 53.173 11.273 1.00 22.97 650 TYR A O 1
ATOM 5305 N N . THR A 1 651 ? -22.494 53.274 9.689 1.00 23.03 651 THR A N 1
ATOM 5306 C CA . THR A 1 651 ? -22.178 54.711 9.378 1.00 23.03 651 THR A CA 1
ATOM 5307 C C . THR A 1 651 ? -20.716 54.755 8.868 1.00 23.03 651 THR A C 1
ATOM 5309 O O . THR A 1 651 ? -19.890 54.112 9.497 1.00 23.03 651 THR A O 1
ATOM 5312 N N . GLY A 1 652 ? -20.244 55.394 7.787 1.00 23.19 652 GLY A N 1
ATOM 5313 C CA . GLY A 1 652 ? -20.708 56.487 6.922 1.00 23.19 652 GLY A CA 1
ATOM 5314 C C . GLY A 1 652 ? -19.712 57.670 6.992 1.00 23.19 652 GLY A C 1
ATOM 5315 O O . GLY A 1 652 ? -19.688 58.288 8.047 1.00 23.19 652 GLY A O 1
ATOM 5316 N N . ALA A 1 653 ? -18.918 57.946 5.930 1.00 22.61 653 ALA A N 1
ATOM 5317 C CA . ALA A 1 653 ? -18.208 59.217 5.567 1.00 22.61 653 ALA A CA 1
ATOM 5318 C C . ALA A 1 653 ? -17.053 58.928 4.552 1.00 22.61 653 ALA A C 1
ATOM 5320 O O . ALA A 1 653 ? -16.223 58.079 4.853 1.00 22.61 653 ALA A O 1
ATOM 5321 N N . THR A 1 654 ? -17.067 59.362 3.271 1.00 23.70 654 THR A N 1
ATOM 5322 C CA . THR A 1 654 ? -16.572 60.647 2.663 1.00 23.70 654 THR A CA 1
ATOM 5323 C C . THR A 1 654 ? -15.073 60.926 2.935 1.00 23.70 654 THR A C 1
ATOM 5325 O O . THR A 1 654 ? -14.698 60.869 4.094 1.00 23.70 654 THR A O 1
ATOM 5328 N N . ALA A 1 655 ? -14.151 61.286 2.022 1.00 23.95 655 ALA A N 1
ATOM 5329 C CA . ALA A 1 655 ? -14.201 61.913 0.695 1.00 23.95 655 ALA A CA 1
ATOM 5330 C C . ALA A 1 655 ? -12.817 61.870 -0.035 1.00 23.95 655 ALA A C 1
ATOM 5332 O O . ALA A 1 655 ? -11.786 61.710 0.607 1.00 23.95 655 ALA A O 1
ATOM 5333 N N . GLU A 1 656 ? -12.861 62.145 -1.348 1.00 23.61 656 GLU A N 1
ATOM 5334 C CA . GLU A 1 656 ? -11.942 62.975 -2.167 1.00 23.61 656 GLU A CA 1
ATOM 5335 C C . GLU A 1 656 ? -10.547 62.526 -2.685 1.00 23.61 656 GLU A C 1
ATOM 5337 O O . GLU A 1 656 ? -9.644 62.086 -1.983 1.00 23.61 656 GLU A O 1
ATOM 5342 N N . ASN A 1 657 ? -10.426 62.740 -4.006 1.00 25.08 657 ASN A N 1
ATOM 5343 C CA . ASN A 1 657 ? -9.333 62.541 -4.965 1.00 25.08 657 ASN A CA 1
ATOM 5344 C C . ASN A 1 657 ? -8.084 63.409 -4.725 1.00 25.08 657 ASN A C 1
ATOM 5346 O O . ASN A 1 657 ? -8.265 64.551 -4.332 1.00 25.08 657 ASN A O 1
ATOM 5350 N N . VAL A 1 658 ? -6.900 62.973 -5.204 1.00 24.14 658 VAL A N 1
ATOM 5351 C CA . VAL A 1 658 ? -5.998 63.728 -6.123 1.00 24.14 658 VAL A CA 1
ATOM 5352 C C . VAL A 1 658 ? -5.066 62.742 -6.859 1.00 24.14 658 VAL A C 1
ATOM 5354 O O . VAL A 1 658 ? -4.482 61.848 -6.255 1.00 24.14 658 VAL A O 1
ATOM 5357 N N . ALA A 1 659 ? -4.930 62.924 -8.174 1.00 25.16 659 ALA A N 1
ATOM 5358 C CA . ALA A 1 659 ? -4.085 62.155 -9.086 1.00 25.16 659 ALA A CA 1
ATOM 5359 C C . ALA A 1 659 ? -2.638 62.682 -9.169 1.00 25.16 659 ALA A C 1
ATOM 5361 O O . ALA A 1 659 ? -2.424 63.891 -9.145 1.00 25.16 659 ALA A O 1
ATOM 5362 N N . SER A 1 660 ? -1.667 61.799 -9.437 1.00 23.41 660 SER A N 1
ATOM 5363 C CA . SER A 1 660 ? -0.476 62.157 -10.225 1.00 23.41 660 SER A CA 1
ATOM 5364 C C . SER A 1 660 ? 0.173 60.935 -10.879 1.00 23.41 660 SER A C 1
ATOM 5366 O O . SER A 1 660 ? 0.444 59.924 -10.237 1.00 23.41 660 SER A O 1
ATOM 5368 N N . SER A 1 661 ? 0.419 61.076 -12.175 1.00 26.88 661 SER A N 1
ATOM 5369 C CA . SER A 1 661 ? 1.020 60.151 -13.132 1.00 26.88 661 SER A CA 1
ATOM 5370 C C . SER A 1 661 ? 2.523 59.924 -12.943 1.00 26.88 661 SER A C 1
ATOM 5372 O O . SER A 1 661 ? 3.261 60.896 -12.829 1.00 26.88 661 SER A O 1
ATOM 5374 N N . THR A 1 662 ? 2.991 58.684 -13.103 1.00 22.97 662 THR A N 1
ATOM 5375 C CA . THR A 1 662 ? 4.233 58.345 -13.832 1.00 22.97 662 THR A CA 1
ATOM 5376 C C . THR A 1 662 ? 4.129 56.907 -14.347 1.00 22.97 662 THR A C 1
ATOM 5378 O O . THR A 1 662 ? 3.687 56.011 -13.634 1.00 22.97 662 THR A O 1
ATOM 5381 N N . GLY A 1 663 ? 4.437 56.708 -15.630 1.00 29.38 663 GLY A N 1
ATOM 5382 C CA . GLY A 1 663 ? 4.291 55.430 -16.321 1.00 29.38 663 GLY A CA 1
ATOM 5383 C C . GLY A 1 663 ? 5.493 54.505 -16.141 1.00 29.38 663 GLY A C 1
ATOM 5384 O O . GLY A 1 663 ? 6.636 54.949 -16.207 1.00 29.38 663 GLY A O 1
ATOM 5385 N N . ALA A 1 664 ? 5.210 53.209 -16.004 1.00 22.55 664 ALA A N 1
ATOM 5386 C CA . ALA A 1 664 ? 6.130 52.117 -16.302 1.00 22.55 664 ALA A CA 1
ATOM 5387 C C . ALA A 1 664 ? 5.322 50.889 -16.771 1.00 22.55 664 ALA A C 1
ATOM 5389 O O . ALA A 1 664 ? 4.381 50.467 -16.107 1.00 22.55 664 ALA A O 1
ATOM 5390 N N . LEU A 1 665 ? 5.676 50.416 -17.971 1.00 24.70 665 LEU A N 1
ATOM 5391 C CA . LEU A 1 665 ? 5.390 49.138 -18.646 1.00 24.70 665 LEU A CA 1
ATOM 5392 C C . LEU A 1 665 ? 4.373 48.183 -17.983 1.00 24.70 665 LEU A C 1
ATOM 5394 O O . LEU A 1 665 ? 4.632 47.563 -16.956 1.00 24.70 665 LEU A O 1
ATOM 5398 N N . ALA A 1 666 ? 3.230 48.016 -18.653 1.00 24.36 666 ALA A N 1
ATOM 5399 C CA . ALA A 1 666 ? 2.141 47.133 -18.259 1.00 24.36 666 ALA A CA 1
ATOM 5400 C C . ALA A 1 666 ? 2.539 45.646 -18.315 1.00 24.36 666 ALA A C 1
ATOM 5402 O O . ALA A 1 666 ? 2.753 45.100 -19.397 1.00 24.36 666 ALA A O 1
ATOM 5403 N N . SER A 1 667 ? 2.535 44.966 -17.166 1.00 27.28 667 SER A N 1
ATOM 5404 C CA . SER A 1 667 ? 2.314 43.520 -17.133 1.00 27.28 667 SER A CA 1
ATOM 5405 C C . SER A 1 667 ? 0.816 43.270 -17.351 1.00 27.28 667 SER A C 1
ATOM 5407 O O . SER A 1 667 ? -0.045 43.784 -16.632 1.00 27.28 667 SER A O 1
ATOM 5409 N N . SER A 1 668 ? 0.459 42.536 -18.406 1.00 32.47 668 SER A N 1
ATOM 5410 C CA . SER A 1 668 ? -0.936 42.186 -18.676 1.00 32.47 668 SER A CA 1
ATOM 5411 C C . SER A 1 668 ? -1.413 41.157 -17.647 1.00 32.47 668 SER A C 1
ATOM 5413 O O . SER A 1 668 ? -1.183 39.958 -17.794 1.00 32.47 668 SER A O 1
ATOM 5415 N N . SER A 1 669 ? -2.074 41.622 -16.589 1.00 37.56 669 SER A N 1
ATOM 5416 C CA . SER A 1 669 ? -2.747 40.761 -15.611 1.00 37.56 669 SER A CA 1
ATOM 5417 C C . SER A 1 669 ? -3.808 39.875 -16.291 1.00 37.56 669 SER A C 1
ATOM 5419 O O . SER A 1 669 ? -4.626 40.373 -17.075 1.00 37.56 669 SER A O 1
ATOM 5421 N N . MET A 1 670 ? -3.847 38.576 -15.945 1.00 39.62 670 MET A N 1
ATOM 5422 C CA . MET A 1 670 ? -4.875 37.609 -16.394 1.00 39.62 670 MET A CA 1
ATOM 5423 C C . MET A 1 670 ? -6.316 38.060 -16.089 1.00 39.62 670 MET A C 1
ATOM 5425 O O . MET A 1 670 ? -7.263 37.521 -16.656 1.00 39.62 670 MET A O 1
ATOM 5429 N N . PHE A 1 671 ? -6.491 39.057 -15.219 1.00 41.69 671 PHE A N 1
ATOM 5430 C CA . PHE A 1 671 ? -7.784 39.534 -14.733 1.00 41.69 671 PHE A CA 1
ATOM 5431 C C . PHE A 1 671 ? -8.283 40.813 -15.416 1.00 41.69 671 PHE A C 1
ATOM 5433 O O . PHE A 1 671 ? -9.321 41.336 -15.028 1.00 41.69 671 PHE A O 1
ATOM 5440 N N . SER A 1 672 ? -7.595 41.315 -16.449 1.00 38.28 672 SER A N 1
ATOM 5441 C CA . SER A 1 672 ? -7.864 42.635 -17.059 1.00 38.28 672 SER A CA 1
ATOM 5442 C C . SER A 1 672 ? -9.295 42.865 -17.581 1.00 38.28 672 SER A C 1
ATOM 5444 O O . SER A 1 672 ? -9.667 44.006 -17.857 1.00 38.28 672 SER A O 1
ATOM 5446 N N . ARG A 1 673 ? -10.111 41.810 -17.722 1.00 41.00 673 ARG A N 1
ATOM 5447 C CA . ARG A 1 673 ? -11.503 41.890 -18.202 1.00 41.00 673 ARG A CA 1
ATOM 5448 C C . ARG A 1 673 ? -12.540 41.185 -17.321 1.00 41.00 673 ARG A C 1
ATOM 5450 O O . ARG A 1 673 ? -13.727 41.315 -17.602 1.00 41.00 673 ARG A O 1
ATOM 5457 N N . ALA A 1 674 ? -12.135 40.460 -16.280 1.00 42.81 674 ALA A N 1
ATOM 5458 C CA . ALA A 1 674 ? -13.067 39.755 -15.400 1.00 42.81 674 ALA A CA 1
ATOM 5459 C C . ALA A 1 674 ? -13.572 40.703 -14.298 1.00 42.81 674 ALA A C 1
ATOM 5461 O O . ALA A 1 674 ? -12.795 41.465 -13.731 1.00 42.81 674 ALA A O 1
ATOM 5462 N N . ARG A 1 675 ? -14.877 40.687 -14.004 1.00 46.78 675 ARG A N 1
ATOM 5463 C CA . ARG A 1 675 ? -15.516 41.566 -13.004 1.00 46.78 675 ARG A CA 1
ATOM 5464 C C . ARG A 1 675 ? -16.386 40.730 -12.066 1.00 46.78 675 ARG A C 1
ATOM 5466 O O . ARG A 1 675 ? -16.969 39.761 -12.531 1.00 46.78 675 ARG A O 1
ATOM 5473 N N . ASN A 1 676 ? -16.504 41.105 -10.789 1.00 42.22 676 ASN A N 1
ATOM 5474 C CA . ASN A 1 676 ? -17.473 40.554 -9.822 1.00 42.22 676 ASN A CA 1
ATOM 5475 C C . ASN A 1 676 ? -17.586 39.010 -9.768 1.00 42.22 676 ASN A C 1
ATOM 5477 O O . ASN A 1 676 ? -18.701 38.499 -9.781 1.00 42.22 676 ASN A O 1
ATOM 5481 N N . PHE A 1 677 ? -16.482 38.256 -9.712 1.00 38.72 677 PHE A N 1
ATOM 5482 C CA . PHE A 1 677 ? -16.528 36.787 -9.605 1.00 38.72 677 PHE A CA 1
ATOM 5483 C C . PHE A 1 677 ? -15.940 36.287 -8.277 1.00 38.72 677 PHE A C 1
ATOM 5485 O O . PHE A 1 677 ? -15.052 36.918 -7.708 1.00 38.72 677 PHE A O 1
ATOM 5492 N N . ASN A 1 678 ? -16.452 35.159 -7.777 1.00 40.28 678 ASN A N 1
ATOM 5493 C CA . ASN A 1 678 ? -16.086 34.580 -6.481 1.00 40.28 678 ASN A CA 1
ATOM 5494 C C . ASN A 1 678 ? -15.216 33.329 -6.677 1.00 40.28 678 ASN A C 1
ATOM 5496 O O . ASN A 1 678 ? -15.601 32.398 -7.385 1.00 40.28 678 ASN A O 1
ATOM 5500 N N . VAL A 1 679 ? -14.054 33.281 -6.029 1.00 40.41 679 VAL A N 1
ATOM 5501 C CA . VAL A 1 679 ? -13.147 32.126 -6.053 1.00 40.41 679 VAL A CA 1
ATOM 5502 C C . VAL A 1 679 ? -13.054 31.520 -4.653 1.00 40.41 679 VAL A C 1
ATOM 5504 O O . VAL A 1 679 ? -12.009 31.548 -4.027 1.00 40.41 679 VAL A O 1
ATOM 5507 N N . GLY A 1 680 ? -14.172 30.979 -4.160 1.00 27.92 680 GLY A N 1
ATOM 5508 C CA . GLY A 1 680 ? -14.243 30.132 -2.962 1.00 27.92 680 GLY A CA 1
ATOM 5509 C C . GLY A 1 680 ? -13.774 30.787 -1.654 1.00 27.92 680 GLY A C 1
ATOM 5510 O O . GLY A 1 680 ? -12.585 30.823 -1.359 1.00 27.92 680 GLY A O 1
ATOM 5511 N N . GLY A 1 681 ? -14.730 31.188 -0.809 1.00 33.59 681 GLY A N 1
ATOM 5512 C CA . GLY A 1 681 ? -14.478 31.839 0.486 1.00 33.59 681 GLY A CA 1
ATOM 5513 C C . GLY A 1 681 ? -14.538 33.369 0.387 1.00 33.59 681 GLY A C 1
ATOM 5514 O O . GLY A 1 681 ? -14.259 33.925 -0.665 1.00 33.59 681 GLY A O 1
ATOM 5515 N N . ASN A 1 682 ? -14.983 34.039 1.459 1.00 28.25 682 ASN A N 1
ATOM 5516 C CA . ASN A 1 682 ? -15.338 35.471 1.526 1.00 28.25 682 ASN A CA 1
ATOM 5517 C C . ASN A 1 682 ? -14.231 36.447 1.064 1.00 28.25 682 ASN A C 1
ATOM 5519 O O . ASN A 1 682 ? -13.594 37.090 1.895 1.00 28.25 682 ASN A O 1
ATOM 5523 N N . ILE A 1 683 ? -14.046 36.631 -0.244 1.00 29.64 683 ILE A N 1
ATOM 5524 C CA . ILE A 1 683 ? -13.226 37.711 -0.803 1.00 29.64 683 ILE A CA 1
ATOM 5525 C C . ILE A 1 683 ? -13.989 38.353 -1.971 1.00 29.64 683 ILE A C 1
ATOM 5527 O O . ILE A 1 683 ? -14.197 37.736 -3.014 1.00 29.64 683 ILE A O 1
ATOM 5531 N N . GLN A 1 684 ? -14.415 39.606 -1.783 1.00 26.47 684 GLN A N 1
ATOM 5532 C CA . GLN A 1 684 ? -14.787 40.524 -2.864 1.00 26.47 684 GLN A CA 1
ATOM 5533 C C . GLN A 1 684 ? -13.582 41.428 -3.134 1.00 26.47 684 GLN A C 1
ATOM 5535 O O . GLN A 1 684 ? -13.161 42.159 -2.241 1.00 26.47 684 GLN A O 1
ATOM 5540 N N . ILE A 1 685 ? -13.034 41.392 -4.350 1.00 29.86 685 ILE A N 1
ATOM 5541 C CA . ILE A 1 685 ? -12.017 42.351 -4.798 1.00 29.86 685 ILE A CA 1
ATOM 5542 C C . ILE A 1 685 ? -12.728 43.376 -5.679 1.00 29.86 685 ILE A C 1
ATOM 5544 O O . ILE A 1 685 ? -13.107 43.054 -6.806 1.00 29.86 685 ILE A O 1
ATOM 5548 N N . ASP A 1 686 ? -12.930 44.587 -5.156 1.00 26.59 686 ASP A N 1
ATOM 5549 C CA . ASP A 1 686 ? -13.372 45.734 -5.950 1.00 26.59 686 ASP A CA 1
ATOM 5550 C C . ASP A 1 686 ? -12.154 46.566 -6.364 1.00 26.59 686 ASP A C 1
ATOM 5552 O O . ASP A 1 686 ? -11.301 46.936 -5.552 1.00 26.59 686 ASP A O 1
ATOM 5556 N N . SER A 1 687 ? -12.032 46.802 -7.664 1.00 31.94 687 SER A N 1
ATOM 5557 C CA . SER A 1 687 ? -10.865 47.406 -8.291 1.00 31.94 687 SER A CA 1
ATOM 5558 C C . SER A 1 687 ? -10.988 48.927 -8.313 1.00 31.94 687 SER A C 1
ATOM 5560 O O . SER A 1 687 ? -11.194 49.508 -9.374 1.00 31.94 687 SER A O 1
ATOM 5562 N N . SER A 1 688 ? -10.844 49.580 -7.158 1.00 28.31 688 SER A N 1
ATOM 5563 C CA . SER A 1 688 ? -10.451 50.994 -7.083 1.00 28.31 688 SER A CA 1
ATOM 5564 C C . SER A 1 688 ? -10.218 51.439 -5.639 1.00 28.31 688 SER A C 1
ATOM 5566 O O . SER A 1 688 ? -11.178 51.569 -4.890 1.00 28.31 688 SER A O 1
ATOM 5568 N N . GLN A 1 689 ? -8.965 51.740 -5.284 1.00 27.30 689 GLN A N 1
ATOM 5569 C CA . GLN A 1 689 ? -8.500 52.975 -4.621 1.00 27.30 689 GLN A CA 1
ATOM 5570 C C . GLN A 1 689 ? -7.207 52.750 -3.822 1.00 27.30 689 GLN A C 1
ATOM 5572 O O . GLN A 1 689 ? -6.858 51.647 -3.418 1.00 27.30 689 GLN A O 1
ATOM 5577 N N . HIS A 1 690 ? -6.449 53.836 -3.726 1.00 24.39 690 HIS A N 1
ATOM 5578 C CA . HIS A 1 690 ? -5.039 53.933 -3.391 1.00 24.39 690 HIS A CA 1
ATOM 5579 C C . HIS A 1 690 ? -4.614 53.339 -2.042 1.00 24.39 690 HIS A C 1
ATOM 5581 O O . HIS A 1 690 ? -5.297 53.462 -1.030 1.00 24.39 690 HIS A O 1
ATOM 5587 N N . VAL A 1 691 ? -3.395 52.792 -2.041 1.00 27.03 691 VAL A N 1
ATOM 5588 C CA . VAL A 1 691 ? -2.620 52.449 -0.847 1.00 27.03 691 VAL A CA 1
ATOM 5589 C C . VAL A 1 691 ? -2.380 53.720 -0.030 1.00 27.03 691 VAL A C 1
ATOM 5591 O O . VAL A 1 691 ? -1.550 54.552 -0.390 1.00 27.03 691 VAL A O 1
ATOM 5594 N N . GLN A 1 692 ? -3.079 53.855 1.095 1.00 22.02 692 GLN A N 1
ATOM 5595 C CA . GLN A 1 692 ? -2.580 54.613 2.237 1.00 22.02 692 GLN A CA 1
ATOM 5596 C C . GLN A 1 692 ? -2.137 53.619 3.305 1.00 22.02 692 GLN A C 1
ATOM 5598 O O . GLN A 1 692 ? -2.922 52.812 3.800 1.00 22.02 692 GLN A O 1
ATOM 5603 N N . HIS A 1 693 ? -0.850 53.679 3.645 1.00 26.64 693 HIS A N 1
ATOM 5604 C CA . HIS A 1 693 ? -0.290 52.984 4.792 1.00 26.64 693 HIS A CA 1
ATOM 5605 C C . HIS A 1 693 ? -0.986 53.465 6.068 1.00 26.64 693 HIS A C 1
ATOM 5607 O O . HIS A 1 693 ? -0.635 54.503 6.623 1.00 26.64 693 HIS A O 1
ATOM 5613 N N . VAL A 1 694 ? -1.926 52.673 6.572 1.00 21.97 694 VAL A N 1
ATOM 5614 C CA . VAL A 1 694 ? -2.299 52.697 7.983 1.00 21.97 694 VAL A CA 1
ATOM 5615 C C . VAL A 1 694 ? -1.898 51.343 8.536 1.00 21.97 694 VAL A C 1
ATOM 5617 O O . VAL A 1 694 ? -2.404 50.310 8.105 1.00 21.97 694 VAL A O 1
ATOM 5620 N N . HIS A 1 695 ? -0.917 51.347 9.439 1.00 25.75 695 HIS A N 1
ATOM 5621 C CA . HIS A 1 695 ? -0.546 50.170 10.212 1.00 25.75 695 HIS A CA 1
ATOM 5622 C C . HIS A 1 695 ? -1.792 49.634 10.918 1.00 25.75 695 HIS A C 1
ATOM 5624 O O . HIS A 1 695 ? -2.224 50.192 11.922 1.00 25.75 695 HIS A O 1
ATOM 5630 N N . ASN A 1 696 ? -2.354 48.550 10.391 1.00 22.98 696 ASN A N 1
ATOM 5631 C CA . ASN A 1 696 ? -3.258 47.701 11.138 1.00 22.98 696 ASN A CA 1
ATOM 5632 C C . ASN A 1 696 ? -2.693 46.285 11.097 1.00 22.98 696 ASN A C 1
ATOM 5634 O O . ASN A 1 696 ? -2.759 45.567 10.102 1.00 22.98 696 ASN A O 1
ATOM 5638 N N . THR A 1 697 ? -2.040 45.945 12.196 1.00 28.64 697 THR A N 1
ATOM 5639 C CA . THR A 1 697 ? -1.413 44.672 12.508 1.00 28.64 697 THR A CA 1
ATOM 5640 C C . THR A 1 697 ? -2.483 43.575 12.524 1.00 28.64 697 THR A C 1
ATOM 5642 O O . THR A 1 697 ? -3.106 43.325 13.552 1.00 28.64 697 THR A O 1
ATOM 5645 N N . GLN A 1 698 ? -2.715 42.896 11.399 1.00 29.12 698 GLN A N 1
ATOM 5646 C CA . GLN A 1 698 ? -3.317 41.562 11.424 1.00 29.12 698 GLN A CA 1
ATOM 5647 C C . GLN A 1 698 ? -2.192 40.535 11.517 1.00 29.12 698 GLN A C 1
ATOM 5649 O O . GLN A 1 698 ? -1.568 40.140 10.534 1.00 29.12 698 GLN A O 1
ATOM 5654 N N . VAL A 1 699 ? -1.901 40.159 12.758 1.00 31.44 699 VAL A N 1
ATOM 5655 C CA . VAL A 1 699 ? -1.021 39.050 13.113 1.00 31.44 699 VAL A CA 1
ATOM 5656 C C . VAL A 1 699 ? -1.561 37.788 12.434 1.00 31.44 699 VAL A C 1
ATOM 5658 O O . VAL A 1 699 ? -2.679 37.363 12.721 1.00 31.44 699 VAL A O 1
ATOM 5661 N N . LYS A 1 700 ? -0.777 37.184 11.530 1.00 37.72 700 LYS A N 1
ATOM 5662 C CA . LYS A 1 700 ? -0.960 35.775 11.155 1.00 37.72 700 LYS A CA 1
ATOM 5663 C C . LYS A 1 700 ? -0.958 34.983 12.458 1.00 37.72 700 LYS A C 1
ATOM 5665 O O . LYS A 1 700 ? 0.080 34.928 13.110 1.00 37.72 700 LYS A O 1
ATOM 5670 N N . LEU A 1 701 ? -2.102 34.420 12.843 1.00 44.84 701 LEU A N 1
ATOM 5671 C CA . LEU A 1 701 ? -2.171 33.476 13.953 1.00 44.84 701 LEU A CA 1
ATOM 5672 C C . LEU A 1 701 ? -1.210 32.328 13.621 1.00 44.84 701 LEU A C 1
ATOM 5674 O O . LEU A 1 701 ? -1.417 31.584 12.661 1.00 44.84 701 LEU A O 1
ATOM 5678 N N . ILE A 1 702 ? -0.097 32.274 14.346 1.00 57.88 702 ILE A N 1
ATOM 5679 C CA . ILE A 1 702 ? 0.820 31.140 14.337 1.00 57.88 702 ILE A CA 1
ATOM 5680 C C . ILE A 1 702 ? 0.018 29.973 14.925 1.00 57.88 702 ILE A C 1
ATOM 5682 O O . ILE A 1 702 ? -0.632 30.164 15.940 1.00 57.88 702 ILE A O 1
ATOM 5686 N N . ASP A 1 703 ? 0.004 28.806 14.277 1.00 81.62 703 ASP A N 1
ATOM 5687 C CA . ASP A 1 703 ? -0.584 27.584 14.850 1.00 81.62 703 ASP A CA 1
ATOM 5688 C C . ASP A 1 703 ? 0.552 26.767 15.471 1.00 81.62 703 ASP A C 1
ATOM 5690 O O . ASP A 1 703 ? 1.285 26.048 14.776 1.00 81.62 703 ASP A O 1
ATOM 5694 N N . GLY A 1 704 ? 0.733 26.909 16.782 1.00 83.00 704 GLY A N 1
ATOM 5695 C CA . GLY A 1 704 ? 1.826 26.266 17.505 1.00 83.00 704 GLY A CA 1
ATOM 5696 C C . GLY A 1 704 ? 1.704 24.749 17.549 1.00 83.00 704 GLY A C 1
ATOM 5697 O O . GLY A 1 704 ? 2.714 24.043 17.572 1.00 83.00 704 GLY A O 1
ATOM 5698 N N . TRP A 1 705 ? 0.482 24.212 17.481 1.00 90.62 705 TRP A N 1
ATOM 5699 C CA . TRP A 1 705 ? 0.269 22.767 17.450 1.00 90.62 705 TRP A CA 1
ATOM 5700 C C . TRP A 1 705 ? 0.738 22.158 16.124 1.00 90.62 705 TRP A C 1
ATOM 5702 O O . TRP A 1 705 ? 1.348 21.084 16.107 1.00 90.62 705 TRP A O 1
ATOM 5712 N N . LYS A 1 706 ? 0.520 22.857 15.005 1.00 88.25 706 LYS A N 1
ATOM 5713 C CA . LYS A 1 706 ? 1.074 22.461 13.704 1.00 88.25 706 LYS A CA 1
ATOM 5714 C C . LYS A 1 706 ? 2.604 22.531 13.693 1.00 88.25 706 LYS A C 1
ATOM 5716 O O . LYS A 1 706 ? 3.245 21.597 13.218 1.00 88.25 706 LYS A O 1
ATOM 5721 N N . MET A 1 707 ? 3.191 23.577 14.277 1.00 88.44 707 MET A N 1
ATOM 5722 C CA . MET A 1 707 ? 4.650 23.697 14.402 1.00 88.44 707 MET A CA 1
ATOM 5723 C C . MET A 1 707 ? 5.265 22.580 15.255 1.00 88.44 707 MET A C 1
ATOM 5725 O O . MET A 1 707 ? 6.340 22.077 14.927 1.00 88.44 707 MET A O 1
ATOM 5729 N N . LEU A 1 708 ? 4.578 22.148 16.318 1.00 92.19 708 LEU A N 1
ATOM 5730 C CA . LEU A 1 708 ? 4.973 20.976 17.100 1.00 92.19 708 LEU A CA 1
ATOM 5731 C C . LEU A 1 708 ? 5.008 19.714 16.225 1.00 92.19 708 LEU A C 1
ATOM 5733 O O . LEU A 1 708 ? 5.989 18.974 16.276 1.00 92.19 708 LEU A O 1
ATOM 5737 N N . LEU A 1 709 ? 3.975 19.488 15.402 1.00 88.88 709 LEU A N 1
ATOM 5738 C CA . LEU A 1 709 ? 3.853 18.312 14.529 1.00 88.88 709 LEU A CA 1
ATOM 5739 C C . LEU A 1 709 ? 4.973 18.223 13.478 1.00 88.88 709 LEU A C 1
ATOM 5741 O O . LEU A 1 709 ? 5.437 17.127 13.174 1.00 88.88 709 LEU A O 1
ATOM 5745 N N . ASP A 1 710 ? 5.455 19.352 12.963 1.00 88.44 710 ASP A N 1
ATOM 5746 C CA . ASP A 1 710 ? 6.567 19.369 12.002 1.00 88.44 710 ASP A CA 1
ATOM 5747 C C . ASP A 1 710 ? 7.922 18.992 12.646 1.00 88.44 710 ASP A C 1
ATOM 5749 O O . ASP A 1 710 ? 8.877 18.654 11.944 1.00 88.44 710 ASP A O 1
ATOM 5753 N N . ASN A 1 711 ? 8.006 19.002 13.984 1.00 90.44 711 ASN A N 1
ATOM 5754 C CA . ASN A 1 711 ? 9.229 18.757 14.755 1.00 90.44 711 ASN A CA 1
ATOM 5755 C C . ASN A 1 711 ? 9.218 17.438 15.560 1.00 90.44 711 ASN A C 1
ATOM 5757 O O . ASN A 1 711 ? 10.132 17.196 16.354 1.00 90.44 711 ASN A O 1
ATOM 5761 N N . ILE A 1 712 ? 8.227 16.557 15.363 1.00 92.12 712 ILE A N 1
ATOM 5762 C CA . ILE A 1 712 ? 8.187 15.230 16.010 1.00 92.12 712 ILE A CA 1
ATOM 5763 C C . ILE A 1 712 ? 8.859 14.126 15.174 1.00 92.12 712 ILE A C 1
ATOM 5765 O O . ILE A 1 712 ? 9.164 14.291 13.992 1.00 92.12 712 ILE A O 1
ATOM 5769 N N . ALA A 1 713 ? 9.062 12.958 15.788 1.00 89.38 713 ALA A N 1
ATOM 5770 C CA . ALA A 1 713 ? 9.459 11.712 15.132 1.00 89.38 713 ALA A CA 1
ATOM 5771 C C . ALA A 1 713 ? 8.292 10.695 15.174 1.00 89.38 713 ALA A C 1
ATOM 5773 O O . ALA A 1 713 ? 8.231 9.871 16.091 1.00 89.38 713 ALA A O 1
ATOM 5774 N N . PRO A 1 714 ? 7.340 10.726 14.212 1.00 86.50 714 PRO A N 1
ATOM 5775 C CA . PRO A 1 714 ? 6.165 9.840 14.225 1.00 86.50 714 PRO A CA 1
ATOM 5776 C C . PRO A 1 714 ? 6.535 8.358 14.121 1.00 86.50 714 PRO A C 1
ATOM 5778 O O . PRO A 1 714 ? 5.852 7.473 14.625 1.00 86.50 714 PRO A O 1
ATOM 5781 N N . ASN A 1 715 ? 7.655 8.078 13.468 1.00 84.69 715 ASN A N 1
ATOM 5782 C CA . ASN A 1 715 ? 8.182 6.739 13.290 1.00 84.69 715 ASN A CA 1
ATOM 5783 C C . ASN A 1 715 ? 8.654 6.086 14.605 1.00 84.69 715 ASN A C 1
ATOM 5785 O O . ASN A 1 715 ? 8.735 4.856 14.647 1.00 84.69 715 ASN A O 1
ATOM 5789 N N . ALA A 1 716 ? 8.919 6.869 15.661 1.00 88.31 716 ALA A N 1
ATOM 5790 C CA . ALA A 1 716 ? 9.313 6.405 16.995 1.00 88.31 716 ALA A CA 1
ATOM 5791 C C . ALA A 1 716 ? 8.142 5.914 17.869 1.00 88.31 716 ALA A C 1
ATOM 5793 O O . ALA A 1 716 ? 8.388 5.399 18.962 1.00 88.31 716 ALA A O 1
ATOM 5794 N N . PHE A 1 717 ? 6.891 6.061 17.412 1.00 91.62 717 PHE A N 1
ATOM 5795 C CA . PHE A 1 717 ? 5.708 5.591 18.137 1.00 91.62 717 PHE A CA 1
ATOM 5796 C C . PHE A 1 717 ? 5.675 4.064 18.273 1.00 91.62 717 PHE A C 1
ATOM 5798 O O . PHE A 1 717 ? 6.263 3.332 17.469 1.00 91.62 717 PHE A O 1
ATOM 5805 N N . TYR A 1 718 ? 4.953 3.570 19.282 1.00 89.62 718 TYR A N 1
ATOM 5806 C CA . TYR A 1 718 ? 4.849 2.131 19.527 1.00 89.62 718 TYR A CA 1
ATOM 5807 C C . TYR A 1 718 ? 4.098 1.374 18.410 1.00 89.62 718 TYR A C 1
ATOM 5809 O O . TYR A 1 718 ? 4.387 0.202 18.180 1.00 89.62 718 TYR A O 1
ATOM 5817 N N . ASP A 1 719 ? 3.196 2.061 17.702 1.00 86.38 719 ASP A N 1
ATOM 5818 C CA . ASP A 1 719 ? 2.258 1.572 16.679 1.00 86.38 719 ASP A CA 1
ATOM 5819 C C . ASP A 1 719 ? 2.609 2.025 15.244 1.00 86.38 719 ASP A C 1
ATOM 5821 O O . ASP A 1 719 ? 1.805 1.918 14.318 1.00 86.38 719 ASP A O 1
ATOM 5825 N N . SER A 1 720 ? 3.825 2.534 15.046 1.00 83.31 720 SER A N 1
ATOM 5826 C CA . SER A 1 720 ? 4.316 3.012 13.751 1.00 83.31 720 SER A CA 1
ATOM 5827 C C . SER A 1 720 ? 4.542 1.877 12.738 1.00 83.31 720 SER A C 1
ATOM 5829 O O . SER A 1 720 ? 5.183 0.873 13.051 1.00 83.31 720 SER A O 1
ATOM 5831 N N . GLU A 1 721 ? 4.134 2.084 11.477 1.00 68.31 721 GLU A N 1
ATOM 5832 C CA . GLU A 1 721 ? 4.418 1.170 10.353 1.00 68.31 721 GLU A CA 1
ATOM 5833 C C . GLU A 1 721 ? 5.924 0.962 10.134 1.00 68.31 721 GLU A C 1
ATOM 5835 O O . GLU A 1 721 ? 6.361 -0.138 9.801 1.00 68.31 721 GLU A O 1
ATOM 5840 N N . ALA A 1 722 ? 6.751 1.975 10.421 1.00 65.62 722 ALA A N 1
ATOM 5841 C CA . ALA A 1 722 ? 8.208 1.847 10.341 1.00 65.62 722 ALA A CA 1
ATOM 5842 C C . ALA A 1 722 ? 8.768 0.790 11.315 1.00 65.62 722 ALA A C 1
ATOM 5844 O O . ALA A 1 722 ? 9.927 0.391 11.200 1.00 65.62 722 ALA A O 1
ATOM 5845 N N . ARG A 1 723 ? 7.958 0.351 12.286 1.00 74.69 723 ARG A N 1
ATOM 5846 C CA . ARG A 1 723 ? 8.268 -0.695 13.261 1.00 74.69 723 ARG A CA 1
ATOM 5847 C C . ARG A 1 723 ? 7.456 -1.975 13.017 1.00 74.69 723 ARG A C 1
ATOM 5849 O O . ARG A 1 723 ? 7.395 -2.799 13.918 1.00 74.69 723 ARG A O 1
ATOM 5856 N N . PHE A 1 724 ? 6.837 -2.153 11.841 1.00 46.94 724 PHE A N 1
ATOM 5857 C CA . PHE A 1 724 ? 5.978 -3.304 11.544 1.00 46.94 724 PHE A CA 1
ATOM 5858 C C . PHE A 1 724 ? 6.704 -4.657 11.683 1.00 46.94 724 PHE A C 1
ATOM 5860 O O . PHE A 1 724 ? 7.850 -4.825 11.256 1.00 46.94 724 PHE A O 1
ATOM 5867 N N . ASP A 1 725 ? 5.957 -5.581 12.299 1.00 59.53 725 ASP A N 1
ATOM 5868 C CA . ASP A 1 725 ? 6.357 -6.684 13.189 1.00 59.53 725 ASP A CA 1
ATOM 5869 C C . ASP A 1 725 ? 7.358 -6.268 14.290 1.00 59.53 725 ASP A C 1
ATOM 5871 O O . ASP A 1 725 ? 8.530 -6.663 14.257 1.00 59.53 725 ASP A O 1
ATOM 5875 N N . PRO A 1 726 ? 6.929 -5.422 15.255 1.00 75.62 726 PRO A N 1
ATOM 5876 C CA . PRO A 1 726 ? 7.815 -4.956 16.311 1.00 75.62 726 PRO A CA 1
ATOM 5877 C C . PRO A 1 726 ? 8.207 -6.130 17.219 1.00 75.62 726 PRO A C 1
ATOM 5879 O O . PRO A 1 726 ? 7.396 -7.036 17.441 1.00 75.62 726 PRO A O 1
ATOM 5882 N N . PRO A 1 727 ? 9.429 -6.131 17.785 1.00 76.75 727 PRO A N 1
ATOM 5883 C CA . PRO A 1 727 ? 9.819 -7.169 18.727 1.00 76.75 727 PRO A CA 1
ATOM 5884 C C . PRO A 1 727 ? 8.852 -7.128 19.910 1.00 76.75 727 PRO A C 1
ATOM 5886 O O . PRO A 1 727 ? 8.693 -6.079 20.526 1.00 76.75 727 PRO A O 1
ATOM 5889 N N . LYS A 1 728 ? 8.208 -8.252 20.222 1.00 82.62 728 LYS A N 1
ATOM 5890 C CA . LYS A 1 728 ? 7.300 -8.414 21.364 1.00 82.62 728 LYS A CA 1
ATOM 5891 C C . LYS A 1 728 ? 7.569 -9.742 22.054 1.00 82.62 728 LYS A C 1
ATOM 5893 O O . LYS A 1 728 ? 8.104 -10.660 21.432 1.00 82.62 728 LYS A O 1
ATOM 5898 N N . CYS A 1 729 ? 7.238 -9.829 23.336 1.00 85.00 729 CYS A N 1
ATOM 5899 C CA . CYS A 1 729 ? 7.330 -11.091 24.058 1.00 85.00 729 CYS A CA 1
ATOM 5900 C C . CYS A 1 729 ? 6.283 -12.066 23.506 1.00 85.00 729 CYS A C 1
ATOM 5902 O O . CYS A 1 729 ? 5.157 -11.665 23.202 1.00 85.00 729 CYS A O 1
ATOM 5904 N N . ASP A 1 730 ? 6.654 -13.340 23.379 1.00 77.81 730 ASP A N 1
ATOM 5905 C CA . ASP A 1 730 ? 5.685 -14.390 23.069 1.00 77.81 730 ASP A CA 1
ATOM 5906 C C . ASP A 1 730 ? 4.764 -14.620 24.275 1.00 77.81 730 ASP A C 1
ATOM 5908 O O . ASP A 1 730 ? 5.134 -14.350 25.423 1.00 77.81 730 ASP A O 1
ATOM 5912 N N . GLU A 1 731 ? 3.552 -15.115 24.013 1.00 71.75 731 GLU A N 1
ATOM 5913 C CA . GLU A 1 731 ? 2.631 -15.533 25.075 1.00 71.75 731 GLU A CA 1
ATOM 5914 C C . GLU A 1 731 ? 3.349 -16.513 26.019 1.00 71.75 731 GLU A C 1
ATOM 5916 O O . GLU A 1 731 ? 4.065 -17.409 25.564 1.00 71.75 731 GLU A O 1
ATOM 5921 N N . ASP A 1 732 ? 3.173 -16.309 27.325 1.00 76.81 732 ASP A N 1
ATOM 5922 C CA . ASP A 1 732 ? 3.788 -17.085 28.411 1.00 76.81 732 ASP A CA 1
ATOM 5923 C C . ASP A 1 732 ? 5.316 -16.974 28.555 1.00 76.81 732 ASP A C 1
ATOM 5925 O O . ASP A 1 732 ? 5.926 -17.803 29.235 1.00 76.81 732 ASP A O 1
ATOM 5929 N N . THR A 1 733 ? 5.929 -15.938 27.969 1.00 82.69 733 THR A N 1
ATOM 5930 C CA . THR A 1 733 ? 7.336 -15.572 28.211 1.00 82.69 733 THR A CA 1
ATOM 5931 C C . THR A 1 733 ? 7.453 -14.278 29.013 1.00 82.69 733 THR A C 1
ATOM 5933 O O . THR A 1 733 ? 6.643 -13.361 28.856 1.00 82.69 733 THR A O 1
ATOM 5936 N N . ARG A 1 734 ? 8.463 -14.186 29.890 1.00 86.25 734 ARG A N 1
ATOM 5937 C CA . ARG A 1 734 ? 8.742 -13.034 30.768 1.00 86.25 734 ARG A CA 1
ATOM 5938 C C . ARG A 1 734 ? 7.542 -12.564 31.604 1.00 86.25 734 ARG A C 1
ATOM 5940 O O . ARG A 1 734 ? 7.466 -11.391 31.969 1.00 86.25 734 ARG A O 1
ATOM 5947 N N . VAL A 1 735 ? 6.612 -13.468 31.916 1.00 86.81 735 VAL A N 1
ATOM 5948 C CA . VAL A 1 735 ? 5.337 -13.153 32.585 1.00 86.81 735 VAL A CA 1
ATOM 5949 C C . VAL A 1 735 ? 5.565 -12.446 33.919 1.00 86.81 735 VAL A C 1
ATOM 5951 O O . VAL A 1 735 ? 4.935 -11.425 34.175 1.00 86.81 735 VAL A O 1
ATOM 5954 N N . GLU A 1 736 ? 6.511 -12.935 34.723 1.00 86.50 736 GLU A N 1
ATOM 5955 C CA . GLU A 1 736 ? 6.847 -12.363 36.033 1.00 86.50 736 GLU A CA 1
ATOM 5956 C C . GLU A 1 736 ? 7.350 -10.919 35.923 1.00 86.50 736 GLU A C 1
ATOM 5958 O O . GLU A 1 736 ? 6.835 -10.031 36.598 1.00 86.50 736 GLU A O 1
ATOM 5963 N N . VAL A 1 737 ? 8.302 -10.662 35.016 1.00 90.06 737 VAL A N 1
ATOM 5964 C CA . VAL A 1 737 ? 8.852 -9.316 34.772 1.00 90.06 737 VAL A CA 1
ATOM 5965 C C . VAL A 1 737 ? 7.762 -8.375 34.274 1.00 90.06 737 VAL A C 1
ATOM 5967 O O . VAL A 1 737 ? 7.681 -7.227 34.703 1.00 90.06 737 VAL A O 1
ATOM 5970 N N . ILE A 1 738 ? 6.923 -8.852 33.351 1.00 92.75 738 ILE A N 1
ATOM 5971 C CA . ILE A 1 738 ? 5.824 -8.063 32.801 1.00 92.75 738 ILE A CA 1
ATOM 5972 C C . ILE A 1 738 ? 4.843 -7.688 33.912 1.00 92.75 738 ILE A C 1
ATOM 5974 O O . ILE A 1 738 ? 4.421 -6.535 33.963 1.00 92.75 738 ILE A O 1
ATOM 5978 N N . SER A 1 739 ? 4.500 -8.629 34.796 1.00 92.00 739 SER A N 1
ATOM 5979 C CA . SER A 1 739 ? 3.613 -8.360 35.928 1.00 92.00 739 SER A CA 1
ATOM 5980 C C . SER A 1 739 ? 4.238 -7.356 36.893 1.00 92.00 739 SER A C 1
ATOM 5982 O O . SER A 1 739 ? 3.606 -6.351 37.179 1.00 92.00 739 SER A O 1
ATOM 5984 N N . GLU A 1 740 ? 5.507 -7.532 37.282 1.00 94.38 740 GLU A N 1
ATOM 5985 C CA . GLU A 1 740 ? 6.214 -6.596 38.173 1.00 94.38 740 GLU A CA 1
ATOM 5986 C C . GLU A 1 740 ? 6.248 -5.165 37.606 1.00 94.38 740 GLU A C 1
ATOM 5988 O O . GLU A 1 740 ? 6.004 -4.198 38.329 1.00 94.38 740 GLU A O 1
ATOM 5993 N N . ILE A 1 741 ? 6.508 -5.012 36.301 1.00 95.19 741 ILE A N 1
ATOM 5994 C CA . ILE A 1 741 ? 6.501 -3.697 35.646 1.00 95.19 741 ILE A CA 1
ATOM 5995 C C . ILE A 1 741 ? 5.080 -3.124 35.592 1.00 95.19 741 ILE A C 1
ATOM 5997 O O . ILE A 1 741 ? 4.906 -1.938 35.860 1.00 95.19 741 ILE A O 1
ATOM 6001 N N . MET A 1 742 ? 4.066 -3.922 35.246 1.00 95.81 742 MET A N 1
ATOM 6002 C CA . MET A 1 742 ? 2.676 -3.450 35.182 1.00 95.81 742 MET A CA 1
ATOM 6003 C C . MET A 1 742 ? 2.130 -3.073 36.562 1.00 95.81 742 MET A C 1
ATOM 6005 O O . MET A 1 742 ? 1.457 -2.051 36.670 1.00 95.81 742 MET A O 1
ATOM 6009 N N . ASP A 1 743 ? 2.469 -3.830 37.605 1.00 94.50 743 ASP A N 1
ATOM 6010 C CA . ASP A 1 743 ? 2.119 -3.529 38.994 1.00 94.50 743 ASP A CA 1
ATOM 6011 C C . ASP A 1 743 ? 2.792 -2.225 39.440 1.00 94.50 743 ASP A C 1
ATOM 6013 O O . ASP A 1 743 ? 2.144 -1.350 40.016 1.00 94.50 743 ASP A O 1
ATOM 6017 N N . TRP A 1 744 ? 4.068 -2.031 39.081 1.00 95.75 744 TRP A N 1
ATOM 6018 C CA . TRP A 1 744 ? 4.768 -0.768 39.312 1.00 95.75 744 TRP A CA 1
ATOM 6019 C C . TRP A 1 744 ? 4.163 0.398 38.518 1.00 95.75 744 TRP A C 1
ATOM 6021 O O . TRP A 1 744 ? 4.109 1.509 39.032 1.00 95.75 744 TRP A O 1
ATOM 6031 N N . ILE A 1 745 ? 3.703 0.205 37.281 1.00 95.12 745 ILE A N 1
ATOM 6032 C CA . ILE A 1 745 ? 3.007 1.269 36.538 1.00 95.12 745 ILE A CA 1
ATOM 6033 C C . ILE A 1 745 ? 1.640 1.563 37.180 1.00 95.12 745 ILE A C 1
ATOM 6035 O O . ILE A 1 745 ? 1.220 2.718 37.193 1.00 95.12 745 ILE A O 1
ATOM 6039 N N . GLY A 1 746 ? 0.937 0.541 37.673 1.00 90.69 746 GLY A N 1
ATOM 6040 C CA . GLY A 1 746 ? -0.421 0.637 38.213 1.00 90.69 746 GLY A CA 1
ATOM 6041 C C . GLY A 1 746 ? -0.509 1.293 39.590 1.00 90.69 746 GLY A C 1
ATOM 6042 O O . GLY A 1 746 ? -1.429 2.075 39.833 1.00 90.69 746 GLY A O 1
ATOM 6043 N N . ASP A 1 747 ? 0.454 1.026 40.471 1.00 90.62 747 ASP A N 1
ATOM 6044 C CA . ASP A 1 747 ? 0.656 1.815 41.684 1.00 90.62 747 ASP A CA 1
ATOM 6045 C C . ASP A 1 747 ? 0.898 3.274 41.265 1.00 90.62 747 ASP A C 1
ATOM 6047 O O . ASP A 1 747 ? 1.698 3.507 40.375 1.00 90.62 747 ASP A O 1
ATOM 6051 N N . ARG A 1 748 ? 0.195 4.267 41.818 1.00 85.06 748 ARG A N 1
ATOM 6052 C CA . ARG A 1 748 ? 0.427 5.698 41.510 1.00 85.06 748 ARG A CA 1
ATOM 6053 C C . ARG A 1 748 ? 1.157 6.414 42.641 1.00 85.06 748 ARG A C 1
ATOM 6055 O O . ARG A 1 748 ? 2.037 7.224 42.361 1.00 85.06 748 ARG A O 1
ATOM 6062 N N . GLU A 1 749 ? 0.919 5.988 43.876 1.00 84.00 749 GLU A N 1
ATOM 6063 C CA . GLU A 1 749 ? 1.401 6.616 45.114 1.00 84.00 749 GLU A CA 1
ATOM 6064 C C . GLU A 1 749 ? 2.788 6.132 45.563 1.00 84.00 749 GLU A C 1
ATOM 6066 O O . GLU A 1 749 ? 3.418 6.724 46.439 1.00 84.00 749 GLU A O 1
ATOM 6071 N N . GLY A 1 750 ? 3.299 5.057 44.963 1.00 84.56 750 GLY A N 1
ATOM 6072 C CA . GLY A 1 750 ? 4.657 4.572 45.197 1.00 84.56 750 GLY A CA 1
ATOM 6073 C C . GLY A 1 750 ? 5.758 5.642 45.094 1.00 84.56 750 GLY A C 1
ATOM 6074 O O . GLY A 1 750 ? 5.765 6.475 44.183 1.00 84.56 750 GLY A O 1
ATOM 6075 N N . PRO A 1 751 ? 6.777 5.573 45.973 1.00 82.94 751 PRO A N 1
ATOM 6076 C CA . PRO A 1 751 ? 7.781 6.627 46.130 1.00 82.94 751 PRO A CA 1
ATOM 6077 C C . PRO A 1 751 ? 8.759 6.740 44.948 1.00 82.94 751 PRO A C 1
ATOM 6079 O O . PRO A 1 751 ? 9.397 7.776 44.759 1.00 82.94 751 PRO A O 1
ATOM 6082 N N . LYS A 1 752 ? 8.914 5.674 44.151 1.00 89.81 752 LYS A N 1
ATOM 6083 C CA . LYS A 1 752 ? 9.848 5.611 43.019 1.00 89.81 752 LYS A CA 1
ATOM 6084 C C . LYS A 1 752 ? 9.094 5.750 41.700 1.00 89.81 752 LYS A C 1
ATOM 6086 O O . LYS A 1 752 ? 8.597 4.761 41.175 1.00 89.81 752 LYS A O 1
ATOM 6091 N N . ARG A 1 753 ? 9.058 6.970 41.149 1.00 91.38 753 ARG A N 1
ATOM 6092 C CA . ARG A 1 753 ? 8.379 7.309 39.876 1.00 91.38 753 ARG A CA 1
ATOM 6093 C C . ARG A 1 753 ? 9.191 7.013 38.606 1.00 91.38 753 ARG A C 1
ATOM 6095 O O . ARG A 1 753 ? 8.662 7.124 37.502 1.00 91.38 753 ARG A O 1
ATOM 6102 N N . LEU A 1 754 ? 10.463 6.639 38.747 1.00 94.81 754 LEU A N 1
ATOM 6103 C CA . LEU A 1 754 ? 11.328 6.213 37.644 1.00 94.81 754 LEU A CA 1
ATOM 6104 C C . LEU A 1 754 ? 11.628 4.719 37.770 1.00 94.81 754 LEU A C 1
ATOM 6106 O O . LEU A 1 754 ? 12.150 4.295 38.797 1.00 94.81 754 LEU A O 1
ATOM 6110 N N . LEU A 1 755 ? 11.370 3.948 36.719 1.00 95.81 755 LEU A N 1
ATOM 6111 C CA . LEU A 1 755 ? 11.847 2.580 36.555 1.00 95.81 755 LEU A CA 1
ATOM 6112 C C . LEU A 1 755 ? 12.912 2.567 35.464 1.00 95.81 755 LEU A C 1
ATOM 6114 O O . LEU A 1 755 ? 12.678 3.023 34.346 1.00 95.81 755 LEU A O 1
ATOM 6118 N N . CYS A 1 756 ? 14.078 2.015 35.783 1.00 94.62 756 CYS A N 1
ATOM 6119 C CA . CYS A 1 756 ? 15.135 1.766 34.814 1.00 94.62 756 CYS A CA 1
ATOM 6120 C C . CYS A 1 756 ? 15.342 0.260 34.679 1.00 94.62 756 CYS A C 1
ATOM 6122 O O . CYS A 1 756 ? 15.717 -0.400 35.646 1.00 94.62 756 CYS A O 1
ATOM 6124 N N . MET A 1 757 ? 15.142 -0.283 33.481 1.00 94.75 757 MET A N 1
ATOM 6125 C CA . MET A 1 757 ? 15.464 -1.674 33.174 1.00 94.75 757 MET A CA 1
ATOM 6126 C C . MET A 1 757 ? 16.768 -1.742 32.390 1.00 94.75 757 MET A C 1
ATOM 6128 O O . MET A 1 757 ? 16.878 -1.220 31.278 1.00 94.75 757 MET A O 1
ATOM 6132 N N . THR A 1 758 ? 17.750 -2.438 32.954 1.00 91.94 758 THR A N 1
ATOM 6133 C CA . THR A 1 758 ? 19.026 -2.707 32.296 1.00 91.94 758 THR A CA 1
ATOM 6134 C C . THR A 1 758 ? 19.197 -4.182 32.003 1.00 91.94 758 THR A C 1
ATOM 6136 O O . THR A 1 758 ? 18.745 -5.032 32.762 1.00 91.94 758 THR A O 1
ATOM 6139 N N . GLY A 1 759 ? 19.904 -4.500 30.929 1.00 85.81 759 GLY A N 1
ATOM 6140 C CA . GLY A 1 759 ? 20.222 -5.879 30.580 1.00 85.81 759 GLY A CA 1
ATOM 6141 C C . GLY A 1 759 ? 21.157 -5.950 29.385 1.00 85.81 759 GLY A C 1
ATOM 6142 O O . GLY A 1 759 ? 21.283 -4.978 28.626 1.00 85.81 759 GLY A O 1
ATOM 6143 N N . ALA A 1 760 ? 21.786 -7.107 29.204 1.00 79.69 760 ALA A N 1
ATOM 6144 C CA . ALA A 1 760 ? 22.692 -7.367 28.092 1.00 79.69 760 ALA A CA 1
ATOM 6145 C C . ALA A 1 760 ? 22.017 -7.147 26.720 1.00 79.69 760 ALA A C 1
ATOM 6147 O O . ALA A 1 760 ? 20.784 -7.084 26.591 1.00 79.69 760 ALA A O 1
ATOM 6148 N N . ALA A 1 761 ? 22.829 -6.991 25.673 1.00 76.44 761 ALA A N 1
ATOM 6149 C CA . ALA A 1 761 ? 22.326 -6.967 24.301 1.00 76.44 761 ALA A CA 1
ATOM 6150 C C . ALA A 1 761 ? 21.559 -8.270 24.010 1.00 76.44 761 ALA A C 1
ATOM 6152 O O . ALA A 1 761 ? 21.982 -9.342 24.427 1.00 76.44 761 ALA A O 1
ATOM 6153 N N . GLY A 1 762 ? 20.404 -8.179 23.346 1.00 75.75 762 GLY A N 1
ATOM 6154 C CA . GLY A 1 762 ? 19.600 -9.362 23.024 1.00 75.75 762 GLY A CA 1
ATOM 6155 C C . GLY A 1 762 ? 18.823 -10.004 24.183 1.00 75.75 762 GLY A C 1
ATOM 6156 O O . GLY A 1 762 ? 18.165 -11.014 23.959 1.00 75.75 762 GLY A O 1
ATOM 6157 N N . ALA A 1 763 ? 18.826 -9.424 25.391 1.00 82.25 763 ALA A N 1
ATOM 6158 C CA . ALA A 1 763 ? 18.082 -9.950 26.548 1.00 82.25 763 ALA A CA 1
ATOM 6159 C C . ALA A 1 763 ? 16.541 -9.820 26.447 1.00 82.25 763 ALA A C 1
ATOM 6161 O O . ALA A 1 763 ? 15.825 -10.344 27.299 1.00 82.25 763 ALA A O 1
ATOM 6162 N N . GLY A 1 764 ? 16.025 -9.115 25.430 1.00 85.56 764 GLY A N 1
ATOM 6163 C CA . GLY A 1 764 ? 14.584 -8.902 25.220 1.00 85.56 764 GLY A CA 1
ATOM 6164 C C . GLY A 1 764 ? 14.023 -7.584 25.771 1.00 85.56 764 GLY A C 1
ATOM 6165 O O . GLY A 1 764 ? 12.814 -7.463 25.914 1.00 85.56 764 GLY A O 1
ATOM 6166 N N . LYS A 1 765 ? 14.869 -6.582 26.062 1.00 90.06 765 LYS A N 1
ATOM 6167 C CA . LYS A 1 765 ? 14.446 -5.277 26.618 1.00 90.06 765 LYS A CA 1
ATOM 6168 C C . LYS A 1 765 ? 13.391 -4.562 25.762 1.00 90.06 765 LYS A C 1
ATOM 6170 O O . LYS A 1 765 ? 12.309 -4.280 26.262 1.00 90.06 765 LYS A O 1
ATOM 6175 N N . SER A 1 766 ? 13.672 -4.356 24.474 1.00 90.12 766 SER A N 1
ATOM 6176 C CA . SER A 1 766 ? 12.728 -3.711 23.552 1.00 90.12 766 SER A CA 1
ATOM 6177 C C . SER A 1 766 ? 11.464 -4.535 23.326 1.00 90.12 766 SER A C 1
ATOM 6179 O O . SER A 1 766 ? 10.389 -3.966 23.175 1.00 90.12 766 SER A O 1
ATOM 6181 N N . ALA A 1 767 ? 11.567 -5.871 23.377 1.00 89.19 767 ALA A N 1
ATOM 6182 C CA . ALA A 1 767 ? 10.411 -6.763 23.293 1.00 89.19 767 ALA A CA 1
ATOM 6183 C C . ALA A 1 767 ? 9.485 -6.630 24.509 1.00 89.19 767 ALA A C 1
ATOM 6185 O O . ALA A 1 767 ? 8.263 -6.535 24.367 1.00 89.19 767 ALA A O 1
ATOM 6186 N N . LEU A 1 768 ? 10.075 -6.549 25.703 1.00 92.00 768 LEU A N 1
ATOM 6187 C CA . LEU A 1 768 ? 9.364 -6.255 26.939 1.00 92.00 768 LEU A CA 1
ATOM 6188 C C . LEU A 1 768 ? 8.704 -4.884 26.871 1.00 92.00 768 LEU A C 1
ATOM 6190 O O . LEU A 1 768 ? 7.503 -4.781 27.088 1.00 92.00 768 LEU A O 1
ATOM 6194 N N . GLN A 1 769 ? 9.451 -3.839 26.518 1.00 93.62 769 GLN A N 1
ATOM 6195 C CA . GLN A 1 769 ? 8.909 -2.485 26.512 1.00 93.62 769 GLN A CA 1
ATOM 6196 C C . GLN A 1 769 ? 7.826 -2.279 25.446 1.00 93.62 769 GLN A C 1
ATOM 6198 O O . GLN A 1 769 ? 6.849 -1.588 25.721 1.00 93.62 769 GLN A O 1
ATOM 6203 N N . GLN A 1 770 ? 7.929 -2.935 24.283 1.00 94.00 770 GLN A N 1
ATOM 6204 C CA . GLN A 1 770 ? 6.841 -3.001 23.302 1.00 94.00 770 GLN A CA 1
ATOM 6205 C C . GLN A 1 770 ? 5.590 -3.656 23.896 1.00 94.00 770 GLN A C 1
ATOM 6207 O O . GLN A 1 770 ? 4.500 -3.100 23.800 1.00 94.00 770 GLN A O 1
ATOM 6212 N N . THR A 1 771 ? 5.750 -4.806 24.557 1.00 94.00 771 THR A N 1
ATOM 6213 C CA . THR A 1 771 ? 4.635 -5.535 25.184 1.00 94.00 771 THR A CA 1
ATOM 6214 C C . THR A 1 771 ? 3.967 -4.695 26.278 1.00 94.00 771 THR A C 1
ATOM 6216 O O . THR A 1 771 ? 2.742 -4.656 26.371 1.00 94.00 771 THR A O 1
ATOM 6219 N N . ILE A 1 772 ? 4.756 -3.981 27.087 1.00 95.88 772 ILE A N 1
ATOM 6220 C CA . ILE A 1 772 ? 4.249 -3.068 28.120 1.00 95.88 772 ILE A CA 1
ATOM 6221 C C . ILE A 1 772 ? 3.541 -1.867 27.482 1.00 95.88 772 ILE A C 1
ATOM 6223 O O . ILE A 1 772 ? 2.467 -1.498 27.945 1.00 95.88 772 ILE A O 1
ATOM 6227 N N . ALA A 1 773 ? 4.075 -1.287 26.402 1.00 96.00 773 ALA A N 1
ATOM 6228 C CA . ALA A 1 773 ? 3.415 -0.195 25.685 1.00 96.00 773 ALA A CA 1
ATOM 6229 C C . ALA A 1 773 ? 2.032 -0.618 25.162 1.00 96.00 773 ALA A C 1
ATOM 6231 O O . ALA A 1 773 ? 1.052 0.087 25.395 1.00 96.00 773 ALA A O 1
ATOM 6232 N N . GLU A 1 774 ? 1.931 -1.794 24.535 1.00 94.06 774 GLU A N 1
ATOM 6233 C CA . GLU A 1 774 ? 0.665 -2.344 24.033 1.00 94.06 774 GLU A CA 1
ATOM 6234 C C . GLU A 1 774 ? -0.334 -2.632 25.165 1.00 94.06 774 GLU A C 1
ATOM 6236 O O . GLU A 1 774 ? -1.512 -2.292 25.044 1.00 94.06 774 GLU A O 1
ATOM 6241 N N . ARG A 1 775 ? 0.123 -3.188 26.298 1.00 94.44 775 ARG A N 1
ATOM 6242 C CA . ARG A 1 775 ? -0.728 -3.406 27.482 1.00 94.44 775 ARG A CA 1
ATOM 6243 C C . ARG A 1 775 ? -1.207 -2.090 28.093 1.00 94.44 775 ARG A C 1
ATOM 6245 O O . ARG A 1 775 ? -2.393 -1.948 28.375 1.00 94.44 775 ARG A O 1
ATOM 6252 N N . CYS A 1 776 ? -0.322 -1.108 28.252 1.00 95.06 776 CYS A N 1
ATOM 6253 C CA . CYS A 1 776 ? -0.681 0.217 28.755 1.00 95.06 776 CYS A CA 1
ATOM 6254 C C . CYS A 1 776 ? -1.661 0.941 27.818 1.00 95.06 776 CYS A C 1
ATOM 6256 O O . CYS A 1 776 ? -2.574 1.611 28.301 1.00 95.06 776 CYS A O 1
ATOM 6258 N N . ALA A 1 777 ? -1.496 0.803 26.498 1.00 93.56 777 ALA A N 1
ATOM 6259 C CA . ALA A 1 777 ? -2.419 1.357 25.510 1.00 93.56 777 ALA A CA 1
ATOM 6260 C C . ALA A 1 777 ? -3.795 0.682 25.590 1.00 93.56 777 ALA A C 1
ATOM 6262 O O . ALA A 1 777 ? -4.811 1.373 25.629 1.00 93.56 777 ALA A O 1
ATOM 6263 N N . GLY A 1 778 ? -3.829 -0.653 25.686 1.00 90.69 778 GLY A N 1
ATOM 6264 C CA . GLY A 1 778 ? -5.060 -1.431 25.850 1.00 90.69 778 GLY A CA 1
ATOM 6265 C C . GLY A 1 778 ? -5.825 -1.105 27.137 1.00 90.69 778 GLY A C 1
ATOM 6266 O O . GLY A 1 778 ? -7.052 -1.107 27.130 1.00 90.69 778 GLY A O 1
ATOM 6267 N N . SER A 1 779 ? -5.111 -0.756 28.210 1.00 91.19 779 SER A N 1
ATOM 6268 C CA . SER A 1 779 ? -5.694 -0.316 29.485 1.00 91.19 779 SER A CA 1
ATOM 6269 C C . SER A 1 779 ? -5.962 1.195 29.565 1.00 91.19 779 SER A C 1
ATOM 6271 O O . SER A 1 779 ? -6.402 1.674 30.607 1.00 91.19 779 SER A O 1
ATOM 6273 N N . GLY A 1 780 ? -5.673 1.970 28.512 1.00 91.25 780 GLY A N 1
ATOM 6274 C CA . GLY A 1 780 ? -5.899 3.422 28.477 1.00 91.25 780 GLY A CA 1
ATOM 6275 C C . GLY A 1 780 ? -4.997 4.259 29.398 1.00 91.25 780 GLY A C 1
ATOM 6276 O O . GLY A 1 780 ? -5.276 5.436 29.606 1.00 91.25 780 GLY A O 1
ATOM 6277 N N . ILE A 1 781 ? -3.919 3.684 29.943 1.00 94.69 781 ILE A N 1
ATOM 6278 C CA . ILE A 1 781 ? -2.992 4.354 30.880 1.00 94.69 781 ILE A CA 1
ATOM 6279 C C . ILE A 1 781 ? -1.699 4.849 30.213 1.00 94.69 781 ILE A C 1
ATOM 6281 O O . ILE A 1 781 ? -0.895 5.534 30.849 1.00 94.69 781 ILE A O 1
ATOM 6285 N N . LEU A 1 782 ? -1.477 4.503 28.940 1.00 96.75 782 LEU A N 1
ATOM 6286 C CA . LEU A 1 782 ? -0.324 4.966 28.169 1.00 96.75 782 LEU A CA 1
ATOM 6287 C C . LEU A 1 782 ? -0.455 6.456 27.840 1.00 96.75 782 LEU A C 1
ATOM 6289 O O . LEU A 1 782 ? -1.347 6.831 27.086 1.00 96.75 782 LEU A O 1
ATOM 6293 N N . GLY A 1 783 ? 0.453 7.279 28.367 1.00 94.25 783 GLY A N 1
ATOM 6294 C CA . GLY A 1 783 ? 0.563 8.692 28.000 1.00 94.25 783 GLY A CA 1
ATOM 6295 C C . GLY A 1 783 ? 1.492 8.920 26.807 1.00 94.25 783 GLY A C 1
ATOM 6296 O O . GLY A 1 783 ? 1.169 9.687 25.903 1.00 94.25 783 GLY A O 1
ATOM 6297 N N . CYS A 1 784 ? 2.655 8.260 26.777 1.00 96.00 784 CYS A N 1
ATOM 6298 C CA . CYS A 1 784 ? 3.497 8.230 25.579 1.00 96.00 784 CYS A CA 1
ATOM 6299 C C . CYS A 1 784 ? 4.446 7.028 25.559 1.00 96.00 784 CYS A C 1
ATOM 6301 O O . CYS A 1 784 ? 4.843 6.516 26.610 1.00 96.00 784 CYS A O 1
ATOM 6303 N N . ALA A 1 785 ? 4.874 6.643 24.358 1.00 96.50 785 ALA A N 1
ATOM 6304 C CA . ALA A 1 785 ? 5.984 5.722 24.159 1.00 96.50 785 ALA A CA 1
ATOM 6305 C C . ALA A 1 785 ? 6.916 6.213 23.041 1.00 96.50 785 ALA A C 1
ATOM 6307 O O . ALA A 1 785 ? 6.461 6.614 21.966 1.00 96.50 785 ALA A O 1
ATOM 6308 N N . VAL A 1 786 ? 8.224 6.171 23.292 1.00 95.38 786 VAL A N 1
ATOM 6309 C CA . VAL A 1 786 ? 9.271 6.567 22.344 1.00 95.38 786 VAL A CA 1
ATOM 6310 C C . VAL A 1 786 ? 10.306 5.454 22.244 1.00 95.38 786 VAL A C 1
ATOM 6312 O O . VAL A 1 786 ? 10.906 5.074 23.246 1.00 95.38 786 VAL A O 1
ATOM 6315 N N . PHE A 1 787 ? 10.533 4.954 21.030 1.00 93.81 787 PHE A N 1
ATOM 6316 C CA . PHE A 1 787 ? 11.506 3.899 20.751 1.00 93.81 787 PHE A CA 1
ATOM 6317 C C . PHE A 1 787 ? 12.678 4.452 19.943 1.00 93.81 787 PHE A C 1
ATOM 6319 O O . PHE A 1 787 ? 12.514 4.799 18.766 1.00 93.81 787 PHE A O 1
ATOM 6326 N N . PHE A 1 788 ? 13.854 4.529 20.573 1.00 90.50 788 PHE A N 1
ATOM 6327 C CA . PHE A 1 788 ? 15.091 4.889 19.888 1.00 90.50 788 PHE A CA 1
ATOM 6328 C C . PHE A 1 788 ? 15.483 3.810 18.876 1.00 90.50 788 PHE A C 1
ATOM 6330 O O . PHE A 1 788 ? 15.145 2.635 19.012 1.00 90.50 788 PHE A O 1
ATOM 6337 N N . SER A 1 789 ? 16.200 4.224 17.836 1.00 85.88 789 SER A N 1
ATOM 6338 C CA . SER A 1 789 ? 16.840 3.294 16.913 1.00 85.88 789 SER A CA 1
ATOM 6339 C C . SER A 1 789 ? 18.114 3.906 16.370 1.00 85.88 789 SER A C 1
ATOM 6341 O O . SER A 1 789 ? 18.080 4.942 15.716 1.00 85.88 789 SER A O 1
ATOM 6343 N N . SER A 1 790 ? 19.233 3.230 16.593 1.00 78.44 790 SER A N 1
ATOM 6344 C CA . SER A 1 790 ? 20.569 3.639 16.151 1.00 78.44 790 SER A CA 1
ATOM 6345 C C . SER A 1 790 ? 20.693 3.775 14.628 1.00 78.44 790 SER A C 1
ATOM 6347 O O . SER A 1 790 ? 21.525 4.547 14.148 1.00 78.44 790 SER A O 1
ATOM 6349 N N . GLN A 1 791 ? 19.842 3.067 13.880 1.00 71.94 791 GLN A N 1
ATOM 6350 C CA . GLN A 1 791 ? 19.810 3.041 12.415 1.00 71.94 791 GLN A CA 1
ATOM 6351 C C . GLN A 1 791 ? 18.956 4.161 11.796 1.00 71.94 791 GLN A C 1
ATOM 6353 O O . GLN A 1 791 ? 19.020 4.387 10.585 1.00 71.94 791 GLN A O 1
ATOM 6358 N N . ASP A 1 792 ? 18.161 4.870 12.605 1.00 72.69 792 ASP A N 1
ATOM 6359 C CA . ASP A 1 792 ? 17.224 5.891 12.142 1.00 72.69 792 ASP A CA 1
ATOM 6360 C C . ASP A 1 792 ? 17.611 7.283 12.693 1.00 72.69 792 ASP A C 1
ATOM 6362 O O . ASP A 1 792 ? 17.510 7.531 13.897 1.00 72.69 792 ASP A O 1
ATOM 6366 N N . PRO A 1 793 ? 18.035 8.228 11.833 1.00 70.50 793 PRO A N 1
ATOM 6367 C CA . PRO A 1 793 ? 18.574 9.528 12.220 1.00 70.50 793 PRO A CA 1
ATOM 6368 C C . PRO A 1 793 ? 17.528 10.438 12.866 1.00 70.50 793 PRO A C 1
ATOM 6370 O O . PRO A 1 793 ? 17.880 11.418 13.513 1.00 70.50 793 PRO A O 1
ATOM 6373 N 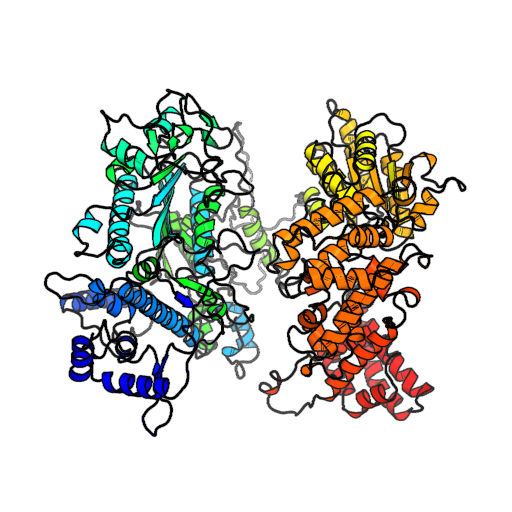N . THR A 1 794 ? 16.238 10.141 12.717 1.00 76.56 794 THR A N 1
ATOM 6374 C CA . THR A 1 794 ? 15.175 10.929 13.356 1.00 76.56 794 THR A CA 1
ATOM 6375 C C . THR A 1 794 ? 14.950 10.534 14.818 1.00 76.56 794 THR A C 1
ATOM 6377 O O . THR A 1 794 ? 14.353 11.302 15.572 1.00 76.56 794 THR A O 1
ATOM 6380 N N . ARG A 1 795 ? 15.455 9.361 15.235 1.00 84.25 795 ARG A N 1
ATOM 6381 C CA . ARG A 1 795 ? 15.279 8.780 16.578 1.00 84.25 795 ARG A CA 1
ATOM 6382 C C . ARG A 1 795 ? 16.542 8.118 17.134 1.00 84.25 795 ARG A C 1
ATOM 6384 O O . ARG A 1 795 ? 16.447 7.255 17.999 1.00 84.25 795 ARG A O 1
ATOM 6391 N N . ASN A 1 796 ? 17.718 8.513 16.654 1.00 85.12 796 ASN A N 1
ATOM 6392 C CA . ASN A 1 796 ? 19.011 8.166 17.251 1.00 85.12 796 ASN A CA 1
ATOM 6393 C C . ASN A 1 796 ? 19.628 9.344 18.022 1.00 85.12 796 ASN A C 1
ATOM 6395 O O . ASN A 1 796 ? 20.791 9.293 18.408 1.00 85.12 796 ASN A O 1
ATOM 6399 N N . ASN A 1 797 ? 18.884 10.435 18.207 1.00 85.69 797 ASN A N 1
ATOM 6400 C CA . ASN A 1 797 ? 19.340 11.638 18.890 1.00 85.69 797 ASN A CA 1
ATOM 6401 C C . ASN A 1 797 ? 18.171 12.334 19.601 1.00 85.69 797 ASN A C 1
ATOM 6403 O O . ASN A 1 797 ? 17.014 11.936 19.483 1.00 85.69 797 ASN A O 1
ATOM 6407 N N . LEU A 1 798 ? 18.484 13.395 20.344 1.00 88.25 798 LEU A N 1
ATOM 6408 C CA . LEU A 1 798 ? 17.523 14.082 21.207 1.00 88.25 798 LEU A CA 1
ATOM 6409 C C . LEU A 1 798 ? 16.765 15.238 20.539 1.00 88.25 798 LEU A C 1
ATOM 6411 O O . LEU A 1 798 ? 15.981 15.893 21.214 1.00 88.25 798 LEU A O 1
ATOM 6415 N N . SER A 1 799 ? 16.987 15.537 19.255 1.00 86.12 799 SER A N 1
ATOM 6416 C CA . SER A 1 799 ? 16.398 16.735 18.625 1.00 86.12 799 SER A CA 1
ATOM 6417 C C . SER A 1 799 ? 14.867 16.710 18.595 1.00 86.12 799 SER A C 1
ATOM 6419 O O . SER A 1 799 ? 14.236 17.749 18.751 1.00 86.12 799 SER A O 1
ATOM 6421 N N . ARG A 1 800 ? 14.268 15.521 18.447 1.00 90.69 800 ARG A N 1
ATOM 6422 C CA . ARG A 1 800 ? 12.814 15.345 18.296 1.00 90.69 800 ARG A CA 1
ATOM 6423 C C . ARG A 1 800 ? 12.134 14.679 19.489 1.00 90.69 800 ARG A C 1
ATOM 6425 O O . ARG A 1 800 ? 10.911 14.563 19.489 1.00 90.69 800 ARG A O 1
ATOM 6432 N N . ILE A 1 801 ? 12.875 14.247 20.516 1.00 93.19 801 ILE A N 1
ATOM 6433 C CA . ILE A 1 801 ? 12.296 13.467 21.625 1.00 93.19 801 ILE A CA 1
ATOM 6434 C C . ILE A 1 801 ? 11.260 14.267 22.419 1.00 93.19 801 ILE A C 1
ATOM 6436 O O . ILE A 1 801 ? 10.161 13.774 22.656 1.00 93.19 801 ILE A O 1
ATOM 6440 N N . ILE A 1 802 ? 11.576 15.508 22.792 1.00 95.19 802 ILE A N 1
ATOM 6441 C CA . ILE A 1 802 ? 10.689 16.321 23.629 1.00 95.19 802 ILE A CA 1
ATOM 6442 C C . ILE A 1 802 ? 9.419 16.741 22.878 1.00 95.19 802 ILE A C 1
ATOM 6444 O O . ILE A 1 802 ? 8.337 16.508 23.420 1.00 95.19 802 ILE A O 1
ATOM 6448 N N . PRO A 1 803 ? 9.495 17.247 21.628 1.00 95.50 803 PRO A N 1
ATOM 6449 C CA . PRO A 1 803 ? 8.300 17.482 20.818 1.00 95.50 803 PRO A CA 1
ATOM 6450 C C . PRO A 1 803 ? 7.435 16.225 20.667 1.00 95.50 803 PRO A C 1
ATOM 6452 O O . PRO A 1 803 ? 6.212 16.292 20.770 1.00 95.50 803 PRO A O 1
ATOM 6455 N N . THR A 1 804 ? 8.066 15.059 20.485 1.00 95.56 804 THR A N 1
ATOM 6456 C CA . THR A 1 804 ? 7.376 13.767 20.340 1.00 95.56 804 THR A CA 1
ATOM 6457 C C . THR A 1 804 ? 6.620 13.369 21.611 1.00 95.56 804 THR A C 1
ATOM 6459 O O . THR A 1 804 ? 5.476 12.922 21.518 1.00 95.56 804 THR A O 1
ATOM 6462 N N . ILE A 1 805 ? 7.221 13.556 22.792 1.00 95.62 805 ILE A N 1
ATOM 6463 C CA . ILE A 1 805 ? 6.559 13.313 24.084 1.00 95.62 805 ILE A CA 1
ATOM 6464 C C . ILE A 1 805 ? 5.408 14.310 24.281 1.00 95.62 805 ILE A C 1
ATOM 6466 O O . ILE A 1 805 ? 4.291 13.894 24.582 1.00 95.62 805 ILE A O 1
ATOM 6470 N N . ALA A 1 806 ? 5.648 15.606 24.059 1.00 96.12 806 ALA A N 1
ATOM 6471 C CA . ALA A 1 806 ? 4.642 16.658 24.220 1.00 96.12 806 ALA A CA 1
ATOM 6472 C C . ALA A 1 806 ? 3.416 16.425 23.322 1.00 96.12 806 ALA A C 1
ATOM 6474 O O . ALA A 1 806 ? 2.277 16.521 23.779 1.00 96.12 806 ALA A O 1
ATOM 6475 N N . PHE A 1 807 ? 3.639 16.033 22.065 1.00 96.44 807 PHE A N 1
ATOM 6476 C CA . PHE A 1 807 ? 2.568 15.716 21.124 1.00 96.44 807 PHE A CA 1
ATOM 6477 C C . PHE A 1 807 ? 1.725 14.513 21.568 1.00 96.44 807 PHE A C 1
ATOM 6479 O O . PHE A 1 807 ? 0.494 14.578 21.532 1.00 96.44 807 PHE A O 1
ATOM 6486 N N . GLN A 1 808 ? 2.370 13.419 21.995 1.00 96.44 808 GLN A N 1
ATOM 6487 C CA . GLN A 1 808 ? 1.662 12.226 22.468 1.00 96.44 808 GLN A CA 1
ATOM 6488 C C . GLN A 1 808 ? 0.842 12.531 23.728 1.00 96.44 808 GLN A C 1
ATOM 6490 O O . GLN A 1 808 ? -0.347 12.233 23.753 1.00 96.44 808 GLN A O 1
ATOM 6495 N N . LEU A 1 809 ? 1.418 13.237 24.707 1.00 94.31 809 LEU A N 1
ATOM 6496 C CA . LEU A 1 809 ? 0.694 13.662 25.909 1.00 94.31 809 LEU A CA 1
ATOM 6497 C C . LEU A 1 809 ? -0.493 14.583 25.570 1.00 94.31 809 LEU A C 1
ATOM 6499 O O . LEU A 1 809 ? -1.603 14.373 26.060 1.00 94.31 809 LEU A O 1
ATOM 6503 N N . GLY A 1 810 ? -0.292 15.570 24.689 1.00 92.69 810 GLY A N 1
ATOM 6504 C CA . GLY A 1 810 ? -1.333 16.512 24.268 1.00 92.69 810 GLY A CA 1
ATOM 6505 C C . GLY A 1 810 ? -2.518 15.850 23.555 1.00 92.69 810 GLY A C 1
ATOM 6506 O O . GLY A 1 810 ? -3.645 16.329 23.668 1.00 92.69 810 GLY A O 1
ATOM 6507 N N . LYS A 1 811 ? -2.328 14.702 22.888 1.00 92.69 811 LYS A N 1
ATOM 6508 C CA . LYS A 1 811 ? -3.435 13.952 22.263 1.00 92.69 811 LYS A CA 1
ATOM 6509 C C . LYS A 1 811 ? -4.485 13.456 23.260 1.00 92.69 811 LYS A C 1
ATOM 6511 O O . LYS A 1 811 ? -5.639 13.293 22.868 1.00 92.69 811 LYS A O 1
ATOM 6516 N N . HIS A 1 812 ? -4.112 13.236 24.519 1.00 89.88 812 HIS A N 1
ATOM 6517 C CA . HIS A 1 812 ? -5.019 12.702 25.536 1.00 89.88 812 HIS A CA 1
ATOM 6518 C C . HIS A 1 812 ? -5.923 13.765 26.171 1.00 89.88 812 HIS A C 1
ATOM 6520 O O . HIS A 1 812 ? -6.942 13.422 26.766 1.00 89.88 812 HIS A O 1
ATOM 6526 N N . ASN A 1 813 ? -5.592 15.056 26.050 1.00 88.56 813 ASN A N 1
ATOM 6527 C CA . ASN A 1 813 ? -6.399 16.128 26.624 1.00 88.56 813 ASN A CA 1
ATOM 6528 C C . ASN A 1 813 ? -6.373 17.381 25.743 1.00 88.56 813 ASN A C 1
ATOM 6530 O O . ASN A 1 813 ? -5.333 18.002 25.543 1.00 88.56 813 ASN A O 1
ATOM 6534 N N . ARG A 1 814 ? -7.554 17.796 25.269 1.00 89.38 814 ARG A N 1
ATOM 6535 C CA . ARG A 1 814 ? -7.709 18.966 24.393 1.00 89.38 814 ARG A CA 1
ATOM 6536 C C . ARG A 1 814 ? -7.123 20.246 24.996 1.00 89.38 814 ARG A C 1
ATOM 6538 O O . ARG A 1 814 ? -6.496 21.005 24.279 1.00 89.38 814 ARG A O 1
ATOM 6545 N N . ARG A 1 815 ? -7.290 20.480 26.297 1.00 89.06 815 ARG A N 1
ATOM 6546 C CA . ARG A 1 815 ? -6.782 21.694 26.946 1.00 89.06 815 ARG A CA 1
ATOM 6547 C C . ARG A 1 815 ? -5.264 21.675 27.080 1.00 89.06 815 ARG A C 1
ATOM 6549 O O . ARG A 1 815 ? -4.629 22.697 26.871 1.00 89.06 815 ARG A O 1
ATOM 6556 N N . LEU A 1 816 ? -4.682 20.516 27.384 1.00 91.12 816 LEU A N 1
ATOM 6557 C CA . LEU A 1 816 ? -3.230 20.344 27.363 1.00 91.12 816 LEU A CA 1
ATOM 6558 C C . LEU A 1 816 ? -2.665 20.602 25.963 1.00 91.12 816 LEU A C 1
ATOM 6560 O O . LEU A 1 816 ? -1.675 21.308 25.831 1.00 91.12 816 LEU A O 1
ATOM 6564 N N . ARG A 1 817 ? -3.311 20.060 24.926 1.00 92.56 817 ARG A N 1
ATOM 6565 C CA . ARG A 1 817 ? -2.955 20.313 23.526 1.00 92.56 817 ARG A CA 1
ATOM 6566 C C . ARG A 1 817 ? -2.917 21.805 23.212 1.00 92.56 817 ARG A C 1
ATOM 6568 O O . ARG A 1 817 ? -1.947 22.277 22.632 1.00 92.56 817 ARG A O 1
ATOM 6575 N N . ASP A 1 818 ? -3.970 22.513 23.605 1.00 92.12 818 ASP A N 1
ATOM 6576 C CA . ASP A 1 818 ? -4.119 23.937 23.331 1.00 92.12 818 ASP A CA 1
ATOM 6577 C C . ASP A 1 818 ? -3.040 24.742 24.106 1.00 92.12 818 ASP A C 1
ATOM 6579 O O . ASP A 1 818 ? -2.348 25.553 23.503 1.00 92.12 818 ASP A O 1
ATOM 6583 N N . LEU A 1 819 ? -2.755 24.406 25.376 1.00 92.69 819 LEU A N 1
ATOM 6584 C CA . LEU A 1 819 ? -1.666 25.014 26.172 1.00 92.69 819 LEU A CA 1
ATOM 6585 C C . LEU A 1 819 ? -0.257 24.758 25.604 1.00 92.69 819 LEU A C 1
ATOM 6587 O O . LEU A 1 819 ? 0.628 25.602 25.731 1.00 92.69 819 LEU A O 1
ATOM 6591 N N . ILE A 1 820 ? -0.018 23.581 25.020 1.00 94.69 820 ILE A N 1
ATOM 6592 C CA . ILE A 1 820 ? 1.249 23.276 24.339 1.00 94.69 820 ILE A CA 1
ATOM 6593 C C . ILE A 1 820 ? 1.353 24.089 23.044 1.00 94.69 820 ILE A C 1
ATOM 6595 O O . ILE A 1 820 ? 2.428 24.599 22.741 1.00 94.69 820 ILE A O 1
ATOM 6599 N N . GLY A 1 821 ? 0.248 24.225 22.301 1.00 93.38 821 GLY A N 1
ATOM 6600 C CA . GLY A 1 821 ? 0.165 25.092 21.125 1.00 93.38 821 GLY A CA 1
ATOM 6601 C C . GLY A 1 821 ? 0.521 26.537 21.468 1.00 93.38 821 GLY A C 1
ATOM 6602 O O . GLY A 1 821 ? 1.452 27.079 20.881 1.00 93.38 821 GLY A O 1
ATOM 6603 N N . GLU A 1 822 ? -0.112 27.099 22.501 1.00 92.62 822 GLU A N 1
ATOM 6604 C CA . GLU A 1 822 ? 0.186 28.443 23.017 1.00 92.62 822 GLU A CA 1
ATOM 6605 C C . GLU A 1 822 ? 1.672 28.603 23.381 1.00 92.62 822 GLU A C 1
ATOM 6607 O O . GLU A 1 822 ? 2.306 29.577 22.989 1.00 92.62 822 GLU A O 1
ATOM 6612 N N . ALA A 1 823 ? 2.271 27.622 24.066 1.00 92.81 823 ALA A N 1
ATOM 6613 C CA . ALA A 1 823 ? 3.686 27.679 24.436 1.00 92.81 823 ALA A CA 1
ATOM 6614 C C . ALA A 1 823 ? 4.632 27.712 23.217 1.00 92.81 823 ALA A C 1
ATOM 6616 O O . ALA A 1 823 ? 5.698 28.326 23.277 1.00 92.81 823 ALA A O 1
ATOM 6617 N N . VAL A 1 824 ? 4.257 27.060 22.110 1.00 94.19 824 VAL A N 1
ATOM 6618 C CA . VAL A 1 824 ? 5.017 27.098 20.847 1.00 94.19 824 VAL A CA 1
ATOM 6619 C C . VAL A 1 824 ? 4.772 28.404 20.089 1.00 94.19 824 VAL A C 1
ATOM 6621 O O . VAL A 1 824 ? 5.694 28.918 19.463 1.00 94.19 824 VAL A O 1
ATOM 6624 N N . GLU A 1 825 ? 3.561 28.957 20.147 1.00 91.12 825 GLU A N 1
ATOM 6625 C CA . GLU A 1 825 ? 3.227 30.261 19.555 1.00 91.12 825 GLU A CA 1
ATOM 6626 C C . GLU A 1 825 ? 3.972 31.406 20.247 1.00 91.12 825 GLU A C 1
ATOM 6628 O O . GLU A 1 825 ? 4.449 32.323 19.576 1.00 91.12 825 GLU A O 1
ATOM 6633 N N . GLU A 1 826 ? 4.117 31.325 21.572 1.00 89.44 826 GLU A N 1
ATOM 6634 C CA . GLU A 1 826 ? 4.862 32.282 22.394 1.00 89.44 826 GLU A CA 1
ATOM 6635 C C . GLU A 1 826 ? 6.389 32.188 22.183 1.00 89.44 826 GLU A C 1
ATOM 6637 O O . GLU A 1 826 ? 7.077 33.210 22.244 1.00 89.44 826 GLU A O 1
ATOM 6642 N N . ASP A 1 827 ? 6.937 30.994 21.911 1.00 89.31 827 ASP A N 1
ATOM 6643 C CA . ASP A 1 827 ? 8.375 30.771 21.673 1.00 89.31 827 ASP A CA 1
ATOM 6644 C C . ASP A 1 827 ? 8.655 29.841 20.467 1.00 89.31 827 ASP A C 1
ATOM 6646 O O . ASP A 1 827 ? 9.146 28.722 20.642 1.00 89.31 827 ASP A O 1
ATOM 6650 N N . PRO A 1 828 ? 8.423 30.280 19.212 1.00 86.56 828 PRO A N 1
ATOM 6651 C CA . PRO A 1 828 ? 8.639 29.445 18.023 1.00 86.56 828 PRO A CA 1
ATOM 6652 C C . PRO A 1 828 ? 10.051 28.826 17.886 1.00 86.56 828 PRO A C 1
ATOM 6654 O O . PRO A 1 828 ? 10.162 27.689 17.415 1.00 86.56 828 PRO A O 1
ATOM 6657 N N . PRO A 1 829 ? 11.152 29.489 18.311 1.00 90.44 829 PRO A N 1
ATOM 6658 C CA . PRO A 1 829 ? 12.496 28.900 18.313 1.00 90.44 829 PRO A CA 1
ATOM 6659 C C . PRO A 1 829 ? 12.724 27.760 19.320 1.00 90.44 829 PRO A C 1
ATOM 6661 O O . PRO A 1 829 ? 13.840 27.227 19.366 1.00 90.44 829 PRO A O 1
ATOM 6664 N N . ILE A 1 830 ? 11.724 27.374 20.124 1.00 92.94 830 ILE A N 1
ATOM 6665 C CA . ILE A 1 830 ? 11.848 26.382 21.204 1.00 92.94 830 ILE A CA 1
ATOM 6666 C C . ILE A 1 830 ? 12.529 25.078 20.760 1.00 92.94 830 ILE A C 1
ATOM 6668 O O . ILE A 1 830 ? 13.357 24.545 21.496 1.00 92.94 830 ILE A O 1
ATOM 6672 N N . PHE A 1 831 ? 12.294 24.616 19.527 1.00 91.62 831 PHE A N 1
ATOM 6673 C CA . PHE A 1 831 ? 12.863 23.377 18.970 1.00 91.62 831 PHE A CA 1
ATOM 6674 C C . PHE A 1 831 ? 14.394 23.378 18.826 1.00 91.62 831 PHE A C 1
ATOM 6676 O O . PHE A 1 831 ? 15.012 22.317 18.749 1.00 91.62 831 PHE A O 1
ATOM 6683 N N . THR A 1 832 ? 15.019 24.558 18.814 1.00 88.94 832 THR A N 1
ATOM 6684 C CA . THR A 1 832 ? 16.484 24.715 18.725 1.00 88.94 832 THR A CA 1
ATOM 6685 C C . THR A 1 832 ? 17.153 24.928 20.084 1.00 88.94 832 THR A C 1
ATOM 6687 O O . THR A 1 832 ? 18.380 24.905 20.183 1.00 88.94 832 THR A O 1
ATOM 6690 N N . ARG A 1 833 ? 16.363 25.120 21.149 1.00 90.69 833 ARG A N 1
ATOM 6691 C CA . ARG A 1 833 ? 16.866 25.329 22.512 1.00 90.69 833 ARG A CA 1
ATOM 6692 C C . ARG A 1 833 ? 17.263 24.005 23.164 1.00 90.69 833 ARG A C 1
ATOM 6694 O O . ARG A 1 833 ? 16.983 22.923 22.651 1.00 90.69 833 ARG A O 1
ATOM 6701 N N . THR A 1 834 ? 17.908 24.089 24.328 1.00 90.94 834 THR A N 1
ATOM 6702 C CA . THR A 1 834 ? 18.314 22.904 25.104 1.00 90.94 834 THR A CA 1
ATOM 6703 C C . THR A 1 834 ? 17.116 22.004 25.420 1.00 90.94 834 THR A C 1
ATOM 6705 O O . THR A 1 834 ? 16.006 22.499 25.640 1.00 90.94 834 THR A O 1
ATOM 6708 N N . ILE A 1 835 ? 17.324 20.686 25.506 1.00 93.00 835 ILE A N 1
ATOM 6709 C CA . ILE A 1 835 ? 16.219 19.744 25.762 1.00 93.00 835 ILE A CA 1
ATOM 6710 C C . ILE A 1 835 ? 15.542 19.976 27.115 1.00 93.00 835 ILE A C 1
ATOM 6712 O O . ILE A 1 835 ? 14.354 19.708 27.266 1.00 93.00 835 ILE A O 1
ATOM 6716 N N . ARG A 1 836 ? 16.270 20.539 28.085 1.00 91.94 836 ARG A N 1
ATOM 6717 C CA . ARG A 1 836 ? 15.714 20.969 29.367 1.00 91.94 836 ARG A CA 1
ATOM 6718 C C . ARG A 1 836 ? 14.709 22.103 29.188 1.00 91.94 836 ARG A C 1
ATOM 6720 O O . ARG A 1 836 ? 13.598 22.005 29.695 1.00 91.94 836 ARG A O 1
ATOM 6727 N N . THR A 1 837 ? 15.075 23.139 28.430 1.00 93.44 837 THR A N 1
ATOM 6728 C CA . THR A 1 837 ? 14.174 24.255 28.104 1.00 93.44 837 THR A CA 1
ATOM 6729 C C . THR A 1 837 ? 12.945 23.765 27.348 1.00 93.44 837 THR A C 1
ATOM 6731 O O . THR A 1 837 ? 11.832 24.174 27.671 1.00 93.44 837 THR A O 1
ATOM 6734 N N . GLN A 1 838 ? 13.129 22.850 26.392 1.00 95.25 838 GLN A N 1
ATOM 6735 C CA . GLN A 1 838 ? 12.014 22.233 25.676 1.00 95.25 838 GLN A CA 1
ATOM 6736 C C . GLN A 1 838 ? 11.085 21.470 26.628 1.00 95.25 838 GLN A C 1
ATOM 6738 O O . GLN A 1 838 ? 9.874 21.641 26.554 1.00 95.25 838 GLN A O 1
ATOM 6743 N N . MET A 1 839 ? 11.628 20.659 27.544 1.00 94.25 839 MET A N 1
ATOM 6744 C CA . MET A 1 839 ? 10.832 19.848 28.476 1.00 94.25 839 MET A CA 1
ATOM 6745 C C . MET A 1 839 ? 10.043 20.734 29.448 1.00 94.25 839 MET A C 1
ATOM 6747 O O . MET A 1 839 ? 8.859 20.494 29.689 1.00 94.25 839 MET A O 1
ATOM 6751 N N . ASP A 1 840 ? 10.675 21.783 29.977 1.00 93.88 840 ASP A N 1
ATOM 6752 C CA . ASP A 1 840 ? 10.006 22.726 30.872 1.00 93.88 840 ASP A CA 1
ATOM 6753 C C . ASP A 1 840 ? 8.894 23.507 30.151 1.00 93.88 840 ASP A C 1
ATOM 6755 O O . ASP A 1 840 ? 7.801 23.655 30.696 1.00 93.88 840 ASP A O 1
ATOM 6759 N N . THR A 1 841 ? 9.136 23.953 28.914 1.00 94.50 841 THR A N 1
ATOM 6760 C CA . THR A 1 841 ? 8.201 24.804 28.151 1.00 94.50 841 THR A CA 1
ATOM 6761 C C . THR A 1 841 ? 7.051 24.012 27.530 1.00 94.50 841 THR A C 1
ATOM 6763 O O . THR A 1 841 ? 5.912 24.459 27.572 1.00 94.50 841 THR A O 1
ATOM 6766 N N . LEU A 1 842 ? 7.323 22.826 26.979 1.00 96.12 842 LEU A N 1
ATOM 6767 C CA . LEU A 1 842 ? 6.339 22.040 26.224 1.00 96.12 842 LEU A CA 1
ATOM 6768 C C . LEU A 1 842 ? 5.607 20.994 27.072 1.00 96.12 842 LEU A C 1
ATOM 6770 O O . LEU A 1 842 ? 4.603 20.453 26.623 1.00 96.12 842 LEU A O 1
ATOM 6774 N N . ILE A 1 843 ? 6.102 20.662 28.270 1.00 94.69 843 ILE A N 1
ATOM 6775 C CA . ILE A 1 843 ? 5.493 19.627 29.122 1.00 94.69 843 ILE A CA 1
ATOM 6776 C C . ILE A 1 843 ? 5.216 20.174 30.522 1.00 94.69 843 ILE A C 1
ATOM 6778 O O . ILE A 1 843 ? 4.056 20.240 30.924 1.00 94.69 843 ILE A O 1
ATOM 6782 N N . VAL A 1 844 ? 6.238 20.603 31.270 1.00 94.12 844 VAL A N 1
ATOM 6783 C CA . VAL A 1 844 ? 6.059 20.984 32.687 1.00 94.12 844 VAL A CA 1
ATOM 6784 C C . VAL A 1 844 ? 5.140 22.201 32.842 1.00 94.12 844 VAL A C 1
ATOM 6786 O O . VAL A 1 844 ? 4.209 22.163 33.647 1.00 94.12 844 VAL A O 1
ATOM 6789 N N . GLY A 1 845 ? 5.383 23.274 32.088 1.00 92.56 845 GLY A N 1
ATOM 6790 C CA . GLY A 1 845 ? 4.588 24.504 32.121 1.00 92.56 845 GLY A CA 1
ATOM 6791 C C . GLY A 1 845 ? 3.112 24.263 31.781 1.00 92.56 845 GLY A C 1
ATOM 6792 O O . GLY A 1 845 ? 2.253 24.571 32.615 1.00 92.56 845 GLY A O 1
ATOM 6793 N N . PRO A 1 846 ? 2.803 23.658 30.618 1.00 93.81 846 PRO A N 1
ATOM 6794 C CA . PRO A 1 846 ? 1.442 23.300 30.231 1.00 93.81 846 PRO A CA 1
ATOM 6795 C C . PRO A 1 846 ? 0.733 22.402 31.254 1.00 93.81 846 PRO A C 1
ATOM 6797 O O . PRO A 1 846 ? -0.413 22.676 31.607 1.00 93.81 846 PRO A O 1
ATOM 6800 N N . PHE A 1 847 ? 1.403 21.389 31.819 1.00 90.56 847 PHE A N 1
ATOM 6801 C CA . PHE A 1 847 ? 0.788 20.539 32.848 1.00 90.56 847 PHE A CA 1
ATOM 6802 C C . PHE A 1 847 ? 0.510 21.270 34.162 1.00 90.56 847 PHE A C 1
ATOM 6804 O O . PHE A 1 847 ? -0.552 21.068 34.744 1.00 90.56 847 PHE A O 1
ATOM 6811 N N . LYS A 1 848 ? 1.409 22.146 34.627 1.00 89.81 848 LYS A N 1
ATOM 6812 C CA . LYS A 1 848 ? 1.160 22.953 35.834 1.00 89.81 848 LYS A CA 1
ATOM 6813 C C . LYS A 1 848 ? -0.039 23.883 35.649 1.00 89.81 848 LYS A C 1
ATOM 6815 O O . LYS A 1 848 ? -0.866 24.005 36.549 1.00 89.81 848 LYS A O 1
ATOM 6820 N N . ARG A 1 849 ? -0.168 24.500 34.467 1.00 89.44 849 ARG A N 1
ATOM 6821 C CA . ARG A 1 849 ? -1.344 25.312 34.104 1.00 89.44 849 ARG A CA 1
ATOM 6822 C C . ARG A 1 849 ? -2.620 24.462 34.051 1.00 89.44 849 ARG A C 1
ATOM 6824 O O . ARG A 1 849 ? -3.677 24.931 34.464 1.00 89.44 849 ARG A O 1
ATOM 6831 N N . LEU A 1 850 ? -2.524 23.213 33.590 1.00 87.75 850 LEU A N 1
ATOM 6832 C CA . LEU A 1 850 ? -3.642 22.267 33.580 1.00 87.75 850 LEU A CA 1
ATOM 6833 C C . LEU A 1 850 ? -4.069 21.849 34.998 1.00 87.75 850 LEU A C 1
ATOM 6835 O O . LEU A 1 850 ? -5.264 21.825 35.275 1.00 87.75 850 LEU A O 1
ATOM 6839 N N . GLN A 1 851 ? -3.116 21.577 35.897 1.00 84.81 851 GLN A N 1
ATOM 6840 C CA . GLN A 1 851 ? -3.369 21.224 37.303 1.00 84.81 851 GLN A CA 1
ATOM 6841 C C . GLN A 1 851 ? -3.964 22.381 38.116 1.00 84.81 851 GLN A C 1
ATOM 6843 O O . GLN A 1 851 ? -4.754 22.147 39.023 1.00 84.81 851 GLN A O 1
ATOM 6848 N N . ALA A 1 852 ? -3.625 23.629 37.782 1.00 82.62 852 ALA A N 1
ATOM 6849 C CA . ALA A 1 852 ? -4.182 24.813 38.437 1.00 82.62 852 ALA A CA 1
ATOM 6850 C C . ALA A 1 852 ? -5.656 25.090 38.071 1.00 82.62 852 ALA A C 1
ATOM 6852 O O . ALA A 1 852 ? -6.290 25.961 38.665 1.00 82.62 852 ALA A O 1
ATOM 6853 N N . ASN A 1 853 ? -6.211 24.388 37.079 1.00 78.31 853 ASN A N 1
ATOM 6854 C CA . ASN A 1 853 ? -7.571 24.603 36.608 1.00 78.31 853 ASN A CA 1
ATOM 6855 C C . ASN A 1 853 ? -8.594 23.768 37.400 1.00 78.31 853 ASN A C 1
ATOM 6857 O O . ASN A 1 853 ? -8.468 22.550 37.517 1.00 78.31 853 ASN A O 1
ATOM 6861 N N . VAL A 1 854 ? -9.654 24.424 37.879 1.00 68.06 854 VAL A N 1
ATOM 6862 C CA . VAL A 1 854 ? -10.728 23.800 38.669 1.00 68.06 854 VAL A CA 1
ATOM 6863 C C . VAL A 1 854 ? -11.410 22.693 37.851 1.00 68.06 854 VAL A C 1
ATOM 6865 O O . VAL A 1 854 ? -11.943 22.954 36.773 1.00 68.06 854 VAL A O 1
ATOM 6868 N N . GLY A 1 855 ? -11.383 21.455 38.359 1.00 67.06 855 GLY A N 1
ATOM 6869 C CA . GLY A 1 855 ? -12.041 20.291 37.748 1.00 67.06 855 GLY A CA 1
ATOM 6870 C C . GLY A 1 855 ? -11.146 19.352 36.925 1.00 67.06 855 GLY A C 1
ATOM 6871 O O . GLY A 1 855 ? -11.665 18.397 36.354 1.00 67.06 855 GLY A O 1
ATOM 6872 N N . PHE A 1 856 ? -9.828 19.580 36.848 1.00 79.25 856 PHE A N 1
ATOM 6873 C CA . PHE A 1 856 ? -8.900 18.560 36.343 1.00 79.25 856 PHE A CA 1
ATOM 6874 C C . PHE A 1 856 ? -8.566 17.563 37.458 1.00 79.25 856 PHE A C 1
ATOM 6876 O O . PHE A 1 856 ? -8.040 17.964 38.492 1.00 79.25 856 PHE A O 1
ATOM 6883 N N . ASP A 1 857 ? -8.852 16.279 37.237 1.00 79.62 857 ASP A N 1
ATOM 6884 C CA . ASP A 1 857 ? -8.406 15.188 38.106 1.00 79.62 857 ASP A CA 1
ATOM 6885 C C . ASP A 1 857 ? -7.127 14.547 37.528 1.00 79.62 857 ASP A C 1
ATOM 6887 O O . ASP A 1 857 ? -7.214 13.813 36.533 1.00 79.62 857 ASP A O 1
ATOM 6891 N N . PRO A 1 858 ? -5.942 14.777 38.134 1.00 74.00 858 PRO A N 1
ATOM 6892 C CA . PRO A 1 858 ? -4.696 14.133 37.720 1.00 74.00 858 PRO A CA 1
ATOM 6893 C C . PRO A 1 858 ? -4.758 12.599 37.779 1.00 74.00 858 PRO A C 1
ATOM 6895 O O . PRO A 1 858 ? -4.047 11.931 37.025 1.00 74.00 858 PRO A O 1
ATOM 6898 N N . GLY A 1 859 ? -5.623 12.035 38.632 1.00 74.88 859 GLY A N 1
ATOM 6899 C CA . GLY A 1 859 ? -5.848 10.596 38.771 1.00 74.88 859 GLY A CA 1
ATOM 6900 C C . GLY A 1 859 ? -6.469 9.945 37.532 1.00 74.88 859 GLY A C 1
ATOM 6901 O O . GLY A 1 859 ? -6.272 8.756 37.293 1.00 74.88 859 GLY A O 1
ATOM 6902 N N . SER A 1 860 ? -7.141 10.721 36.683 1.00 81.62 860 SER A N 1
ATOM 6903 C CA . SER A 1 860 ? -7.756 10.230 35.442 1.00 81.62 860 SER A CA 1
ATOM 6904 C C . SER A 1 860 ? -6.834 10.299 34.215 1.00 81.62 860 SER A C 1
ATOM 6906 O O . SER A 1 860 ? -7.124 9.685 33.189 1.00 81.62 860 SER A O 1
ATOM 6908 N N . PHE A 1 861 ? -5.714 11.029 34.296 1.00 89.88 861 PHE A N 1
ATOM 6909 C CA . PHE A 1 861 ? -4.828 11.245 33.150 1.00 89.88 861 PHE A CA 1
ATOM 6910 C C . PHE A 1 861 ? -3.912 10.027 32.894 1.00 89.88 861 PHE A C 1
ATOM 6912 O O . PHE A 1 861 ? -3.377 9.470 33.861 1.00 89.88 861 PHE A O 1
ATOM 6919 N N . PRO A 1 862 ? -3.683 9.618 31.625 1.00 93.31 862 PRO A N 1
ATOM 6920 C CA . PRO A 1 862 ? -2.738 8.553 31.283 1.00 93.31 862 PRO A CA 1
ATOM 6921 C C . PRO A 1 862 ? -1.309 8.900 31.711 1.00 93.31 862 PRO A C 1
ATOM 6923 O O . PRO A 1 862 ? -0.716 9.874 31.246 1.00 93.31 862 PRO A O 1
ATOM 6926 N N . HIS A 1 863 ? -0.742 8.114 32.621 1.00 92.56 863 HIS A N 1
ATOM 6927 C CA . HIS A 1 863 ? 0.468 8.490 33.350 1.00 92.56 863 HIS A CA 1
ATOM 6928 C C . HIS A 1 863 ? 1.736 7.739 32.935 1.00 92.56 863 HIS A C 1
ATOM 6930 O O . HIS A 1 863 ? 2.827 8.138 33.343 1.00 92.56 863 HIS A O 1
ATOM 6936 N N . ALA A 1 864 ? 1.639 6.677 32.134 1.00 96.12 864 ALA A N 1
ATOM 6937 C CA . ALA A 1 864 ? 2.812 5.900 31.740 1.00 96.12 864 ALA A CA 1
ATOM 6938 C C . ALA A 1 864 ? 3.596 6.582 30.599 1.00 96.12 864 ALA A C 1
ATOM 6940 O O . ALA A 1 864 ? 3.053 6.840 29.521 1.00 96.12 864 ALA A O 1
ATOM 6941 N N . VAL A 1 865 ? 4.887 6.843 30.830 1.00 96.50 865 VAL A N 1
ATOM 6942 C CA . VAL A 1 865 ? 5.845 7.425 29.873 1.00 96.50 865 VAL A CA 1
ATOM 6943 C C . VAL A 1 865 ? 6.965 6.419 29.626 1.00 96.50 865 VAL A C 1
ATOM 6945 O O . VAL A 1 865 ? 7.770 6.152 30.515 1.00 96.50 865 VAL A O 1
ATOM 6948 N N . LEU A 1 866 ? 7.021 5.844 28.426 1.00 97.56 866 LEU A N 1
ATOM 6949 C CA . LEU A 1 866 ? 7.962 4.779 28.079 1.00 97.56 866 LEU A CA 1
ATOM 6950 C C . LEU A 1 866 ? 9.038 5.299 27.119 1.00 97.56 866 LEU A C 1
ATOM 6952 O O . LEU A 1 866 ? 8.719 5.862 26.075 1.00 97.56 866 LEU A O 1
ATOM 6956 N N . ILE A 1 867 ? 10.308 5.072 27.449 1.00 96.62 867 ILE A N 1
ATOM 6957 C CA . ILE A 1 867 ? 11.467 5.407 26.614 1.00 96.62 867 ILE A CA 1
ATOM 6958 C C . ILE A 1 867 ? 12.324 4.148 26.440 1.00 96.62 867 ILE A C 1
ATOM 6960 O O . ILE A 1 867 ? 12.939 3.687 27.401 1.00 96.62 867 ILE A O 1
ATOM 6964 N N . ASP A 1 868 ? 12.340 3.575 25.239 1.00 95.25 868 ASP A N 1
ATOM 6965 C CA . ASP A 1 868 ? 13.085 2.349 24.925 1.00 95.25 868 ASP A CA 1
ATOM 6966 C C . ASP A 1 868 ? 14.403 2.645 24.217 1.00 95.25 868 ASP A C 1
ATOM 6968 O O . ASP A 1 868 ? 14.453 3.502 23.333 1.00 95.25 868 ASP A O 1
ATOM 6972 N N . GLY A 1 869 ? 15.445 1.894 24.579 1.00 91.00 869 GLY A N 1
ATOM 6973 C CA . GLY A 1 869 ? 16.711 1.869 23.850 1.00 91.00 869 GLY A CA 1
ATOM 6974 C C . GLY A 1 869 ? 17.540 3.141 23.998 1.00 91.00 869 GLY A C 1
ATOM 6975 O O . GLY A 1 869 ? 18.108 3.614 23.019 1.00 91.00 869 GLY A O 1
ATOM 6976 N N . LEU A 1 870 ? 17.638 3.723 25.199 1.00 91.62 870 LEU A N 1
ATOM 6977 C CA . LEU A 1 870 ? 18.424 4.953 25.397 1.00 91.62 870 LEU A CA 1
ATOM 6978 C C . LEU A 1 870 ? 19.900 4.802 24.969 1.00 91.62 870 LEU A C 1
ATOM 6980 O O . LEU A 1 870 ? 20.494 5.757 24.474 1.00 91.62 870 LEU A O 1
ATOM 6984 N N . ASP A 1 871 ? 20.469 3.600 25.069 1.00 88.44 871 ASP A N 1
ATOM 6985 C CA . ASP A 1 871 ? 21.806 3.269 24.555 1.00 88.44 871 ASP A CA 1
ATOM 6986 C C . ASP A 1 871 ? 21.934 3.344 23.018 1.00 88.44 871 ASP A C 1
ATOM 6988 O O . ASP A 1 871 ? 23.035 3.342 22.460 1.00 88.44 871 ASP A O 1
ATOM 6992 N N . GLU A 1 872 ? 20.816 3.410 22.296 1.00 87.31 872 GLU A N 1
ATOM 6993 C CA . GLU A 1 872 ? 20.774 3.652 20.854 1.00 87.31 872 GLU A CA 1
ATOM 6994 C C . GLU A 1 872 ? 20.796 5.145 20.490 1.00 87.31 872 GLU A C 1
ATOM 6996 O O . GLU A 1 872 ? 20.977 5.487 19.319 1.00 87.31 872 GLU A O 1
ATOM 7001 N N . CYS A 1 873 ? 20.690 6.040 21.480 1.00 87.06 873 CYS A N 1
ATOM 7002 C CA . CYS A 1 873 ? 20.947 7.464 21.302 1.00 87.06 873 CYS A CA 1
ATOM 7003 C C . CYS A 1 873 ? 22.452 7.723 21.154 1.00 87.06 873 CYS A C 1
ATOM 7005 O O . CYS A 1 873 ? 23.265 7.323 21.990 1.00 87.06 873 CYS A O 1
ATOM 7007 N N . ALA A 1 874 ? 22.826 8.444 20.102 1.00 81.81 874 ALA A N 1
ATOM 7008 C CA . ALA A 1 874 ? 24.203 8.793 19.810 1.00 81.81 874 ALA A CA 1
ATOM 7009 C C . ALA A 1 874 ? 24.770 9.780 20.847 1.00 81.81 874 ALA A C 1
ATOM 7011 O O . ALA A 1 874 ? 24.260 10.891 21.010 1.00 81.81 874 ALA A O 1
ATOM 7012 N N . GLY A 1 875 ? 25.873 9.374 21.483 1.00 80.38 875 GLY A N 1
ATOM 7013 C CA . GLY A 1 875 ? 26.677 10.191 22.390 1.00 80.38 875 GLY A CA 1
ATOM 7014 C C . GLY A 1 875 ? 26.305 10.019 23.863 1.00 80.38 875 GLY A C 1
ATOM 7015 O O . GLY A 1 875 ? 25.209 10.387 24.284 1.00 80.38 875 GLY A O 1
ATOM 7016 N N . ASP A 1 876 ? 27.255 9.537 24.663 1.00 81.31 876 ASP A N 1
ATOM 7017 C CA . ASP A 1 876 ? 27.082 9.291 26.101 1.00 81.31 876 ASP A CA 1
ATOM 7018 C C . ASP A 1 876 ? 26.687 10.569 26.861 1.00 81.31 876 ASP A C 1
ATOM 7020 O O . ASP A 1 876 ? 25.804 10.542 27.718 1.00 81.31 876 ASP A O 1
ATOM 7024 N N . GLU A 1 877 ? 27.271 11.717 26.499 1.00 85.81 877 GLU A N 1
ATOM 7025 C CA . GLU A 1 877 ? 26.929 13.023 27.083 1.00 85.81 877 GLU A CA 1
ATOM 7026 C C . GLU A 1 877 ? 25.458 13.391 26.853 1.00 85.81 877 GLU A C 1
ATOM 7028 O O . GLU A 1 877 ? 24.795 13.906 27.753 1.00 85.81 877 GLU A O 1
ATOM 7033 N N . ARG A 1 878 ? 24.913 13.064 25.675 1.00 87.12 878 ARG A N 1
ATOM 7034 C CA . ARG A 1 878 ? 23.504 13.302 25.334 1.00 87.12 878 ARG A CA 1
ATOM 7035 C C . ARG A 1 878 ? 22.598 12.385 26.157 1.00 87.12 878 ARG A C 1
ATOM 7037 O O . ARG A 1 878 ? 21.599 12.839 26.710 1.00 87.12 878 ARG A O 1
ATOM 7044 N N . GLN A 1 879 ? 22.960 11.114 26.326 1.00 90.25 879 GLN A N 1
ATOM 7045 C CA . GLN A 1 879 ? 22.208 10.203 27.200 1.00 90.25 879 GLN A CA 1
ATOM 7046 C C . GLN A 1 879 ? 22.147 10.734 28.647 1.00 90.25 879 GLN A C 1
ATOM 7048 O O . GLN A 1 879 ? 21.071 10.763 29.252 1.00 90.25 879 GLN A O 1
ATOM 7053 N N . VAL A 1 880 ? 23.272 11.231 29.181 1.00 89.94 880 VAL A N 1
ATOM 7054 C CA . VAL A 1 880 ? 23.324 11.891 30.500 1.00 89.94 880 VAL A CA 1
ATOM 7055 C C . VAL A 1 880 ? 22.445 13.145 30.534 1.00 89.94 880 VAL A C 1
ATOM 7057 O O . VAL A 1 880 ? 21.702 13.345 31.500 1.00 89.94 880 VAL A O 1
ATOM 7060 N N . GLU A 1 881 ? 22.474 13.968 29.482 1.00 91.69 881 GLU A N 1
ATOM 7061 C CA . GLU A 1 881 ? 21.645 15.171 29.345 1.00 91.69 881 GLU A CA 1
ATOM 7062 C C . GLU A 1 881 ? 20.149 14.835 29.475 1.00 91.69 881 GLU A C 1
ATOM 7064 O O . GLU A 1 881 ? 19.443 15.469 30.268 1.00 91.69 881 GLU A O 1
ATOM 7069 N N . LEU A 1 882 ? 19.667 13.790 28.791 1.00 93.00 882 LEU A N 1
ATOM 7070 C CA . LEU A 1 882 ? 18.269 13.352 28.878 1.00 93.00 882 LEU A CA 1
ATOM 7071 C C . LEU A 1 882 ? 17.908 12.847 30.281 1.00 93.00 882 LEU A C 1
ATOM 7073 O O . LEU A 1 882 ? 16.902 13.276 30.848 1.00 93.00 882 LEU A O 1
ATOM 7077 N N . LEU A 1 883 ? 18.738 11.982 30.874 1.00 92.81 883 LEU A N 1
ATOM 7078 C CA . LEU A 1 883 ? 18.522 11.456 32.229 1.00 92.81 883 LEU A CA 1
ATOM 7079 C C . LEU A 1 883 ? 18.482 12.576 33.276 1.00 92.81 883 LEU A C 1
ATOM 7081 O O . LEU A 1 883 ? 17.641 12.582 34.180 1.00 92.81 883 LEU A O 1
ATOM 7085 N N . SER A 1 884 ? 19.382 13.553 33.148 1.00 91.12 884 SER A N 1
ATOM 7086 C CA . SER A 1 884 ? 19.407 14.728 34.013 1.00 91.12 884 SER A CA 1
ATOM 7087 C C . SER A 1 884 ? 18.159 15.597 33.818 1.00 91.12 884 SER A C 1
ATOM 7089 O O . SER A 1 884 ? 17.588 16.064 34.804 1.00 91.12 884 SER A O 1
ATOM 7091 N N . THR A 1 885 ? 17.679 15.754 32.582 1.00 92.56 885 THR A N 1
ATOM 7092 C CA . THR A 1 885 ? 16.459 16.506 32.260 1.00 92.56 885 THR A CA 1
ATOM 7093 C C . THR A 1 885 ? 15.226 15.834 32.857 1.00 92.56 885 THR A C 1
ATOM 7095 O O . THR A 1 885 ? 14.439 16.495 33.527 1.00 92.56 885 THR A O 1
ATOM 7098 N N . ILE A 1 886 ? 15.097 14.510 32.736 1.00 92.38 886 ILE A N 1
ATOM 7099 C CA . ILE A 1 886 ? 14.006 13.738 33.353 1.00 92.38 886 ILE A CA 1
ATOM 7100 C C . ILE A 1 886 ? 13.990 13.928 34.875 1.00 92.38 886 ILE A C 1
ATOM 7102 O O . ILE A 1 886 ? 12.938 14.211 35.454 1.00 92.38 886 ILE A O 1
ATOM 7106 N N . LYS A 1 887 ? 15.157 13.860 35.530 1.00 91.31 887 LYS A N 1
ATOM 7107 C CA . LYS A 1 887 ? 15.269 14.119 36.973 1.00 91.31 887 LYS A CA 1
ATOM 7108 C C . LYS A 1 887 ? 14.761 15.508 37.354 1.00 91.31 887 LYS A C 1
ATOM 7110 O O . LYS A 1 887 ? 14.024 15.641 38.327 1.00 91.31 887 LYS A O 1
ATOM 7115 N N . HIS A 1 888 ? 15.197 16.542 36.639 1.00 88.56 888 HIS A N 1
ATOM 7116 C CA . HIS A 1 888 ? 14.909 17.927 37.008 1.00 88.56 888 HIS A CA 1
ATOM 7117 C C . HIS A 1 888 ? 13.498 18.375 36.626 1.00 88.56 888 HIS A C 1
ATOM 7119 O O . HIS A 1 888 ? 12.882 19.109 37.392 1.00 88.56 888 HIS A O 1
ATOM 7125 N N . CYS A 1 889 ? 12.988 17.923 35.484 1.00 88.88 889 CYS A N 1
ATOM 7126 C CA . CYS A 1 889 ? 11.725 18.389 34.924 1.00 88.88 889 CYS A CA 1
ATOM 7127 C C . CYS A 1 889 ? 10.555 17.468 35.282 1.00 88.88 889 CYS A C 1
ATOM 7129 O O . CYS A 1 889 ? 9.476 17.958 35.592 1.00 88.88 889 CYS A O 1
ATOM 7131 N N . LEU A 1 890 ? 10.740 16.146 35.296 1.00 86.06 890 LEU A N 1
ATOM 7132 C CA . LEU A 1 890 ? 9.625 15.218 35.511 1.00 86.06 890 LEU A CA 1
ATOM 7133 C C . LEU A 1 890 ? 9.583 14.654 36.939 1.00 86.06 890 LEU A C 1
ATOM 7135 O O . LEU A 1 890 ? 8.508 14.571 37.521 1.00 86.06 890 LEU A O 1
ATOM 7139 N N . LEU A 1 891 ? 10.736 14.340 37.546 1.00 86.12 891 LEU A N 1
ATOM 7140 C CA . LEU A 1 891 ? 10.785 13.723 38.886 1.00 86.12 891 LEU A CA 1
ATOM 7141 C C . LEU A 1 891 ? 10.836 14.711 40.060 1.00 86.12 891 LEU A C 1
ATOM 7143 O O . LEU A 1 891 ? 10.558 14.312 41.189 1.00 86.12 891 LEU A O 1
ATOM 7147 N N . LYS A 1 892 ? 11.217 15.974 39.839 1.00 82.94 892 LYS A N 1
ATOM 7148 C CA . LYS A 1 892 ? 11.201 17.020 40.884 1.00 82.94 892 LYS A CA 1
ATOM 7149 C C . LYS A 1 892 ? 9.917 17.849 40.900 1.00 82.94 892 LYS A C 1
ATOM 7151 O O . LYS A 1 892 ? 9.690 18.573 41.862 1.00 82.94 892 LYS A O 1
ATOM 7156 N N . ASN A 1 893 ? 9.102 17.761 39.853 1.00 81.00 893 ASN A N 1
ATOM 7157 C CA . ASN A 1 893 ? 7.803 18.422 39.791 1.00 81.00 893 ASN A CA 1
ATOM 7158 C C . ASN A 1 893 ? 6.692 17.452 40.215 1.00 81.00 893 ASN A C 1
ATOM 7160 O O . ASN A 1 893 ? 6.851 16.228 40.138 1.00 81.00 893 ASN A O 1
ATOM 7164 N N . ASP A 1 894 ? 5.561 18.001 40.644 1.00 78.81 894 ASP A N 1
ATOM 7165 C CA . ASP A 1 894 ? 4.384 17.240 41.074 1.00 78.81 894 ASP A CA 1
ATOM 7166 C C . ASP A 1 894 ? 3.538 16.765 39.876 1.00 78.81 894 ASP A C 1
ATOM 7168 O O . ASP A 1 894 ? 2.354 17.056 39.745 1.00 78.81 894 ASP A O 1
ATOM 7172 N N . LEU A 1 895 ? 4.194 16.118 38.908 1.00 86.88 895 LEU A N 1
ATOM 7173 C CA . LEU A 1 895 ? 3.561 15.582 37.704 1.00 86.88 895 LEU A CA 1
ATOM 7174 C C . LEU A 1 895 ? 3.154 14.115 37.913 1.00 86.88 895 LEU A C 1
ATOM 7176 O O . LEU A 1 895 ? 3.897 13.367 38.552 1.00 86.88 895 LEU A O 1
ATOM 7180 N N . PRO A 1 896 ? 2.040 13.652 37.323 1.00 86.94 896 PRO A N 1
ATOM 7181 C CA . PRO A 1 896 ? 1.503 12.318 37.596 1.00 86.94 896 PRO A CA 1
ATOM 7182 C C . PRO A 1 896 ? 2.292 11.176 36.933 1.00 86.94 896 PRO A C 1
ATOM 7184 O O . PRO A 1 896 ? 1.880 10.028 37.027 1.00 86.94 896 PRO A O 1
ATOM 7187 N N . PHE A 1 897 ? 3.396 11.451 36.231 1.00 92.19 897 PHE A N 1
ATOM 7188 C CA . PHE A 1 897 ? 4.026 10.480 35.337 1.00 92.19 897 PHE A CA 1
ATOM 7189 C C . PHE A 1 897 ? 4.826 9.386 36.044 1.00 92.19 897 PHE A C 1
ATOM 7191 O O . PHE A 1 897 ? 5.665 9.663 36.905 1.00 92.19 897 PHE A O 1
ATOM 7198 N N . ARG A 1 898 ? 4.657 8.153 35.555 1.00 94.00 898 ARG A N 1
ATOM 7199 C CA . ARG A 1 898 ? 5.564 7.030 35.800 1.00 94.00 898 ARG A CA 1
ATOM 7200 C C . ARG A 1 898 ? 6.411 6.774 34.570 1.00 94.00 898 ARG A C 1
ATOM 7202 O O . ARG A 1 898 ? 5.897 6.498 33.488 1.00 94.00 898 ARG A O 1
ATOM 7209 N N . ILE A 1 899 ? 7.720 6.909 34.745 1.00 95.62 899 ILE A N 1
ATOM 7210 C CA . ILE A 1 899 ? 8.685 6.918 33.650 1.00 95.62 899 ILE A CA 1
ATOM 7211 C C . ILE A 1 899 ? 9.410 5.588 33.628 1.00 95.62 899 ILE A C 1
ATOM 7213 O O . ILE A 1 899 ? 10.087 5.240 34.590 1.00 95.62 899 ILE A O 1
ATOM 7217 N N . PHE A 1 900 ? 9.301 4.871 32.520 1.00 97.12 900 PHE A N 1
ATOM 7218 C CA . PHE A 1 900 ? 9.983 3.609 32.306 1.00 97.12 900 PHE A CA 1
ATOM 7219 C C . PHE A 1 900 ? 11.036 3.765 31.205 1.00 97.12 900 PHE A C 1
ATOM 7221 O O . PHE A 1 900 ? 10.698 3.984 30.043 1.00 97.12 900 PHE A O 1
ATOM 7228 N N . ILE A 1 901 ? 12.313 3.644 31.576 1.00 96.38 901 ILE A N 1
ATOM 7229 C CA . ILE A 1 901 ? 13.455 3.685 30.659 1.00 96.38 901 ILE A CA 1
ATOM 7230 C C . ILE A 1 901 ? 14.061 2.286 30.530 1.00 96.38 901 ILE A C 1
ATOM 7232 O O . ILE A 1 901 ? 14.417 1.679 31.542 1.00 96.38 901 ILE A O 1
ATOM 7236 N N . SER A 1 902 ? 14.252 1.796 29.304 1.00 94.81 902 SER A N 1
ATOM 7237 C CA . SER A 1 902 ? 15.130 0.650 29.050 1.00 94.81 902 SER A CA 1
ATOM 7238 C C . SER A 1 902 ? 16.447 1.095 28.414 1.00 94.81 902 SER A C 1
ATOM 7240 O O . SER A 1 902 ? 16.498 2.023 27.601 1.00 94.81 902 SER A O 1
ATOM 7242 N N . SER A 1 903 ? 17.539 0.440 28.809 1.00 92.88 903 SER A N 1
ATOM 7243 C CA . SER A 1 903 ? 18.859 0.692 28.228 1.00 92.88 903 SER A CA 1
ATOM 7244 C C . SER A 1 903 ? 19.824 -0.465 28.476 1.00 92.88 903 SER A C 1
ATOM 7246 O O . SER A 1 903 ? 19.642 -1.278 29.385 1.00 92.88 903 SER A O 1
ATOM 7248 N N . ARG A 1 904 ? 20.908 -0.552 27.709 1.00 88.75 904 ARG A N 1
ATOM 7249 C CA . ARG A 1 904 ? 22.108 -1.292 28.137 1.00 88.75 904 ARG A CA 1
ATOM 7250 C C . ARG A 1 904 ? 22.780 -0.583 29.327 1.00 88.75 904 ARG A C 1
ATOM 7252 O O . ARG A 1 904 ? 22.637 0.636 29.458 1.00 88.75 904 ARG A O 1
ATOM 7259 N N . PRO A 1 905 ? 23.514 -1.309 30.196 1.00 85.12 905 PRO A N 1
ATOM 7260 C CA . PRO A 1 905 ? 24.257 -0.722 31.315 1.00 85.12 905 PRO A CA 1
ATOM 7261 C C . PRO A 1 905 ? 25.545 -0.019 30.835 1.00 85.12 905 PRO A C 1
ATOM 7263 O O . PRO A 1 905 ? 26.636 -0.264 31.350 1.00 85.12 905 PRO A O 1
ATOM 7266 N N . GLU A 1 906 ? 25.422 0.833 29.814 1.00 84.44 906 GLU A N 1
ATOM 7267 C CA . GLU A 1 906 ? 26.492 1.699 29.318 1.00 84.44 906 GLU A CA 1
ATOM 7268 C C . GLU A 1 906 ? 26.850 2.761 30.364 1.00 84.44 906 GLU A C 1
ATOM 7270 O O . GLU A 1 906 ? 26.149 2.939 31.366 1.00 84.44 906 GLU A O 1
ATOM 7275 N N . TRP A 1 907 ? 27.971 3.456 30.157 1.00 86.69 907 TRP A N 1
ATOM 7276 C CA . TRP A 1 907 ? 28.555 4.334 31.168 1.00 86.69 907 TRP A CA 1
ATOM 7277 C C . TRP A 1 907 ? 27.555 5.353 31.737 1.00 86.69 907 TRP A C 1
ATOM 7279 O O . TRP A 1 907 ? 27.492 5.488 32.957 1.00 86.69 907 TRP A O 1
ATOM 7289 N N . ALA A 1 908 ? 26.735 5.989 30.893 1.00 85.56 908 ALA A N 1
ATOM 7290 C CA . ALA A 1 908 ? 25.752 6.995 31.304 1.00 85.56 908 ALA A CA 1
ATOM 7291 C C . ALA A 1 908 ? 24.687 6.447 32.273 1.00 85.56 908 ALA A C 1
ATOM 7293 O O . ALA A 1 908 ? 24.392 7.057 33.300 1.00 85.56 908 ALA A O 1
ATOM 7294 N N . ILE A 1 909 ? 24.130 5.269 31.981 1.00 88.44 909 ILE A N 1
ATOM 7295 C CA . ILE A 1 909 ? 23.110 4.626 32.823 1.00 88.44 909 ILE A CA 1
ATOM 7296 C C . ILE A 1 909 ? 23.740 4.027 34.072 1.00 88.44 909 ILE A C 1
ATOM 7298 O O . ILE A 1 909 ? 23.215 4.179 35.177 1.00 88.44 909 ILE A O 1
ATOM 7302 N N . ARG A 1 910 ? 24.895 3.375 33.907 1.00 86.81 910 ARG A N 1
ATOM 7303 C CA . ARG A 1 910 ? 25.625 2.759 35.009 1.00 86.81 910 ARG A CA 1
ATOM 7304 C C . ARG A 1 910 ? 26.060 3.808 36.025 1.00 86.81 910 ARG A C 1
ATOM 7306 O O . ARG A 1 910 ? 25.837 3.593 37.206 1.00 86.81 910 ARG A O 1
ATOM 7313 N N . SER A 1 911 ? 26.627 4.941 35.604 1.00 87.38 911 SER A N 1
ATOM 7314 C CA . SER A 1 911 ? 27.044 6.007 36.528 1.00 87.38 911 SER A CA 1
ATOM 7315 C C . SER A 1 911 ? 25.850 6.659 37.235 1.00 87.38 911 SER A C 1
ATOM 7317 O O . SER A 1 911 ? 25.932 6.971 38.423 1.00 87.38 911 SER A O 1
ATOM 7319 N N . ALA A 1 912 ? 24.709 6.799 36.552 1.00 88.25 912 ALA A N 1
ATOM 7320 C CA . ALA A 1 912 ? 23.504 7.387 37.124 1.00 88.25 912 ALA A CA 1
ATOM 7321 C C . ALA A 1 912 ? 22.822 6.495 38.178 1.00 88.25 912 ALA A C 1
ATOM 7323 O O . ALA A 1 912 ? 22.256 7.022 39.139 1.00 88.25 912 ALA A O 1
ATOM 7324 N N . LEU A 1 913 ? 22.879 5.169 38.015 1.00 88.62 913 LEU A N 1
ATOM 7325 C CA . LEU A 1 913 ? 22.195 4.184 38.866 1.00 88.62 913 LEU A CA 1
ATOM 7326 C C . LEU A 1 913 ? 23.121 3.430 39.835 1.00 88.62 913 LEU A C 1
ATOM 7328 O O . LEU A 1 913 ? 22.635 2.603 40.599 1.00 88.62 913 LEU A O 1
ATOM 7332 N N . ASN A 1 914 ? 24.433 3.682 39.823 1.00 85.31 914 ASN A N 1
ATOM 7333 C CA . ASN A 1 914 ? 25.389 2.951 40.658 1.00 85.31 914 ASN A CA 1
ATOM 7334 C C . ASN A 1 914 ? 25.086 3.122 42.163 1.00 85.31 914 ASN A C 1
ATOM 7336 O O . ASN A 1 914 ? 25.013 4.245 42.668 1.00 85.31 914 ASN A O 1
ATOM 7340 N N . ALA A 1 915 ? 24.939 2.005 42.878 1.00 78.88 915 ALA A N 1
ATOM 7341 C CA . ALA A 1 915 ? 24.655 1.987 44.311 1.00 78.88 915 ALA A CA 1
ATOM 7342 C C . ALA A 1 915 ? 25.859 2.413 45.173 1.00 78.88 915 ALA A C 1
ATOM 7344 O O . ALA A 1 915 ? 25.698 3.174 46.128 1.00 78.88 915 ALA A O 1
ATOM 7345 N N . GLU A 1 916 ? 27.062 1.956 44.816 1.00 77.44 916 GLU A N 1
ATOM 7346 C CA . GLU A 1 916 ? 28.318 2.183 45.544 1.00 77.44 916 GLU A CA 1
ATOM 7347 C C . GLU A 1 916 ? 28.728 3.657 45.507 1.00 77.44 916 GLU A C 1
ATOM 7349 O O . GLU A 1 916 ? 29.028 4.256 46.538 1.00 77.44 916 GLU A O 1
ATOM 7354 N N . THR A 1 917 ? 28.671 4.279 44.328 1.00 77.00 917 THR A N 1
ATOM 7355 C CA . THR A 1 917 ? 29.012 5.697 44.148 1.00 77.00 917 THR A CA 1
ATOM 7356 C C . THR A 1 917 ? 27.830 6.630 44.410 1.00 77.00 917 THR A C 1
ATOM 7358 O O . THR A 1 917 ? 27.949 7.832 44.177 1.00 77.00 917 THR A O 1
ATOM 7361 N N . ARG A 1 918 ? 26.676 6.095 44.849 1.00 77.94 918 ARG A N 1
ATOM 7362 C CA . ARG A 1 918 ? 25.395 6.814 44.989 1.00 77.94 918 ARG A CA 1
ATOM 7363 C C . ARG A 1 918 ? 25.090 7.690 43.773 1.00 77.94 918 ARG A C 1
ATOM 7365 O O . ARG A 1 918 ? 24.939 8.909 43.881 1.00 77.94 918 ARG A O 1
ATOM 7372 N N . GLY A 1 919 ? 25.001 7.046 42.611 1.00 84.44 919 GLY A N 1
ATOM 7373 C CA . GLY A 1 919 ? 24.631 7.677 41.351 1.00 84.44 919 GLY A CA 1
ATOM 7374 C C . GLY A 1 919 ? 23.405 8.580 41.503 1.00 84.44 919 GLY A C 1
ATOM 7375 O O . GLY A 1 919 ? 22.496 8.327 42.297 1.00 84.44 919 GLY A O 1
ATOM 7376 N N . TYR A 1 920 ? 23.367 9.673 40.744 1.00 88.00 920 TYR A N 1
ATOM 7377 C CA . TYR A 1 920 ? 22.401 10.749 40.971 1.00 88.00 920 TYR A CA 1
ATOM 7378 C C . TYR A 1 920 ? 20.927 10.355 40.731 1.00 88.00 920 TYR A C 1
ATOM 7380 O O . TYR A 1 920 ? 20.046 11.140 41.102 1.00 88.00 920 TYR A O 1
ATOM 7388 N N . LEU A 1 921 ? 20.645 9.197 40.120 1.00 89.56 921 LEU A N 1
ATOM 7389 C CA . LEU A 1 921 ? 19.309 8.603 39.970 1.00 89.56 921 LEU A CA 1
ATOM 7390 C C . LEU A 1 921 ? 19.061 7.405 40.896 1.00 89.56 921 LEU A C 1
ATOM 7392 O O . LEU A 1 921 ? 17.900 7.062 41.099 1.00 89.56 921 LEU A O 1
ATOM 7396 N N . TYR A 1 922 ? 20.094 6.809 41.496 1.00 87.38 922 TYR A N 1
ATOM 7397 C CA . TYR A 1 922 ? 19.982 5.627 42.359 1.00 87.38 922 TYR A CA 1
ATOM 7398 C C . TYR A 1 922 ? 18.874 5.715 43.435 1.00 87.38 922 TYR A C 1
ATOM 7400 O O . TYR A 1 922 ? 18.048 4.803 43.499 1.00 87.38 922 TYR A O 1
ATOM 7408 N N . PRO A 1 923 ? 18.753 6.796 44.241 1.00 85.19 923 PRO A N 1
ATOM 7409 C CA . PRO A 1 923 ? 17.696 6.868 45.256 1.00 85.19 923 PRO A CA 1
ATOM 7410 C C . PRO A 1 923 ? 16.288 7.063 44.668 1.00 85.19 923 PRO A C 1
ATOM 7412 O O . PRO A 1 923 ? 15.302 6.806 45.352 1.00 85.19 923 PRO A O 1
ATOM 7415 N N . LEU A 1 924 ? 16.185 7.520 43.417 1.00 87.69 924 LEU A N 1
ATOM 7416 C CA . LEU A 1 924 ? 14.924 7.881 42.758 1.00 87.69 924 LEU A CA 1
ATOM 7417 C C . LEU A 1 924 ? 14.392 6.774 41.838 1.00 87.69 924 LEU A C 1
ATOM 7419 O O . LEU A 1 924 ? 13.215 6.797 41.479 1.00 87.69 924 LEU A O 1
ATOM 7423 N N . ALA A 1 925 ? 15.252 5.835 41.440 1.00 91.00 925 ALA A N 1
ATOM 7424 C CA . ALA A 1 925 ? 14.940 4.808 40.461 1.00 91.00 925 ALA A CA 1
ATOM 7425 C C . ALA A 1 925 ? 14.626 3.453 41.113 1.00 91.00 925 ALA A C 1
ATOM 7427 O O . ALA A 1 925 ? 15.268 3.013 42.076 1.00 91.00 925 ALA A O 1
ATOM 7428 N N . TYR A 1 926 ? 13.640 2.758 40.557 1.00 92.88 926 TYR A N 1
ATOM 7429 C CA . TYR A 1 926 ? 13.474 1.322 40.702 1.00 92.88 926 TYR A CA 1
ATOM 7430 C C . TYR A 1 926 ? 14.270 0.642 39.587 1.00 92.88 926 TYR A C 1
ATOM 7432 O O . TYR A 1 926 ? 13.997 0.850 38.406 1.00 92.88 926 TYR A O 1
ATOM 7440 N N . HIS A 1 927 ? 15.327 -0.084 39.949 1.00 92.19 927 HIS A N 1
ATOM 7441 C CA . HIS A 1 927 ? 16.276 -0.640 38.987 1.00 92.19 927 HIS A CA 1
ATOM 7442 C C . HIS A 1 927 ? 16.033 -2.136 38.814 1.00 92.19 927 HIS A C 1
ATOM 7444 O O . HIS A 1 927 ? 16.195 -2.905 39.758 1.00 92.19 927 HIS A O 1
ATOM 7450 N N . ILE A 1 928 ? 15.656 -2.537 37.600 1.00 91.06 928 ILE A N 1
ATOM 7451 C CA . ILE A 1 928 ? 15.506 -3.938 37.209 1.00 91.06 928 ILE A CA 1
ATOM 7452 C C . ILE A 1 928 ? 16.723 -4.357 36.380 1.00 91.06 928 ILE A C 1
ATOM 7454 O O . ILE A 1 928 ? 16.961 -3.830 35.292 1.00 91.06 928 ILE A O 1
ATOM 7458 N N . GLN A 1 929 ? 17.483 -5.335 36.872 1.00 87.75 929 GLN A N 1
ATOM 7459 C CA . GLN A 1 929 ? 18.567 -5.980 36.128 1.00 87.75 929 GLN A CA 1
ATOM 7460 C C . GLN A 1 929 ? 18.052 -7.266 35.483 1.00 87.75 929 GLN A C 1
ATOM 7462 O O . GLN A 1 929 ? 18.028 -8.329 36.097 1.00 87.75 929 GLN A O 1
ATOM 7467 N N . LEU A 1 930 ? 17.620 -7.162 34.226 1.00 84.94 930 LEU A N 1
ATOM 7468 C CA . LEU A 1 930 ? 16.937 -8.238 33.509 1.00 84.94 930 LEU A CA 1
ATOM 7469 C C . LEU A 1 930 ? 17.803 -9.495 33.340 1.00 84.94 930 LEU A C 1
ATOM 7471 O O . LEU A 1 930 ? 17.271 -10.598 33.330 1.00 84.94 930 LEU A O 1
ATOM 7475 N N . SER A 1 931 ? 19.116 -9.318 33.176 1.00 75.12 931 SER A N 1
ATOM 7476 C CA . SER A 1 931 ? 20.064 -10.418 32.957 1.00 75.12 931 SER A CA 1
ATOM 7477 C C . SER A 1 931 ? 20.477 -11.140 34.241 1.00 75.12 931 SER A C 1
ATOM 7479 O O . SER A 1 931 ? 20.878 -12.292 34.155 1.00 75.12 931 SER A O 1
ATOM 7481 N N . ASP A 1 932 ? 20.354 -10.488 35.399 1.00 72.44 932 ASP A N 1
ATOM 7482 C CA . ASP A 1 932 ? 20.852 -11.023 36.673 1.00 72.44 932 ASP A CA 1
ATOM 7483 C C . ASP A 1 932 ? 19.706 -11.557 37.547 1.00 72.44 932 ASP A C 1
ATOM 7485 O O . ASP A 1 932 ? 19.861 -12.557 38.241 1.00 72.44 932 ASP A O 1
ATOM 7489 N N . LYS A 1 933 ? 18.538 -10.895 37.505 1.00 74.75 933 LYS A N 1
ATOM 7490 C CA . LYS A 1 933 ? 17.383 -11.198 38.367 1.00 74.75 933 LYS A CA 1
ATOM 7491 C C . LYS A 1 933 ? 16.415 -12.225 37.766 1.00 74.75 933 LYS A C 1
ATOM 7493 O O . LYS A 1 933 ? 15.700 -12.870 38.523 1.00 74.75 933 LYS A O 1
ATOM 7498 N N . TYR A 1 934 ? 16.368 -12.376 36.438 1.00 80.62 934 TYR A N 1
ATOM 7499 C CA . TYR A 1 934 ? 15.389 -13.246 35.772 1.00 80.62 934 TYR A CA 1
ATOM 7500 C C . TYR A 1 934 ? 16.047 -14.209 34.799 1.00 80.62 934 TYR A C 1
ATOM 7502 O O . TYR A 1 934 ? 16.559 -13.795 33.752 1.00 80.62 934 TYR A O 1
ATOM 7510 N N . ASP A 1 935 ? 15.940 -15.497 35.111 1.00 81.06 935 ASP A N 1
ATOM 7511 C CA . ASP A 1 935 ? 16.372 -16.557 34.216 1.00 81.06 935 ASP A CA 1
ATOM 7512 C C . ASP A 1 935 ? 15.443 -16.641 32.995 1.00 81.06 935 ASP A C 1
ATOM 7514 O O . ASP A 1 935 ? 14.231 -16.801 33.110 1.00 81.06 935 ASP A O 1
ATOM 7518 N N . ALA A 1 936 ? 16.023 -16.501 31.804 1.00 83.94 936 ALA A N 1
ATOM 7519 C CA . ALA A 1 936 ? 15.307 -16.587 30.535 1.00 83.94 936 ALA A CA 1
ATOM 7520 C C . ALA A 1 936 ? 15.336 -17.996 29.923 1.00 83.94 936 ALA A C 1
ATOM 7522 O O . ALA A 1 936 ? 14.777 -18.194 28.846 1.00 83.94 936 ALA A O 1
ATOM 7523 N N . THR A 1 937 ? 16.002 -18.962 30.560 1.00 85.62 937 THR A N 1
ATOM 7524 C CA . THR A 1 937 ? 16.243 -20.307 30.017 1.00 85.62 937 THR A CA 1
ATOM 7525 C C . THR A 1 937 ? 14.938 -21.021 29.662 1.00 85.62 937 THR A C 1
ATOM 7527 O O . THR A 1 937 ? 14.770 -21.484 28.530 1.00 85.62 937 THR A O 1
ATOM 7530 N N . ASP A 1 938 ? 13.975 -21.045 30.586 1.00 85.94 938 ASP A N 1
ATOM 7531 C CA . ASP A 1 938 ? 12.672 -21.682 30.368 1.00 85.94 938 ASP A CA 1
ATOM 7532 C C . ASP A 1 938 ? 11.842 -20.976 29.293 1.00 85.94 938 ASP A C 1
ATOM 7534 O O . ASP A 1 938 ? 11.208 -21.634 28.461 1.00 85.94 938 ASP A O 1
ATOM 7538 N N . ASP A 1 939 ? 11.893 -19.646 29.253 1.00 87.50 939 ASP A N 1
ATOM 7539 C CA . ASP A 1 939 ? 11.186 -18.864 28.243 1.00 87.50 939 ASP A CA 1
ATOM 7540 C C . ASP A 1 939 ? 11.778 -19.079 26.840 1.00 87.50 939 ASP A C 1
ATOM 7542 O O . ASP A 1 939 ? 11.038 -19.235 25.867 1.00 87.50 939 ASP A O 1
ATOM 7546 N N . ILE A 1 940 ? 13.109 -19.135 26.722 1.00 88.00 940 ILE A N 1
ATOM 7547 C CA . ILE A 1 940 ? 13.808 -19.413 25.459 1.00 88.00 940 ILE A CA 1
ATOM 7548 C C . ILE A 1 940 ? 13.469 -20.821 24.964 1.00 88.00 940 ILE A C 1
ATOM 7550 O O . ILE A 1 940 ? 13.217 -21.005 23.770 1.00 88.00 940 ILE A O 1
ATOM 7554 N N . ARG A 1 941 ? 13.401 -21.807 25.866 1.00 91.75 941 ARG A N 1
ATOM 7555 C CA . ARG A 1 941 ? 12.979 -23.173 25.533 1.00 91.75 941 ARG A CA 1
ATOM 7556 C C . ARG A 1 941 ? 11.575 -23.191 24.941 1.00 91.75 941 ARG A C 1
ATOM 7558 O O . ARG A 1 941 ? 11.370 -23.769 23.874 1.00 91.75 941 ARG A O 1
ATOM 7565 N N . ARG A 1 942 ? 10.614 -22.536 25.601 1.00 89.12 942 ARG A N 1
ATOM 7566 C CA . ARG A 1 942 ? 9.226 -22.431 25.115 1.00 89.12 942 ARG A CA 1
ATOM 7567 C C . ARG A 1 942 ? 9.158 -21.725 23.762 1.00 89.12 942 ARG A C 1
ATOM 7569 O O . ARG A 1 942 ? 8.480 -22.211 22.857 1.00 89.12 942 ARG A O 1
ATOM 7576 N N . TYR A 1 943 ? 9.899 -20.627 23.610 1.00 89.81 943 TYR A N 1
ATOM 7577 C CA . TYR A 1 943 ? 10.003 -19.869 22.364 1.00 89.81 943 TYR A CA 1
ATOM 7578 C C . TYR A 1 943 ? 10.505 -20.743 21.205 1.00 89.81 943 TYR A C 1
ATOM 7580 O O . TYR A 1 943 ? 9.844 -20.834 20.168 1.00 89.81 943 TYR A O 1
ATOM 7588 N N . LEU A 1 944 ? 11.634 -21.438 21.386 1.00 91.12 944 LEU A N 1
ATOM 7589 C CA . LEU A 1 944 ? 12.217 -22.312 20.364 1.00 91.12 944 LEU A CA 1
ATOM 7590 C C . LEU A 1 944 ? 11.261 -23.441 19.977 1.00 91.12 944 LEU A C 1
ATOM 7592 O O . LEU A 1 944 ? 11.004 -23.633 18.789 1.00 91.12 944 LEU A O 1
ATOM 7596 N N . TRP A 1 945 ? 10.680 -24.131 20.963 1.00 90.88 945 TRP A N 1
ATOM 7597 C CA . TRP A 1 945 ? 9.712 -25.200 20.715 1.00 90.88 945 TRP A CA 1
ATOM 7598 C C . TRP A 1 945 ? 8.528 -24.718 19.882 1.00 90.88 945 TRP A C 1
ATOM 7600 O O . TRP A 1 945 ? 8.231 -25.300 18.839 1.00 90.88 945 TRP A O 1
ATOM 7610 N N . ARG A 1 946 ? 7.872 -23.634 20.307 1.00 88.50 946 ARG A N 1
ATOM 7611 C CA . ARG A 1 946 ? 6.666 -23.119 19.647 1.00 88.50 946 ARG A CA 1
ATOM 7612 C C . ARG A 1 946 ? 6.958 -22.655 18.222 1.00 88.50 946 ARG A C 1
ATOM 7614 O O . ARG A 1 946 ? 6.217 -22.990 17.298 1.00 88.50 946 ARG A O 1
ATOM 7621 N N . ARG A 1 947 ? 8.037 -21.890 18.030 1.00 89.56 947 ARG A N 1
ATOM 7622 C CA . ARG A 1 947 ? 8.380 -21.301 16.730 1.00 89.56 947 ARG A CA 1
ATOM 7623 C C . ARG A 1 947 ? 8.892 -22.336 15.734 1.00 89.56 947 ARG A C 1
ATOM 7625 O O . ARG A 1 947 ? 8.476 -22.302 14.578 1.00 89.56 947 ARG A O 1
ATOM 7632 N N . LEU A 1 948 ? 9.730 -23.280 16.163 1.00 90.81 948 LEU A N 1
ATOM 7633 C CA . LEU A 1 948 ? 10.206 -24.346 15.282 1.00 90.81 948 LEU A CA 1
ATOM 7634 C C . LEU A 1 948 ? 9.076 -25.318 14.918 1.00 90.81 948 LEU A C 1
ATOM 7636 O O . LEU A 1 948 ? 8.962 -25.678 13.751 1.00 90.81 948 LEU A O 1
ATOM 7640 N N . GLN A 1 949 ? 8.180 -25.670 15.849 1.00 88.62 949 GLN A N 1
ATOM 7641 C CA . GLN A 1 949 ? 6.994 -26.479 15.528 1.00 88.62 949 GLN A CA 1
ATOM 7642 C C . GLN A 1 949 ? 6.099 -25.810 14.477 1.00 88.62 949 GLN A C 1
ATOM 7644 O O . GLN A 1 949 ? 5.660 -26.475 13.536 1.00 88.62 949 GLN A O 1
ATOM 7649 N N . ASP A 1 950 ? 5.858 -24.500 14.596 1.00 86.94 950 ASP A N 1
ATOM 7650 C CA . ASP A 1 950 ? 5.093 -23.745 13.599 1.00 86.94 950 ASP A CA 1
ATOM 7651 C C . ASP A 1 950 ? 5.775 -23.789 12.220 1.00 86.94 950 ASP A C 1
ATOM 7653 O O . ASP A 1 950 ? 5.108 -24.061 11.218 1.00 86.94 950 ASP A O 1
ATOM 7657 N N . ILE A 1 951 ? 7.107 -23.639 12.165 1.00 88.19 951 ILE A N 1
ATOM 7658 C CA . ILE A 1 951 ? 7.892 -23.787 10.925 1.00 88.19 951 ILE A CA 1
ATOM 7659 C C . ILE A 1 951 ? 7.717 -25.188 10.326 1.00 88.19 951 ILE A C 1
ATOM 7661 O O . ILE A 1 951 ? 7.393 -25.307 9.143 1.00 88.19 951 ILE A O 1
ATOM 7665 N N . GLY A 1 952 ? 7.866 -26.245 11.127 1.00 85.12 952 GLY A N 1
ATOM 7666 C CA . GLY A 1 952 ? 7.681 -27.626 10.672 1.00 85.12 952 GLY A CA 1
ATOM 7667 C C . GLY A 1 952 ? 6.280 -27.882 10.115 1.00 85.12 952 GLY A C 1
ATOM 7668 O O . GLY A 1 952 ? 6.134 -28.448 9.032 1.00 85.12 952 GLY A O 1
ATOM 7669 N N . SER A 1 953 ? 5.245 -27.373 10.795 1.00 84.00 953 SER A N 1
ATOM 7670 C CA . SER A 1 953 ? 3.843 -27.535 10.383 1.00 84.00 953 SER A CA 1
ATOM 7671 C C . SER A 1 953 ? 3.522 -26.888 9.028 1.00 84.00 953 SER A C 1
ATOM 7673 O O . SER A 1 953 ? 2.688 -27.397 8.278 1.00 84.00 953 SER A O 1
ATOM 7675 N N . ARG A 1 954 ? 4.209 -25.788 8.690 1.00 83.00 954 ARG A N 1
ATOM 7676 C CA . ARG A 1 954 ? 4.038 -25.037 7.434 1.00 83.00 954 ARG A CA 1
ATOM 7677 C C . ARG A 1 954 ? 5.038 -25.441 6.347 1.00 83.00 954 ARG A C 1
ATOM 7679 O O . ARG A 1 954 ? 4.910 -24.979 5.214 1.00 83.00 954 ARG A O 1
ATOM 7686 N N . SER A 1 955 ? 6.028 -26.273 6.674 1.00 80.25 955 SER A N 1
ATOM 7687 C CA . SER A 1 955 ? 7.086 -26.692 5.754 1.00 80.25 955 SER A CA 1
ATOM 7688 C C . SER A 1 955 ? 6.574 -27.661 4.684 1.00 80.25 955 SER A C 1
ATOM 7690 O O . SER A 1 955 ? 5.644 -28.443 4.911 1.00 80.25 955 SER A O 1
ATOM 7692 N N . TYR A 1 956 ? 7.196 -27.630 3.503 1.00 79.12 956 TYR A N 1
ATOM 7693 C CA . TYR A 1 956 ? 6.981 -28.611 2.433 1.00 79.12 956 TYR A CA 1
ATOM 7694 C C . TYR A 1 956 ? 7.870 -29.858 2.577 1.00 79.12 956 TYR A C 1
ATOM 7696 O O . TYR A 1 956 ? 7.599 -30.848 1.904 1.00 79.12 956 TYR A O 1
ATOM 7704 N N . ASP A 1 957 ? 8.887 -29.839 3.452 1.00 80.44 957 ASP A N 1
ATOM 7705 C CA . ASP A 1 957 ? 9.746 -31.001 3.725 1.00 80.44 957 ASP A CA 1
ATOM 7706 C C . ASP A 1 957 ? 9.005 -32.016 4.624 1.00 80.44 957 ASP A C 1
ATOM 7708 O O . ASP A 1 957 ? 8.674 -31.684 5.769 1.00 80.44 957 ASP A O 1
ATOM 7712 N N . PRO A 1 958 ? 8.753 -33.257 4.159 1.00 82.12 958 PRO A N 1
ATOM 7713 C CA . PRO A 1 958 ? 8.082 -34.285 4.953 1.00 82.12 958 PRO A CA 1
ATOM 7714 C C . PRO A 1 958 ? 8.791 -34.606 6.276 1.00 82.12 958 PRO A C 1
ATOM 7716 O O . PRO A 1 958 ? 8.119 -34.905 7.265 1.00 82.12 958 PRO A O 1
ATOM 7719 N N . ARG A 1 959 ? 10.128 -34.501 6.329 1.00 85.56 959 ARG A N 1
ATOM 7720 C CA . ARG A 1 959 ? 10.917 -34.739 7.549 1.00 85.56 959 ARG A CA 1
ATOM 7721 C C . ARG A 1 959 ? 10.539 -33.737 8.643 1.00 85.56 959 ARG A C 1
ATOM 7723 O O . ARG A 1 959 ? 10.354 -34.135 9.789 1.00 85.56 959 ARG A O 1
ATOM 7730 N N . ALA A 1 960 ? 10.311 -32.475 8.271 1.00 83.06 960 ALA A N 1
ATOM 7731 C CA . ALA A 1 960 ? 9.931 -31.388 9.179 1.00 83.06 960 ALA A CA 1
ATOM 7732 C C . ALA A 1 960 ? 8.480 -31.472 9.697 1.00 83.06 960 ALA A C 1
ATOM 7734 O O . ALA A 1 960 ? 8.106 -30.753 10.619 1.00 83.06 960 ALA A O 1
ATOM 7735 N N . ARG A 1 961 ? 7.639 -32.336 9.111 1.00 81.06 961 ARG A N 1
ATOM 7736 C CA . ARG A 1 961 ? 6.264 -32.591 9.584 1.00 81.06 961 ARG A CA 1
ATOM 7737 C C . ARG A 1 961 ? 6.172 -33.760 10.561 1.00 81.06 961 ARG A C 1
ATOM 7739 O O . ARG A 1 961 ? 5.125 -33.968 11.174 1.00 81.06 961 ARG A O 1
ATOM 7746 N N . SER A 1 962 ? 7.245 -34.537 10.695 1.00 80.50 962 SER A N 1
ATOM 7747 C CA . SER A 1 962 ? 7.329 -35.600 11.693 1.00 80.50 962 SER A CA 1
ATOM 7748 C C . SER A 1 962 ? 7.273 -35.010 13.107 1.00 80.50 962 SER A C 1
ATOM 7750 O O . SER A 1 962 ? 7.598 -33.851 13.315 1.00 80.50 962 SER A O 1
ATOM 7752 N N . LYS A 1 963 ? 6.918 -35.796 14.124 1.00 70.00 963 LYS A N 1
ATOM 7753 C CA . LYS A 1 963 ? 7.167 -35.383 15.520 1.00 70.00 963 LYS A CA 1
ATOM 7754 C C . LYS A 1 963 ? 8.637 -35.556 15.927 1.00 70.00 963 LYS A C 1
ATOM 7756 O O . LYS A 1 963 ? 9.030 -35.070 16.976 1.00 70.00 963 LYS A O 1
ATOM 7761 N N . LEU A 1 964 ? 9.434 -36.245 15.104 1.00 75.19 964 LEU A N 1
ATOM 7762 C CA . LEU A 1 964 ? 10.792 -36.689 15.437 1.00 75.19 964 LEU A CA 1
ATOM 7763 C C . LEU A 1 964 ? 11.915 -35.745 14.969 1.00 75.19 964 LEU A C 1
ATOM 7765 O O . LEU A 1 964 ? 13.067 -36.000 15.304 1.00 75.19 964 LEU A O 1
ATOM 7769 N N . TRP A 1 965 ? 11.629 -34.689 14.193 1.00 85.25 965 TRP A N 1
ATOM 7770 C CA . TRP A 1 965 ? 12.680 -33.763 13.719 1.00 85.25 965 TRP A CA 1
ATOM 7771 C C . TRP A 1 965 ? 13.113 -32.731 14.766 1.00 85.25 965 TRP A C 1
ATOM 7773 O O . TRP A 1 965 ? 14.178 -32.147 14.624 1.00 85.25 965 TRP A O 1
ATOM 7783 N N . LEU A 1 966 ? 12.307 -32.512 15.809 1.00 87.19 966 LEU A N 1
ATOM 7784 C CA . LEU A 1 966 ? 12.682 -31.697 16.963 1.00 87.19 966 LEU A CA 1
ATOM 7785 C C . LEU A 1 966 ? 13.053 -32.632 18.104 1.00 87.19 966 LEU A C 1
ATOM 7787 O O . LEU A 1 966 ? 12.183 -33.093 18.846 1.00 87.19 966 LEU A O 1
ATOM 7791 N N . ARG A 1 967 ? 14.343 -32.945 18.230 1.00 87.75 967 ARG A N 1
ATOM 7792 C CA . ARG A 1 967 ? 14.830 -33.721 19.370 1.00 87.75 967 ARG A CA 1
ATOM 7793 C C . ARG A 1 967 ? 14.943 -32.803 20.575 1.00 87.75 967 ARG A C 1
ATOM 7795 O O . ARG A 1 967 ? 15.383 -31.661 20.464 1.00 87.75 967 ARG A O 1
ATOM 7802 N N . VAL A 1 968 ? 14.563 -33.322 21.740 1.00 88.56 968 VAL A N 1
ATOM 7803 C CA . VAL A 1 968 ? 14.696 -32.593 23.009 1.00 88.56 968 VAL A CA 1
ATOM 7804 C C . VAL A 1 968 ? 16.155 -32.184 23.227 1.00 88.56 968 VAL A C 1
ATOM 7806 O O . VAL A 1 968 ? 16.417 -31.047 23.593 1.00 88.56 968 VAL A O 1
ATOM 7809 N N . GLU A 1 969 ? 17.093 -33.078 22.912 1.00 88.50 969 GLU A N 1
ATOM 7810 C CA . GLU A 1 969 ? 18.538 -32.848 23.018 1.00 88.50 969 GLU A CA 1
ATOM 7811 C C . GLU A 1 969 ? 19.010 -31.644 22.188 1.00 88.50 969 GLU A C 1
ATOM 7813 O O . GLU A 1 969 ? 19.732 -30.794 22.709 1.00 88.50 969 GLU A O 1
ATOM 7818 N N . ASP A 1 970 ? 18.541 -31.517 20.942 1.00 89.38 970 ASP A N 1
ATOM 7819 C CA . ASP A 1 970 ? 18.897 -30.403 20.055 1.00 89.38 970 ASP A CA 1
ATOM 7820 C C . ASP A 1 970 ? 18.374 -29.073 20.609 1.00 89.38 970 ASP A C 1
ATOM 7822 O O . ASP A 1 970 ? 19.101 -28.080 20.663 1.00 89.38 970 ASP A O 1
ATOM 7826 N N . ILE A 1 971 ? 17.124 -29.052 21.087 1.00 91.94 971 ILE A N 1
ATOM 7827 C CA . ILE A 1 971 ? 16.537 -27.850 21.690 1.00 91.94 971 ILE A CA 1
ATOM 7828 C C . ILE A 1 971 ? 17.277 -27.465 22.971 1.00 91.94 971 ILE A C 1
ATOM 7830 O O . ILE A 1 971 ? 17.623 -26.296 23.128 1.00 91.94 971 ILE A O 1
ATOM 7834 N N . GLU A 1 972 ? 17.578 -28.412 23.863 1.00 90.31 972 GLU A N 1
ATOM 7835 C CA . GLU A 1 972 ? 18.341 -28.118 25.081 1.00 90.31 972 GLU A CA 1
ATOM 7836 C C . GLU A 1 972 ? 19.746 -27.599 24.763 1.00 90.31 972 GLU A C 1
ATOM 7838 O O . GLU A 1 972 ? 20.226 -26.678 25.429 1.00 90.31 972 GLU A O 1
ATOM 7843 N N . LYS A 1 973 ? 20.394 -28.125 23.716 1.00 89.06 973 LYS A N 1
ATOM 7844 C CA . LYS A 1 973 ? 21.694 -27.626 23.253 1.00 89.06 973 LYS A CA 1
ATOM 7845 C C . LYS A 1 973 ? 21.596 -26.160 22.814 1.00 89.06 973 LYS A C 1
ATOM 7847 O O . LYS A 1 973 ? 22.414 -25.340 23.234 1.00 89.06 973 LYS A O 1
ATOM 7852 N N . LEU A 1 974 ? 20.566 -25.802 22.044 1.00 90.75 974 LEU A N 1
ATOM 7853 C CA . LEU A 1 974 ? 20.318 -24.420 21.611 1.00 90.75 974 LEU A CA 1
ATOM 7854 C C . LEU A 1 974 ? 19.940 -23.489 22.773 1.00 90.75 974 LEU A C 1
ATOM 7856 O O . LEU A 1 974 ? 20.385 -22.343 22.806 1.00 90.75 974 LEU A O 1
ATOM 7860 N N . VAL A 1 975 ? 19.150 -23.968 23.739 1.00 89.75 975 VAL A N 1
ATOM 7861 C CA . VAL A 1 975 ? 18.764 -23.213 24.944 1.00 89.75 975 VAL A CA 1
ATOM 7862 C C . VAL A 1 975 ? 19.994 -22.893 25.794 1.00 89.75 975 VAL A C 1
ATOM 7864 O O . VAL A 1 975 ? 20.195 -21.736 26.167 1.00 89.75 975 VAL A O 1
ATOM 7867 N N . LYS A 1 976 ? 20.859 -23.886 26.040 1.00 86.06 976 LYS A N 1
ATOM 7868 C CA . LYS A 1 976 ? 22.132 -23.690 26.748 1.00 86.06 976 LYS A CA 1
ATOM 7869 C C . LYS A 1 976 ? 23.029 -22.689 26.015 1.00 86.06 976 LYS A C 1
ATOM 7871 O O . LYS A 1 976 ? 23.572 -21.779 26.639 1.00 86.06 976 LYS A O 1
ATOM 7876 N N . ALA A 1 977 ? 23.143 -22.815 24.691 1.00 86.25 977 ALA A N 1
ATOM 7877 C CA . ALA A 1 977 ? 23.948 -21.916 23.866 1.00 86.25 977 ALA A CA 1
ATOM 7878 C C . ALA A 1 977 ? 23.420 -20.476 23.844 1.00 86.25 977 ALA A C 1
ATOM 7880 O O . ALA A 1 977 ? 24.208 -19.534 23.787 1.00 86.25 977 ALA A O 1
ATOM 7881 N N . ALA A 1 978 ? 22.101 -20.289 23.944 1.00 85.44 978 ALA A N 1
ATOM 7882 C CA . ALA A 1 978 ? 21.500 -18.966 24.012 1.00 85.44 978 ALA A CA 1
ATOM 7883 C C . ALA A 1 978 ? 21.931 -18.182 25.262 1.00 85.44 978 ALA A C 1
ATOM 7885 O O . ALA A 1 978 ? 21.911 -16.955 25.219 1.00 85.44 978 ALA A O 1
ATOM 7886 N N . SER A 1 979 ? 22.326 -18.851 26.357 1.00 80.94 979 SER A N 1
ATOM 7887 C CA . SER A 1 979 ? 22.854 -18.217 27.580 1.00 80.94 979 SER A CA 1
ATOM 7888 C C . SER A 1 979 ? 21.978 -17.046 28.074 1.00 80.94 979 SER A C 1
ATOM 7890 O O . SER A 1 979 ? 22.447 -15.945 28.361 1.00 80.94 979 SER A O 1
ATOM 7892 N N . GLY A 1 980 ? 20.656 -17.249 28.072 1.00 79.12 980 GLY A N 1
ATOM 7893 C CA . GLY A 1 980 ? 19.674 -16.232 28.468 1.00 79.12 980 GLY A CA 1
ATOM 7894 C C . GLY A 1 980 ? 19.434 -15.096 27.455 1.00 79.12 980 GLY A C 1
ATOM 7895 O O . GLY A 1 980 ? 18.719 -14.138 27.760 1.00 79.12 980 GLY A O 1
ATOM 7896 N N . GLN A 1 981 ? 19.995 -15.175 26.244 1.00 81.06 981 GLN A N 1
ATOM 7897 C CA . GLN A 1 981 ? 19.858 -14.161 25.196 1.00 81.06 981 GLN A CA 1
ATOM 7898 C C . GLN A 1 981 ? 18.894 -14.602 24.090 1.00 81.06 981 GLN A C 1
ATOM 7900 O O . GLN A 1 981 ? 19.220 -15.405 23.215 1.00 81.06 981 GLN A O 1
ATOM 7905 N N . PHE A 1 982 ? 17.715 -13.982 24.056 1.00 84.94 982 PHE A N 1
ATOM 7906 C CA . PHE A 1 982 ? 16.698 -14.226 23.029 1.00 84.94 982 PHE A CA 1
ATOM 7907 C C . PHE A 1 982 ? 17.165 -13.931 21.603 1.00 84.94 982 PHE A C 1
ATOM 7909 O O . PHE A 1 982 ? 16.644 -14.534 20.669 1.00 84.94 982 PHE A O 1
ATOM 7916 N N . VAL A 1 983 ? 18.147 -13.040 21.409 1.00 85.62 983 VAL A N 1
ATOM 7917 C CA . VAL A 1 983 ? 18.701 -12.771 20.069 1.00 85.62 983 VAL A CA 1
ATOM 7918 C C . VAL A 1 983 ? 19.268 -14.034 19.418 1.00 85.62 983 VAL A C 1
ATOM 7920 O O . VAL A 1 983 ? 19.095 -14.207 18.214 1.00 85.62 983 VAL A O 1
ATOM 7923 N N . TYR A 1 984 ? 19.869 -14.940 20.197 1.00 88.81 984 TYR A N 1
ATOM 7924 C CA . TYR A 1 984 ? 20.363 -16.218 19.687 1.00 88.81 984 TYR A CA 1
ATOM 7925 C C . TYR A 1 984 ? 19.199 -17.048 19.146 1.00 88.81 984 TYR A C 1
ATOM 7927 O O . TYR A 1 984 ? 19.147 -17.356 17.958 1.00 88.81 984 TYR A O 1
ATOM 7935 N N . ALA A 1 985 ? 18.197 -17.304 19.989 1.00 89.12 985 ALA A N 1
ATOM 7936 C CA . ALA A 1 985 ? 17.026 -18.093 19.624 1.00 89.12 985 ALA A CA 1
ATOM 7937 C C . ALA A 1 985 ? 16.235 -17.485 18.452 1.00 89.12 985 ALA A C 1
ATOM 7939 O O . ALA A 1 985 ? 15.810 -18.200 17.546 1.00 89.12 985 ALA A O 1
ATOM 7940 N N . ALA A 1 986 ? 16.067 -16.161 18.425 1.00 88.94 986 ALA A N 1
ATOM 7941 C CA . ALA A 1 986 ? 15.400 -15.461 17.332 1.00 88.94 986 ALA A CA 1
ATOM 7942 C C . ALA A 1 986 ? 16.174 -15.570 16.009 1.00 88.94 986 ALA A C 1
ATOM 7944 O O . ALA A 1 986 ? 15.556 -15.759 14.962 1.00 88.94 986 ALA A O 1
ATOM 7945 N N . THR A 1 987 ? 17.508 -15.494 16.055 1.00 90.06 987 THR A N 1
ATOM 7946 C CA . THR A 1 987 ? 18.370 -15.671 14.875 1.00 90.06 987 THR A CA 1
ATOM 7947 C C . THR A 1 987 ? 18.272 -17.097 14.340 1.00 90.06 987 THR A C 1
ATOM 7949 O O . THR A 1 987 ? 18.082 -17.277 13.140 1.00 90.06 987 THR A O 1
ATOM 7952 N N . VAL A 1 988 ? 18.298 -18.105 15.223 1.00 92.06 988 VAL A N 1
ATOM 7953 C CA . VAL A 1 988 ? 18.114 -19.517 14.847 1.00 92.06 988 VAL A CA 1
ATOM 7954 C C . VAL A 1 988 ? 16.765 -19.736 14.165 1.00 92.06 988 VAL A C 1
ATOM 7956 O O . VAL A 1 988 ? 16.718 -20.282 13.067 1.00 92.06 988 VAL A O 1
ATOM 7959 N N . VAL A 1 989 ? 15.667 -19.261 14.763 1.00 91.06 989 VAL A N 1
ATOM 7960 C CA . VAL A 1 989 ? 14.320 -19.394 14.180 1.00 91.06 989 VAL A CA 1
ATOM 7961 C C . VAL A 1 989 ? 14.248 -18.741 12.798 1.00 91.06 989 VAL A C 1
ATOM 7963 O O . VAL A 1 989 ? 13.710 -19.345 11.871 1.00 91.06 989 VAL A O 1
ATOM 7966 N N . LYS A 1 990 ? 14.815 -17.537 12.632 1.00 89.38 990 LYS A N 1
ATOM 7967 C CA . LYS A 1 990 ? 14.848 -16.855 11.331 1.00 89.38 990 LYS A CA 1
ATOM 7968 C C . LYS A 1 990 ? 15.649 -17.638 10.297 1.00 89.38 990 LYS A C 1
ATOM 7970 O O . LYS A 1 990 ? 15.136 -17.858 9.205 1.00 89.38 990 LYS A O 1
ATOM 7975 N N . TYR A 1 991 ? 16.843 -18.106 10.655 1.00 90.94 991 TYR A N 1
ATOM 7976 C CA . TYR A 1 991 ? 17.686 -18.908 9.770 1.00 90.94 991 TYR A CA 1
ATOM 7977 C C . TYR A 1 991 ? 16.988 -20.209 9.350 1.00 90.94 991 TYR A C 1
ATOM 7979 O O . TYR A 1 991 ? 16.929 -20.530 8.168 1.00 90.94 991 TYR A O 1
ATOM 7987 N N . VAL A 1 992 ? 16.358 -20.929 10.279 1.00 90.56 992 VAL A N 1
ATOM 7988 C CA . VAL A 1 992 ? 15.622 -22.167 9.966 1.00 90.56 992 VAL A CA 1
ATOM 7989 C C . VAL A 1 992 ? 14.365 -21.903 9.117 1.00 90.56 992 VAL A C 1
ATOM 7991 O O . VAL A 1 992 ? 13.939 -22.775 8.365 1.00 90.56 992 VAL A O 1
ATOM 7994 N N . SER A 1 993 ? 13.778 -20.704 9.191 1.00 86.88 993 SER A N 1
ATOM 7995 C CA . SER A 1 993 ? 12.552 -20.343 8.458 1.00 86.88 993 SER A CA 1
ATOM 7996 C C . SER A 1 993 ? 12.742 -19.976 6.975 1.00 86.88 993 SER A C 1
ATOM 7998 O O . SER A 1 993 ? 11.750 -19.733 6.278 1.00 86.88 993 SER A O 1
ATOM 8000 N N . GLU A 1 994 ? 13.978 -19.907 6.471 1.00 80.56 994 GLU A N 1
ATOM 8001 C CA . GLU A 1 994 ? 14.244 -19.511 5.082 1.00 80.56 994 GLU A CA 1
ATOM 8002 C C . GLU A 1 994 ? 13.741 -20.554 4.069 1.00 80.56 994 GLU A C 1
ATOM 8004 O O . GLU A 1 994 ? 14.000 -21.750 4.170 1.00 80.56 994 GLU A O 1
ATOM 8009 N N . ARG A 1 995 ? 13.011 -20.088 3.047 1.00 66.31 995 ARG A N 1
ATOM 8010 C CA . ARG A 1 995 ? 12.183 -20.943 2.173 1.00 66.31 995 ARG A CA 1
ATOM 8011 C C . ARG A 1 995 ? 12.956 -21.783 1.151 1.00 66.31 995 ARG A C 1
ATOM 8013 O O . ARG A 1 995 ? 12.367 -22.693 0.575 1.00 66.31 995 ARG A O 1
ATOM 8020 N N . ARG A 1 996 ? 14.218 -21.442 0.867 1.00 66.94 996 ARG A N 1
ATOM 8021 C CA . ARG A 1 996 ? 15.030 -22.074 -0.192 1.00 66.94 996 ARG A CA 1
ATOM 8022 C C . ARG A 1 996 ? 15.807 -23.308 0.290 1.00 66.94 996 ARG A C 1
ATOM 8024 O O . ARG A 1 996 ? 16.393 -24.000 -0.534 1.00 66.94 996 ARG A O 1
ATOM 8031 N N . SER A 1 997 ? 15.779 -23.617 1.588 1.00 73.00 997 SER A N 1
ATOM 8032 C CA . SER A 1 997 ? 16.473 -24.768 2.180 1.00 73.00 997 SER A CA 1
ATOM 8033 C C . SER A 1 997 ? 15.542 -25.585 3.075 1.00 73.00 997 SER A C 1
ATOM 8035 O O . SER A 1 997 ? 14.529 -25.083 3.560 1.00 73.00 997 SER A O 1
ATOM 8037 N N . SER A 1 998 ? 15.882 -26.854 3.317 1.00 85.19 998 SER A N 1
ATOM 8038 C CA . SER A 1 998 ? 15.149 -27.656 4.297 1.00 85.19 998 SER A CA 1
ATOM 8039 C C . SER A 1 998 ? 15.347 -27.085 5.709 1.00 85.19 998 SER A C 1
ATOM 8041 O O . SER A 1 998 ? 16.494 -26.883 6.122 1.00 85.19 998 SER A O 1
ATOM 8043 N N . PRO A 1 999 ? 14.268 -26.894 6.494 1.00 89.56 999 PRO A N 1
ATOM 8044 C CA . PRO A 1 999 ? 14.394 -26.492 7.891 1.00 89.56 999 PRO A CA 1
ATOM 8045 C C . PRO A 1 999 ? 15.059 -27.577 8.750 1.00 89.56 999 PRO A C 1
ATOM 8047 O O . PRO A 1 999 ? 15.641 -27.252 9.778 1.00 89.56 999 PRO A O 1
ATOM 8050 N N . VAL A 1 1000 ? 15.007 -28.851 8.335 1.00 88.88 1000 VAL A N 1
ATOM 8051 C CA . VAL A 1 1000 ? 15.671 -29.951 9.054 1.00 88.88 1000 VAL A CA 1
ATOM 8052 C C . VAL A 1 1000 ? 17.181 -29.841 8.895 1.00 88.88 1000 VAL A C 1
ATOM 8054 O O . VAL A 1 1000 ? 17.900 -29.831 9.888 1.00 88.88 1000 VAL A O 1
ATOM 8057 N N . ASP A 1 1001 ? 17.652 -29.686 7.657 1.00 88.69 1001 ASP A N 1
ATOM 8058 C CA . ASP A 1 1001 ? 19.087 -29.609 7.368 1.00 88.69 1001 ASP A CA 1
ATOM 8059 C C . ASP A 1 1001 ? 19.699 -28.329 7.969 1.00 88.69 1001 ASP A C 1
ATOM 8061 O O . ASP A 1 1001 ? 20.796 -28.354 8.527 1.00 88.69 1001 ASP A O 1
ATOM 8065 N N . ARG A 1 1002 ? 18.959 -27.212 7.948 1.00 89.44 1002 ARG A N 1
ATOM 8066 C CA . ARG A 1 1002 ? 19.386 -25.962 8.592 1.00 89.44 1002 ARG A CA 1
ATOM 8067 C C . ARG A 1 1002 ? 19.388 -26.024 10.112 1.00 89.44 1002 ARG A C 1
ATOM 8069 O O . ARG A 1 1002 ? 20.304 -25.478 10.721 1.00 89.44 1002 ARG A O 1
ATOM 8076 N N . LEU A 1 1003 ? 18.396 -26.669 10.731 1.00 91.88 1003 LEU A N 1
ATOM 8077 C CA . LEU A 1 1003 ? 18.406 -26.876 12.179 1.00 91.88 1003 LEU A CA 1
ATOM 8078 C C . LEU A 1 1003 ? 19.625 -27.711 12.581 1.00 91.88 1003 LEU A C 1
ATOM 8080 O O . LEU A 1 1003 ? 20.336 -27.319 13.501 1.00 91.88 1003 LEU A O 1
ATOM 8084 N N . GLN A 1 1004 ? 19.906 -28.788 11.842 1.00 90.12 1004 GLN A N 1
ATOM 8085 C CA . GLN A 1 1004 ? 21.086 -29.617 12.079 1.00 90.12 1004 GLN A CA 1
ATOM 8086 C C . GLN A 1 1004 ? 22.381 -28.812 11.918 1.00 90.12 1004 GLN A C 1
ATOM 8088 O O . GLN A 1 1004 ? 23.225 -28.838 12.801 1.00 90.12 1004 GLN A O 1
ATOM 8093 N N . THR A 1 1005 ? 22.487 -28.003 10.862 1.00 90.19 1005 THR A N 1
ATOM 8094 C CA . THR A 1 1005 ? 23.648 -27.129 10.622 1.00 90.19 1005 THR A CA 1
ATOM 8095 C C . THR A 1 1005 ? 23.913 -26.193 11.808 1.00 90.19 1005 THR A C 1
ATOM 8097 O O . THR A 1 1005 ? 25.048 -26.044 12.255 1.00 90.19 1005 THR A O 1
ATOM 8100 N N . VAL A 1 1006 ? 22.861 -25.579 12.361 1.00 90.56 1006 VAL A N 1
ATOM 8101 C CA . VAL A 1 1006 ? 22.984 -24.713 13.542 1.00 90.56 1006 VAL A CA 1
ATOM 8102 C C . VAL A 1 1006 ? 23.426 -25.512 14.767 1.00 90.56 1006 VAL A C 1
ATOM 8104 O O . VAL A 1 1006 ? 24.308 -25.060 15.492 1.00 90.56 1006 VAL A O 1
ATOM 8107 N N . VAL A 1 1007 ? 22.836 -26.689 14.990 1.00 90.06 1007 VAL A N 1
ATOM 8108 C CA . VAL A 1 1007 ? 23.190 -27.597 16.094 1.00 90.06 1007 VAL A CA 1
ATOM 8109 C C . VAL A 1 1007 ? 24.650 -28.046 16.001 1.00 90.06 1007 VAL A C 1
ATOM 8111 O O . VAL A 1 1007 ? 25.318 -28.151 17.034 1.00 90.06 1007 VAL A O 1
ATOM 8114 N N . ASP A 1 1008 ? 25.160 -28.264 14.790 1.00 88.31 1008 ASP A N 1
ATOM 8115 C CA . ASP A 1 1008 ? 26.550 -28.640 14.524 1.00 88.31 1008 ASP A CA 1
ATOM 8116 C C . ASP A 1 1008 ? 27.513 -27.476 14.805 1.00 88.31 1008 ASP A C 1
ATOM 8118 O O . ASP A 1 1008 ? 28.597 -27.682 15.352 1.00 88.31 1008 ASP A O 1
ATOM 8122 N N . TRP A 1 1009 ? 27.110 -26.235 14.502 1.00 88.94 1009 TRP A N 1
ATOM 8123 C CA . TRP A 1 1009 ? 27.875 -25.039 14.875 1.00 88.94 1009 TRP A CA 1
ATOM 8124 C C . TRP A 1 1009 ? 27.880 -24.784 16.382 1.00 88.94 1009 TRP A C 1
ATOM 8126 O O . TRP A 1 1009 ? 28.806 -24.155 16.896 1.00 88.94 1009 TRP A O 1
ATOM 8136 N N . THR A 1 1010 ? 26.855 -25.238 17.106 1.00 85.44 1010 THR A N 1
ATOM 8137 C CA . THR A 1 1010 ? 26.761 -25.035 18.549 1.00 85.44 1010 THR A CA 1
ATOM 8138 C C . THR A 1 1010 ? 27.879 -25.802 19.282 1.00 85.44 1010 THR A C 1
ATOM 8140 O O . THR A 1 1010 ? 27.910 -27.035 19.218 1.00 85.44 1010 THR A O 1
ATOM 8143 N N . PRO A 1 1011 ? 28.769 -25.114 20.031 1.00 75.62 1011 PRO A N 1
ATOM 8144 C CA . PRO A 1 1011 ? 29.880 -25.756 20.738 1.00 75.62 1011 PRO A CA 1
ATOM 8145 C C . PRO A 1 1011 ? 29.416 -26.800 21.766 1.00 75.62 1011 PRO A C 1
ATOM 8147 O O . PRO A 1 1011 ? 28.383 -26.615 22.411 1.00 75.62 1011 PRO A O 1
ATOM 8150 N N . GLU A 1 1012 ? 30.195 -27.871 21.958 1.00 65.12 1012 GLU A N 1
ATOM 8151 C CA . GLU A 1 1012 ? 29.966 -28.848 23.035 1.00 65.12 1012 GLU A CA 1
ATOM 8152 C C . GLU A 1 1012 ? 30.364 -28.308 24.423 1.00 65.12 1012 GLU A C 1
ATOM 8154 O O . GLU A 1 1012 ? 31.118 -27.336 24.547 1.00 65.12 1012 GLU A O 1
ATOM 8159 N N . GLU A 1 1013 ? 29.807 -28.924 25.473 1.00 54.00 1013 GLU A N 1
ATOM 8160 C CA . GLU A 1 1013 ? 29.881 -28.473 26.869 1.00 54.00 1013 GLU A CA 1
ATOM 8161 C C . GLU A 1 1013 ? 31.316 -28.143 27.336 1.00 54.00 1013 GLU A C 1
ATOM 8163 O O . GLU A 1 1013 ? 32.269 -28.877 27.087 1.00 54.00 1013 GLU A O 1
ATOM 8168 N N . GLY A 1 1014 ? 31.465 -27.019 28.056 1.00 52.78 1014 GLY A N 1
ATOM 8169 C CA . GLY A 1 1014 ? 32.693 -26.666 28.786 1.00 52.78 1014 GLY A CA 1
ATOM 8170 C C . GLY A 1 1014 ? 33.599 -25.590 28.170 1.00 52.78 1014 GLY A C 1
ATOM 8171 O O . GLY A 1 1014 ? 34.593 -25.230 28.797 1.00 52.78 1014 GLY A O 1
ATOM 8172 N N . ARG A 1 1015 ? 33.283 -25.033 26.988 1.00 48.47 1015 ARG A N 1
ATOM 8173 C CA . ARG A 1 1015 ? 34.111 -23.987 26.332 1.00 48.47 1015 ARG A CA 1
ATOM 8174 C C . ARG A 1 1015 ? 33.545 -22.563 26.316 1.00 48.47 1015 ARG A C 1
ATOM 8176 O O . ARG A 1 1015 ? 34.239 -21.664 25.861 1.00 48.47 1015 ARG A O 1
ATOM 8183 N N . LEU A 1 1016 ? 32.328 -22.329 26.804 1.00 54.31 1016 LEU A N 1
ATOM 8184 C CA . LEU A 1 1016 ? 31.696 -21.005 26.744 1.00 54.31 1016 LEU A CA 1
ATOM 8185 C C . LEU A 1 1016 ? 32.070 -20.172 27.975 1.00 54.31 1016 LEU A C 1
ATOM 8187 O O . LEU A 1 1016 ? 31.377 -20.192 28.988 1.00 54.31 1016 LEU A O 1
ATOM 8191 N N . ALA A 1 1017 ? 33.184 -19.443 27.894 1.00 50.81 1017 ALA A N 1
ATOM 8192 C CA . ALA A 1 1017 ? 33.647 -18.575 28.980 1.00 50.81 1017 ALA A CA 1
ATOM 8193 C C . ALA A 1 1017 ? 33.007 -17.172 28.939 1.00 50.81 1017 ALA A C 1
ATOM 8195 O O . ALA A 1 1017 ? 33.153 -16.408 29.896 1.00 50.81 1017 ALA A O 1
ATOM 8196 N N . ARG A 1 1018 ? 32.339 -16.789 27.833 1.00 58.78 1018 ARG A N 1
ATOM 8197 C CA . ARG A 1 1018 ? 31.809 -15.426 27.621 1.00 58.78 1018 ARG A CA 1
ATOM 8198 C C . ARG A 1 1018 ? 30.363 -15.401 27.090 1.00 58.78 1018 ARG A C 1
ATOM 8200 O O . ARG A 1 1018 ? 30.053 -16.161 26.175 1.00 58.78 1018 ARG A O 1
ATOM 8207 N N . PRO A 1 1019 ? 29.511 -14.451 27.543 1.00 55.97 1019 PRO A N 1
ATOM 8208 C CA . PRO A 1 1019 ? 28.080 -14.395 27.203 1.00 55.97 1019 PRO A CA 1
ATOM 8209 C C . PRO A 1 1019 ? 27.736 -14.297 25.707 1.00 55.97 1019 PRO A C 1
ATOM 8211 O O . PRO A 1 1019 ? 26.621 -14.617 25.326 1.00 55.97 1019 PRO A O 1
ATOM 8214 N N . PHE A 1 1020 ? 28.647 -13.843 24.842 1.00 69.00 1020 PHE A N 1
ATOM 8215 C CA . PHE A 1 1020 ? 28.380 -13.660 23.404 1.00 69.00 1020 PHE A CA 1
ATOM 8216 C C . PHE A 1 1020 ? 29.078 -14.683 22.508 1.00 69.00 1020 PHE A C 1
ATOM 8218 O O . PHE A 1 1020 ? 28.881 -14.657 21.301 1.00 69.00 1020 PHE A O 1
ATOM 8225 N N . GLU A 1 1021 ? 29.874 -15.592 23.069 1.00 79.69 1021 GLU A N 1
ATOM 8226 C CA . GLU A 1 1021 ? 30.726 -16.481 22.278 1.00 79.69 1021 GLU A CA 1
ATOM 8227 C C . GLU A 1 1021 ? 29.912 -17.445 21.407 1.00 79.69 1021 GLU A C 1
ATOM 8229 O O . GLU A 1 1021 ? 30.191 -17.586 20.221 1.00 79.69 1021 GLU A O 1
ATOM 8234 N N . ALA A 1 1022 ? 28.839 -18.027 21.948 1.00 83.81 1022 ALA A N 1
ATOM 8235 C CA . ALA A 1 1022 ? 27.925 -18.866 21.173 1.00 83.81 1022 ALA A CA 1
ATOM 8236 C C . ALA A 1 1022 ? 27.196 -18.079 20.069 1.00 83.81 1022 ALA A C 1
ATOM 8238 O O . ALA A 1 1022 ? 27.009 -18.587 18.964 1.00 83.81 1022 ALA A O 1
ATOM 8239 N N . LEU A 1 1023 ? 26.811 -16.827 20.344 1.00 87.69 1023 LEU A N 1
ATOM 8240 C CA . LEU A 1 1023 ? 26.180 -15.949 19.357 1.00 87.69 1023 LEU A CA 1
ATOM 8241 C C . LEU A 1 1023 ? 27.156 -15.559 18.240 1.00 87.69 1023 LEU A C 1
ATOM 8243 O O . LEU A 1 1023 ? 26.775 -15.551 17.074 1.00 87.69 1023 LEU A O 1
ATOM 8247 N N . ASP A 1 1024 ? 28.412 -15.285 18.586 1.00 89.12 1024 ASP A N 1
ATOM 8248 C CA . ASP A 1 1024 ? 29.475 -14.980 17.630 1.00 89.12 1024 ASP A CA 1
ATOM 8249 C C . ASP A 1 1024 ? 29.782 -16.189 16.742 1.00 89.12 1024 ASP A C 1
ATOM 8251 O O . ASP A 1 1024 ? 29.969 -16.024 15.539 1.00 89.12 1024 ASP A O 1
ATOM 8255 N N . VAL A 1 1025 ? 29.762 -17.405 17.301 1.00 89.44 1025 VAL A N 1
ATOM 8256 C CA . VAL A 1 1025 ? 29.881 -18.654 16.531 1.00 89.44 1025 VAL A CA 1
ATOM 8257 C C . VAL A 1 1025 ? 28.702 -18.827 15.572 1.00 89.44 1025 VAL A C 1
ATOM 8259 O O . VAL A 1 1025 ? 28.922 -19.143 14.407 1.00 89.44 1025 VAL A O 1
ATOM 8262 N N . LEU A 1 1026 ? 27.467 -18.556 16.012 1.00 91.38 1026 LEU A N 1
ATOM 8263 C CA . LEU A 1 1026 ? 26.288 -18.607 15.142 1.00 91.38 1026 LEU A CA 1
ATOM 8264 C C . LEU A 1 1026 ? 26.388 -17.595 13.989 1.00 91.38 1026 LEU A C 1
ATOM 8266 O O . LEU A 1 1026 ? 26.171 -17.953 12.833 1.00 91.38 1026 LEU A O 1
ATOM 8270 N N . TYR A 1 1027 ? 26.755 -16.344 14.282 1.00 93.44 1027 TYR A N 1
ATOM 8271 C CA . TYR A 1 1027 ? 26.967 -15.319 13.259 1.00 93.44 1027 TYR A CA 1
ATOM 8272 C C . TYR A 1 1027 ? 28.093 -15.689 12.296 1.00 93.44 1027 TYR A C 1
ATOM 8274 O O . TYR A 1 1027 ? 27.932 -15.529 11.087 1.00 93.44 1027 TYR A O 1
ATOM 8282 N N . ALA A 1 1028 ? 29.207 -16.212 12.810 1.00 92.62 1028 ALA A N 1
ATOM 8283 C CA . ALA A 1 1028 ? 30.319 -16.667 11.991 1.00 92.62 1028 ALA A CA 1
ATOM 8284 C C . ALA A 1 1028 ? 29.921 -17.840 11.085 1.00 92.62 1028 ALA A C 1
ATOM 8286 O O . ALA A 1 1028 ? 30.308 -17.840 9.918 1.00 92.62 1028 ALA A O 1
ATOM 8287 N N . GLY A 1 1029 ? 29.132 -18.795 11.586 1.00 91.69 1029 GLY A N 1
ATOM 8288 C CA . GLY A 1 1029 ? 28.630 -19.936 10.819 1.00 91.69 1029 GLY A CA 1
ATOM 8289 C C . GLY A 1 1029 ? 27.734 -19.503 9.662 1.00 91.69 1029 GLY A C 1
ATOM 8290 O O . GLY A 1 1029 ? 28.017 -19.832 8.512 1.00 91.69 1029 GLY A O 1
ATOM 8291 N N . ILE A 1 1030 ? 26.723 -18.671 9.946 1.00 93.25 1030 ILE A N 1
ATOM 8292 C CA . ILE A 1 1030 ? 25.814 -18.125 8.924 1.00 93.25 1030 ILE A CA 1
ATOM 8293 C C . ILE A 1 1030 ? 26.601 -17.323 7.878 1.00 93.25 1030 ILE A C 1
ATOM 8295 O O . ILE A 1 1030 ? 26.420 -17.521 6.678 1.00 93.25 1030 ILE A O 1
ATOM 8299 N N . LEU A 1 1031 ? 27.504 -16.443 8.323 1.00 94.06 1031 LEU A N 1
ATOM 8300 C CA . LEU A 1 1031 ? 28.285 -15.595 7.425 1.00 94.06 1031 LEU A CA 1
ATOM 8301 C C . LEU A 1 1031 ? 29.271 -16.397 6.563 1.00 94.06 1031 LEU A C 1
ATOM 8303 O O . LEU A 1 1031 ? 29.457 -16.067 5.394 1.00 94.06 1031 LEU A O 1
ATOM 8307 N N . SER A 1 1032 ? 29.886 -17.444 7.117 1.00 92.44 1032 SER A N 1
ATOM 8308 C CA . SER A 1 1032 ? 30.808 -18.314 6.373 1.00 92.44 1032 SER A CA 1
ATOM 8309 C C . SER A 1 1032 ? 30.065 -19.163 5.345 1.00 92.44 1032 SER A C 1
ATOM 8311 O O . SER A 1 1032 ? 30.508 -19.232 4.205 1.00 92.44 1032 SER A O 1
ATOM 8313 N N . ALA A 1 1033 ? 28.903 -19.722 5.700 1.00 89.94 1033 ALA A N 1
ATOM 8314 C CA . ALA A 1 1033 ? 28.071 -20.463 4.755 1.00 89.94 1033 ALA A CA 1
ATOM 8315 C C . ALA A 1 1033 ? 27.616 -19.575 3.582 1.00 89.94 1033 ALA A C 1
ATOM 8317 O O . ALA A 1 1033 ? 27.736 -19.968 2.424 1.00 89.94 1033 ALA A O 1
ATOM 8318 N N . ALA A 1 1034 ? 27.167 -18.347 3.869 1.00 90.88 1034 ALA A N 1
ATOM 8319 C CA . ALA A 1 1034 ? 26.794 -17.381 2.835 1.00 90.88 1034 ALA A CA 1
ATOM 8320 C C . ALA A 1 1034 ? 27.989 -16.987 1.950 1.00 90.88 1034 ALA A C 1
ATOM 8322 O O . ALA A 1 1034 ? 27.854 -16.898 0.731 1.00 90.88 1034 ALA A O 1
ATOM 8323 N N . LYS A 1 1035 ? 29.173 -16.797 2.548 1.00 92.25 1035 LYS A N 1
ATOM 8324 C CA . LYS A 1 1035 ? 30.412 -16.518 1.814 1.00 92.25 1035 LYS A CA 1
ATOM 8325 C C . LYS A 1 1035 ? 30.750 -17.644 0.835 1.00 92.25 1035 LYS A C 1
ATOM 8327 O O . LYS A 1 1035 ? 31.002 -17.366 -0.332 1.00 92.25 1035 LYS A O 1
ATOM 8332 N N . GLU A 1 1036 ? 30.766 -18.891 1.305 1.00 89.38 1036 GLU A N 1
ATOM 8333 C CA . GLU A 1 1036 ? 31.106 -20.058 0.483 1.00 89.38 1036 GLU A CA 1
ATOM 8334 C C . GLU A 1 1036 ? 30.134 -20.225 -0.688 1.00 89.38 1036 GLU A C 1
ATOM 8336 O O . GLU A 1 1036 ? 30.573 -20.423 -1.819 1.00 89.38 1036 GLU A O 1
ATOM 8341 N N . LEU A 1 1037 ? 28.828 -20.068 -0.444 1.00 86.44 1037 LEU A N 1
ATOM 8342 C CA . LEU A 1 1037 ? 27.806 -20.129 -1.492 1.00 86.44 1037 LEU A CA 1
ATOM 8343 C C . LEU A 1 1037 ? 27.947 -18.989 -2.507 1.00 86.44 1037 LEU A C 1
ATOM 8345 O O . LEU A 1 1037 ? 27.876 -19.238 -3.709 1.00 86.44 1037 LEU A O 1
ATOM 8349 N N . TYR A 1 1038 ? 28.188 -17.756 -2.048 1.00 87.94 1038 TYR A N 1
ATOM 8350 C CA . TYR A 1 1038 ? 28.336 -16.595 -2.929 1.00 87.94 1038 TYR A CA 1
ATOM 8351 C C . TYR A 1 1038 ? 29.579 -16.700 -3.820 1.00 87.94 1038 TYR A C 1
ATOM 8353 O O . TYR A 1 1038 ? 29.499 -16.424 -5.018 1.00 87.94 1038 TYR A O 1
ATOM 8361 N N . GLU A 1 1039 ? 30.719 -17.094 -3.245 1.00 86.69 1039 GLU A N 1
ATOM 8362 C CA . GLU A 1 1039 ? 32.004 -17.208 -3.947 1.00 86.69 1039 GLU A CA 1
ATOM 8363 C C . GLU A 1 1039 ? 32.079 -18.453 -4.853 1.00 86.69 1039 GLU A C 1
ATOM 8365 O O . GLU A 1 1039 ? 32.879 -18.470 -5.789 1.00 86.69 1039 GLU A O 1
ATOM 8370 N N . ALA A 1 1040 ? 31.234 -19.468 -4.626 1.00 83.25 1040 ALA A N 1
ATOM 8371 C CA . ALA A 1 1040 ? 31.130 -20.656 -5.478 1.00 83.25 1040 ALA A CA 1
ATOM 8372 C C . ALA A 1 1040 ? 30.423 -20.402 -6.823 1.00 83.25 1040 ALA A C 1
ATOM 8374 O O . ALA A 1 1040 ? 30.532 -21.226 -7.732 1.00 83.25 1040 ALA A O 1
ATOM 8375 N N . VAL A 1 1041 ? 29.698 -19.288 -6.976 1.00 83.25 1041 VAL A N 1
ATOM 8376 C CA . VAL A 1 1041 ? 29.039 -18.932 -8.241 1.00 83.25 1041 VAL A CA 1
ATOM 8377 C C . VAL A 1 1041 ? 30.072 -18.378 -9.228 1.00 83.25 1041 VAL A C 1
ATOM 8379 O O . VAL A 1 1041 ? 30.724 -17.370 -8.957 1.00 83.25 1041 VAL A O 1
ATOM 8382 N N . ASP A 1 1042 ? 30.186 -18.991 -10.411 1.00 71.75 1042 ASP A N 1
ATOM 8383 C CA . ASP A 1 1042 ? 31.202 -18.640 -11.418 1.00 71.75 1042 ASP A CA 1
ATOM 8384 C C . ASP A 1 1042 ? 31.194 -17.155 -11.833 1.00 71.75 1042 ASP A C 1
ATOM 8386 O O . ASP A 1 1042 ? 32.255 -16.573 -12.066 1.00 71.75 1042 ASP A O 1
ATOM 8390 N N . THR A 1 1043 ? 30.024 -16.504 -11.885 1.00 73.12 1043 THR A N 1
ATOM 8391 C CA . THR A 1 1043 ? 29.894 -15.069 -12.216 1.00 73.12 1043 THR A CA 1
ATOM 8392 C C . THR A 1 1043 ? 30.465 -14.141 -11.139 1.00 73.12 1043 THR A C 1
ATOM 8394 O O . THR A 1 1043 ? 30.733 -12.971 -11.411 1.00 73.12 1043 THR A O 1
ATOM 8397 N N . HIS A 1 1044 ? 30.692 -14.643 -9.923 1.00 76.44 1044 HIS A N 1
ATOM 8398 C CA . HIS A 1 1044 ? 31.261 -13.891 -8.801 1.00 76.44 1044 HIS A CA 1
ATOM 8399 C C . HIS A 1 1044 ? 32.751 -14.175 -8.579 1.00 76.44 1044 HIS A C 1
ATOM 8401 O O . HIS A 1 1044 ? 33.353 -13.643 -7.642 1.00 76.44 1044 HIS A O 1
ATOM 8407 N N . ARG A 1 1045 ? 33.373 -14.993 -9.433 1.00 67.25 1045 ARG A N 1
ATOM 8408 C CA . ARG A 1 1045 ? 34.763 -15.424 -9.278 1.00 67.25 1045 ARG A CA 1
ATOM 8409 C C . ARG A 1 1045 ? 35.717 -14.223 -9.202 1.00 67.25 1045 ARG A C 1
ATOM 8411 O O . ARG A 1 1045 ? 35.817 -13.430 -10.133 1.00 67.25 1045 ARG A O 1
ATOM 8418 N N . GLY A 1 1046 ? 36.434 -14.104 -8.081 1.00 69.38 1046 GLY A N 1
ATOM 8419 C CA . GLY A 1 1046 ? 37.372 -13.004 -7.805 1.00 69.38 1046 GLY A CA 1
ATOM 8420 C C . GLY A 1 1046 ? 36.786 -11.819 -7.024 1.00 69.38 1046 GLY A C 1
ATOM 8421 O O . GLY A 1 1046 ? 37.545 -10.934 -6.632 1.00 69.38 1046 GLY A O 1
ATOM 8422 N N . ARG A 1 1047 ? 35.474 -11.799 -6.742 1.00 83.50 1047 ARG A N 1
ATOM 8423 C CA . ARG A 1 1047 ? 34.853 -10.827 -5.826 1.00 83.50 1047 ARG A CA 1
ATOM 8424 C C . ARG A 1 1047 ? 35.048 -11.279 -4.376 1.00 83.50 1047 ARG A C 1
ATOM 8426 O O . ARG A 1 1047 ? 34.937 -12.461 -4.073 1.00 83.50 1047 ARG A O 1
ATOM 8433 N N . ASN A 1 1048 ? 35.317 -10.339 -3.470 1.00 88.94 1048 ASN A N 1
ATOM 8434 C CA . ASN A 1 1048 ? 35.453 -10.632 -2.042 1.00 88.94 1048 ASN A CA 1
ATOM 8435 C C . ASN A 1 1048 ? 34.141 -10.312 -1.317 1.00 88.94 1048 ASN A C 1
ATOM 8437 O O . ASN A 1 1048 ? 33.814 -9.145 -1.089 1.00 88.94 1048 ASN A O 1
ATOM 8441 N N . PHE A 1 1049 ? 33.410 -11.359 -0.938 1.00 92.62 1049 PHE A N 1
ATOM 8442 C CA . PHE A 1 1049 ? 32.096 -11.248 -0.306 1.00 92.62 1049 PHE A CA 1
ATOM 8443 C C . PHE A 1 1049 ? 32.110 -10.379 0.962 1.00 92.62 1049 PHE A C 1
ATOM 8445 O O . PHE A 1 1049 ? 31.261 -9.502 1.135 1.00 92.62 1049 PHE A O 1
ATOM 8452 N N . LEU A 1 1050 ? 33.105 -10.571 1.836 1.00 92.06 1050 LEU A N 1
ATOM 8453 C CA . LEU A 1 1050 ? 33.201 -9.839 3.103 1.00 92.06 1050 LEU A CA 1
ATOM 8454 C C . LEU A 1 1050 ? 33.465 -8.344 2.882 1.00 92.06 1050 LEU A C 1
ATOM 8456 O O . LEU A 1 1050 ? 32.910 -7.515 3.605 1.00 92.06 1050 LEU A O 1
ATOM 8460 N N . LEU A 1 1051 ? 34.275 -7.987 1.878 1.00 90.88 1051 LEU A N 1
ATOM 8461 C CA . LEU A 1 1051 ? 34.515 -6.590 1.503 1.00 90.88 1051 LEU A CA 1
ATOM 8462 C C . LEU A 1 1051 ? 33.245 -5.923 0.969 1.00 90.88 1051 LEU A C 1
ATOM 8464 O O . LEU A 1 1051 ? 32.935 -4.812 1.397 1.00 90.88 1051 LEU A O 1
ATOM 8468 N N . LEU A 1 1052 ? 32.491 -6.603 0.101 1.00 92.25 1052 LEU A N 1
ATOM 8469 C CA . LEU A 1 1052 ? 31.232 -6.092 -0.449 1.00 92.25 1052 LEU A CA 1
ATOM 8470 C C . LEU A 1 1052 ? 30.177 -5.892 0.645 1.00 92.25 1052 LEU A C 1
ATOM 8472 O O . LEU A 1 1052 ? 29.618 -4.802 0.780 1.00 92.25 1052 LEU A O 1
ATOM 8476 N N . LEU A 1 1053 ? 29.966 -6.900 1.497 1.00 92.44 1053 LEU A N 1
ATOM 8477 C CA . LEU A 1 1053 ? 29.026 -6.810 2.616 1.00 92.44 1053 LEU A CA 1
ATOM 8478 C C . LEU A 1 1053 ? 29.389 -5.647 3.549 1.00 92.44 1053 LEU A C 1
ATOM 8480 O O . LEU A 1 1053 ? 28.529 -4.859 3.952 1.00 92.44 1053 LEU A O 1
ATOM 8484 N N . ARG A 1 1054 ? 30.681 -5.501 3.868 1.00 90.12 1054 ARG A N 1
ATOM 8485 C CA . ARG A 1 1054 ? 31.166 -4.410 4.720 1.00 90.12 1054 ARG A CA 1
ATOM 8486 C C . ARG A 1 1054 ? 31.097 -3.048 4.030 1.00 90.12 1054 ARG A C 1
ATOM 8488 O O . ARG A 1 1054 ? 30.880 -2.060 4.728 1.00 90.12 1054 ARG A O 1
ATOM 8495 N N . ALA A 1 1055 ? 31.204 -2.972 2.705 1.00 89.44 1055 ALA A N 1
ATOM 8496 C CA . ALA A 1 1055 ? 30.990 -1.739 1.950 1.00 89.44 1055 ALA A CA 1
ATOM 8497 C C . ALA A 1 1055 ? 29.546 -1.238 2.093 1.00 89.44 1055 ALA A C 1
ATOM 8499 O O . ALA A 1 1055 ? 29.345 -0.090 2.493 1.00 89.44 1055 ALA A O 1
ATOM 8500 N N . HIS A 1 1056 ? 28.546 -2.101 1.880 1.00 89.44 1056 HIS A N 1
ATOM 8501 C CA . HIS A 1 1056 ? 27.138 -1.726 2.075 1.00 89.44 1056 HIS A CA 1
ATOM 8502 C C . HIS A 1 1056 ? 26.798 -1.422 3.541 1.00 89.44 1056 HIS A C 1
ATOM 8504 O O . HIS A 1 1056 ? 26.022 -0.498 3.808 1.00 89.44 1056 HIS A O 1
ATOM 8510 N N . HIS A 1 1057 ? 27.403 -2.136 4.499 1.00 87.12 1057 HIS A N 1
ATOM 8511 C CA . HIS A 1 1057 ? 27.266 -1.819 5.924 1.00 87.12 1057 HIS A CA 1
ATOM 8512 C C . HIS A 1 1057 ? 27.771 -0.404 6.224 1.00 87.12 1057 HIS A C 1
ATOM 8514 O O . HIS A 1 1057 ? 27.061 0.386 6.840 1.00 87.12 1057 HIS A O 1
ATOM 8520 N N . ILE A 1 1058 ? 28.974 -0.062 5.756 1.00 82.50 1058 ILE A N 1
ATOM 8521 C CA . ILE A 1 1058 ? 29.579 1.247 6.001 1.00 82.50 1058 ILE A CA 1
ATOM 8522 C C . ILE A 1 1058 ? 28.817 2.370 5.286 1.00 82.50 1058 ILE A C 1
ATOM 8524 O O . ILE A 1 1058 ? 28.639 3.429 5.879 1.00 82.50 1058 ILE A O 1
ATOM 8528 N N . ASN A 1 1059 ? 28.327 2.152 4.060 1.00 82.31 1059 ASN A N 1
ATOM 8529 C CA . ASN A 1 1059 ? 27.428 3.098 3.380 1.00 82.31 1059 ASN A CA 1
ATOM 8530 C C . ASN A 1 1059 ? 26.139 3.346 4.194 1.00 82.31 1059 ASN A C 1
ATOM 8532 O O . ASN A 1 1059 ? 25.593 4.448 4.223 1.00 82.31 1059 ASN A O 1
ATOM 8536 N N . SER A 1 1060 ? 25.673 2.329 4.919 1.00 75.25 1060 SER A N 1
ATOM 8537 C CA . SER A 1 1060 ? 24.482 2.432 5.763 1.00 75.25 1060 SER A CA 1
ATOM 8538 C C . SER A 1 1060 ? 24.760 3.070 7.135 1.00 75.25 1060 SER A C 1
ATOM 8540 O O . SER A 1 1060 ? 23.811 3.457 7.811 1.00 75.25 1060 SER A O 1
ATOM 8542 N N . ASP A 1 1061 ? 26.017 3.280 7.540 1.00 67.44 1061 ASP A N 1
ATOM 8543 C CA . ASP A 1 1061 ? 26.387 3.945 8.800 1.00 67.44 1061 ASP A CA 1
ATOM 8544 C C . ASP A 1 1061 ? 26.578 5.466 8.598 1.00 67.44 1061 ASP A C 1
ATOM 8546 O O . ASP A 1 1061 ? 27.491 5.917 7.905 1.00 67.44 1061 ASP A O 1
ATOM 8550 N N . PHE A 1 1062 ? 25.745 6.281 9.262 1.00 54.69 1062 PHE A N 1
ATOM 8551 C CA . PHE A 1 1062 ? 25.769 7.757 9.206 1.00 54.69 1062 PHE A CA 1
ATOM 8552 C C . PHE A 1 1062 ? 27.099 8.396 9.650 1.00 54.69 1062 PHE A C 1
ATOM 8554 O O . PHE A 1 1062 ? 27.286 9.601 9.496 1.00 54.69 1062 PHE A O 1
ATOM 8561 N N . ARG A 1 1063 ? 28.020 7.623 10.235 1.00 52.09 1063 ARG A N 1
ATOM 8562 C CA . ARG A 1 1063 ? 29.273 8.126 10.818 1.00 52.09 1063 ARG A CA 1
ATOM 8563 C C . ARG A 1 1063 ? 30.457 8.148 9.847 1.00 52.09 1063 ARG A C 1
ATOM 8565 O O . ARG A 1 1063 ? 31.532 8.599 10.238 1.00 52.09 1063 ARG A O 1
ATOM 8572 N N . VAL A 1 1064 ? 30.312 7.621 8.625 1.00 49.19 1064 VAL A N 1
ATOM 8573 C CA . VAL A 1 1064 ? 31.462 7.318 7.748 1.00 49.19 1064 VAL A CA 1
ATOM 8574 C C . VAL A 1 1064 ? 31.509 8.151 6.453 1.00 49.19 1064 VAL A C 1
ATOM 8576 O O . VAL A 1 1064 ? 32.565 8.198 5.827 1.00 49.19 1064 VAL A O 1
ATOM 8579 N N . GLY A 1 1065 ? 30.457 8.891 6.093 1.00 47.62 1065 GLY A N 1
ATOM 8580 C CA . GLY A 1 1065 ? 30.439 9.727 4.886 1.00 47.62 1065 GLY A CA 1
ATOM 8581 C C . GLY A 1 1065 ? 29.469 10.904 4.979 1.00 47.62 1065 GLY A C 1
ATOM 8582 O O . GLY A 1 1065 ? 28.576 10.929 5.820 1.00 47.62 1065 GLY A O 1
ATOM 8583 N N . SER A 1 1066 ? 29.661 11.899 4.118 1.00 52.91 1066 SER A N 1
ATOM 8584 C CA . SER A 1 1066 ? 28.847 13.119 4.041 1.00 52.91 1066 SER A CA 1
ATOM 8585 C C . SER A 1 1066 ? 27.609 12.971 3.140 1.00 52.91 1066 SER A C 1
ATOM 8587 O O . SER A 1 1066 ? 26.691 13.786 3.228 1.00 52.91 1066 SER A O 1
ATOM 8589 N N . ARG A 1 1067 ? 27.562 11.925 2.302 1.00 63.88 1067 ARG A N 1
ATOM 8590 C CA . ARG A 1 1067 ? 26.416 11.517 1.474 1.00 63.88 1067 ARG A CA 1
ATOM 8591 C C . ARG A 1 1067 ? 26.197 10.008 1.613 1.00 63.88 1067 ARG A C 1
ATOM 8593 O O . ARG A 1 1067 ? 27.160 9.260 1.741 1.00 63.88 1067 ARG A O 1
ATOM 8600 N N . ARG A 1 1068 ? 24.933 9.583 1.591 1.00 67.69 1068 ARG A N 1
ATOM 8601 C CA . ARG A 1 1068 ? 24.509 8.177 1.575 1.00 67.69 1068 ARG A CA 1
ATOM 8602 C C . ARG A 1 1068 ? 24.052 7.816 0.166 1.00 67.69 1068 ARG A C 1
ATOM 8604 O O . ARG A 1 1068 ? 23.352 8.620 -0.451 1.00 67.69 1068 ARG A O 1
ATOM 8611 N N . TRP A 1 1069 ? 24.414 6.631 -0.306 1.00 78.00 1069 TRP A N 1
ATOM 8612 C CA . TRP A 1 1069 ? 23.973 6.115 -1.603 1.00 78.00 1069 TRP A CA 1
ATOM 8613 C C . TRP A 1 1069 ? 22.884 5.068 -1.416 1.00 78.00 1069 TRP A C 1
ATOM 8615 O O . TRP A 1 1069 ? 22.962 4.259 -0.485 1.00 78.00 1069 TRP A O 1
ATOM 8625 N N . GLY A 1 1070 ? 21.882 5.074 -2.295 1.00 80.31 1070 GLY A N 1
ATOM 8626 C CA . GLY A 1 1070 ? 20.935 3.966 -2.373 1.00 80.31 1070 GLY A CA 1
ATOM 8627 C C . GLY A 1 1070 ? 21.669 2.688 -2.783 1.00 80.31 1070 GLY A C 1
ATOM 8628 O O . GLY A 1 1070 ? 22.714 2.757 -3.423 1.00 80.31 1070 GLY A O 1
ATOM 8629 N N . ALA A 1 1071 ? 21.152 1.515 -2.421 1.00 85.00 1071 ALA A N 1
ATOM 8630 C CA . ALA A 1 1071 ? 21.819 0.242 -2.692 1.00 85.00 1071 ALA A CA 1
ATOM 8631 C C . ALA A 1 1071 ? 22.135 0.041 -4.185 1.00 85.00 1071 ALA A C 1
ATOM 8633 O O . ALA A 1 1071 ? 23.251 -0.344 -4.509 1.00 85.00 1071 ALA A O 1
ATOM 8634 N N . HIS A 1 1072 ? 21.210 0.414 -5.078 1.00 82.50 1072 HIS A N 1
ATOM 8635 C CA . HIS A 1 1072 ? 21.425 0.376 -6.530 1.00 82.50 1072 HIS A CA 1
ATOM 8636 C C . HIS A 1 1072 ? 22.534 1.332 -6.995 1.00 82.50 1072 HIS A C 1
ATOM 8638 O O . HIS A 1 1072 ? 23.439 0.924 -7.713 1.00 82.50 1072 HIS A O 1
ATOM 8644 N N . GLU A 1 1073 ? 22.509 2.589 -6.540 1.00 78.31 1073 GLU A N 1
ATOM 8645 C CA . GLU A 1 1073 ? 23.557 3.572 -6.861 1.00 78.31 1073 GLU A CA 1
ATOM 8646 C C . GLU A 1 1073 ? 24.923 3.129 -6.312 1.00 78.31 1073 GLU A C 1
ATOM 8648 O O . GLU A 1 1073 ? 25.972 3.420 -6.883 1.00 78.31 1073 GLU A O 1
ATOM 8653 N N . PHE A 1 1074 ? 24.925 2.436 -5.172 1.00 85.12 1074 PHE A N 1
ATOM 8654 C CA . PHE A 1 1074 ? 26.142 1.942 -4.547 1.00 85.12 1074 PHE A CA 1
ATOM 8655 C C . PHE A 1 1074 ? 26.684 0.688 -5.244 1.00 85.12 1074 PHE A C 1
ATOM 8657 O O . PHE A 1 1074 ? 27.897 0.572 -5.384 1.00 85.12 1074 PHE A O 1
ATOM 8664 N N . ASP A 1 1075 ? 25.821 -0.200 -5.746 1.00 86.69 1075 ASP A N 1
ATOM 8665 C CA . ASP A 1 1075 ? 26.219 -1.313 -6.621 1.00 86.69 1075 ASP A CA 1
ATOM 8666 C C . ASP A 1 1075 ? 26.924 -0.795 -7.877 1.00 86.69 1075 ASP A C 1
ATOM 8668 O O . ASP A 1 1075 ? 27.970 -1.319 -8.255 1.00 86.69 1075 ASP A O 1
ATOM 8672 N N . GLU A 1 1076 ? 26.406 0.279 -8.479 1.00 79.81 1076 GLU A N 1
ATOM 8673 C CA . GLU A 1 1076 ? 27.046 0.949 -9.615 1.00 79.81 1076 GLU A CA 1
ATOM 8674 C C . GLU A 1 1076 ? 28.437 1.484 -9.249 1.00 79.81 1076 GLU A C 1
ATOM 8676 O O . GLU A 1 1076 ? 29.397 1.238 -9.979 1.00 79.81 1076 GLU A O 1
ATOM 8681 N N . ILE A 1 1077 ? 28.581 2.146 -8.091 1.00 80.12 1077 ILE A N 1
ATOM 8682 C CA . ILE A 1 1077 ? 29.879 2.630 -7.574 1.00 80.12 1077 ILE A CA 1
ATOM 8683 C C . ILE A 1 1077 ? 30.872 1.480 -7.365 1.00 80.12 1077 ILE A C 1
ATOM 8685 O O . ILE A 1 1077 ? 32.070 1.644 -7.600 1.00 80.12 1077 ILE A O 1
ATOM 8689 N N . LEU A 1 1078 ? 30.383 0.321 -6.924 1.00 84.81 1078 LEU A N 1
ATOM 8690 C CA . LEU A 1 1078 ? 31.173 -0.891 -6.724 1.00 84.81 1078 LEU A CA 1
ATOM 8691 C C . LEU A 1 1078 ? 31.384 -1.700 -8.018 1.00 84.81 1078 LEU A C 1
ATOM 8693 O O . LEU A 1 1078 ? 31.992 -2.770 -7.964 1.00 84.81 1078 LEU A O 1
ATOM 8697 N N . ASN A 1 1079 ? 30.908 -1.199 -9.164 1.00 79.50 1079 ASN A N 1
ATOM 8698 C CA . ASN A 1 1079 ? 30.926 -1.867 -10.465 1.00 79.50 1079 ASN A CA 1
ATOM 8699 C C . ASN A 1 1079 ? 30.316 -3.283 -10.429 1.00 79.50 1079 ASN A C 1
ATOM 8701 O O . ASN A 1 1079 ? 30.860 -4.248 -10.975 1.00 79.50 1079 ASN A O 1
ATOM 8705 N N . LEU A 1 1080 ? 29.179 -3.410 -9.753 1.00 84.12 1080 LEU A N 1
ATOM 8706 C CA . LEU A 1 1080 ? 28.401 -4.638 -9.681 1.00 84.12 1080 LEU A CA 1
ATOM 8707 C C . LEU A 1 1080 ? 27.267 -4.635 -10.718 1.00 84.12 1080 LEU A C 1
ATOM 8709 O O . LEU A 1 1080 ? 26.993 -3.641 -11.393 1.00 84.12 1080 LEU A O 1
ATOM 8713 N N . GLU A 1 1081 ? 26.638 -5.793 -10.895 1.00 82.81 1081 GLU A N 1
ATOM 8714 C CA . GLU A 1 1081 ? 25.439 -5.937 -11.726 1.00 82.81 1081 GLU A CA 1
ATOM 8715 C C . GLU A 1 1081 ? 24.220 -5.283 -11.057 1.00 82.81 1081 GLU A C 1
ATOM 8717 O O . GLU A 1 1081 ? 24.203 -5.051 -9.848 1.00 82.81 1081 GLU A O 1
ATOM 8722 N N . THR A 1 1082 ? 23.184 -4.982 -11.843 1.00 76.31 1082 THR A N 1
ATOM 8723 C CA . THR A 1 1082 ? 21.917 -4.462 -11.314 1.00 76.31 1082 THR A CA 1
ATOM 8724 C C . THR A 1 1082 ? 21.348 -5.435 -10.277 1.00 76.31 1082 THR A C 1
ATOM 8726 O O . THR A 1 1082 ? 21.287 -6.630 -10.544 1.00 76.31 1082 THR A O 1
ATOM 8729 N N . GLU A 1 1083 ? 20.950 -4.920 -9.107 1.00 79.25 1083 GLU A N 1
ATOM 8730 C CA . GLU A 1 1083 ? 20.411 -5.711 -7.979 1.00 79.25 1083 GLU A CA 1
ATOM 8731 C C . GLU A 1 1083 ? 21.416 -6.697 -7.341 1.00 79.25 1083 GLU A C 1
ATOM 8733 O O . GLU A 1 1083 ? 21.034 -7.598 -6.592 1.00 79.25 1083 GLU A O 1
ATOM 8738 N N . ALA A 1 1084 ? 22.725 -6.508 -7.551 1.00 84.06 1084 ALA A N 1
ATOM 8739 C CA . ALA A 1 1084 ? 23.756 -7.354 -6.948 1.00 84.06 1084 ALA A CA 1
ATOM 8740 C C . ALA A 1 1084 ? 23.722 -7.367 -5.410 1.00 84.06 1084 ALA A C 1
ATOM 8742 O O . ALA A 1 1084 ? 24.039 -8.392 -4.799 1.00 84.06 1084 ALA A O 1
ATOM 8743 N N . HIS A 1 1085 ? 23.309 -6.270 -4.771 1.00 88.19 1085 HIS A N 1
ATOM 8744 C CA . HIS A 1 1085 ? 23.115 -6.221 -3.323 1.00 88.19 1085 HIS A CA 1
ATOM 8745 C C . HIS A 1 1085 ? 22.047 -7.200 -2.808 1.00 88.19 1085 HIS A C 1
ATOM 8747 O O . HIS A 1 1085 ? 22.182 -7.682 -1.682 1.00 88.19 1085 HIS A O 1
ATOM 8753 N N . GLU A 1 1086 ? 21.012 -7.530 -3.594 1.00 87.44 1086 GLU A N 1
ATOM 8754 C CA . GLU A 1 1086 ? 20.009 -8.532 -3.204 1.00 87.44 1086 GLU A CA 1
ATOM 8755 C C . GLU A 1 1086 ? 20.609 -9.938 -3.219 1.00 87.44 1086 GLU A C 1
ATOM 8757 O O . GLU A 1 1086 ? 20.423 -10.713 -2.277 1.00 87.44 1086 GLU A O 1
ATOM 8762 N N . VAL A 1 1087 ? 21.408 -10.241 -4.246 1.00 86.81 1087 VAL A N 1
ATOM 8763 C CA . VAL A 1 1087 ? 22.148 -11.505 -4.349 1.00 86.81 1087 VAL A CA 1
ATOM 8764 C C . VAL A 1 1087 ? 23.142 -11.638 -3.191 1.00 86.81 1087 VAL A C 1
ATOM 8766 O O . VAL A 1 1087 ? 23.220 -12.699 -2.570 1.00 86.81 1087 VAL A O 1
ATOM 8769 N N . LEU A 1 1088 ? 23.840 -10.550 -2.841 1.00 88.00 1088 LEU A N 1
ATOM 8770 C CA . LEU A 1 1088 ? 24.822 -10.496 -1.752 1.00 88.00 1088 LEU A CA 1
ATOM 8771 C C . LEU A 1 1088 ? 24.235 -10.865 -0.380 1.00 88.00 1088 LEU A C 1
ATOM 8773 O O . LEU A 1 1088 ? 24.933 -11.462 0.435 1.00 88.00 1088 LEU A O 1
ATOM 8777 N N . VAL A 1 1089 ? 22.975 -10.515 -0.099 1.00 89.00 1089 VAL A N 1
ATOM 8778 C CA . VAL A 1 1089 ? 22.337 -10.796 1.205 1.00 89.00 1089 VAL A CA 1
ATOM 8779 C C . VAL A 1 1089 ? 21.314 -11.930 1.167 1.00 89.00 1089 VAL A C 1
ATOM 8781 O O . VAL A 1 1089 ? 20.655 -12.177 2.177 1.00 89.00 1089 VAL A O 1
ATOM 8784 N N . SER A 1 1090 ? 21.186 -12.626 0.037 1.00 85.44 1090 SER A N 1
ATOM 8785 C CA . SER A 1 1090 ? 20.171 -13.667 -0.171 1.00 85.44 1090 SER A CA 1
ATOM 8786 C C . SER A 1 1090 ? 20.243 -14.817 0.847 1.00 85.44 1090 SER A C 1
ATOM 8788 O O . SER A 1 1090 ? 19.207 -15.287 1.313 1.00 85.44 1090 SER A O 1
ATOM 8790 N N . ASP A 1 1091 ? 21.448 -15.203 1.276 1.00 85.44 1091 ASP A N 1
ATOM 8791 C CA . ASP A 1 1091 ? 21.682 -16.202 2.335 1.00 85.44 1091 ASP A CA 1
ATOM 8792 C C . ASP A 1 1091 ? 21.899 -15.576 3.731 1.00 85.44 1091 ASP A C 1
ATOM 8794 O O . ASP A 1 1091 ? 22.234 -16.260 4.700 1.00 85.44 1091 ASP A O 1
ATOM 8798 N N . LEU A 1 1092 ? 21.706 -14.258 3.854 1.00 89.44 1092 LEU A N 1
ATOM 8799 C CA . LEU A 1 1092 ? 21.849 -13.485 5.093 1.00 89.44 1092 LEU A CA 1
ATOM 8800 C C . LEU A 1 1092 ? 20.520 -12.905 5.596 1.00 89.44 1092 LEU A C 1
ATOM 8802 O O . LEU A 1 1092 ? 20.529 -12.076 6.508 1.00 89.44 1092 LEU A O 1
ATOM 8806 N N . HIS A 1 1093 ? 19.372 -13.338 5.065 1.00 85.25 1093 HIS A N 1
ATOM 8807 C CA . HIS A 1 1093 ? 18.052 -12.824 5.454 1.00 85.25 1093 HIS A CA 1
ATOM 8808 C C . HIS A 1 1093 ? 17.706 -13.033 6.936 1.00 85.25 1093 HIS A C 1
ATOM 8810 O O . HIS A 1 1093 ? 16.843 -12.342 7.476 1.00 85.25 1093 HIS A O 1
ATOM 8816 N N . SER A 1 1094 ? 18.386 -13.943 7.633 1.00 83.94 1094 SER A N 1
ATOM 8817 C CA . SER A 1 1094 ? 18.272 -14.076 9.088 1.00 83.94 1094 SER A CA 1
ATOM 8818 C C . SER A 1 1094 ? 18.923 -12.922 9.873 1.00 83.94 1094 SER A C 1
ATOM 8820 O O . SER A 1 1094 ? 18.526 -12.655 11.012 1.00 83.94 1094 SER A O 1
ATOM 8822 N N . LEU A 1 1095 ? 19.865 -12.194 9.260 1.00 88.19 1095 LEU A N 1
ATOM 8823 C CA . LEU A 1 1095 ? 20.710 -11.168 9.885 1.00 88.19 1095 LEU A CA 1
ATOM 8824 C C . LEU A 1 1095 ? 20.483 -9.762 9.305 1.00 88.19 1095 LEU A C 1
ATOM 8826 O O . LEU A 1 1095 ? 20.482 -8.777 10.054 1.00 88.19 1095 LEU A O 1
ATOM 8830 N N . VAL A 1 1096 ? 20.260 -9.667 7.991 1.00 87.94 1096 VAL A N 1
ATOM 8831 C CA . VAL A 1 1096 ? 20.281 -8.420 7.215 1.00 87.94 1096 VAL A CA 1
ATOM 8832 C C . VAL A 1 1096 ? 19.117 -8.360 6.222 1.00 87.94 1096 VAL A C 1
ATOM 8834 O O . VAL A 1 1096 ? 18.694 -9.369 5.666 1.00 87.94 1096 VAL A O 1
ATOM 8837 N N . VAL A 1 1097 ? 18.607 -7.154 5.973 1.00 85.12 1097 VAL A N 1
ATOM 8838 C CA . VAL A 1 1097 ? 17.609 -6.870 4.935 1.00 85.12 1097 VAL A CA 1
ATOM 8839 C C . VAL A 1 1097 ? 17.830 -5.471 4.358 1.00 85.12 1097 VAL A C 1
ATOM 8841 O O . VAL A 1 1097 ? 18.216 -4.567 5.095 1.00 85.12 1097 VAL A O 1
ATOM 8844 N N . PHE A 1 1098 ? 17.569 -5.258 3.069 1.00 84.31 1098 PHE A N 1
ATOM 8845 C CA . PHE A 1 1098 ? 17.503 -3.909 2.500 1.00 84.31 1098 PHE A CA 1
ATOM 8846 C C . PHE A 1 1098 ? 16.093 -3.335 2.666 1.00 84.31 1098 PHE A C 1
ATOM 8848 O O . PHE A 1 1098 ? 15.101 -4.015 2.409 1.00 84.31 1098 PHE A O 1
ATOM 8855 N N . ARG A 1 1099 ? 15.985 -2.096 3.157 1.00 75.81 1099 ARG A N 1
ATOM 8856 C CA . ARG A 1 1099 ? 14.698 -1.409 3.353 1.00 75.81 1099 ARG A CA 1
ATOM 8857 C C . ARG A 1 1099 ? 14.716 -0.032 2.712 1.00 75.81 1099 ARG A C 1
ATOM 8859 O O . ARG A 1 1099 ? 15.740 0.652 2.735 1.00 75.81 1099 ARG A O 1
ATOM 8866 N N . GLN A 1 1100 ? 13.560 0.379 2.197 1.00 69.06 1100 GLN A N 1
ATOM 8867 C CA . GLN A 1 1100 ? 13.350 1.730 1.697 1.00 69.06 1100 GLN A CA 1
ATOM 8868 C C . GLN A 1 1100 ? 13.453 2.740 2.842 1.00 69.06 1100 GLN A C 1
ATOM 8870 O O . GLN A 1 1100 ? 12.890 2.538 3.923 1.00 69.06 1100 GLN A O 1
ATOM 8875 N N . PHE A 1 1101 ? 14.149 3.844 2.594 1.00 58.78 1101 PHE A N 1
ATOM 8876 C CA . PHE A 1 1101 ? 14.216 4.941 3.545 1.00 58.78 1101 PHE A CA 1
ATOM 8877 C C . PHE A 1 1101 ? 13.032 5.908 3.335 1.00 58.78 1101 PHE A C 1
ATOM 8879 O O . PHE A 1 1101 ? 12.922 6.474 2.249 1.00 58.78 1101 PHE A O 1
ATOM 8886 N N . PRO A 1 1102 ? 12.157 6.140 4.338 1.00 46.03 1102 PRO A N 1
ATOM 8887 C CA . PRO A 1 1102 ? 10.887 6.862 4.147 1.00 46.03 1102 PRO A CA 1
ATOM 8888 C C . PRO A 1 1102 ? 11.012 8.313 3.655 1.00 46.03 1102 PRO A C 1
ATOM 8890 O O . PRO A 1 1102 ? 10.056 8.877 3.132 1.00 46.03 1102 PRO A O 1
ATOM 8893 N N . GLU A 1 1103 ? 12.175 8.936 3.855 1.00 50.28 1103 GLU A N 1
ATOM 8894 C CA . GLU A 1 1103 ? 12.439 10.342 3.520 1.00 50.28 1103 GLU A CA 1
ATOM 8895 C C . GLU A 1 1103 ? 12.999 10.536 2.095 1.00 50.28 1103 GLU A C 1
ATOM 8897 O O . GLU A 1 1103 ? 13.170 11.673 1.652 1.00 50.28 1103 GLU A O 1
ATOM 8902 N N . PHE A 1 1104 ? 13.267 9.442 1.372 1.00 52.91 1104 PHE A N 1
ATOM 8903 C CA . PHE A 1 1104 ? 13.865 9.428 0.034 1.00 52.91 1104 PHE A CA 1
ATOM 8904 C C . PHE A 1 1104 ? 12.923 8.750 -0.993 1.00 52.91 1104 PHE A C 1
ATOM 8906 O O . PHE A 1 1104 ? 11.943 8.117 -0.595 1.00 52.91 1104 PHE A O 1
ATOM 8913 N N . PRO A 1 1105 ? 13.152 8.914 -2.315 1.00 52.44 1105 PRO A N 1
ATOM 8914 C CA . PRO A 1 1105 ? 12.301 8.353 -3.375 1.00 52.44 1105 PRO A CA 1
ATOM 8915 C C . PRO A 1 1105 ? 12.068 6.836 -3.261 1.00 52.44 1105 PRO A C 1
ATOM 8917 O O . PRO A 1 1105 ? 12.809 6.141 -2.568 1.00 52.44 1105 PRO A O 1
ATOM 8920 N N . GLU A 1 1106 ? 11.074 6.312 -3.993 1.00 50.56 1106 GLU A N 1
ATOM 8921 C CA . GLU A 1 1106 ? 10.655 4.891 -3.965 1.00 50.56 1106 GLU A CA 1
ATOM 8922 C C . GLU A 1 1106 ? 11.792 3.870 -4.182 1.00 50.56 1106 GLU A C 1
ATOM 8924 O O . GLU A 1 1106 ? 11.674 2.728 -3.751 1.00 50.56 1106 GLU A O 1
ATOM 8929 N N . THR A 1 1107 ? 12.920 4.281 -4.766 1.00 57.06 1107 THR A N 1
ATOM 8930 C CA . THR A 1 1107 ? 14.069 3.428 -5.108 1.00 57.06 1107 THR A CA 1
ATOM 8931 C C . THR A 1 1107 ? 15.240 3.483 -4.112 1.00 57.06 1107 THR A C 1
ATOM 8933 O O . THR A 1 1107 ? 16.220 2.756 -4.274 1.00 57.06 1107 THR A O 1
ATOM 8936 N N . PHE A 1 1108 ? 15.192 4.324 -3.070 1.00 69.19 1108 PHE A N 1
ATOM 8937 C CA . PHE A 1 1108 ? 16.330 4.509 -2.158 1.00 69.19 1108 PHE A CA 1
ATOM 8938 C C . PHE A 1 1108 ? 16.340 3.467 -1.026 1.00 69.19 1108 PHE A C 1
ATOM 8940 O O . PHE A 1 1108 ? 15.723 3.655 0.030 1.00 69.19 1108 PHE A O 1
ATOM 8947 N N . MET A 1 1109 ? 17.055 2.360 -1.247 1.00 79.88 1109 MET A N 1
ATOM 8948 C CA . MET A 1 1109 ? 17.208 1.270 -0.276 1.00 79.88 1109 MET A CA 1
ATOM 8949 C C . MET A 1 1109 ? 18.539 1.331 0.474 1.00 79.88 1109 MET A C 1
ATOM 8951 O O . MET A 1 1109 ? 19.572 1.656 -0.104 1.00 79.88 1109 MET A O 1
ATOM 8955 N N . VAL A 1 1110 ? 18.531 0.967 1.756 1.00 78.81 1110 VAL A N 1
ATOM 8956 C CA . VAL A 1 1110 ? 19.740 0.871 2.591 1.00 78.81 1110 VAL A CA 1
ATOM 8957 C C . VAL A 1 1110 ? 19.764 -0.430 3.380 1.00 78.81 1110 VAL A C 1
ATOM 8959 O O . VAL A 1 1110 ? 18.715 -1.008 3.674 1.00 78.81 1110 VAL A O 1
ATOM 8962 N N . MET A 1 1111 ? 20.965 -0.885 3.735 1.00 86.56 1111 MET A N 1
ATOM 8963 C CA . MET A 1 1111 ? 21.153 -2.113 4.499 1.00 86.56 1111 MET A CA 1
ATOM 8964 C C . MET A 1 1111 ? 20.703 -1.901 5.947 1.00 86.56 1111 MET A C 1
ATOM 8966 O O . MET A 1 1111 ? 21.137 -0.967 6.620 1.00 86.56 1111 MET A O 1
ATOM 8970 N N . HIS A 1 1112 ? 19.847 -2.791 6.439 1.00 81.19 1112 HIS A N 1
ATOM 8971 C CA . HIS A 1 1112 ? 19.303 -2.767 7.788 1.00 81.19 1112 HIS A CA 1
ATOM 8972 C C . HIS A 1 1112 ? 19.571 -4.096 8.504 1.00 81.19 1112 HIS A C 1
ATOM 8974 O O . HIS A 1 1112 ? 19.274 -5.175 7.992 1.00 81.19 1112 HIS A O 1
ATOM 8980 N N . PHE A 1 1113 ? 20.079 -4.020 9.733 1.00 83.56 1113 PHE A N 1
ATOM 8981 C CA . PHE A 1 1113 ? 20.338 -5.186 10.580 1.00 83.56 1113 PHE A CA 1
ATOM 8982 C C . PHE A 1 1113 ? 19.151 -5.476 11.486 1.00 83.56 1113 PHE A C 1
ATOM 8984 O O . PHE A 1 1113 ? 18.613 -4.566 12.112 1.00 83.56 1113 PHE A O 1
ATOM 8991 N N . TYR A 1 1114 ? 18.768 -6.744 11.630 1.00 78.19 1114 TYR A N 1
ATOM 8992 C CA . TYR A 1 1114 ? 17.702 -7.100 12.573 1.00 78.19 1114 TYR A CA 1
ATOM 8993 C C . TYR A 1 1114 ? 18.080 -6.851 14.034 1.00 78.19 1114 TYR A C 1
ATOM 8995 O O . TYR A 1 1114 ? 17.192 -6.670 14.865 1.00 78.19 1114 TYR A O 1
ATOM 9003 N N . HIS A 1 1115 ? 19.375 -6.857 14.357 1.00 79.38 1115 HIS A N 1
ATOM 9004 C CA . HIS A 1 1115 ? 19.851 -6.589 15.705 1.00 79.38 1115 HIS A CA 1
ATOM 9005 C C . HIS A 1 1115 ? 21.242 -5.940 15.697 1.00 79.38 1115 HIS A C 1
ATOM 9007 O O . HIS A 1 1115 ? 22.136 -6.352 14.954 1.00 79.38 1115 HIS A O 1
ATOM 9013 N N . ARG A 1 1116 ? 21.452 -4.957 16.583 1.00 77.88 1116 ARG A N 1
ATOM 9014 C CA . ARG A 1 1116 ? 22.711 -4.198 16.710 1.00 77.88 1116 ARG A CA 1
ATOM 9015 C C . ARG A 1 1116 ? 23.930 -5.081 17.006 1.00 77.88 1116 ARG A C 1
ATOM 9017 O O . ARG A 1 1116 ? 25.026 -4.775 16.548 1.00 77.88 1116 ARG A O 1
ATOM 9024 N N . SER A 1 1117 ? 23.742 -6.204 17.707 1.00 84.69 1117 SER A N 1
ATOM 9025 C CA . SER A 1 1117 ? 24.854 -7.099 18.075 1.00 84.69 1117 SER A CA 1
ATOM 9026 C C . SER A 1 1117 ? 25.579 -7.733 16.883 1.00 84.69 1117 SER A C 1
ATOM 9028 O O . SER A 1 1117 ? 26.737 -8.112 17.052 1.00 84.69 1117 SER A O 1
ATOM 9030 N N . PHE A 1 1118 ? 24.942 -7.843 15.708 1.00 89.19 1118 PHE A N 1
ATOM 9031 C CA . PHE A 1 1118 ? 25.611 -8.325 14.494 1.00 89.19 1118 PHE A CA 1
ATOM 9032 C C . PHE A 1 1118 ? 26.497 -7.242 13.857 1.00 89.19 1118 PHE A C 1
ATOM 9034 O O . PHE A 1 1118 ? 27.632 -7.518 13.483 1.00 89.19 1118 PHE A O 1
ATOM 9041 N N . SER A 1 1119 ? 26.039 -5.985 13.823 1.00 85.44 1119 SER A N 1
ATOM 9042 C CA . SER A 1 1119 ? 26.889 -4.849 13.424 1.00 85.44 1119 SER A CA 1
ATOM 9043 C C . SER A 1 1119 ? 28.117 -4.735 14.344 1.00 85.44 1119 SER A C 1
ATOM 9045 O O . SER A 1 1119 ? 29.241 -4.630 13.857 1.00 85.44 1119 SER A O 1
ATOM 9047 N N . GLU A 1 1120 ? 27.933 -4.891 15.663 1.00 85.44 1120 GLU A N 1
ATOM 9048 C CA . GLU A 1 1120 ? 29.030 -4.919 16.649 1.00 85.44 1120 GLU A CA 1
ATOM 9049 C C . GLU A 1 1120 ? 29.977 -6.115 16.479 1.00 85.44 1120 GLU A C 1
ATOM 9051 O O . GLU A 1 1120 ? 31.168 -5.996 16.757 1.00 85.44 1120 GLU A O 1
ATOM 9056 N N . PHE A 1 1121 ? 29.463 -7.264 16.035 1.00 90.69 1121 PHE A N 1
ATOM 9057 C CA . PHE A 1 1121 ? 30.283 -8.422 15.681 1.00 90.69 1121 PHE A CA 1
ATOM 9058 C C . PHE A 1 1121 ? 31.184 -8.096 14.481 1.00 90.69 1121 PHE A C 1
ATOM 9060 O O . PHE A 1 1121 ? 32.395 -8.286 14.565 1.00 90.69 1121 PHE A O 1
ATOM 9067 N N . LEU A 1 1122 ? 30.623 -7.516 13.411 1.00 89.44 1122 LEU A N 1
ATOM 9068 C CA . LEU A 1 1122 ? 31.381 -7.119 12.217 1.00 89.44 1122 LEU A CA 1
ATOM 9069 C C . LEU A 1 1122 ? 32.383 -5.978 12.478 1.00 89.44 1122 LEU A C 1
ATOM 9071 O O . LEU A 1 1122 ? 33.360 -5.844 11.745 1.00 89.44 1122 LEU A O 1
ATOM 9075 N N . ASP A 1 1123 ? 32.129 -5.128 13.475 1.00 85.75 1123 ASP A N 1
ATOM 9076 C CA . ASP A 1 1123 ? 33.018 -4.027 13.872 1.00 85.75 1123 ASP A CA 1
ATOM 9077 C C . ASP A 1 1123 ? 34.106 -4.447 14.880 1.00 85.75 1123 ASP A C 1
ATOM 9079 O O . ASP A 1 1123 ? 35.002 -3.653 15.168 1.00 85.75 1123 ASP A O 1
ATOM 9083 N N . SER A 1 1124 ? 34.079 -5.685 15.386 1.00 87.44 1124 SER A N 1
ATOM 9084 C CA . SER A 1 1124 ? 35.013 -6.181 16.400 1.00 87.44 1124 SER A CA 1
ATOM 9085 C C . SER A 1 1124 ? 35.919 -7.287 15.861 1.00 87.44 1124 SER A C 1
ATOM 9087 O O . SER A 1 1124 ? 35.463 -8.396 15.575 1.00 87.44 1124 SER A O 1
ATOM 9089 N N . GLU A 1 1125 ? 37.225 -7.012 15.807 1.00 88.12 1125 GLU A N 1
ATOM 9090 C CA . GLU A 1 1125 ? 38.258 -7.983 15.410 1.00 88.12 1125 GLU A CA 1
ATOM 9091 C C . GLU A 1 1125 ? 38.281 -9.212 16.322 1.00 88.12 1125 GLU A C 1
ATOM 9093 O O . GLU A 1 1125 ? 38.355 -10.348 15.861 1.00 88.12 1125 GLU A O 1
ATOM 9098 N N . THR A 1 1126 ? 38.139 -9.002 17.630 1.00 86.06 1126 THR A N 1
ATOM 9099 C CA . THR A 1 1126 ? 38.174 -10.085 18.618 1.00 86.06 1126 THR A CA 1
ATOM 9100 C C . THR A 1 1126 ? 36.966 -11.017 18.525 1.00 86.06 1126 THR A C 1
ATOM 9102 O O . THR A 1 1126 ? 37.096 -12.199 18.848 1.00 86.06 1126 THR A O 1
ATOM 9105 N N . ARG A 1 1127 ? 35.808 -10.509 18.077 1.00 87.94 1127 ARG A N 1
ATOM 9106 C CA . ARG A 1 1127 ? 34.575 -11.295 17.908 1.00 87.94 1127 ARG A CA 1
ATOM 9107 C C . ARG A 1 1127 ? 34.503 -11.979 16.544 1.00 87.94 1127 ARG A C 1
ATOM 9109 O O . ARG A 1 1127 ? 34.298 -13.188 16.492 1.00 87.94 1127 ARG A O 1
ATOM 9116 N N . SER A 1 1128 ? 34.709 -11.236 15.453 1.00 88.56 1128 SER A N 1
ATOM 9117 C CA . SER A 1 1128 ? 34.590 -11.763 14.081 1.00 88.56 1128 SER A CA 1
ATOM 9118 C C . SER A 1 1128 ? 35.838 -12.484 13.564 1.00 88.56 1128 SER A C 1
ATOM 9120 O O . SER A 1 1128 ? 35.736 -13.266 12.617 1.00 88.56 1128 SER A O 1
ATOM 9122 N N . LYS A 1 1129 ? 36.997 -12.315 14.217 1.00 88.69 1129 LYS A N 1
ATOM 9123 C CA . LYS A 1 1129 ? 38.245 -13.047 13.942 1.00 88.69 1129 LYS A CA 1
ATOM 9124 C C . LYS A 1 1129 ? 38.591 -13.011 12.444 1.00 88.69 1129 LYS A C 1
ATOM 9126 O O . LYS A 1 1129 ? 38.749 -11.939 11.875 1.00 88.69 1129 LYS A O 1
ATOM 9131 N N . ASN A 1 1130 ? 38.646 -14.168 11.782 1.00 87.69 1130 ASN A N 1
ATOM 9132 C CA . ASN A 1 1130 ? 39.003 -14.304 10.365 1.00 87.69 1130 ASN A CA 1
ATOM 9133 C C . ASN A 1 1130 ? 37.982 -13.673 9.396 1.00 87.69 1130 ASN A C 1
ATOM 9135 O O . ASN A 1 1130 ? 38.265 -13.554 8.207 1.00 87.69 1130 ASN A O 1
ATOM 9139 N N . LEU A 1 1131 ? 36.796 -13.300 9.884 1.00 90.94 1131 LEU A N 1
ATOM 9140 C CA . LEU A 1 1131 ? 35.748 -12.621 9.116 1.00 90.94 1131 LEU A CA 1
ATOM 9141 C C . LEU A 1 1131 ? 35.821 -11.090 9.268 1.00 90.94 1131 LEU A C 1
ATOM 9143 O O . LEU A 1 1131 ? 35.033 -10.372 8.650 1.00 90.94 1131 LEU A O 1
ATOM 9147 N N . PHE A 1 1132 ? 36.741 -10.581 10.094 1.00 91.69 1132 PHE A N 1
ATOM 9148 C CA . PHE A 1 1132 ? 36.901 -9.156 10.344 1.00 91.69 1132 PHE A CA 1
ATOM 9149 C C . PHE A 1 1132 ? 37.518 -8.434 9.144 1.00 91.69 1132 PHE A C 1
ATOM 9151 O O . PHE A 1 1132 ? 38.586 -8.802 8.657 1.00 91.69 1132 PHE A O 1
ATOM 9158 N N . ILE A 1 1133 ? 36.876 -7.343 8.719 1.00 90.81 1133 ILE A N 1
ATOM 9159 C CA . ILE A 1 1133 ? 37.415 -6.410 7.725 1.00 90.81 1133 ILE A CA 1
ATOM 9160 C C . ILE A 1 1133 ? 37.390 -5.001 8.316 1.00 90.81 1133 ILE A C 1
ATOM 9162 O O . ILE A 1 1133 ? 36.335 -4.471 8.700 1.00 90.81 1133 ILE A O 1
ATOM 9166 N N . THR A 1 1134 ? 38.561 -4.368 8.352 1.00 88.00 1134 THR A N 1
ATOM 9167 C CA . THR A 1 1134 ? 38.726 -3.021 8.905 1.00 88.00 1134 THR A CA 1
ATOM 9168 C C . THR A 1 1134 ? 37.996 -1.980 8.052 1.00 88.00 1134 THR A C 1
ATOM 9170 O O . THR A 1 1134 ? 37.939 -2.078 6.824 1.00 88.00 1134 THR A O 1
ATOM 9173 N N . LYS A 1 1135 ? 37.495 -0.904 8.679 1.00 84.00 1135 LYS A N 1
ATOM 9174 C CA . LYS A 1 1135 ? 36.890 0.228 7.943 1.00 84.00 1135 LYS A CA 1
ATOM 9175 C C . LYS A 1 1135 ? 37.874 0.853 6.939 1.00 84.00 1135 LYS A C 1
ATOM 9177 O O . LYS A 1 1135 ? 37.454 1.378 5.913 1.00 84.00 1135 LYS A O 1
ATOM 9182 N N . ILE A 1 1136 ? 39.176 0.765 7.223 1.00 83.69 1136 ILE A N 1
ATOM 9183 C CA . ILE A 1 1136 ? 40.262 1.238 6.358 1.00 83.69 1136 ILE A CA 1
ATOM 9184 C C . ILE A 1 1136 ? 40.344 0.408 5.071 1.00 83.69 1136 ILE A C 1
ATOM 9186 O O . ILE A 1 1136 ? 40.361 0.990 3.991 1.00 83.69 1136 ILE A O 1
ATOM 9190 N N . GLN A 1 1137 ? 40.331 -0.926 5.170 1.00 86.31 1137 GLN A N 1
ATOM 9191 C CA . GLN A 1 1137 ? 40.357 -1.817 4.002 1.00 86.31 1137 GLN A CA 1
ATOM 9192 C C . GLN A 1 1137 ? 39.150 -1.598 3.087 1.00 86.31 1137 GLN A C 1
ATOM 9194 O O . GLN A 1 1137 ? 39.311 -1.518 1.875 1.00 86.31 1137 GLN A O 1
ATOM 9199 N N . VAL A 1 1138 ? 37.952 -1.434 3.657 1.00 87.75 1138 VAL A N 1
ATOM 9200 C CA . VAL A 1 1138 ? 36.737 -1.167 2.869 1.00 87.75 1138 VAL A CA 1
ATOM 9201 C C . VAL A 1 1138 ? 36.828 0.174 2.146 1.00 87.75 1138 VAL A C 1
ATOM 9203 O O . VAL A 1 1138 ? 36.557 0.257 0.954 1.00 87.75 1138 VAL A O 1
ATOM 9206 N N . ARG A 1 1139 ? 37.239 1.236 2.850 1.00 84.50 1139 ARG A N 1
ATOM 9207 C CA . ARG A 1 1139 ? 37.424 2.568 2.256 1.00 84.50 1139 ARG A CA 1
ATOM 9208 C C . ARG A 1 1139 ? 38.457 2.556 1.126 1.00 84.50 1139 ARG A C 1
ATOM 9210 O O . ARG A 1 1139 ? 38.232 3.194 0.099 1.00 84.50 1139 ARG A O 1
ATOM 9217 N N . ALA A 1 1140 ? 39.553 1.816 1.303 1.00 84.25 1140 ALA A N 1
ATOM 9218 C CA . ALA A 1 1140 ? 40.562 1.617 0.268 1.00 84.25 1140 ALA A CA 1
ATOM 9219 C C . ALA A 1 1140 ? 39.981 0.878 -0.949 1.00 84.25 1140 ALA A C 1
ATOM 9221 O O . ALA A 1 1140 ? 40.139 1.358 -2.064 1.00 84.25 1140 ALA A O 1
ATOM 9222 N N . TYR A 1 1141 ? 39.231 -0.206 -0.730 1.00 87.00 1141 TYR A N 1
ATOM 9223 C CA . TYR A 1 1141 ? 38.567 -0.980 -1.785 1.00 87.00 1141 TYR A CA 1
ATOM 9224 C C . TYR A 1 1141 ? 37.565 -0.148 -2.607 1.00 87.00 1141 TYR A C 1
ATOM 9226 O O . TYR A 1 1141 ? 37.612 -0.154 -3.837 1.00 87.00 1141 TYR A O 1
ATOM 9234 N N . VAL A 1 1142 ? 36.691 0.621 -1.944 1.00 85.31 1142 VAL A N 1
ATOM 9235 C CA . VAL A 1 1142 ? 35.735 1.513 -2.629 1.00 85.31 1142 VAL A CA 1
ATOM 9236 C C . VAL A 1 1142 ? 36.487 2.571 -3.438 1.00 85.31 1142 VAL A C 1
ATOM 9238 O O . VAL A 1 1142 ? 36.180 2.792 -4.606 1.00 85.31 1142 VAL A O 1
ATOM 9241 N N . SER A 1 1143 ? 37.511 3.193 -2.842 1.00 81.62 1143 SER A N 1
ATOM 9242 C CA . SER A 1 1143 ? 38.321 4.212 -3.523 1.00 81.62 1143 SER A CA 1
ATOM 9243 C C . SER A 1 1143 ? 39.051 3.641 -4.742 1.00 81.62 1143 SER A C 1
ATOM 9245 O O . SER A 1 1143 ? 39.098 4.284 -5.784 1.00 81.62 1143 SER A O 1
ATOM 9247 N N . GLU A 1 1144 ? 39.595 2.429 -4.632 1.00 81.50 1144 GLU A N 1
ATOM 9248 C CA . GLU A 1 1144 ? 40.263 1.729 -5.728 1.00 81.50 1144 GLU A CA 1
ATOM 9249 C C . GLU A 1 1144 ? 39.305 1.423 -6.881 1.00 81.50 1144 GLU A C 1
ATOM 9251 O O . GLU A 1 1144 ? 39.626 1.721 -8.031 1.00 81.50 1144 GLU A O 1
ATOM 9256 N N . THR A 1 1145 ? 38.116 0.905 -6.572 1.00 80.69 1145 THR A N 1
ATOM 9257 C CA . THR A 1 1145 ? 37.082 0.594 -7.570 1.00 80.69 1145 THR A CA 1
ATOM 9258 C C . THR A 1 1145 ? 36.670 1.852 -8.339 1.00 80.69 1145 THR A C 1
ATOM 9260 O O . THR A 1 1145 ? 36.656 1.859 -9.570 1.00 80.69 1145 THR A O 1
ATOM 9263 N N . VAL A 1 1146 ? 36.454 2.962 -7.624 1.00 79.25 1146 VAL A N 1
ATOM 9264 C CA . VAL A 1 1146 ? 36.128 4.262 -8.227 1.00 79.25 1146 VAL A CA 1
ATOM 9265 C C . VAL A 1 1146 ? 37.258 4.766 -9.131 1.00 79.25 1146 VAL A C 1
ATOM 9267 O O . VAL A 1 1146 ? 36.986 5.237 -10.232 1.00 79.25 1146 VAL A O 1
ATOM 9270 N N . VAL A 1 1147 ? 38.526 4.650 -8.716 1.00 77.50 1147 VAL A N 1
ATOM 9271 C CA . VAL A 1 1147 ? 39.681 5.065 -9.539 1.00 77.50 1147 VAL A CA 1
ATOM 9272 C C . VAL A 1 1147 ? 39.808 4.215 -10.808 1.00 77.50 1147 VAL A C 1
ATOM 9274 O O . VAL A 1 1147 ? 40.115 4.751 -11.874 1.00 77.50 1147 VAL A O 1
ATOM 9277 N N . GLN A 1 1148 ? 39.561 2.905 -10.724 1.00 74.88 1148 GLN A N 1
ATOM 9278 C CA . GLN A 1 1148 ? 39.596 2.007 -11.882 1.00 74.88 1148 GLN A CA 1
ATOM 9279 C C . GLN A 1 1148 ? 38.512 2.355 -12.911 1.00 74.88 1148 GLN A C 1
ATOM 9281 O O . GLN A 1 1148 ? 38.809 2.392 -14.106 1.00 74.88 1148 GLN A O 1
ATOM 9286 N N . GLU A 1 1149 ? 37.290 2.661 -12.468 1.00 69.62 1149 GLU A N 1
ATOM 9287 C CA . GLU A 1 1149 ? 36.212 3.106 -13.361 1.00 69.62 1149 GLU A CA 1
ATOM 9288 C C . GLU A 1 1149 ? 36.495 4.488 -13.962 1.00 69.62 1149 GLU A C 1
ATOM 9290 O O . GLU A 1 1149 ? 36.317 4.688 -15.164 1.00 69.62 1149 GLU A O 1
ATOM 9295 N N . PHE A 1 1150 ? 37.052 5.415 -13.175 1.00 68.50 1150 PHE A N 1
ATOM 9296 C CA . PHE A 1 1150 ? 37.417 6.756 -13.646 1.00 68.50 1150 PHE A CA 1
ATOM 9297 C C . PHE A 1 1150 ? 38.428 6.729 -14.813 1.00 68.50 1150 PHE A C 1
ATOM 9299 O O . PHE A 1 1150 ? 38.398 7.589 -15.699 1.00 68.50 1150 PHE A O 1
ATOM 9306 N N . ASN A 1 1151 ? 39.312 5.724 -14.843 1.00 62.84 1151 ASN A N 1
ATOM 9307 C CA . ASN A 1 1151 ? 40.352 5.564 -15.865 1.00 62.84 1151 ASN A CA 1
ATOM 9308 C C . ASN A 1 1151 ? 39.871 4.891 -17.164 1.00 62.84 1151 ASN A C 1
ATOM 9310 O O . ASN A 1 1151 ? 40.530 5.041 -18.191 1.00 62.84 1151 ASN A O 1
ATOM 9314 N N . LYS A 1 1152 ? 38.732 4.184 -17.167 1.00 61.75 1152 LYS A N 1
ATOM 9315 C CA . LYS A 1 1152 ? 38.175 3.532 -18.375 1.00 61.75 1152 LYS A CA 1
ATOM 9316 C C . LYS A 1 1152 ? 37.496 4.515 -19.343 1.00 61.75 1152 LYS A C 1
ATOM 9318 O O . LYS A 1 1152 ? 37.024 4.113 -20.404 1.00 61.75 1152 LYS A O 1
ATOM 9323 N N . PHE A 1 1153 ? 37.446 5.801 -18.994 1.00 55.00 1153 PHE A N 1
ATOM 9324 C CA . PHE A 1 1153 ? 36.691 6.832 -19.702 1.00 55.00 1153 PHE A CA 1
ATOM 9325 C C . PHE A 1 1153 ? 37.542 7.669 -20.681 1.00 55.00 1153 PHE A C 1
ATOM 9327 O O . PHE A 1 1153 ? 38.499 8.331 -20.263 1.00 55.00 1153 PHE A O 1
ATOM 9334 N N . SER A 1 1154 ? 37.141 7.736 -21.960 1.00 46.25 1154 SER A N 1
ATOM 9335 C CA . SER A 1 1154 ? 37.745 8.607 -22.988 1.00 46.25 1154 SER A CA 1
ATOM 9336 C C . SER A 1 1154 ? 36.806 9.769 -23.362 1.00 46.25 1154 SER A C 1
ATOM 9338 O O . SER A 1 1154 ? 35.664 9.523 -23.744 1.00 46.25 1154 SER A O 1
ATOM 9340 N N . LEU A 1 1155 ? 37.274 11.026 -23.272 1.00 48.19 1155 LEU A N 1
ATOM 9341 C CA . LEU A 1 1155 ? 36.605 12.179 -23.904 1.00 48.19 1155 LEU A CA 1
ATOM 9342 C C . LEU A 1 1155 ? 37.127 12.287 -25.345 1.00 48.19 1155 LEU A C 1
ATOM 9344 O O . LEU A 1 1155 ? 38.172 12.896 -25.571 1.00 48.19 1155 LEU A O 1
ATOM 9348 N N . GLU A 1 1156 ? 36.412 11.734 -26.319 1.00 40.06 1156 GLU A N 1
ATOM 9349 C CA . GLU A 1 1156 ? 36.581 12.149 -27.718 1.00 40.06 1156 GLU A CA 1
ATOM 9350 C C . GLU A 1 1156 ? 35.734 13.415 -27.979 1.00 40.06 1156 GLU A C 1
ATOM 9352 O O . GLU A 1 1156 ? 34.596 13.482 -27.502 1.00 40.06 1156 GLU A O 1
ATOM 9357 N N . PRO A 1 1157 ? 36.223 14.432 -28.720 1.00 39.31 1157 PRO A N 1
ATOM 9358 C CA . PRO A 1 1157 ? 35.540 15.721 -28.875 1.00 39.31 1157 PRO A CA 1
ATOM 9359 C C . PRO A 1 1157 ? 34.422 15.731 -29.934 1.00 39.31 1157 PRO A C 1
ATOM 9361 O O . PRO A 1 1157 ? 34.206 16.755 -30.580 1.00 39.31 1157 PRO A O 1
ATOM 9364 N N . SER A 1 1158 ? 33.704 14.629 -30.166 1.00 34.00 1158 SER A N 1
ATOM 9365 C CA . SER A 1 1158 ? 32.656 14.620 -31.194 1.00 34.00 1158 SER A CA 1
ATOM 9366 C C . SER A 1 1158 ? 31.466 13.708 -30.873 1.00 34.00 1158 SER A C 1
ATOM 9368 O O . SER A 1 1158 ? 31.621 12.523 -30.595 1.00 34.00 1158 SER A O 1
ATOM 9370 N N . SER A 1 1159 ? 30.258 14.271 -31.020 1.00 31.81 1159 SER A N 1
ATOM 9371 C CA . SER A 1 1159 ? 28.937 13.603 -31.042 1.00 31.81 1159 SER A CA 1
ATOM 9372 C C . SER A 1 1159 ? 28.263 13.345 -29.677 1.00 31.81 1159 SER A C 1
ATOM 9374 O O . SER A 1 1159 ? 28.237 12.234 -29.147 1.00 31.81 1159 SER A O 1
ATOM 9376 N N . THR A 1 1160 ? 27.617 14.377 -29.134 1.00 42.53 1160 THR A N 1
ATOM 9377 C CA . THR A 1 1160 ? 27.011 14.441 -27.787 1.00 42.53 1160 THR A CA 1
ATOM 9378 C C . THR A 1 1160 ? 25.698 13.656 -27.581 1.00 42.53 1160 THR A C 1
ATOM 9380 O O . THR A 1 1160 ? 24.874 14.064 -26.773 1.00 42.53 1160 THR A O 1
ATOM 9383 N N . CYS A 1 1161 ? 25.458 12.515 -28.240 1.00 31.92 1161 CYS A N 1
ATOM 9384 C CA . CYS A 1 1161 ? 24.250 11.708 -27.943 1.00 31.92 1161 CYS A CA 1
ATOM 9385 C C . CYS A 1 1161 ? 24.419 10.181 -27.950 1.00 31.92 1161 CYS A C 1
ATOM 9387 O O . CYS A 1 1161 ? 23.521 9.473 -27.495 1.00 31.92 1161 CYS A O 1
ATOM 9389 N N . ALA A 1 1162 ? 25.558 9.636 -28.385 1.00 29.08 1162 ALA A N 1
ATOM 9390 C CA . ALA A 1 1162 ? 25.733 8.179 -28.456 1.00 29.08 1162 ALA A CA 1
ATOM 9391 C C . ALA A 1 1162 ? 26.481 7.562 -27.256 1.00 29.08 1162 ALA A C 1
ATOM 9393 O O . ALA A 1 1162 ? 26.352 6.365 -27.019 1.00 29.08 1162 ALA A O 1
ATOM 9394 N N . ILE A 1 1163 ? 27.217 8.353 -26.466 1.00 31.89 1163 ILE A N 1
ATOM 9395 C CA . ILE A 1 1163 ? 28.113 7.827 -25.412 1.00 31.89 1163 ILE A CA 1
ATOM 9396 C C . ILE A 1 1163 ? 27.453 7.790 -24.017 1.00 31.89 1163 ILE A C 1
ATOM 9398 O O . ILE A 1 1163 ? 27.875 7.034 -23.146 1.00 31.89 1163 ILE A O 1
ATOM 9402 N N . ILE A 1 1164 ? 26.330 8.487 -23.807 1.00 31.83 1164 ILE A N 1
ATOM 9403 C CA . ILE A 1 1164 ? 25.631 8.498 -22.503 1.00 31.83 1164 ILE A CA 1
ATOM 9404 C C . ILE A 1 1164 ? 25.002 7.127 -22.167 1.00 31.83 1164 ILE A C 1
ATOM 9406 O O . ILE A 1 1164 ? 24.759 6.823 -21.005 1.00 31.83 1164 ILE A O 1
ATOM 9410 N N . ARG A 1 1165 ? 24.802 6.238 -23.153 1.00 31.44 1165 ARG A N 1
ATOM 9411 C CA . ARG A 1 1165 ? 24.249 4.888 -22.923 1.00 31.44 1165 ARG A CA 1
ATOM 9412 C C . ARG A 1 1165 ? 25.266 3.838 -22.464 1.00 31.44 1165 ARG A C 1
ATOM 9414 O O . ARG A 1 1165 ? 24.857 2.714 -22.194 1.00 31.44 1165 ARG A O 1
ATOM 9421 N N . SER A 1 1166 ? 26.556 4.168 -22.368 1.00 31.36 1166 SER A N 1
ATOM 9422 C CA . SER A 1 1166 ? 27.589 3.221 -21.914 1.00 31.36 1166 SER A CA 1
ATOM 9423 C C . SER A 1 1166 ? 28.246 3.583 -20.579 1.00 31.36 1166 SER A C 1
ATOM 9425 O O . SER A 1 1166 ? 29.178 2.894 -20.173 1.00 31.36 1166 SER A O 1
ATOM 9427 N N . MET A 1 1167 ? 27.794 4.631 -19.882 1.00 33.19 1167 MET A N 1
ATOM 9428 C CA . MET A 1 1167 ? 28.355 5.026 -18.582 1.00 33.19 1167 MET A CA 1
ATOM 9429 C C . MET A 1 1167 ? 27.483 4.490 -17.443 1.00 33.19 1167 MET A C 1
ATOM 9431 O O . MET A 1 1167 ? 26.316 4.850 -17.335 1.00 33.19 1167 MET A O 1
ATOM 9435 N N . ARG A 1 1168 ? 28.051 3.612 -16.604 1.00 49.38 1168 ARG A N 1
ATOM 9436 C CA . ARG A 1 1168 ? 27.375 3.024 -15.431 1.00 49.38 1168 ARG A CA 1
ATOM 9437 C C . ARG A 1 1168 ? 27.395 3.914 -14.179 1.00 49.38 1168 ARG A C 1
ATOM 9439 O O . ARG A 1 1168 ? 26.681 3.615 -13.242 1.00 49.38 1168 ARG A O 1
ATOM 9446 N N . ILE A 1 1169 ? 28.196 4.983 -14.144 1.00 54.16 1169 ILE A N 1
ATOM 9447 C CA . ILE A 1 1169 ? 28.304 5.920 -13.011 1.00 54.16 1169 ILE A CA 1
ATOM 9448 C C . ILE A 1 1169 ? 28.270 7.342 -13.590 1.00 54.16 1169 ILE A C 1
ATOM 9450 O O . ILE A 1 1169 ? 28.979 7.610 -14.560 1.00 54.16 1169 ILE A O 1
ATOM 9454 N N . SER A 1 1170 ? 27.479 8.267 -13.028 1.00 62.69 1170 SER A N 1
ATOM 9455 C CA . SER A 1 1170 ? 27.580 9.685 -13.413 1.00 62.69 1170 SER A CA 1
ATOM 9456 C C . SER A 1 1170 ? 28.922 10.260 -12.946 1.00 62.69 1170 SER A C 1
ATOM 9458 O O . SER A 1 1170 ? 29.351 9.999 -11.820 1.00 62.69 1170 SER A O 1
ATOM 9460 N N . ASP A 1 1171 ? 29.588 11.064 -13.780 1.00 61.66 1171 ASP A N 1
ATOM 9461 C CA . ASP A 1 1171 ? 30.910 11.643 -13.470 1.00 61.66 1171 ASP A CA 1
ATOM 9462 C C . ASP A 1 1171 ? 30.948 12.345 -12.096 1.00 61.66 1171 ASP A C 1
ATOM 9464 O O . ASP A 1 1171 ? 31.954 12.320 -11.387 1.00 61.66 1171 ASP A O 1
ATOM 9468 N N . GLU A 1 1172 ? 29.821 12.916 -11.673 1.00 65.44 1172 GLU A N 1
ATOM 9469 C CA . GLU A 1 1172 ? 29.639 13.557 -10.371 1.00 65.44 1172 GLU A CA 1
ATOM 9470 C C . GLU A 1 1172 ? 29.644 12.562 -9.196 1.00 65.44 1172 GLU A C 1
ATOM 9472 O O . GLU A 1 1172 ? 30.267 12.825 -8.162 1.00 65.44 1172 GLU A O 1
ATOM 9477 N N . ASN A 1 1173 ? 28.989 11.404 -9.341 1.00 70.75 1173 ASN A N 1
ATOM 9478 C CA . ASN A 1 1173 ? 28.901 10.390 -8.287 1.00 70.75 1173 ASN A CA 1
ATOM 9479 C C . ASN A 1 1173 ? 30.274 9.787 -7.965 1.00 70.75 1173 ASN A C 1
ATOM 9481 O O . ASN A 1 1173 ? 30.576 9.558 -6.791 1.00 70.75 1173 ASN A O 1
ATOM 9485 N N . ALA A 1 1174 ? 31.135 9.616 -8.973 1.00 72.00 1174 ALA A N 1
ATOM 9486 C CA . ALA A 1 1174 ? 32.502 9.136 -8.786 1.00 72.00 1174 ALA A CA 1
ATOM 9487 C C . ALA A 1 1174 ? 33.344 10.105 -7.934 1.00 72.00 1174 ALA A C 1
ATOM 9489 O O . ALA A 1 1174 ? 34.044 9.681 -7.012 1.00 72.00 1174 ALA A O 1
ATOM 9490 N N . VAL A 1 1175 ? 33.237 11.419 -8.170 1.00 72.81 1175 VAL A N 1
ATOM 9491 C CA . VAL A 1 1175 ? 33.992 12.431 -7.404 1.00 72.81 1175 VAL A CA 1
ATOM 9492 C C . VAL A 1 1175 ? 33.514 12.518 -5.953 1.00 72.81 1175 VAL A C 1
ATOM 9494 O O . VAL A 1 1175 ? 34.330 12.615 -5.030 1.00 72.81 1175 VAL A O 1
ATOM 9497 N N . VAL A 1 1176 ? 32.200 12.443 -5.723 1.00 73.56 1176 VAL A N 1
ATOM 9498 C CA . VAL A 1 1176 ? 31.628 12.455 -4.367 1.00 73.56 1176 VAL A CA 1
ATOM 9499 C C . VAL A 1 1176 ? 32.002 11.182 -3.599 1.00 73.56 1176 VAL A C 1
ATOM 9501 O O . VAL A 1 1176 ? 32.367 11.270 -2.422 1.00 73.56 1176 VAL A O 1
ATOM 9504 N N . ALA A 1 1177 ? 31.985 10.017 -4.253 1.00 75.50 1177 ALA A N 1
ATOM 9505 C CA . ALA A 1 1177 ? 32.426 8.755 -3.660 1.00 75.50 1177 ALA A CA 1
ATOM 9506 C C . ALA A 1 1177 ? 33.921 8.793 -3.304 1.00 75.50 1177 ALA A C 1
ATOM 9508 O O . ALA A 1 1177 ? 34.292 8.497 -2.166 1.00 75.50 1177 ALA A O 1
ATOM 9509 N N . LEU A 1 1178 ? 34.779 9.258 -4.220 1.00 77.12 1178 LEU A N 1
ATOM 9510 C CA . LEU A 1 1178 ? 36.217 9.388 -3.974 1.00 77.12 1178 LEU A CA 1
ATOM 9511 C C . LEU A 1 1178 ? 36.515 10.336 -2.801 1.00 77.12 1178 LEU A C 1
ATOM 9513 O O . LEU A 1 1178 ? 37.343 10.030 -1.945 1.00 77.12 1178 LEU A O 1
ATOM 9517 N N . THR A 1 1179 ? 35.797 11.456 -2.707 1.00 74.56 1179 THR A N 1
ATOM 9518 C CA . THR A 1 1179 ? 35.949 12.418 -1.602 1.00 74.56 1179 THR A CA 1
ATOM 9519 C C . THR A 1 1179 ? 35.528 11.813 -0.261 1.00 74.56 1179 THR A C 1
ATOM 9521 O O . THR A 1 1179 ? 36.208 11.999 0.747 1.00 74.56 1179 THR A O 1
ATOM 9524 N N . SER A 1 1180 ? 34.439 11.043 -0.251 1.00 74.56 1180 SER A N 1
ATOM 9525 C CA . SER A 1 1180 ? 33.872 10.472 0.975 1.00 74.56 1180 SER A CA 1
ATOM 9526 C C . SER A 1 1180 ? 34.671 9.278 1.510 1.00 74.56 1180 SER A C 1
ATOM 9528 O O . SER A 1 1180 ? 34.799 9.127 2.724 1.00 74.56 1180 SER A O 1
ATOM 9530 N N . TYR A 1 1181 ? 35.238 8.440 0.633 1.00 76.38 1181 TYR A N 1
ATOM 9531 C CA . TYR A 1 1181 ? 35.918 7.200 1.035 1.00 76.38 1181 TYR A CA 1
ATOM 9532 C C . TYR A 1 1181 ? 37.451 7.293 1.070 1.00 76.38 1181 TYR A C 1
ATOM 9534 O O . TYR A 1 1181 ? 38.072 6.519 1.796 1.00 76.38 1181 TYR A O 1
ATOM 9542 N N . SER A 1 1182 ? 38.088 8.258 0.396 1.00 74.38 1182 SER A N 1
ATOM 9543 C CA . SER A 1 1182 ? 39.564 8.343 0.335 1.00 74.38 1182 SER A CA 1
ATOM 9544 C C . SER A 1 1182 ? 40.246 8.834 1.621 1.00 74.38 1182 SER A C 1
ATOM 9546 O O . SER A 1 1182 ? 41.478 8.799 1.713 1.00 74.38 1182 SER A O 1
ATOM 9548 N N . ASN A 1 1183 ? 39.465 9.282 2.616 1.00 73.44 1183 ASN A N 1
ATOM 9549 C CA . ASN A 1 1183 ? 39.947 9.850 3.880 1.00 73.44 1183 ASN A CA 1
ATOM 9550 C C . ASN A 1 1183 ? 40.963 10.983 3.647 1.00 73.44 1183 ASN A C 1
ATOM 9552 O O . ASN A 1 1183 ? 42.139 10.859 3.998 1.00 73.44 1183 ASN A O 1
ATOM 9556 N N . GLU A 1 1184 ? 40.517 12.061 2.996 1.00 70.75 1184 GLU A N 1
ATOM 9557 C CA . GLU A 1 1184 ? 41.367 13.198 2.606 1.00 70.75 1184 GLU A CA 1
ATOM 9558 C C . GLU A 1 1184 ? 42.550 12.781 1.700 1.00 70.75 1184 GLU A C 1
ATOM 9560 O O . GLU A 1 1184 ? 43.641 13.347 1.777 1.00 70.75 1184 GLU A O 1
ATOM 9565 N N . GLY A 1 1185 ? 42.367 11.758 0.856 1.00 67.69 1185 GLY A N 1
ATOM 9566 C CA . GLY A 1 1185 ? 43.399 11.282 -0.073 1.00 67.69 1185 GLY A CA 1
ATOM 9567 C C . GLY A 1 1185 ? 44.530 10.468 0.572 1.00 67.69 1185 GLY A C 1
ATOM 9568 O O . GLY A 1 1185 ? 45.514 10.137 -0.094 1.00 67.69 1185 GLY A O 1
ATOM 9569 N N . LYS A 1 1186 ? 44.418 10.117 1.860 1.00 74.31 1186 LYS A N 1
ATOM 9570 C CA . LYS A 1 1186 ? 45.429 9.322 2.581 1.00 74.31 1186 LYS A CA 1
ATOM 9571 C C . LYS A 1 1186 ? 45.412 7.842 2.197 1.00 74.31 1186 LYS A C 1
ATOM 9573 O O . LYS A 1 1186 ? 46.448 7.195 2.271 1.00 74.31 1186 LYS A O 1
ATOM 9578 N N . LEU A 1 1187 ? 44.256 7.309 1.796 1.00 78.56 1187 LEU A N 1
ATOM 9579 C CA . LEU A 1 1187 ? 44.093 5.879 1.497 1.00 78.56 1187 LEU A CA 1
ATOM 9580 C C . LEU A 1 1187 ? 44.440 5.493 0.054 1.00 78.56 1187 LEU A C 1
ATOM 9582 O O . LEU A 1 1187 ? 44.526 4.308 -0.245 1.00 78.56 1187 LEU A O 1
ATOM 9586 N N . LEU A 1 1188 ? 44.664 6.471 -0.827 1.00 79.31 1188 LEU A N 1
ATOM 9587 C CA . LEU A 1 1188 ? 45.080 6.223 -2.208 1.00 79.31 1188 LEU A CA 1
ATOM 9588 C C . LEU A 1 1188 ? 46.562 5.825 -2.264 1.00 79.31 1188 LEU A C 1
ATOM 9590 O O . LEU A 1 1188 ? 47.399 6.417 -1.576 1.00 79.31 1188 LEU A O 1
ATOM 9594 N N . SER A 1 1189 ? 46.913 4.843 -3.088 1.00 79.06 1189 SER A N 1
ATOM 9595 C CA . SER A 1 1189 ? 48.306 4.455 -3.321 1.00 79.06 1189 SER A CA 1
ATOM 9596 C C . SER A 1 1189 ? 49.023 5.467 -4.222 1.00 79.06 1189 SER A C 1
ATOM 9598 O O . SER A 1 1189 ? 48.389 6.211 -4.971 1.00 79.06 1189 SER A O 1
ATOM 9600 N N . GLY A 1 1190 ? 50.361 5.485 -4.194 1.00 73.75 1190 GLY A N 1
ATOM 9601 C CA . GLY A 1 1190 ? 51.137 6.348 -5.091 1.00 73.75 1190 GLY A CA 1
ATOM 9602 C C . GLY A 1 1190 ? 50.818 6.089 -6.564 1.00 73.75 1190 GLY A C 1
ATOM 9603 O O . GLY A 1 1190 ? 50.546 7.025 -7.307 1.00 73.75 1190 GLY A O 1
ATOM 9604 N N . GLN A 1 1191 ? 50.718 4.820 -6.966 1.00 73.31 1191 GLN A N 1
ATOM 9605 C CA . GLN A 1 1191 ? 50.330 4.438 -8.328 1.00 73.31 1191 GLN A CA 1
ATOM 9606 C C . GLN A 1 1191 ? 48.918 4.916 -8.702 1.00 73.31 1191 GLN A C 1
ATOM 9608 O O . GLN A 1 1191 ? 48.720 5.375 -9.820 1.00 73.31 1191 GLN A O 1
ATOM 9613 N N . GLN A 1 1192 ? 47.949 4.871 -7.781 1.00 75.00 1192 GLN A N 1
ATOM 9614 C CA . GLN A 1 1192 ? 46.589 5.381 -8.018 1.00 75.00 1192 GLN A CA 1
ATOM 9615 C C . GLN A 1 1192 ? 46.574 6.906 -8.180 1.00 75.00 1192 GLN A C 1
ATOM 9617 O O . GLN A 1 1192 ? 45.903 7.429 -9.068 1.00 75.00 1192 GLN A O 1
ATOM 9622 N N . ILE A 1 1193 ? 47.354 7.618 -7.362 1.00 75.12 1193 ILE A N 1
ATOM 9623 C CA . ILE A 1 1193 ? 47.535 9.069 -7.477 1.00 75.12 1193 ILE A CA 1
ATOM 9624 C C . ILE A 1 1193 ? 48.178 9.423 -8.830 1.00 75.12 1193 ILE A C 1
ATOM 9626 O O . ILE A 1 1193 ? 47.722 10.347 -9.505 1.00 75.12 1193 ILE A O 1
ATOM 9630 N N . HIS A 1 1194 ? 49.188 8.664 -9.262 1.00 72.25 1194 HIS A N 1
ATOM 9631 C CA . HIS A 1 1194 ? 49.812 8.825 -10.577 1.00 72.25 1194 HIS A CA 1
ATOM 9632 C C . HIS A 1 1194 ? 48.860 8.488 -11.731 1.00 72.25 1194 HIS A C 1
ATOM 9634 O O . HIS A 1 1194 ? 48.840 9.210 -12.724 1.00 72.25 1194 HIS A O 1
ATOM 9640 N N . ALA A 1 1195 ? 48.039 7.444 -11.605 1.00 69.81 1195 ALA A N 1
ATOM 9641 C CA . ALA A 1 1195 ? 47.062 7.061 -12.624 1.00 69.81 1195 ALA A CA 1
ATOM 9642 C C . ALA A 1 1195 ? 46.002 8.155 -12.828 1.00 69.81 1195 ALA A C 1
ATOM 9644 O O . ALA A 1 1195 ? 45.729 8.542 -13.964 1.00 69.81 1195 ALA A O 1
ATOM 9645 N N . LEU A 1 1196 ? 45.492 8.739 -11.735 1.00 71.12 1196 LEU A N 1
ATOM 9646 C CA . LEU A 1 1196 ? 44.636 9.928 -11.804 1.00 71.12 1196 LEU A CA 1
ATOM 9647 C C . LEU A 1 1196 ? 45.359 11.089 -12.517 1.00 71.12 1196 LEU A C 1
ATOM 9649 O O . LEU A 1 1196 ? 44.753 11.839 -13.277 1.00 71.12 1196 LEU A O 1
ATOM 9653 N N . ALA A 1 1197 ? 46.673 11.224 -12.341 1.00 67.38 1197 ALA A N 1
ATOM 9654 C CA . ALA A 1 1197 ? 47.435 12.295 -12.968 1.00 67.38 1197 ALA A CA 1
ATOM 9655 C C . ALA A 1 1197 ? 47.733 12.128 -14.462 1.00 67.38 1197 ALA A C 1
ATOM 9657 O O . ALA A 1 1197 ? 47.688 13.113 -15.198 1.00 67.38 1197 ALA A O 1
ATOM 9658 N N . LEU A 1 1198 ? 48.006 10.908 -14.921 1.00 61.03 1198 LEU A N 1
ATOM 9659 C CA . LEU A 1 1198 ? 48.488 10.640 -16.278 1.00 61.03 1198 LEU A CA 1
ATOM 9660 C C . LEU A 1 1198 ? 47.369 10.550 -17.332 1.00 61.03 1198 LEU A C 1
ATOM 9662 O O . LEU A 1 1198 ? 47.622 10.804 -18.506 1.00 61.03 1198 LEU A O 1
ATOM 9666 N N . HIS A 1 1199 ? 46.124 10.259 -16.936 1.00 61.19 1199 HIS A N 1
ATOM 9667 C CA . HIS A 1 1199 ? 44.999 10.033 -17.863 1.00 61.19 1199 HIS A CA 1
ATOM 9668 C C . HIS A 1 1199 ? 44.041 11.234 -18.017 1.00 61.19 1199 HIS A C 1
ATOM 9670 O O . HIS A 1 1199 ? 42.865 11.082 -18.356 1.00 61.19 1199 HIS A O 1
ATOM 9676 N N . GLY A 1 1200 ? 44.521 12.456 -17.752 1.00 63.78 1200 GLY A N 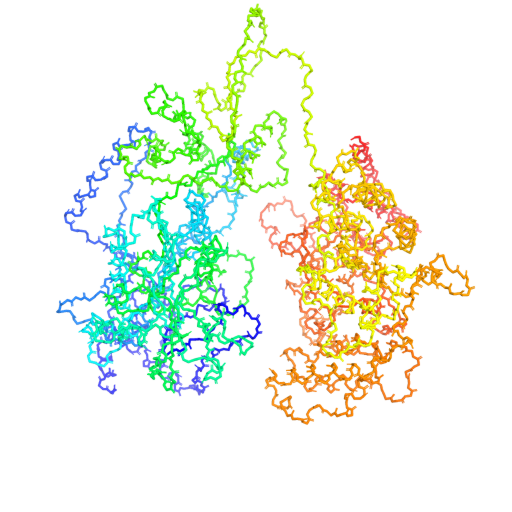1
ATOM 9677 C CA . GLY A 1 1200 ? 43.737 13.687 -17.923 1.00 63.78 1200 GLY A CA 1
ATOM 9678 C C . GLY A 1 1200 ? 42.619 13.893 -16.891 1.00 63.78 1200 GLY A C 1
ATOM 9679 O O . GLY A 1 1200 ? 41.779 14.774 -17.083 1.00 63.78 1200 GLY A O 1
ATOM 9680 N N . ALA A 1 1201 ? 42.600 13.128 -15.790 1.00 68.56 1201 ALA A N 1
ATOM 9681 C CA . ALA A 1 1201 ? 41.555 13.211 -14.764 1.00 68.56 1201 ALA A CA 1
ATOM 9682 C C . ALA A 1 1201 ? 41.466 14.601 -14.124 1.00 68.56 1201 ALA A C 1
ATOM 9684 O O . ALA A 1 1201 ? 40.372 15.082 -13.856 1.00 68.56 1201 ALA A O 1
ATOM 9685 N N . TRP A 1 1202 ? 42.596 15.287 -13.936 1.00 72.69 1202 TRP A N 1
ATOM 9686 C CA . TRP A 1 1202 ? 42.623 16.629 -13.344 1.00 72.69 1202 TRP A CA 1
ATOM 9687 C C . TRP A 1 1202 ? 41.924 17.685 -14.198 1.00 72.69 1202 TRP A C 1
ATOM 9689 O O . TRP A 1 1202 ? 41.214 18.530 -13.663 1.00 72.69 1202 TRP A O 1
ATOM 9699 N N . ARG A 1 1203 ? 42.048 17.592 -15.527 1.00 71.19 1203 ARG A N 1
ATOM 9700 C CA . ARG A 1 1203 ? 41.315 18.457 -16.460 1.00 71.19 1203 ARG A CA 1
ATOM 9701 C C . ARG A 1 1203 ? 39.810 18.166 -16.425 1.00 71.19 1203 ARG A C 1
ATOM 9703 O O . ARG A 1 1203 ? 39.015 19.097 -16.491 1.00 71.19 1203 ARG A O 1
ATOM 9710 N N . LYS A 1 1204 ? 39.423 16.892 -16.282 1.00 71.56 1204 LYS A N 1
ATOM 9711 C CA . LYS A 1 1204 ? 38.019 16.472 -16.117 1.00 71.56 1204 LYS A CA 1
ATOM 9712 C C . LYS A 1 1204 ? 37.436 16.996 -14.795 1.00 71.56 1204 LYS A C 1
ATOM 9714 O O . LYS A 1 1204 ? 36.347 17.560 -14.782 1.00 71.56 1204 LYS A O 1
ATOM 9719 N N . LEU A 1 1205 ? 38.193 16.879 -13.702 1.00 72.25 1205 LEU A N 1
ATOM 9720 C CA . LEU A 1 1205 ? 37.831 17.421 -12.390 1.00 72.25 1205 LEU A CA 1
ATOM 9721 C C . LEU A 1 1205 ? 37.679 18.946 -12.428 1.00 72.25 1205 LEU A C 1
ATOM 9723 O O . LEU A 1 1205 ? 36.709 19.463 -11.885 1.00 72.25 1205 LEU A O 1
ATOM 9727 N N . ASP A 1 1206 ? 38.576 19.658 -13.115 1.00 73.94 1206 ASP A N 1
ATOM 9728 C CA . ASP A 1 1206 ? 38.485 21.114 -13.276 1.00 73.94 1206 ASP A CA 1
ATOM 9729 C C . ASP A 1 1206 ? 37.191 21.539 -13.985 1.00 73.94 1206 ASP A C 1
ATOM 9731 O O . ASP A 1 1206 ? 36.485 22.426 -13.509 1.00 73.94 1206 ASP A O 1
ATOM 9735 N N . GLN A 1 1207 ? 36.811 20.843 -15.062 1.00 71.81 1207 GLN A N 1
ATOM 9736 C CA . GLN A 1 1207 ? 35.552 21.092 -15.774 1.00 71.81 1207 GLN A CA 1
ATOM 9737 C C . GLN A 1 1207 ? 34.315 20.843 -14.900 1.00 71.81 1207 GLN A C 1
ATOM 9739 O O . GLN A 1 1207 ? 33.355 21.612 -14.962 1.00 71.81 1207 GLN A O 1
ATOM 9744 N N . LEU A 1 1208 ? 34.323 19.794 -14.071 1.00 66.88 1208 LEU A N 1
ATOM 9745 C CA . LEU A 1 1208 ? 33.217 19.494 -13.154 1.00 66.88 1208 LEU A CA 1
ATOM 9746 C C . LEU A 1 1208 ? 33.119 20.517 -12.011 1.00 66.88 1208 LEU A C 1
ATOM 9748 O O . LEU A 1 1208 ? 32.018 20.906 -11.622 1.00 66.88 1208 LEU A O 1
ATOM 9752 N N . VAL A 1 1209 ? 34.256 20.991 -11.491 1.00 67.50 1209 VAL A N 1
ATOM 9753 C CA . VAL A 1 1209 ? 34.298 22.025 -10.444 1.00 67.50 1209 VAL A CA 1
ATOM 9754 C C . VAL A 1 1209 ? 33.832 23.379 -10.990 1.00 67.50 1209 VAL A C 1
ATOM 9756 O O . VAL A 1 1209 ? 33.061 24.065 -10.320 1.00 67.50 1209 VAL A O 1
ATOM 9759 N N . GLN A 1 1210 ? 34.210 23.741 -12.221 1.00 67.62 1210 GLN A N 1
ATOM 9760 C CA . GLN A 1 1210 ? 33.755 24.973 -12.881 1.00 67.62 1210 GLN A CA 1
ATOM 9761 C C . GLN A 1 1210 ? 32.245 24.988 -13.179 1.00 67.62 1210 GLN A C 1
ATOM 9763 O O . GLN A 1 1210 ? 31.648 26.060 -13.221 1.00 67.62 1210 GLN A O 1
ATOM 9768 N N . LYS A 1 1211 ? 31.595 23.821 -13.308 1.00 64.75 1211 LYS A N 1
ATOM 9769 C CA . LYS A 1 1211 ? 30.127 23.699 -13.423 1.00 64.75 1211 LYS A CA 1
ATOM 9770 C C . LYS A 1 1211 ? 29.372 23.915 -12.095 1.00 64.75 1211 LYS A C 1
ATOM 9772 O O . LYS A 1 1211 ? 28.147 23.835 -12.071 1.00 64.75 1211 LYS A O 1
ATOM 9777 N N . GLY A 1 1212 ? 30.069 24.184 -10.986 1.00 55.34 1212 GLY A N 1
ATOM 9778 C CA . GLY A 1 1212 ? 29.491 24.668 -9.721 1.00 55.34 1212 GLY A CA 1
ATOM 9779 C C . GLY A 1 1212 ? 28.851 23.617 -8.797 1.00 55.34 1212 GLY A C 1
ATOM 9780 O O . GLY A 1 1212 ? 28.706 23.866 -7.600 1.00 55.34 1212 GLY A O 1
ATOM 9781 N N . TYR A 1 1213 ? 28.521 22.418 -9.284 1.00 54.22 1213 TYR A N 1
ATOM 9782 C CA . TYR A 1 1213 ? 27.783 21.409 -8.504 1.00 54.22 1213 TYR A CA 1
ATOM 9783 C C . TYR A 1 1213 ? 28.586 20.784 -7.345 1.00 54.22 1213 TYR A C 1
ATOM 9785 O O . TYR A 1 1213 ? 28.073 20.684 -6.227 1.00 54.22 1213 TYR A O 1
ATOM 9793 N N . ILE A 1 1214 ? 29.862 20.426 -7.554 1.00 58.00 1214 ILE A N 1
ATOM 9794 C CA . ILE A 1 1214 ? 30.724 19.801 -6.521 1.00 58.00 1214 ILE A CA 1
ATOM 9795 C C . ILE A 1 1214 ? 30.950 20.742 -5.325 1.00 58.00 1214 ILE A C 1
ATOM 9797 O O . ILE A 1 1214 ? 30.989 20.306 -4.169 1.00 58.00 1214 ILE A O 1
ATOM 9801 N N . ILE A 1 1215 ? 31.054 22.045 -5.597 1.00 58.66 1215 ILE A N 1
ATOM 9802 C CA . ILE A 1 1215 ? 31.322 23.078 -4.591 1.00 58.66 1215 ILE A CA 1
ATOM 9803 C C . ILE A 1 1215 ? 30.150 23.199 -3.603 1.00 58.66 1215 ILE A C 1
ATOM 9805 O O . ILE A 1 1215 ? 30.386 23.365 -2.407 1.00 58.66 1215 ILE A O 1
ATOM 9809 N N . SER A 1 1216 ? 28.908 23.030 -4.074 1.00 56.19 1216 SER A N 1
ATOM 9810 C CA . SER A 1 1216 ? 27.692 23.144 -3.252 1.00 56.19 1216 SER A CA 1
ATOM 9811 C C . SER A 1 1216 ? 27.511 22.017 -2.221 1.00 56.19 1216 SER A C 1
ATOM 9813 O O . SER A 1 1216 ? 26.958 22.250 -1.149 1.00 56.19 1216 SER A O 1
ATOM 9815 N N . LEU A 1 1217 ? 27.995 20.805 -2.522 1.00 54.28 1217 LEU A N 1
ATOM 9816 C CA . LEU A 1 1217 ? 27.746 19.606 -1.714 1.00 54.28 1217 LEU A CA 1
ATOM 9817 C C . LEU A 1 1217 ? 28.929 19.215 -0.816 1.00 54.28 1217 LEU A C 1
ATOM 9819 O O . LEU A 1 1217 ? 28.692 18.664 0.255 1.00 54.28 1217 LEU A O 1
ATOM 9823 N N . GLN A 1 1218 ? 30.184 19.432 -1.243 1.00 61.34 1218 GLN A N 1
ATOM 9824 C CA . GLN A 1 1218 ? 31.383 18.858 -0.594 1.00 61.34 1218 GLN A CA 1
ATOM 9825 C C . GLN A 1 1218 ? 32.623 19.778 -0.575 1.00 61.34 1218 GLN A C 1
ATOM 9827 O O . GLN A 1 1218 ? 33.720 19.305 -0.276 1.00 61.34 1218 GLN A O 1
ATOM 9832 N N . GLY A 1 1219 ? 32.488 21.077 -0.874 1.00 68.56 1219 GLY A N 1
ATOM 9833 C CA . GLY A 1 1219 ? 33.615 22.002 -1.105 1.00 68.56 1219 GLY A CA 1
ATOM 9834 C C . GLY A 1 1219 ? 34.810 21.880 -0.133 1.00 68.56 1219 GLY A C 1
ATOM 9835 O O . GLY A 1 1219 ? 35.934 21.665 -0.594 1.00 68.56 1219 GLY A O 1
ATOM 9836 N N . PRO A 1 1220 ? 34.614 21.948 1.200 1.00 71.81 1220 PRO A N 1
ATOM 9837 C CA . PRO A 1 1220 ? 35.708 21.813 2.169 1.00 71.81 1220 PRO A CA 1
ATOM 9838 C C . PRO A 1 1220 ? 36.376 20.427 2.181 1.00 71.81 1220 PRO A C 1
ATOM 9840 O O . PRO A 1 1220 ? 37.600 20.336 2.268 1.00 71.81 1220 PRO A O 1
ATOM 9843 N N . ALA A 1 1221 ? 35.591 19.351 2.065 1.00 70.44 1221 ALA A N 1
ATOM 9844 C CA . ALA A 1 1221 ? 36.093 17.974 2.070 1.00 70.44 1221 ALA A CA 1
ATOM 9845 C C . ALA A 1 1221 ? 36.880 17.649 0.788 1.00 70.44 1221 ALA A C 1
ATOM 9847 O O . ALA A 1 1221 ? 37.931 17.008 0.842 1.00 70.44 1221 ALA A O 1
ATOM 9848 N N . PHE A 1 1222 ? 36.416 18.161 -0.355 1.00 75.81 1222 PHE A N 1
ATOM 9849 C CA . PHE A 1 1222 ? 37.106 18.048 -1.638 1.00 75.81 1222 PHE A CA 1
ATOM 9850 C C . PHE A 1 1222 ? 38.480 18.736 -1.603 1.00 75.81 1222 PHE A C 1
ATOM 9852 O O . PHE A 1 1222 ? 39.490 18.128 -1.963 1.00 75.81 1222 PHE A O 1
ATOM 9859 N N . LEU A 1 1223 ? 38.558 19.970 -1.089 1.00 77.06 1223 LEU A N 1
ATOM 9860 C CA . LEU A 1 1223 ? 39.834 20.685 -0.959 1.00 77.06 1223 LEU A CA 1
ATOM 9861 C C . LEU A 1 1223 ? 40.805 19.999 0.008 1.00 77.06 1223 LEU A C 1
ATOM 9863 O O . LEU A 1 1223 ? 42.007 19.955 -0.267 1.00 77.06 1223 LEU A O 1
ATOM 9867 N N . ALA A 1 1224 ? 40.300 19.439 1.112 1.00 77.69 1224 ALA A N 1
ATOM 9868 C CA . ALA A 1 1224 ? 41.113 18.675 2.054 1.00 77.69 1224 ALA A CA 1
ATOM 9869 C C . ALA A 1 1224 ? 41.739 17.438 1.387 1.00 77.69 1224 ALA A C 1
ATOM 9871 O O . ALA A 1 1224 ? 42.935 17.190 1.555 1.00 77.69 1224 ALA A O 1
ATOM 9872 N N . MET A 1 1225 ? 40.968 16.713 0.567 1.00 82.75 1225 MET A N 1
ATOM 9873 C CA . MET A 1 1225 ? 41.464 15.574 -0.210 1.00 82.75 1225 MET A CA 1
ATOM 9874 C C . MET A 1 1225 ? 42.586 15.967 -1.176 1.00 82.75 1225 MET A C 1
ATOM 9876 O O . MET A 1 1225 ? 43.653 15.349 -1.164 1.00 82.75 1225 MET A O 1
ATOM 9880 N N . ILE A 1 1226 ? 42.386 17.011 -1.984 1.00 77.75 1226 ILE A N 1
ATOM 9881 C CA . ILE A 1 1226 ? 43.389 17.450 -2.967 1.00 77.75 1226 ILE A CA 1
ATOM 9882 C C . ILE A 1 1226 ? 44.654 17.975 -2.285 1.00 77.75 1226 ILE A C 1
ATOM 9884 O O . ILE A 1 1226 ? 45.766 17.622 -2.685 1.00 77.75 1226 ILE A O 1
ATOM 9888 N N . SER A 1 1227 ? 44.507 18.746 -1.205 1.00 80.00 1227 SER A N 1
ATOM 9889 C CA . SER A 1 1227 ? 45.650 19.204 -0.412 1.00 80.00 1227 SER A CA 1
ATOM 9890 C C . SER A 1 1227 ? 46.440 18.032 0.180 1.00 80.00 1227 SER A C 1
ATOM 9892 O O . SER A 1 1227 ? 47.670 18.101 0.259 1.00 80.00 1227 SER A O 1
ATOM 9894 N N . GLY A 1 1228 ? 45.754 16.961 0.592 1.00 80.06 1228 GLY A N 1
ATOM 9895 C CA . GLY A 1 1228 ? 46.375 15.721 1.046 1.00 80.06 1228 GLY A CA 1
ATOM 9896 C C . GLY A 1 1228 ? 47.216 15.065 -0.050 1.00 80.06 1228 GLY A C 1
ATOM 9897 O O . GLY A 1 1228 ? 48.389 14.773 0.180 1.00 80.06 1228 GLY A O 1
ATOM 9898 N N . ILE A 1 1229 ? 46.652 14.911 -1.250 1.00 80.06 1229 ILE A N 1
ATOM 9899 C CA . ILE A 1 1229 ? 47.320 14.308 -2.415 1.00 80.06 1229 ILE A CA 1
ATOM 9900 C C . ILE A 1 1229 ? 48.567 15.105 -2.834 1.00 80.06 1229 ILE A C 1
ATOM 9902 O O . ILE A 1 1229 ? 49.644 14.526 -2.979 1.00 80.06 1229 ILE A O 1
ATOM 9906 N N . MET A 1 1230 ? 48.464 16.433 -2.963 1.00 76.81 1230 MET A N 1
ATOM 9907 C CA . MET A 1 1230 ? 49.594 17.289 -3.359 1.00 76.81 1230 MET A CA 1
ATOM 9908 C C . MET A 1 1230 ? 50.768 17.205 -2.377 1.00 76.81 1230 MET A C 1
ATOM 9910 O O . MET A 1 1230 ? 51.929 17.154 -2.786 1.00 76.81 1230 MET A O 1
ATOM 9914 N N . ARG A 1 1231 ? 50.479 17.163 -1.070 1.00 80.00 1231 ARG A N 1
ATOM 9915 C CA . ARG A 1 1231 ? 51.513 17.020 -0.037 1.00 80.00 1231 ARG A CA 1
ATOM 9916 C C . ARG A 1 1231 ? 52.237 15.678 -0.152 1.00 80.00 1231 ARG A C 1
ATOM 9918 O O . ARG A 1 1231 ? 53.453 15.643 0.009 1.00 80.00 1231 ARG A O 1
ATOM 9925 N N . ARG A 1 1232 ? 51.511 14.597 -0.447 1.00 81.69 1232 ARG A N 1
ATOM 9926 C CA . ARG A 1 1232 ? 52.091 13.255 -0.611 1.00 81.69 1232 ARG A CA 1
ATOM 9927 C C . ARG A 1 1232 ? 52.951 13.151 -1.869 1.00 81.69 1232 ARG A C 1
ATOM 9929 O O . ARG A 1 1232 ? 54.052 12.620 -1.789 1.00 81.69 1232 ARG A O 1
ATOM 9936 N N . LEU A 1 1233 ? 52.524 13.740 -2.987 1.00 79.31 1233 LEU A N 1
ATOM 9937 C CA . LEU A 1 1233 ? 53.342 13.825 -4.206 1.00 79.31 1233 LEU A CA 1
ATOM 9938 C C . LEU A 1 1233 ? 54.678 14.544 -3.966 1.00 79.31 1233 LEU A C 1
ATOM 9940 O O . LEU A 1 1233 ? 55.721 14.085 -4.423 1.00 79.31 1233 LEU A O 1
ATOM 9944 N N . LYS A 1 1234 ? 54.650 15.638 -3.195 1.00 77.12 1234 LYS A N 1
ATOM 9945 C CA . LYS A 1 1234 ? 55.841 16.436 -2.885 1.00 77.12 1234 LYS A CA 1
ATOM 9946 C C . LYS A 1 1234 ? 56.780 15.777 -1.870 1.00 77.12 1234 LYS A C 1
ATOM 9948 O O . LYS A 1 1234 ? 57.990 15.857 -2.037 1.00 77.12 1234 LYS A O 1
ATOM 9953 N N . ASN A 1 1235 ? 56.227 15.191 -0.806 1.00 77.00 1235 ASN A N 1
ATOM 9954 C CA . ASN A 1 1235 ? 57.006 14.777 0.364 1.00 77.00 1235 ASN A CA 1
ATOM 9955 C C . ASN A 1 1235 ? 57.237 13.262 0.461 1.00 77.00 1235 ASN A C 1
ATOM 9957 O O . ASN A 1 1235 ? 58.248 12.853 1.017 1.00 77.00 1235 ASN A O 1
ATOM 9961 N N . GLU A 1 1236 ? 56.289 12.437 0.004 1.00 77.75 1236 GLU A N 1
ATOM 9962 C CA . GLU A 1 1236 ? 56.346 10.972 0.158 1.00 77.75 1236 GLU A CA 1
ATOM 9963 C C . GLU A 1 1236 ? 56.775 10.275 -1.137 1.00 77.75 1236 GLU A C 1
ATOM 9965 O O . GLU A 1 1236 ? 57.548 9.324 -1.093 1.00 77.75 1236 GLU A O 1
ATOM 9970 N N . LEU A 1 1237 ? 56.277 10.737 -2.288 1.00 75.81 1237 LEU A N 1
ATOM 9971 C CA . LEU A 1 1237 ? 56.508 10.099 -3.590 1.00 75.81 1237 LEU A CA 1
ATOM 9972 C C . LEU A 1 1237 ? 57.658 10.735 -4.389 1.00 75.81 1237 LEU A C 1
ATOM 9974 O O . LEU A 1 1237 ? 58.023 10.199 -5.425 1.00 75.81 1237 LEU A O 1
ATOM 9978 N N . ASN A 1 1238 ? 58.254 11.828 -3.894 1.00 76.19 1238 ASN A N 1
ATOM 9979 C CA . ASN A 1 1238 ? 59.382 12.542 -4.513 1.00 76.19 1238 ASN A CA 1
ATOM 9980 C C . ASN A 1 1238 ? 59.150 12.973 -5.977 1.00 76.19 1238 ASN A C 1
ATOM 9982 O O . ASN A 1 1238 ? 60.075 12.962 -6.785 1.00 76.19 1238 ASN A O 1
ATOM 9986 N N . GLU A 1 1239 ? 57.934 13.421 -6.304 1.00 73.75 1239 GLU A N 1
ATOM 9987 C CA . GLU A 1 1239 ? 57.511 13.816 -7.659 1.00 73.75 1239 GLU A CA 1
ATOM 9988 C C . GLU A 1 1239 ? 57.134 15.313 -7.710 1.00 73.75 1239 GLU A C 1
ATOM 9990 O O . GLU A 1 1239 ? 55.961 15.678 -7.876 1.00 73.75 1239 GLU A O 1
ATOM 9995 N N . PRO A 1 1240 ? 58.111 16.227 -7.527 1.00 67.56 1240 PRO A N 1
ATOM 9996 C CA . PRO A 1 1240 ? 57.845 17.658 -7.385 1.00 67.56 1240 PRO A CA 1
ATOM 9997 C C . PRO A 1 1240 ? 57.238 18.271 -8.652 1.00 67.56 1240 PRO A C 1
ATOM 9999 O O . PRO A 1 1240 ? 56.342 19.103 -8.545 1.00 67.56 1240 PRO A O 1
ATOM 10002 N N . GLY A 1 1241 ? 57.638 17.805 -9.842 1.00 73.75 1241 GLY A N 1
ATOM 10003 C CA . GLY A 1 1241 ? 57.126 18.325 -11.114 1.00 73.75 1241 GLY A CA 1
ATOM 10004 C C . GLY A 1 1241 ? 55.616 18.137 -11.279 1.00 73.75 1241 GLY A C 1
ATOM 10005 O O . GLY A 1 1241 ? 54.931 19.029 -11.776 1.00 73.75 1241 GLY A O 1
ATOM 10006 N N . LEU A 1 1242 ? 55.074 17.015 -10.799 1.00 73.69 1242 LEU A N 1
ATOM 10007 C CA . LEU A 1 1242 ? 53.638 16.757 -10.845 1.00 73.69 1242 LEU A CA 1
ATOM 10008 C C . LEU A 1 1242 ? 52.881 17.540 -9.760 1.00 73.69 1242 LEU A C 1
ATOM 10010 O O . LEU A 1 1242 ? 51.809 18.080 -10.026 1.00 73.69 1242 LEU A O 1
ATOM 10014 N N . ALA A 1 1243 ? 53.445 17.657 -8.554 1.00 74.31 1243 ALA A N 1
ATOM 10015 C CA . ALA A 1 1243 ? 52.859 18.471 -7.486 1.00 74.31 1243 ALA A CA 1
ATOM 10016 C C . ALA A 1 1243 ? 52.778 19.961 -7.872 1.00 74.31 1243 ALA A C 1
ATOM 10018 O O . ALA A 1 1243 ? 51.768 20.619 -7.608 1.00 74.31 1243 ALA A O 1
ATOM 10019 N N . ASP A 1 1244 ? 53.814 20.476 -8.535 1.00 76.44 1244 ASP A N 1
ATOM 10020 C CA . ASP A 1 1244 ? 53.859 21.850 -9.028 1.00 76.44 1244 ASP A CA 1
ATOM 10021 C C . ASP A 1 1244 ? 52.885 22.067 -10.201 1.00 76.44 1244 ASP A C 1
ATOM 10023 O O . ASP A 1 1244 ? 52.236 23.111 -10.261 1.00 76.44 1244 ASP A O 1
ATOM 10027 N N . ALA A 1 1245 ? 52.681 21.064 -11.064 1.00 74.75 1245 ALA A N 1
ATOM 10028 C CA . ALA A 1 1245 ? 51.696 21.113 -12.150 1.00 74.75 1245 ALA A CA 1
ATOM 10029 C C . ALA A 1 1245 ? 50.231 21.148 -11.664 1.00 74.75 1245 ALA A C 1
ATOM 10031 O O . ALA A 1 1245 ? 49.372 21.715 -12.338 1.00 74.75 1245 ALA A O 1
ATOM 10032 N N . LEU A 1 1246 ? 49.927 20.574 -10.492 1.00 75.69 1246 LEU A N 1
ATOM 10033 C CA . LEU A 1 1246 ? 48.573 20.572 -9.910 1.00 75.69 1246 LEU A CA 1
ATOM 10034 C C . LEU A 1 1246 ? 48.244 21.833 -9.106 1.00 75.69 1246 LEU A C 1
ATOM 10036 O O . LEU A 1 1246 ? 47.074 22.141 -8.867 1.00 75.69 1246 LEU A O 1
ATOM 10040 N N . LYS A 1 1247 ? 49.268 22.585 -8.702 1.00 79.12 1247 LYS A N 1
ATOM 10041 C CA . LYS A 1 1247 ? 49.133 23.777 -7.863 1.00 79.12 1247 LYS A CA 1
ATOM 10042 C C . LYS A 1 1247 ? 48.219 24.868 -8.452 1.00 79.12 1247 LYS A C 1
ATOM 10044 O O . LYS A 1 1247 ? 47.391 25.377 -7.696 1.00 79.12 1247 LYS A O 1
ATOM 10049 N N . PRO A 1 1248 ? 48.257 25.180 -9.765 1.00 79.25 1248 PRO A N 1
ATOM 10050 C CA . PRO A 1 1248 ? 47.345 26.157 -10.365 1.00 79.25 1248 PRO A CA 1
ATOM 10051 C C . PRO A 1 1248 ? 45.862 25.766 -10.262 1.00 79.25 1248 PRO A C 1
ATOM 10053 O O . PRO A 1 1248 ? 45.020 26.623 -9.985 1.00 79.25 1248 PRO A O 1
ATOM 10056 N N . TYR A 1 1249 ? 45.532 24.480 -10.432 1.00 78.12 1249 TYR A N 1
ATOM 10057 C CA . TYR A 1 1249 ? 44.161 23.974 -10.288 1.00 78.12 1249 TYR A CA 1
ATOM 10058 C C . TYR A 1 1249 ? 43.675 24.100 -8.843 1.00 78.12 1249 TYR A C 1
ATOM 10060 O O . TYR A 1 1249 ? 42.599 24.640 -8.588 1.00 78.12 1249 TYR A O 1
ATOM 10068 N N . TYR A 1 1250 ? 44.508 23.688 -7.883 1.00 79.12 1250 TYR A N 1
ATOM 10069 C CA . TYR A 1 1250 ? 44.203 23.807 -6.458 1.00 79.12 1250 TYR A CA 1
ATOM 10070 C C . TYR A 1 1250 ? 43.956 25.258 -6.023 1.00 79.12 1250 TYR A C 1
ATOM 10072 O O . TYR A 1 1250 ? 42.959 25.538 -5.355 1.00 79.12 1250 TYR A O 1
ATOM 10080 N N . ASP A 1 1251 ? 44.822 26.193 -6.423 1.00 78.69 1251 ASP A N 1
ATOM 10081 C CA . ASP A 1 1251 ? 44.668 27.610 -6.077 1.00 78.69 1251 ASP A CA 1
ATOM 10082 C C . ASP A 1 1251 ? 43.389 28.211 -6.689 1.00 78.69 1251 ASP A C 1
ATOM 10084 O O . ASP A 1 1251 ? 42.725 29.039 -6.057 1.00 78.69 1251 ASP A O 1
ATOM 10088 N N . THR A 1 1252 ? 43.006 27.757 -7.887 1.00 80.00 1252 THR A N 1
ATOM 10089 C CA . THR A 1 1252 ? 41.763 28.152 -8.567 1.00 80.00 1252 THR A CA 1
ATOM 10090 C C . THR A 1 1252 ? 40.530 27.638 -7.818 1.00 80.00 1252 THR A C 1
ATOM 10092 O O . THR A 1 1252 ? 39.650 28.423 -7.459 1.00 80.00 1252 THR A O 1
ATOM 10095 N N . TRP A 1 1253 ? 40.482 26.345 -7.490 1.00 81.56 1253 TRP A N 1
ATOM 10096 C CA . TRP A 1 1253 ? 39.360 25.748 -6.756 1.00 81.56 1253 TRP A CA 1
ATOM 10097 C C . TRP A 1 1253 ? 39.233 26.291 -5.332 1.00 81.56 1253 TRP A C 1
ATOM 10099 O O . TRP A 1 1253 ? 38.125 26.526 -4.854 1.00 81.56 1253 TRP A O 1
ATOM 10109 N N . ARG A 1 1254 ? 40.356 26.557 -4.654 1.00 77.62 1254 ARG A N 1
ATOM 10110 C CA . ARG A 1 1254 ? 40.367 27.153 -3.312 1.00 77.62 1254 ARG A CA 1
ATOM 10111 C C . ARG A 1 1254 ? 39.694 28.527 -3.289 1.00 77.62 1254 ARG A C 1
ATOM 10113 O O . ARG A 1 1254 ? 38.965 28.819 -2.341 1.00 77.62 1254 ARG A O 1
ATOM 10120 N N . LYS A 1 1255 ? 39.915 29.358 -4.314 1.00 75.88 1255 LYS A N 1
ATOM 10121 C CA . LYS A 1 1255 ? 39.236 30.657 -4.452 1.00 75.88 1255 LYS A CA 1
ATOM 10122 C C . LYS A 1 1255 ? 37.729 30.481 -4.659 1.00 75.88 1255 LYS A C 1
ATOM 10124 O O . LYS A 1 1255 ? 36.965 31.118 -3.945 1.00 75.88 1255 LYS A O 1
ATOM 10129 N N . LEU A 1 1256 ? 37.325 29.570 -5.549 1.00 71.12 1256 LEU A N 1
ATOM 10130 C CA . LEU A 1 1256 ? 35.918 29.262 -5.854 1.00 71.12 1256 LEU A CA 1
ATOM 10131 C C . LEU A 1 1256 ? 35.121 28.744 -4.642 1.00 71.12 1256 LEU A C 1
ATOM 10133 O O . LEU A 1 1256 ? 33.972 29.128 -4.433 1.00 71.12 1256 LEU A O 1
ATOM 10137 N N . VAL A 1 1257 ? 35.717 27.884 -3.811 1.00 69.94 1257 VAL A N 1
ATOM 10138 C CA . VAL A 1 1257 ? 35.061 27.402 -2.581 1.00 69.94 1257 VAL A CA 1
ATOM 10139 C C . VAL A 1 1257 ? 34.997 28.510 -1.523 1.00 69.94 1257 VAL A C 1
ATOM 10141 O O . VAL A 1 1257 ? 33.990 28.644 -0.832 1.00 69.94 1257 VAL A O 1
ATOM 10144 N N . GLY A 1 1258 ? 36.048 29.332 -1.404 1.00 58.69 1258 GLY A N 1
ATOM 10145 C CA . GLY A 1 1258 ? 36.102 30.450 -0.458 1.00 58.69 1258 GLY A CA 1
ATOM 10146 C C . GLY A 1 1258 ? 35.063 31.546 -0.722 1.00 58.69 1258 GLY A C 1
ATOM 10147 O O . GLY A 1 1258 ? 34.570 32.136 0.234 1.00 58.69 1258 GLY A O 1
ATOM 10148 N N . THR A 1 1259 ? 34.686 31.787 -1.982 1.00 57.84 1259 THR A N 1
ATOM 10149 C CA . THR A 1 1259 ? 33.650 32.769 -2.351 1.00 57.84 1259 THR A CA 1
ATOM 10150 C C . THR A 1 1259 ? 32.234 32.289 -2.014 1.00 57.84 1259 THR A C 1
ATOM 10152 O O . THR A 1 1259 ? 31.452 33.055 -1.461 1.00 57.84 1259 THR A O 1
ATOM 10155 N N . HIS A 1 1260 ? 31.913 31.007 -2.224 1.00 52.12 1260 HIS A N 1
ATOM 10156 C CA . HIS A 1 1260 ? 30.571 30.468 -1.946 1.00 52.12 1260 HIS A CA 1
ATOM 10157 C C . HIS A 1 1260 ? 30.260 30.235 -0.455 1.00 52.12 1260 HIS A C 1
ATOM 10159 O O . HIS A 1 1260 ? 29.094 30.237 -0.060 1.00 52.12 1260 HIS A O 1
ATOM 10165 N N . VAL A 1 1261 ? 31.272 30.037 0.400 1.00 47.50 1261 VAL A N 1
ATOM 10166 C CA . VAL A 1 1261 ? 31.067 29.866 1.857 1.00 47.50 1261 VAL A CA 1
ATOM 10167 C C . VAL A 1 1261 ? 30.724 31.194 2.548 1.00 47.50 1261 VAL A C 1
ATOM 10169 O O . VAL A 1 1261 ? 30.074 31.189 3.593 1.00 47.50 1261 VAL A O 1
ATOM 10172 N N . VAL A 1 1262 ? 31.113 32.330 1.960 1.00 38.69 1262 VAL A N 1
ATOM 10173 C CA . VAL A 1 1262 ? 30.795 33.670 2.479 1.00 38.69 1262 VAL A CA 1
ATOM 10174 C C . VAL A 1 1262 ? 29.366 34.095 2.111 1.00 38.69 1262 VAL A C 1
ATOM 10176 O O . VAL A 1 1262 ? 28.721 34.776 2.900 1.00 38.69 1262 VAL A O 1
ATOM 10179 N N . GLU A 1 1263 ? 28.825 33.624 0.984 1.00 39.12 1263 GLU A N 1
ATOM 10180 C CA . GLU A 1 1263 ? 27.466 33.970 0.532 1.00 39.12 1263 GLU A CA 1
ATOM 10181 C C . GLU A 1 1263 ? 26.342 33.176 1.228 1.00 39.12 1263 GLU A C 1
ATOM 10183 O O . GLU A 1 1263 ? 25.204 33.626 1.241 1.00 39.12 1263 GLU A O 1
ATOM 10188 N N . ASN A 1 1264 ? 26.635 32.037 1.871 1.00 34.91 1264 ASN A N 1
ATOM 10189 C CA . ASN A 1 1264 ? 25.637 31.201 2.570 1.00 34.91 1264 ASN A CA 1
ATOM 10190 C C . ASN A 1 1264 ? 25.551 31.442 4.096 1.00 34.91 1264 ASN A C 1
ATOM 10192 O O . ASN A 1 1264 ? 25.011 30.611 4.830 1.00 34.91 1264 ASN A O 1
ATOM 10196 N N . LYS A 1 1265 ? 26.099 32.556 4.601 1.00 30.45 1265 LYS A N 1
ATOM 10197 C CA . LYS A 1 1265 ? 26.041 32.946 6.026 1.00 30.45 1265 LYS A CA 1
ATOM 10198 C C . LYS A 1 1265 ? 25.510 34.368 6.278 1.00 30.45 1265 LYS A C 1
ATOM 10200 O O . LYS A 1 1265 ? 25.781 34.924 7.343 1.00 30.45 1265 LYS A O 1
ATOM 10205 N N . MET A 1 1266 ? 24.739 34.926 5.344 1.00 27.53 1266 MET A N 1
ATOM 10206 C CA . MET A 1 1266 ? 23.937 36.139 5.560 1.00 27.53 1266 MET A CA 1
ATOM 10207 C C . MET A 1 1266 ? 22.447 35.835 5.523 1.00 27.53 1266 MET A C 1
ATOM 10209 O O . MET A 1 1266 ? 22.029 35.091 4.609 1.00 27.53 1266 MET A O 1
#

Foldseek 3Di:
DVVLLVLLVPQAPCSVQVVVVVVVCVVDPDPDPPDPDDDDDPDDDLPFDDAQPDPFDWDWQALPLPLDADWDWGDDDVDDIDIGGPQWQQVLCVVCCVQVSRSDRHDHQQAADDDDPVVVVVVVVVVVVLVVLLVVLVHDDDPDDDGHGDALLNRVVVLLDDDPPDDRSLLVCQNSNQVSLNVSLVNSVSVVLVCQLVVQLQFFKAFQVVLVVVCVPDVPPDQLVVDGDPADDDLVPPLAPNVLVVLLLQVVLVCVVLPFFFKKKKFWFDQPDPQNVVPDDPPHGSSSRLLSQLVVVLVLVVVVCCCCDVVVPLHHFQKKKKFWFQPSNRIIMMIMTTRHDPPSRQPDQVSCVVFKALFQDDCVVQVLLNVLQQAAFFADPDQPSNPPPSQHDPRARVVRPLADADQGWDQDPVFWIDHHFHPPVDWDDHPNDTDGSSGGAIATRVSCSVSSTHMHMTGGDDVCVSVVSSVSSVSGARFDDDDDDPDHSSSVNSHRGMDGSNNSSCVSVVPDRIDIPPAEDEAEDDDQSRDIFRHGSPDSSVVSSVVCNPQAGLVLLLQVQCLDPDPSNVVSLVDASQCLQQQWDQDPSSRHTDGDPDNVRGYTYDYDDDDPDPDDPDVDPVVVVVVCVLNVQVPDDDDDDDDDDDDDDDDDDDDDDDDDDDDDDDDPDSNPRGANHDRHDDDDDDPDDDDDDDDDDPDPQDQLLVLLVVQADPCQFLPHPVQPVPQAADPPAPVVVLVVVVVVLVDQPDQFLEAEEAEDFQLCQRRSLSHNQVVLVVVVQAQGAGEAALLDPNRLADLHVLSHSLSSNCVQDVQLSVQLRVLCSVPVCLSVDQVLSSLCSRPQVSVVVVVPDPPDDLVPGRAEYEYEELVSHPDLVRSLSVVVSCCVRPVVDPHSHRYYYYYYCPPSNVQQQPPVNVHVCVVNYDYHYSLPPDARLVSLLVVLVVLQLVLLVPAPDPCSVDPPLDDPVLSNLQSVLCSSRNLSSLLLSQLLNQRPDHSSVSSVLLSVLRDDPDPCPDNCQSVLSSLLSLQVVLQVVQCPDPVCPPPRLLLVVVLLVLLSNPPQFLDHAAPQLVCLLLVHDGPVVCSSCVSVSSFWDWDDDPVDDPRRTGIDTPGVVSVVQQDDCVRNPVSHDHLLNSLLSSLVSLLVLLLVDDDDPDDPPPCVVPRSHDPLRSLRSNLRSCQLVVSDDPVSLVSCQPRCVLVVVLVVVVVPPCLVRQLVSSLSSVVSSLCCCVPPVVNPVSSVVCVVSSVVSVVVSVVVVVVVPD

InterPro domains:
  IPR025476 Helitron helicase-like domain [PF14214] (155-338)
  IPR027417 P-loop containing nucleoside triphosphate hydrolase [G3DSA:3.40.50.300] (725-911)
  IPR027417 P-loop containing nucleoside triphosphate hydrolase [SSF52540] (730-978)
  IPR056884 Nephrocystin 3-like, N-terminal [PF24883] (740-904)

pLDDT: mean 73.2, std 20.24, range [21.97, 97.56]

Sequence (1266 aa):
MRDLQNMLMVNHPFARIYHHGHQILQNHNAEADYEIALRLIPGTNRGVYNLPSNNEYAFILPGTGNTEPRDIVLRLRGGLLERISDLNPAYATLQYPLLLPFGTLEWHPELQLVETERQRERRFNNRRRNIAQREEAGLEGEEVERDRKLTLSVYTTYRIHFRQNDFNILLRGGQLFCRYVVDMYASIDQQRLMWIKRNQARFRAARLNHLEDANMNDPDILDANDIGQRVFLPSSYTGGPRNMAQNYQDSMAIARFYGKVDLFLTMTTNPKWPEIERELLPGQTAYDRPDLVVRVFQLKKQALLDRIIKDKIYGEVDAYVYTIEFQKRGLPHMHLLLFLKNGYKLTTPEAVDSCISAQWPDREQNPLLFDTVLERMVHGPCGAANPNAPCMVNGKCSKRFPQEFNEETTMGENGYARMARPDNGVAFEVRGIWVDNRWIVAHPRALCAEFDCHINLECAISLASVRYSFKYLHKGPDRGSAEVSQDNEVKTYIDGRYISATDAVWRIFHFPIHEQHPPVVHLQIHLPGEQNVVYRDDQQINEVLAANANKRTTLTAFFEANADNGPAGDRARTLTYAELPHHFVWDQNTLKWKLRTDQNRFAIGRIFFLRPTKGARVQDPSLSENLKELTLSLGEQSRVPVQVGSQRRYTGATAENVASSTGALASSSMFSRARNFNVGGNIQIDSSQHVQHVHNTQVKLIDGWKMLLDNIAPNAFYDSEARFDPPKCDEDTRVEVISEIMDWIGDREGPKRLLCMTGAAGAGKSALQQTIAERCAGSGILGCAVFFSSQDPTRNNLSRIIPTIAFQLGKHNRRLRDLIGEAVEEDPPIFTRTIRTQMDTLIVGPFKRLQANVGFDPGSFPHAVLIDGLDECAGDERQVELLSTIKHCLLKNDLPFRIFISSRPEWAIRSALNAETRGYLYPLAYHIQLSDKYDATDDIRRYLWRRLQDIGSRSYDPRARSKLWLRVEDIEKLVKAASGQFVYAATVVKYVSERRSSPVDRLQTVVDWTPEEGRLARPFEALDVLYAGILSAAKELYEAVDTHRGRNFLLLLRAHHINSDFRVGSRRWGAHEFDEILNLETEAHEVLVSDLHSLVVFRQFPEFPETFMVMHFYHRSFSEFLDSETRSKNLFITKIQVRAYVSETVVQEFNKFSLEPSSTCAIIRSMRISDENAVVALTSYSNEGKLLSGQQIHALALHGAWRKLDQLVQKGYIISLQGPAFLAMISGIMRRLKNELNEPGLADALKPYYDTWRKLVGTHVVENKM

Secondary structure (DSSP, 8-state):
-HHHHHHHHHH-TTHHHHHHHHHHHTTS----------PPPTTS-TTT----SSS--EEE---S---PPPEEEEE-TTS-EEEEETTSTTHHHHH-TTTSTT------TT-B----HHHHHHHHHHHHHHHHHHHTTT----------BPPHHHHHHHHTS--TT---SGGG-THHHHHHHHHHHHHHHHHHHHHHHHTGGG-EEEEHHHHHHHHHH-TTT--GGGSS------TTSTTSHHHHHHHHHHHHHHHHHH-SEEEEEEEE--TT-HHHHTTPPTT--GGG-HHHHHHHHHHHHHHHHHHHHTS-BTB-EEEEEEEEEE-TTS-EEEEEEEEEPTTS---SHHHHHHHEE-SPPPTTT-HHHHHHHHHHSB--S-BTTBTTSTTEETTEETT-PSPPPBSS-EE-TTS-EE--B---S--EEETTEEE-GGGBPPEEHHHHHHH-SEEEEEEEE-HHHHHHHHHHHTT-S-B------SS-HHHHHHTTBEEEHHHHHHHHTT--SEEEESPEEEE----TT--EEEE-TTS-HHHHHHHHHTPPPHHHHHHHHHH--SHHHHHHHTS-TTTHHHHEEEETTTTEEEE-S-TT---EEEE------S----S-HHHHHHHHHHHHTTS----PPPP--------------------------TTTT--S---SSS---------------------HHHHHHHTS-GGGSTT-GGGSS---PPTTSSHHHHHHHHHHHH-SS-S--EEEEE--TTSSHHHHHHHHHHHHHHTT-EEEEEE--TT-TTSSSSTTHHHHHHHHHHHT-HHHHHHHHHHHHH-GGGGGS-HHHHHIIIIIHHHHHHHTSTT--GGGS--EEEEE-GGGSS-HHHHHHHHHHIIIIITTTT---EEEEEE---HHHHHHH-TTTT-TTTTTEEEEEHHHHS--HHHHHHHHHHHHHHHHHH-S-GGGGSSSSS-HHHHHHHHHHHTT-HHHHHHHHHHHT-TTS-HHHHHHHHHHHSPPTT---STTHHHHHHHHHHHHHHHHHHHTSGGGTT--HHHHHHHHHHHH-TTS-SS---HHHHHHHTTPPTTHHHHHHTT-TTTEEEEE-TTS-TT-EEEEES-HHHHHHHT-HHHHGGG---HHHHHHHHHHHHHHHHHT----SS-TTSSGGG-SS-HHHHHHHHHHHTTTTTSS-HHHHHHHHHTTHHHHHHHHHHTSHHHHHHHHHHHHHHHHHHHHHHHTS--HHHHHHHHHHHHHHHHHHHHHHHHTT-

Organism: NCBI:txid2828524